Protein 6AT7 (pdb70)

B-factor: mean 41.81, std 21.89, range [12.55, 202.98]

Nearest PDB structures (foldseek):
  6at7-assembly1_A  TM=1.001E+00  e=2.965E-99  Sorghum bicolor
  6f6t-assembly1_B  TM=9.832E-01  e=1.080E-73  Petroselinum crispum
  4cq5-assembly1_D  TM=9.736E-01  e=1.542E-51  Taxus chinensis
  3nz4-assembly1_A  TM=9.645E-01  e=4.930E-51  Taxus canadensis
  3nz4-assembly1_B  TM=9.677E-01  e=1.335E-50  Taxus canadensis

Organism: Sorghum bicolor (NCBI:txid4558)

Structure (mmCIF, N/CA/C/O backbone):
data_6AT7
#
_entry.id   6AT7
#
_cell.length_a   126.304
_cell.length_b   126.304
_cell.length_c   337.477
_cell.angle_alpha   90.00
_cell.angle_beta   90.00
_cell.angle_gamma   90.00
#
_symmetry.space_group_name_H-M   'I 41 2 2'
#
loop_
_entity.id
_entity.type
_entity.pdbx_description
1 polymer 'Phenylalanine ammonia-lyase'
2 non-polymer 'AMMONIUM ION'
3 water water
#
loop_
_atom_site.group_PDB
_atom_site.id
_atom_site.type_symbol
_atom_site.label_atom_id
_atom_site.label_alt_id
_atom_site.label_comp_id
_atom_site.label_asym_id
_atom_site.label_entity_id
_atom_site.label_seq_id
_atom_site.pdbx_PDB_ins_code
_atom_site.Cartn_x
_atom_site.Cartn_y
_atom_site.Cartn_z
_atom_site.occupancy
_atom_site.B_iso_or_equiv
_atom_site.auth_seq_id
_atom_site.auth_comp_id
_atom_site.auth_asym_id
_atom_site.auth_atom_id
_atom_site.pdbx_PDB_model_num
ATOM 1 N N . GLU A 1 9 ? 43.146 55.398 10.422 1.00 91.80 9 GLU A N 1
ATOM 2 C CA . GLU A 1 9 ? 42.553 56.389 11.312 1.00 95.51 9 GLU A CA 1
ATOM 3 C C . GLU A 1 9 ? 41.691 55.708 12.375 1.00 91.17 9 GLU A C 1
ATOM 4 O O . GLU A 1 9 ? 41.283 54.558 12.207 1.00 88.96 9 GLU A O 1
ATOM 10 N N . SER A 1 10 ? 41.420 56.417 13.467 1.00 81.78 10 SER A N 1
ATOM 11 C CA . SER A 1 10 ? 40.586 55.896 14.539 1.00 71.89 10 SER A CA 1
ATOM 12 C C . SER A 1 10 ? 39.124 56.265 14.301 1.00 59.67 10 SER A C 1
ATOM 13 O O . SER A 1 10 ? 38.807 57.220 13.588 1.00 54.26 10 SER A O 1
ATOM 20 N N . ASP A 1 11 ? 38.230 55.494 14.921 1.00 51.14 11 ASP A N 1
ATOM 21 C CA . ASP A 1 11 ? 36.790 55.589 14.671 1.00 44.71 11 ASP A CA 1
ATOM 22 C C . ASP A 1 11 ? 36.046 55.518 15.996 1.00 35.88 11 ASP A C 1
ATOM 23 O O . ASP A 1 11 ? 35.317 54.559 16.273 1.00 33.35 11 ASP A O 1
ATOM 32 N N . PRO A 1 12 ? 36.191 56.541 16.837 1.00 33.82 12 PRO A N 1
ATOM 33 C CA . PRO A 1 12 ? 35.652 56.450 18.203 1.00 32.27 12 PRO A CA 1
ATOM 34 C C . PRO A 1 12 ? 34.134 56.451 18.277 1.00 32.52 12 PRO A C 1
ATOM 35 O O . PRO A 1 12 ? 33.585 55.938 19.261 1.00 30.48 12 PRO A O 1
ATOM 46 N N . LEU A 1 13 ? 33.440 57.005 17.283 1.00 31.33 13 LEU A N 1
ATOM 47 C CA . LEU A 1 13 ? 31.988 57.099 17.307 1.00 28.95 13 LEU A CA 1
ATOM 48 C C . LEU A 1 13 ? 31.314 56.199 16.279 1.00 29.24 13 LEU A C 1
ATOM 49 O O . LEU A 1 13 ? 30.086 56.242 16.150 1.00 26.58 13 LEU A O 1
ATOM 65 N N . ASN A 1 14 ? 32.080 55.391 15.546 1.00 30.29 14 ASN A N 1
ATOM 66 C CA . ASN A 1 14 ? 31.595 54.363 14.622 1.00 32.53 14 ASN A CA 1
ATOM 67 C C . ASN A 1 14 ? 31.144 54.919 13.274 1.00 29.02 14 ASN A C 1
ATOM 68 O O . ASN A 1 14 ? 30.571 54.170 12.480 1.00 26.92 14 ASN A O 1
ATOM 79 N N . TRP A 1 15 ? 31.393 56.197 12.977 1.00 28.70 15 TRP A N 1
ATOM 80 C CA . TRP A 1 15 ? 31.024 56.732 11.668 1.00 29.17 15 TRP A CA 1
ATOM 81 C C . TRP A 1 15 ? 31.805 56.067 10.543 1.00 30.07 15 TRP A C 1
ATOM 82 O O . TRP A 1 15 ? 31.276 55.891 9.440 1.00 29.14 15 TRP A O 1
ATOM 103 N N . GLY A 1 16 ? 33.066 55.706 10.790 1.00 30.49 16 GLY A N 1
ATOM 104 C CA . GLY A 1 16 ? 33.877 55.124 9.734 1.00 28.28 16 GLY A CA 1
ATOM 105 C C . GLY A 1 16 ? 33.418 53.734 9.346 1.00 28.81 16 GLY A C 1
ATOM 106 O O . GLY A 1 16 ? 33.433 53.373 8.167 1.00 28.94 16 GLY A O 1
ATOM 110 N N . ALA A 1 17 ? 33.002 52.935 10.330 1.00 29.32 17 ALA A N 1
ATOM 111 C CA . ALA A 1 17 ? 32.498 51.600 10.034 1.00 30.01 17 ALA A CA 1
ATOM 112 C C . ALA A 1 17 ? 31.179 51.670 9.274 1.00 30.97 17 ALA A C 1
ATOM 113 O O . ALA A 1 17 ? 30.932 50.863 8.368 1.00 31.97 17 ALA A O 1
ATOM 120 N N . ALA A 1 18 ? 30.317 52.626 9.627 1.00 27.69 18 ALA A N 1
ATOM 121 C CA . ALA A 1 18 ? 29.078 52.814 8.879 1.00 29.27 18 ALA A CA 1
ATOM 122 C C . ALA A 1 18 ? 29.355 53.287 7.458 1.00 27.82 18 ALA A C 1
ATOM 123 O O . ALA A 1 18 ? 28.728 52.808 6.507 1.00 29.56 18 ALA A O 1
ATOM 130 N N . ALA A 1 19 ? 30.294 54.219 7.289 1.00 27.32 19 ALA A N 1
ATOM 131 C CA . ALA A 1 19 ? 30.619 54.709 5.954 1.00 27.88 19 ALA A CA 1
ATOM 132 C C . ALA A 1 19 ? 31.204 53.606 5.082 1.00 28.71 19 ALA A C 1
ATOM 133 O O . ALA A 1 19 ? 30.902 53.527 3.886 1.00 30.24 19 ALA A O 1
ATOM 140 N N . ALA A 1 20 ? 32.053 52.753 5.656 1.00 28.52 20 ALA A N 1
ATOM 141 C CA . ALA A 1 20 ? 32.668 51.685 4.873 1.00 30.41 20 ALA A CA 1
ATOM 142 C C . ALA A 1 20 ? 31.626 50.718 4.327 1.00 30.37 20 ALA A C 1
ATOM 143 O O . ALA A 1 20 ? 31.839 50.111 3.272 1.00 32.29 20 ALA A O 1
ATOM 150 N N . GLU A 1 21 ? 30.496 50.562 5.021 1.00 31.41 21 GLU A N 1
ATOM 151 C CA . GLU A 1 21 ? 29.426 49.715 4.505 1.00 33.86 21 GLU A CA 1
ATOM 152 C C . GLU A 1 21 ? 28.864 50.266 3.203 1.00 33.02 21 GLU A C 1
ATOM 153 O O . GLU A 1 21 ? 28.389 49.500 2.357 1.00 33.04 21 GLU A O 1
ATOM 165 N N . LEU A 1 22 ? 28.909 51.582 3.025 1.00 31.08 22 LEU A N 1
ATOM 166 C CA . LEU A 1 22 ? 28.386 52.230 1.833 1.00 29.63 22 LEU A CA 1
ATOM 167 C C . LEU A 1 22 ? 29.436 52.397 0.750 1.00 30.79 22 LEU A C 1
ATOM 168 O O . LEU A 1 22 ? 29.138 52.970 -0.302 1.00 29.28 22 LEU A O 1
ATOM 184 N N . SER A 1 23 ? 30.655 51.928 0.985 1.00 32.54 23 SER A N 1
ATOM 185 C CA . SER A 1 23 ? 31.598 51.774 -0.105 1.00 35.43 23 SER A CA 1
ATOM 186 C C . SER A 1 23 ? 31.222 50.550 -0.939 1.00 39.17 23 SER A C 1
ATOM 187 O O . SER A 1 23 ? 30.347 49.756 -0.577 1.00 41.94 23 SER A O 1
ATOM 195 N N . GLY A 1 24 ? 31.905 50.390 -2.062 1.00 31.98 24 GLY A N 1
ATOM 196 C CA . GLY A 1 24 ? 31.569 49.318 -2.971 1.00 37.24 24 GLY A CA 1
ATOM 197 C C . GLY A 1 24 ? 30.286 49.610 -3.717 1.00 33.94 24 GLY A C 1
ATOM 198 O O . GLY A 1 24 ? 29.473 50.422 -3.269 1.00 31.27 24 GLY A O 1
ATOM 202 N N . SER A 1 25 ? 30.096 48.951 -4.854 1.00 33.94 25 SER A N 1
ATOM 203 C CA . SER A 1 25 ? 28.950 49.220 -5.702 1.00 30.59 25 SER A CA 1
ATOM 204 C C . SER A 1 25 ? 27.689 48.599 -5.120 1.00 29.32 25 SER A C 1
ATOM 205 O O . SER A 1 25 ? 27.733 47.679 -4.301 1.00 31.77 25 SER A O 1
ATOM 213 N N . HIS A 1 26 ? 26.548 49.109 -5.577 1.00 28.64 26 HIS A N 1
ATOM 214 C CA . HIS A 1 26 ? 25.272 48.541 -5.168 1.00 30.17 26 HIS A CA 1
ATOM 215 C C . HIS A 1 26 ? 25.074 47.151 -5.761 1.00 28.33 26 HIS A C 1
ATOM 216 O O . HIS A 1 26 ? 24.565 46.250 -5.088 1.00 28.36 26 HIS A O 1
ATOM 231 N N . LEU A 1 27 ? 25.491 46.951 -7.012 1.00 26.46 27 LEU A N 1
ATOM 232 C CA . LEU A 1 27 ? 25.275 45.662 -7.658 1.00 27.50 27 LEU A CA 1
ATOM 233 C C . LEU A 1 27 ? 26.046 44.551 -6.958 1.00 28.17 27 LEU A C 1
ATOM 234 O O . LEU A 1 27 ? 25.539 43.434 -6.814 1.00 28.77 27 LEU A O 1
ATOM 250 N N . ASP A 1 28 ? 27.281 44.824 -6.536 1.00 29.25 28 ASP A N 1
ATOM 251 C CA . ASP A 1 28 ? 28.031 43.814 -5.796 1.00 32.92 28 ASP A CA 1
ATOM 252 C C . ASP A 1 28 ? 27.380 43.549 -4.449 1.00 30.38 28 ASP A C 1
ATOM 253 O O . ASP A 1 28 ? 27.236 42.394 -4.035 1.00 29.05 28 ASP A O 1
ATOM 262 N N . GLU A 1 29 ? 26.973 44.615 -3.763 1.00 31.30 29 GLU A N 1
ATOM 263 C CA . GLU A 1 29 ? 26.190 44.483 -2.543 1.00 31.66 29 GLU A CA 1
ATOM 264 C C . GLU A 1 29 ? 24.962 43.609 -2.771 1.00 28.74 29 GLU A C 1
ATOM 265 O O . GLU A 1 29 ? 24.643 42.744 -1.950 1.00 26.70 29 GLU A O 1
ATOM 277 N N . VAL A 1 30 ? 24.276 43.805 -3.898 1.00 27.31 30 VAL A N 1
ATOM 278 C CA . VAL A 1 30 ? 23.063 43.044 -4.174 1.00 27.66 30 VAL A CA 1
ATOM 279 C C . VAL A 1 30 ? 23.396 41.596 -4.514 1.00 28.34 30 VAL A C 1
ATOM 280 O O . VAL A 1 30 ? 22.672 40.674 -4.123 1.00 27.71 30 VAL A O 1
ATOM 293 N N . LYS A 1 31 ? 24.484 41.367 -5.253 1.00 27.85 31 LYS A N 1
ATOM 294 C CA . LYS A 1 31 ? 24.866 39.999 -5.584 1.00 28.05 31 LYS A CA 1
ATOM 295 C C . LYS A 1 31 ? 25.186 39.200 -4.328 1.00 29.89 31 LYS A C 1
ATOM 296 O O . LYS A 1 31 ? 24.775 38.039 -4.202 1.00 30.48 31 LYS A O 1
ATOM 315 N N . ARG A 1 32 ? 25.921 39.800 -3.389 1.00 28.11 32 ARG A N 1
ATOM 316 C CA . ARG A 1 32 ? 26.211 39.118 -2.134 1.00 28.86 32 ARG A CA 1
ATOM 317 C C . ARG A 1 32 ? 24.929 38.819 -1.375 1.00 28.88 32 ARG A C 1
ATOM 318 O O . ARG A 1 32 ? 24.780 37.744 -0.784 1.00 29.77 32 ARG A O 1
ATOM 339 N N . MET A 1 33 ? 23.985 39.759 -1.395 1.00 28.51 33 MET A N 1
ATOM 340 C CA . MET A 1 33 ? 22.732 39.585 -0.674 1.00 27.48 33 MET A CA 1
ATOM 341 C C . MET A 1 33 ? 21.926 38.422 -1.240 1.00 27.84 33 MET A C 1
ATOM 342 O O . MET A 1 33 ? 21.356 37.626 -0.485 1.00 27.49 33 MET A O 1
ATOM 356 N N . VAL A 1 34 ? 21.865 38.310 -2.568 1.00 27.71 34 VAL A N 1
ATOM 357 C CA . VAL A 1 34 ? 21.118 37.224 -3.194 1.00 28.06 34 VAL A CA 1
ATOM 358 C C . VAL A 1 34 ? 21.782 35.884 -2.908 1.00 28.41 34 VAL A C 1
ATOM 359 O O . VAL A 1 34 ? 21.102 34.877 -2.678 1.00 28.75 34 VAL A O 1
ATOM 372 N N . ALA A 1 35 ? 23.116 35.845 -2.920 1.00 28.67 35 ALA A N 1
ATOM 373 C CA . ALA A 1 35 ? 23.826 34.606 -2.619 1.00 26.77 35 ALA A CA 1
ATOM 374 C C . ALA A 1 35 ? 23.523 34.132 -1.203 1.00 31.35 35 ALA A C 1
ATOM 375 O O . ALA A 1 35 ? 23.247 32.948 -0.978 1.00 33.06 35 ALA A O 1
ATOM 382 N N . GLN A 1 36 ? 23.573 35.046 -0.229 1.00 30.71 36 GLN A N 1
ATOM 383 C CA . GLN A 1 36 ? 23.271 34.675 1.149 1.00 30.88 36 GLN A CA 1
ATOM 384 C C . GLN A 1 36 ? 21.842 34.173 1.287 1.00 31.59 36 GLN A C 1
ATOM 385 O O . GLN A 1 36 ? 21.569 33.264 2.078 1.00 34.70 36 GLN A O 1
ATOM 399 N N . ALA A 1 37 ? 20.913 34.758 0.529 1.00 28.96 37 ALA A N 1
ATOM 400 C CA . ALA A 1 37 ? 19.525 34.315 0.573 1.00 31.16 37 ALA A CA 1
ATOM 401 C C . ALA A 1 37 ? 19.345 32.891 0.066 1.00 30.24 37 ALA A C 1
ATOM 402 O O . ALA A 1 37 ? 18.257 32.331 0.226 1.00 32.12 37 ALA A O 1
ATOM 409 N N . ARG A 1 38 ? 20.372 32.294 -0.534 1.00 31.60 38 ARG A N 1
ATOM 410 C CA . ARG A 1 38 ? 20.280 30.959 -1.102 1.00 32.28 38 ARG A CA 1
ATOM 411 C C . ARG A 1 38 ? 21.097 29.931 -0.339 1.00 32.75 38 ARG A C 1
ATOM 412 O O . ARG A 1 38 ? 21.104 28.758 -0.724 1.00 35.01 38 ARG A O 1
ATOM 433 N N . GLN A 1 39 ? 21.775 30.331 0.728 1.00 33.47 39 GLN A N 1
ATOM 434 C CA . GLN A 1 39 ? 22.482 29.370 1.557 1.00 38.35 39 GLN A CA 1
ATOM 435 C C . GLN A 1 39 ? 21.477 28.520 2.334 1.00 38.16 39 GLN A C 1
ATOM 436 O O . GLN A 1 39 ? 20.503 29.050 2.876 1.00 37.80 39 GLN A O 1
ATOM 450 N N . PRO A 1 40 ? 21.681 27.200 2.405 1.00 38.91 40 PRO A N 1
ATOM 451 C CA . PRO A 1 40 ? 20.712 26.340 3.102 1.00 37.13 40 PRO A CA 1
ATOM 452 C C . PRO A 1 40 ? 20.837 26.352 4.617 1.00 32.79 40 PRO A C 1
ATOM 453 O O . PRO A 1 40 ? 19.939 25.837 5.295 1.00 32.67 40 PRO A O 1
ATOM 464 N N . VAL A 1 41 ? 21.908 26.909 5.169 1.00 31.27 41 VAL A N 1
ATOM 465 C CA . VAL A 1 41 ? 22.062 27.058 6.609 1.00 32.23 41 VAL A CA 1
ATOM 466 C C . VAL A 1 41 ? 22.311 28.524 6.915 1.00 31.90 41 VAL A C 1
ATOM 467 O O . VAL A 1 41 ? 23.061 29.199 6.203 1.00 35.24 41 VAL A O 1
ATOM 480 N N . VAL A 1 42 ? 21.669 29.014 7.970 1.00 32.48 42 VAL A N 1
ATOM 481 C CA . VAL A 1 42 ? 21.910 30.348 8.507 1.00 31.70 42 VAL A CA 1
ATOM 482 C C . VAL A 1 42 ? 22.419 30.158 9.928 1.00 31.01 42 VAL A C 1
ATOM 483 O O . VAL A 1 42 ? 21.691 29.657 10.794 1.00 28.26 42 VAL A O 1
ATOM 496 N N . LYS A 1 43 ? 23.671 30.539 10.163 1.00 33.83 43 LYS A N 1
ATOM 497 C CA . LYS A 1 43 ? 24.325 30.379 11.456 1.00 35.00 43 LYS A CA 1
ATOM 498 C C . LYS A 1 43 ? 24.459 31.750 12.102 1.00 35.47 43 LYS A C 1
ATOM 499 O O . LYS A 1 43 ? 25.113 32.639 11.546 1.00 35.73 43 LYS A O 1
ATOM 518 N N . ILE A 1 44 ? 23.847 31.921 13.271 1.00 35.83 44 ILE A N 1
ATOM 519 C CA . ILE A 1 44 ? 23.745 33.224 13.915 1.00 32.69 44 ILE A CA 1
ATOM 520 C C . ILE A 1 44 ? 24.576 33.222 15.187 1.00 34.95 44 ILE A C 1
ATOM 521 O O . ILE A 1 44 ? 24.618 32.227 15.920 1.00 34.77 44 ILE A O 1
ATOM 537 N N . GLU A 1 45 ? 25.238 34.351 15.442 1.00 36.42 45 GLU A N 1
ATOM 538 C CA . GLU A 1 45 ? 25.993 34.546 16.671 1.00 39.28 45 GLU A CA 1
ATOM 539 C C . GLU A 1 45 ? 25.879 35.976 17.184 1.00 38.69 45 GLU A C 1
ATOM 540 O O . GLU A 1 45 ? 26.657 36.366 18.064 1.00 39.51 45 GLU A O 1
ATOM 552 N N . GLY A 1 46 ? 24.956 36.770 16.650 1.00 34.60 46 GLY A N 1
ATOM 553 C CA . GLY A 1 46 ? 24.644 38.068 17.201 1.00 35.69 46 GLY A CA 1
ATOM 554 C C . GLY A 1 46 ? 25.340 39.256 16.576 1.00 36.59 46 GLY A C 1
ATOM 555 O O . GLY A 1 46 ? 25.253 40.356 17.134 1.00 37.43 46 GLY A O 1
ATOM 559 N N . SER A 1 47 ? 26.016 39.087 15.442 1.00 35.21 47 SER A N 1
ATOM 560 C CA . SER A 1 47 ? 26.722 40.219 14.855 1.00 36.23 47 SER A CA 1
ATOM 561 C C . SER A 1 47 ? 26.922 40.130 13.349 1.00 35.30 47 SER A C 1
ATOM 562 O O . SER A 1 47 ? 27.528 41.044 12.784 1.00 35.93 47 SER A O 1
ATOM 570 N N . THR A 1 48 ? 26.443 39.084 12.675 1.00 32.58 48 THR A N 1
ATOM 571 C CA . THR A 1 48 ? 26.639 38.951 11.239 1.00 34.75 48 THR A CA 1
ATOM 572 C C . THR A 1 48 ? 25.340 38.690 10.489 1.00 30.75 48 THR A C 1
ATOM 573 O O . THR A 1 48 ? 25.385 38.343 9.305 1.00 30.11 48 THR A O 1
ATOM 584 N N . LEU A 1 49 ? 24.189 38.859 11.131 1.00 28.28 49 LEU A N 1
ATOM 585 C CA . LEU A 1 49 ? 22.921 38.596 10.465 1.00 30.26 49 LEU A CA 1
ATOM 586 C C . LEU A 1 49 ? 22.644 39.684 9.432 1.00 29.15 49 LEU A C 1
ATOM 587 O O . LEU A 1 49 ? 22.610 40.872 9.766 1.00 30.18 49 LEU A O 1
ATOM 603 N N . ARG A 1 50 ? 22.455 39.276 8.179 1.00 28.80 50 ARG A N 1
ATOM 604 C CA . ARG A 1 50 ? 22.205 40.189 7.073 1.00 29.09 50 ARG A CA 1
ATOM 605 C C . ARG A 1 50 ? 20.827 39.920 6.479 1.00 25.70 50 ARG A C 1
ATOM 606 O O . ARG A 1 50 ? 20.212 38.880 6.734 1.00 25.24 50 ARG A O 1
ATOM 627 N N . VAL A 1 51 ? 20.335 40.874 5.682 1.00 24.25 51 VAL A N 1
ATOM 628 C CA . VAL A 1 51 ? 18.931 40.823 5.277 1.00 25.07 51 VAL A CA 1
ATOM 629 C C . VAL A 1 51 ? 18.666 39.642 4.357 1.00 23.46 51 VAL A C 1
ATOM 630 O O . VAL A 1 51 ? 17.549 39.119 4.326 1.00 23.50 51 VAL A O 1
ATOM 643 N N . GLY A 1 52 ? 19.667 39.203 3.591 1.00 25.02 52 GLY A N 1
ATOM 644 C CA . GLY A 1 52 ? 19.484 38.020 2.767 1.00 24.48 52 GLY A CA 1
ATOM 645 C C . GLY A 1 52 ? 19.192 36.779 3.585 1.00 25.34 52 GLY A C 1
ATOM 646 O O . GLY A 1 52 ? 18.417 35.917 3.161 1.00 25.55 52 GLY A O 1
ATOM 650 N N . GLN A 1 53 ? 19.793 36.677 4.769 1.00 25.25 53 GLN A N 1
ATOM 651 C CA . GLN A 1 53 ? 19.566 35.523 5.630 1.00 24.67 53 GLN A CA 1
ATOM 652 C C . GLN A 1 53 ? 18.200 35.590 6.300 1.00 25.43 53 GLN A C 1
ATOM 653 O O . GLN A 1 53 ? 17.525 34.565 6.448 1.00 25.76 53 GLN A O 1
ATOM 667 N N . VAL A 1 54 ? 17.777 36.787 6.711 1.00 25.11 54 VAL A N 1
ATOM 668 C CA . VAL A 1 54 ? 16.452 36.942 7.300 1.00 23.90 54 VAL A CA 1
ATOM 669 C C . VAL A 1 54 ? 15.380 36.600 6.277 1.00 25.50 54 VAL A C 1
ATOM 670 O O . VAL A 1 54 ? 14.384 35.938 6.596 1.00 25.71 54 VAL A O 1
ATOM 683 N N . ALA A 1 55 ? 15.565 37.042 5.030 1.00 23.86 55 ALA A N 1
ATOM 684 C CA . ALA A 1 55 ? 14.596 36.729 3.987 1.00 25.72 55 ALA A CA 1
ATOM 685 C C . ALA A 1 55 ? 14.605 35.247 3.638 1.00 26.74 55 ALA A C 1
ATOM 686 O O . ALA A 1 55 ? 13.569 34.697 3.252 1.00 27.09 55 ALA A O 1
ATOM 693 N N . ALA A 1 56 ? 15.757 34.586 3.763 1.00 26.51 56 ALA A N 1
ATOM 694 C CA . ALA A 1 56 ? 15.819 33.153 3.492 1.00 29.92 56 ALA A CA 1
ATOM 695 C C . ALA A 1 56 ? 15.023 32.366 4.528 1.00 30.60 56 ALA A C 1
ATOM 696 O O . ALA A 1 56 ? 14.234 31.480 4.178 1.00 29.09 56 ALA A O 1
ATOM 703 N N . VAL A 1 57 ? 15.216 32.676 5.812 1.00 27.74 57 VAL A N 1
ATOM 704 C CA . VAL A 1 57 ? 14.464 31.997 6.863 1.00 26.67 57 VAL A CA 1
ATOM 705 C C . VAL A 1 57 ? 12.981 32.318 6.744 1.00 28.44 57 VAL A C 1
ATOM 706 O O . VAL A 1 57 ? 12.125 31.448 6.940 1.00 29.10 57 VAL A O 1
ATOM 719 N N . ALA A 1 58 ? 12.652 33.569 6.415 1.00 28.53 58 ALA A N 1
ATOM 720 C CA . ALA A 1 58 ? 11.256 33.992 6.416 1.00 29.42 58 ALA A CA 1
ATOM 721 C C . ALA A 1 58 ? 10.443 33.254 5.361 1.00 32.54 58 ALA A C 1
ATOM 722 O O . ALA A 1 58 ? 9.288 32.885 5.606 1.00 35.12 58 ALA A O 1
ATOM 729 N N . SER A 1 59 ? 11.022 33.034 4.181 1.00 32.63 59 SER A N 1
ATOM 730 C CA . SER A 1 59 ? 10.293 32.420 3.078 1.00 34.69 59 SER A CA 1
ATOM 731 C C . SER A 1 59 ? 10.385 30.901 3.072 1.00 36.92 59 SER A C 1
ATOM 732 O O . SER A 1 59 ? 9.632 30.256 2.336 1.00 39.34 59 SER A O 1
ATOM 740 N N . ALA A 1 60 ? 11.284 30.319 3.859 1.00 35.90 60 ALA A N 1
ATOM 741 C CA . ALA A 1 60 ? 11.330 28.874 4.010 1.00 36.84 60 ALA A CA 1
ATOM 742 C C . ALA A 1 60 ? 10.256 28.413 4.985 1.00 39.14 60 ALA A C 1
ATOM 743 O O . ALA A 1 60 ? 9.933 29.101 5.958 1.00 38.62 60 ALA A O 1
ATOM 750 N N . LYS A 1 61 ? 9.696 27.234 4.714 1.00 40.01 61 LYS A N 1
ATOM 751 C CA . LYS A 1 61 ? 8.712 26.662 5.623 1.00 40.85 61 LYS A CA 1
ATOM 752 C C . LYS A 1 61 ? 9.371 26.077 6.864 1.00 38.15 61 LYS A C 1
ATOM 753 O O . LYS A 1 61 ? 8.805 26.155 7.960 1.00 38.62 61 LYS A O 1
ATOM 772 N N . ASP A 1 62 ? 10.559 25.499 6.715 1.00 37.85 62 ASP A N 1
ATOM 773 C CA . ASP A 1 62 ? 11.241 24.848 7.823 1.00 39.39 62 ASP A CA 1
ATOM 774 C C . ASP A 1 62 ? 12.689 24.559 7.449 1.00 38.29 62 ASP A C 1
ATOM 775 O O . ASP A 1 62 ? 13.204 25.112 6.471 1.00 35.16 62 ASP A O 1
ATOM 784 N N . ALA A 1 63 ? 13.348 23.685 8.212 1.00 38.02 63 ALA A N 1
ATOM 785 C CA . ALA A 1 63 ? 14.775 23.450 8.027 1.00 39.37 63 ALA A CA 1
ATOM 786 C C . ALA A 1 63 ? 15.090 22.715 6.730 1.00 41.71 63 ALA A C 1
ATOM 787 O O . ALA A 1 63 ? 16.242 22.738 6.286 1.00 40.17 63 ALA A O 1
ATOM 794 N N . SER A 1 64 ? 14.102 22.062 6.114 1.00 42.24 64 SER A N 1
ATOM 795 C CA . SER A 1 64 ? 14.328 21.424 4.823 1.00 42.19 64 SER A CA 1
ATOM 796 C C . SER A 1 64 ? 14.582 22.443 3.719 1.00 47.11 64 SER A C 1
ATOM 797 O O . SER A 1 64 ? 15.142 22.083 2.678 1.00 47.22 64 SER A O 1
ATOM 805 N N . GLY A 1 65 ? 14.166 23.693 3.910 1.00 41.42 65 GLY A N 1
ATOM 806 C CA . GLY A 1 65 ? 14.524 24.762 3.003 1.00 39.76 65 GLY A CA 1
ATOM 807 C C . GLY A 1 65 ? 15.743 25.518 3.487 1.00 40.70 65 GLY A C 1
ATOM 808 O O . GLY A 1 65 ? 16.718 25.679 2.748 1.00 41.78 65 GLY A O 1
ATOM 812 N N . VAL A 1 66 ? 15.695 25.991 4.733 1.00 37.40 66 VAL A N 1
ATOM 813 C CA . VAL A 1 66 ? 16.798 26.728 5.344 1.00 35.00 66 VAL A CA 1
ATOM 814 C C . VAL A 1 66 ? 16.834 26.395 6.828 1.00 34.28 66 VAL A C 1
ATOM 815 O O . VAL A 1 66 ? 15.836 26.562 7.538 1.00 33.01 66 VAL A O 1
ATOM 828 N N . ALA A 1 67 ? 17.979 25.925 7.310 1.00 34.05 67 ALA A N 1
ATOM 829 C CA . ALA A 1 67 ? 18.136 25.537 8.705 1.00 35.78 67 ALA A CA 1
ATOM 830 C C . ALA A 1 67 ? 18.825 26.655 9.474 1.00 34.36 67 ALA A C 1
ATOM 831 O O . ALA A 1 67 ? 19.814 27.224 8.998 1.00 32.77 67 ALA A O 1
ATOM 838 N N . VAL A 1 68 ? 18.297 26.969 10.656 1.00 32.21 68 VAL A N 1
ATOM 839 C CA . VAL A 1 68 ? 18.917 27.924 11.565 1.00 33.06 68 VAL A CA 1
ATOM 840 C C . VAL A 1 68 ? 19.818 27.157 12.517 1.00 31.97 68 VAL A C 1
ATOM 841 O O . VAL A 1 68 ? 19.492 26.048 12.953 1.00 32.86 68 VAL A O 1
ATOM 854 N N . GLU A 1 69 ? 20.958 27.752 12.841 1.00 33.71 69 GLU A N 1
ATOM 855 C CA . GLU A 1 69 ? 21.976 27.097 13.643 1.00 35.97 69 GLU A CA 1
ATOM 856 C C . GLU A 1 69 ? 22.547 28.127 14.601 1.00 33.49 69 GLU A C 1
ATOM 857 O O . GLU A 1 69 ? 22.929 29.221 14.177 1.00 35.91 69 GLU A O 1
ATOM 869 N N . LEU A 1 70 ? 22.575 27.795 15.886 1.00 30.67 70 LEU A N 1
ATOM 870 C CA . LEU A 1 70 ? 23.189 28.664 16.874 1.00 32.71 70 LEU A CA 1
ATOM 871 C C . LEU A 1 70 ? 24.680 28.373 16.953 1.00 38.31 70 LEU A C 1
ATOM 872 O O . LEU A 1 70 ? 25.102 27.213 16.931 1.00 43.23 70 LEU A O 1
ATOM 888 N N . ASP A 1 71 ? 25.474 29.434 17.032 1.00 37.70 71 ASP A N 1
ATOM 889 C CA . ASP A 1 71 ? 26.907 29.293 17.239 1.00 40.31 71 ASP A CA 1
ATOM 890 C C . ASP A 1 71 ? 27.176 28.914 18.691 1.00 47.31 71 ASP A C 1
ATOM 891 O O . ASP A 1 71 ? 26.878 29.688 19.608 1.00 44.52 71 ASP A O 1
ATOM 900 N N . GLU A 1 72 ? 27.745 27.724 18.902 1.00 50.17 72 GLU A N 1
ATOM 901 C CA . GLU A 1 72 ? 28.052 27.273 20.254 1.00 47.60 72 GLU A CA 1
ATOM 902 C C . GLU A 1 72 ? 29.087 28.154 20.938 1.00 46.48 72 GLU A C 1
ATOM 903 O O . GLU A 1 72 ? 29.160 28.160 22.171 1.00 47.70 72 GLU A O 1
ATOM 915 N N . GLU A 1 73 ? 29.883 28.905 20.174 1.00 48.93 73 GLU A N 1
ATOM 916 C CA . GLU A 1 73 ? 30.869 29.795 20.776 1.00 50.30 73 GLU A CA 1
ATOM 917 C C . GLU A 1 73 ? 30.226 30.883 21.628 1.00 46.99 73 GLU A C 1
ATOM 918 O O . GLU A 1 73 ? 30.920 31.512 22.433 1.00 44.65 73 GLU A O 1
ATOM 930 N N . ALA A 1 74 ? 28.926 31.124 21.468 1.00 44.58 74 ALA A N 1
ATOM 931 C CA . ALA A 1 74 ? 28.227 32.130 22.255 1.00 42.29 74 ALA A CA 1
ATOM 932 C C . ALA A 1 74 ? 27.680 31.585 23.568 1.00 39.96 74 ALA A C 1
ATOM 933 O O . ALA A 1 74 ? 27.239 32.371 24.412 1.00 37.08 74 ALA A O 1
ATOM 940 N N . ARG A 1 75 ? 27.706 30.270 23.767 1.00 40.31 75 ARG A N 1
ATOM 941 C CA . ARG A 1 75 ? 27.127 29.695 24.977 1.00 41.01 75 ARG A CA 1
ATOM 942 C C . ARG A 1 75 ? 27.763 30.232 26.255 1.00 41.05 75 ARG A C 1
ATOM 943 O O . ARG A 1 75 ? 27.027 30.451 27.233 1.00 41.89 75 ARG A O 1
ATOM 964 N N . PRO A 1 76 ? 29.077 30.463 26.329 1.00 38.93 76 PRO A N 1
ATOM 965 C CA . PRO A 1 76 ? 29.647 30.930 27.605 1.00 40.47 76 PRO A CA 1
ATOM 966 C C . PRO A 1 76 ? 29.233 32.342 27.988 1.00 42.83 76 PRO A C 1
ATOM 967 O O . PRO A 1 76 ? 28.958 32.595 29.169 1.00 41.70 76 PRO A O 1
ATOM 978 N N . ARG A 1 77 ? 29.196 33.281 27.038 1.00 41.29 77 ARG A N 1
ATOM 979 C CA . ARG A 1 77 ? 28.822 34.649 27.387 1.00 38.96 77 ARG A CA 1
ATOM 980 C C . ARG A 1 77 ? 27.324 34.775 27.632 1.00 38.16 77 ARG A C 1
ATOM 981 O O . ARG A 1 77 ? 26.896 35.626 28.420 1.00 37.11 77 ARG A O 1
ATOM 1002 N N . VAL A 1 78 ? 26.514 33.943 26.975 1.00 36.71 78 VAL A N 1
ATOM 1003 C CA . VAL A 1 78 ? 25.093 33.883 27.306 1.00 39.47 78 VAL A CA 1
ATOM 1004 C C . VAL A 1 78 ? 24.907 33.366 28.727 1.00 44.45 78 VAL A C 1
ATOM 1005 O O . VAL A 1 78 ? 24.069 33.872 29.485 1.00 42.91 78 VAL A O 1
ATOM 1018 N N . LYS A 1 79 ? 25.686 32.354 29.112 1.00 44.69 79 LYS A N 1
ATOM 1019 C CA . LYS A 1 79 ? 25.552 31.774 30.444 1.00 44.00 79 LYS A CA 1
ATOM 1020 C C . LYS A 1 79 ? 26.027 32.744 31.521 1.00 43.60 79 LYS A C 1
ATOM 1021 O O . LYS A 1 79 ? 25.435 32.817 32.603 1.00 42.19 79 LYS A O 1
ATOM 1040 N N . ALA A 1 80 ? 27.090 33.501 31.241 1.00 40.51 80 ALA A N 1
ATOM 1041 C CA . ALA A 1 80 ? 27.638 34.409 32.243 1.00 41.96 80 ALA A CA 1
ATOM 1042 C C . ALA A 1 80 ? 26.606 35.445 32.676 1.00 43.34 80 ALA A C 1
ATOM 1043 O O . ALA A 1 80 ? 26.359 35.626 33.873 1.00 43.29 80 ALA A O 1
ATOM 1050 N N . SER A 1 81 ? 25.991 36.141 31.713 1.00 45.39 81 SER A N 1
ATOM 1051 C CA . SER A 1 81 ? 25.013 37.165 32.066 1.00 42.28 81 SER A CA 1
ATOM 1052 C C . SER A 1 81 ? 23.780 36.558 32.723 1.00 40.38 81 SER A C 1
ATOM 1053 O O . SER A 1 81 ? 23.196 37.171 33.623 1.00 41.52 81 SER A O 1
ATOM 1061 N N . SER A 1 82 ? 23.379 35.357 32.305 1.00 40.82 82 SER A N 1
ATOM 1062 C CA . SER A 1 82 ? 22.270 34.674 32.964 1.00 40.76 82 SER A CA 1
ATOM 1063 C C . SER A 1 82 ? 22.599 34.375 34.422 1.00 44.97 82 SER A C 1
ATOM 1064 O O . SER A 1 82 ? 21.821 34.700 35.328 1.00 46.42 82 SER A O 1
ATOM 1072 N N . GLU A 1 83 ? 23.749 33.748 34.671 1.00 45.45 83 GLU A N 1
ATOM 1073 C CA . GLU A 1 83 ? 24.128 33.431 36.043 1.00 50.50 83 GLU A CA 1
ATOM 1074 C C . GLU A 1 83 ? 24.377 34.690 36.864 1.00 51.85 83 GLU A C 1
ATOM 1075 O O . GLU A 1 83 ? 24.140 34.694 38.077 1.00 53.93 83 GLU A O 1
ATOM 1087 N N . TRP A 1 84 ? 24.843 35.767 36.227 1.00 47.73 84 TRP A N 1
ATOM 1088 C CA . TRP A 1 84 ? 25.050 37.016 36.953 1.00 44.96 84 TRP A CA 1
ATOM 1089 C C . TRP A 1 84 ? 23.743 37.533 37.540 1.00 47.40 84 TRP A C 1
ATOM 1090 O O . TRP A 1 84 ? 23.717 38.034 38.669 1.00 50.26 84 TRP A O 1
ATOM 1111 N N . ILE A 1 85 ? 22.648 37.428 36.784 1.00 47.95 85 ILE A N 1
ATOM 1112 C CA . ILE A 1 85 ? 21.343 37.840 37.298 1.00 47.94 85 ILE A CA 1
ATOM 1113 C C . ILE A 1 85 ? 20.964 37.009 38.515 1.00 55.25 85 ILE A C 1
ATOM 1114 O O . ILE A 1 85 ? 20.478 37.539 39.522 1.00 61.70 85 ILE A O 1
ATOM 1130 N N . LEU A 1 86 ? 21.172 35.694 38.440 1.00 54.50 86 LEU A N 1
ATOM 1131 C CA . LEU A 1 86 ? 20.713 34.807 39.503 1.00 61.46 86 LEU A CA 1
ATOM 1132 C C . LEU A 1 86 ? 21.478 35.046 40.800 1.00 64.45 86 LEU A C 1
ATOM 1133 O O . LEU A 1 86 ? 20.879 35.069 41.882 1.00 65.78 86 LEU A O 1
ATOM 1149 N N . ASP A 1 87 ? 22.797 35.231 40.715 1.00 63.74 87 ASP A N 1
ATOM 1150 C CA . ASP A 1 87 ? 23.583 35.528 41.909 1.00 66.06 87 ASP A CA 1
ATOM 1151 C C . ASP A 1 87 ? 23.126 36.832 42.550 1.00 71.77 87 ASP A C 1
ATOM 1152 O O . ASP A 1 87 ? 22.929 36.906 43.768 1.00 78.95 87 ASP A O 1
ATOM 1161 N N . CYS A 1 88 ? 22.944 37.872 41.734 1.00 71.65 88 CYS A N 1
ATOM 1162 C CA . CYS A 1 88 ? 22.612 39.191 42.261 1.00 78.50 88 CYS A CA 1
ATOM 1163 C C . CYS A 1 88 ? 21.259 39.196 42.961 1.00 86.10 88 CYS A C 1
ATOM 1164 O O . CYS A 1 88 ? 21.108 39.798 44.032 1.00 90.87 88 CYS A O 1
ATOM 1172 N N . ILE A 1 89 ? 20.254 38.558 42.360 1.00 82.22 89 ILE A N 1
ATOM 1173 C CA . ILE A 1 89 ? 18.917 38.563 42.946 1.00 85.25 89 ILE A CA 1
ATOM 1174 C C . ILE A 1 89 ? 18.897 37.762 44.240 1.00 85.57 89 ILE A C 1
ATOM 1175 O O . ILE A 1 89 ? 18.195 38.117 45.195 1.00 83.28 89 ILE A O 1
ATOM 1191 N N . ALA A 1 90 ? 19.658 36.669 44.294 1.00 77.81 90 ALA A N 1
ATOM 1192 C CA . ALA A 1 90 ? 19.676 35.839 45.492 1.00 77.75 90 ALA A CA 1
ATOM 1193 C C . ALA A 1 90 ? 19.972 36.663 46.739 1.00 89.49 90 ALA A C 1
ATOM 1194 O O . ALA A 1 90 ? 19.395 36.420 47.806 1.00 91.24 90 ALA A O 1
ATOM 1201 N N . HIS A 1 91 ? 20.873 37.651 46.623 1.00 89.38 91 HIS A N 1
ATOM 1202 C CA . HIS A 1 91 ? 21.266 38.507 47.738 1.00 81.85 91 HIS A CA 1
ATOM 1203 C C . HIS A 1 91 ? 21.340 39.954 47.230 1.00 78.77 91 HIS A C 1
ATOM 1204 O O . HIS A 1 91 ? 22.396 40.580 47.182 1.00 80.71 91 HIS A O 1
ATOM 1218 N N . GLY A 1 92 ? 20.187 40.495 46.837 1.00 79.52 92 GLY A N 1
ATOM 1219 C CA . GLY A 1 92 ? 20.118 41.859 46.349 1.00 82.60 92 GLY A CA 1
ATOM 1220 C C . GLY A 1 92 ? 18.847 42.159 45.580 1.00 84.79 92 GLY A C 1
ATOM 1221 O O . GLY A 1 92 ? 17.773 41.661 45.929 1.00 87.45 92 GLY A O 1
ATOM 1225 N N . GLY A 1 93 ? 18.952 42.970 44.543 1.00 83.01 93 GLY A N 1
ATOM 1226 C CA . GLY A 1 93 ? 17.811 43.313 43.716 1.00 85.11 93 GLY A CA 1
ATOM 1227 C C . GLY A 1 93 ? 18.001 44.690 43.083 1.00 92.02 93 GLY A C 1
ATOM 1228 O O . GLY A 1 93 ? 19.115 45.041 42.680 1.00 82.28 93 GLY A O 1
ATOM 1232 N N . ASP A 1 94 ? 16.900 45.437 43.000 1.00 103.21 94 ASP A N 1
ATOM 1233 C CA . ASP A 1 94 ? 16.893 46.821 42.507 1.00 106.82 94 ASP A CA 1
ATOM 1234 C C . ASP A 1 94 ? 17.103 46.893 40.993 1.00 95.28 94 ASP A C 1
ATOM 1235 O O . ASP A 1 94 ? 17.729 47.823 40.484 1.00 84.26 94 ASP A O 1
ATOM 1244 N N . ILE A 1 95 ? 16.570 45.918 40.262 1.00 89.51 95 ILE A N 1
ATOM 1245 C CA . ILE A 1 95 ? 16.624 45.907 38.804 1.00 91.65 95 ILE A CA 1
ATOM 1246 C C . ILE A 1 95 ? 15.206 46.096 38.283 1.00 94.96 95 ILE A C 1
ATOM 1247 O O . ILE A 1 95 ? 14.294 45.347 38.656 1.00 99.11 95 ILE A O 1
ATOM 1263 N N . TYR A 1 96 ? 15.023 47.099 37.428 1.00 92.57 96 TYR A N 1
ATOM 1264 C CA . TYR A 1 96 ? 13.717 47.367 36.839 1.00 96.50 96 TYR A CA 1
ATOM 1265 C C . TYR A 1 96 ? 13.169 46.123 36.150 1.00 96.88 96 TYR A C 1
ATOM 1266 O O . TYR A 1 96 ? 13.907 45.369 35.511 1.00 91.99 96 TYR A O 1
ATOM 1284 N N . GLY A 1 97 ? 11.859 45.917 36.278 1.00 95.63 97 GLY A N 1
ATOM 1285 C CA . GLY A 1 97 ? 11.192 44.783 35.665 1.00 91.27 97 GLY A CA 1
ATOM 1286 C C . GLY A 1 97 ? 11.676 43.445 36.183 1.00 90.02 97 GLY A C 1
ATOM 1287 O O . GLY A 1 97 ? 11.375 42.396 35.604 1.00 75.47 97 GLY A O 1
ATOM 1291 N N . VAL A 1 98 ? 12.421 43.475 37.285 1.00 99.01 98 VAL A N 1
ATOM 1292 C CA . VAL A 1 98 ? 12.990 42.278 37.892 1.00 94.53 98 VAL A CA 1
ATOM 1293 C C . VAL A 1 98 ? 12.589 42.273 39.360 1.00 98.86 98 VAL A C 1
ATOM 1294 O O . VAL A 1 98 ? 12.014 41.300 39.861 1.00 97.67 98 VAL A O 1
ATOM 1307 N N . THR A 1 99 ? 12.890 43.369 40.049 1.00 99.29 99 THR A N 1
ATOM 1308 C CA . THR A 1 99 ? 12.440 43.611 41.411 1.00 95.34 99 THR A CA 1
ATOM 1309 C C . THR A 1 99 ? 11.421 44.741 41.472 1.00 97.66 99 THR A C 1
ATOM 1310 O O . THR A 1 99 ? 10.923 45.058 42.557 1.00 96.42 99 THR A O 1
ATOM 1321 N N . THR A 1 100 ? 11.081 45.333 40.329 1.00 103.74 100 THR A N 1
ATOM 1322 C CA . THR A 1 100 ? 10.286 46.548 40.263 1.00 110.33 100 THR A CA 1
ATOM 1323 C C . THR A 1 100 ? 9.274 46.392 39.136 1.00 105.27 100 THR A C 1
ATOM 1324 O O . THR A 1 100 ? 9.343 45.454 38.338 1.00 101.26 100 THR A O 1
ATOM 1335 N N . GLY A 1 101 ? 8.314 47.306 39.085 1.00 105.50 101 GLY A N 1
ATOM 1336 C CA . GLY A 1 101 ? 7.304 47.276 38.053 1.00 100.94 101 GLY A CA 1
ATOM 1337 C C . GLY A 1 101 ? 7.826 47.701 36.690 1.00 105.75 101 GLY A C 1
ATOM 1338 O O . GLY A 1 101 ? 9.019 47.902 36.462 1.00 107.28 101 GLY A O 1
ATOM 1342 N N . PHE A 1 102 ? 6.879 47.842 35.764 1.00 102.15 102 PHE A N 1
ATOM 1343 C CA . PHE A 1 102 ? 7.171 48.191 34.384 1.00 102.66 102 PHE A CA 1
ATOM 1344 C C . PHE A 1 102 ? 6.465 49.488 34.008 1.00 99.40 102 PHE A C 1
ATOM 1345 O O . PHE A 1 102 ? 5.424 49.836 34.574 1.00 93.92 102 PHE A O 1
ATOM 1362 N N . GLY A 1 103 ? 7.043 50.197 33.040 1.00 97.22 103 GLY A N 1
ATOM 1363 C CA . GLY A 1 103 ? 6.417 51.369 32.457 1.00 87.30 103 GLY A CA 1
ATOM 1364 C C . GLY A 1 103 ? 6.492 52.625 33.299 1.00 91.26 103 GLY A C 1
ATOM 1365 O O . GLY A 1 103 ? 7.495 52.880 33.972 1.00 96.44 103 GLY A O 1
ATOM 1369 N N . GLY A 1 104 ? 5.423 53.419 33.257 1.00 91.28 104 GLY A N 1
ATOM 1370 C CA . GLY A 1 104 ? 5.414 54.704 33.939 1.00 100.06 104 GLY A CA 1
ATOM 1371 C C . GLY A 1 104 ? 5.214 54.554 35.440 1.00 116.72 104 GLY A C 1
ATOM 1372 O O . GLY A 1 104 ? 4.481 53.684 35.909 1.00 108.55 104 GLY A O 1
ATOM 1376 N N . THR A 1 105 ? 5.877 55.431 36.190 1.00 124.04 105 THR A N 1
ATOM 1377 C CA . THR A 1 105 ? 5.835 55.448 37.653 1.00 125.22 105 THR A CA 1
ATOM 1378 C C . THR A 1 105 ? 5.795 54.029 38.218 1.00 127.28 105 THR A C 1
ATOM 1379 O O . THR A 1 105 ? 4.906 53.651 38.981 1.00 128.57 105 THR A O 1
ATOM 1390 N N . SER A 1 106 ? 6.792 53.238 37.821 1.00 122.40 106 SER A N 1
ATOM 1391 C CA . SER A 1 106 ? 6.936 51.870 38.317 1.00 115.16 106 SER A CA 1
ATOM 1392 C C . SER A 1 106 ? 7.645 51.874 39.673 1.00 111.70 106 SER A C 1
ATOM 1393 O O . SER A 1 106 ? 8.706 51.282 39.865 1.00 107.67 106 SER A O 1
ATOM 1401 N N . HIS A 1 107 ? 7.035 52.582 40.624 1.00 109.64 107 HIS A N 1
ATOM 1402 C CA . HIS A 1 107 ? 7.529 52.583 41.993 1.00 110.03 107 HIS A CA 1
ATOM 1403 C C . HIS A 1 107 ? 7.145 51.314 42.740 1.00 111.22 107 HIS A C 1
ATOM 1404 O O . HIS A 1 107 ? 7.769 50.997 43.759 1.00 115.20 107 HIS A O 1
ATOM 1408 N N . ARG A 1 108 ? 6.140 50.589 42.255 1.00 109.70 108 ARG A N 1
ATOM 1409 C CA . ARG A 1 108 ? 5.739 49.330 42.868 1.00 105.05 108 ARG A CA 1
ATOM 1410 C C . ARG A 1 108 ? 6.931 48.391 42.987 1.00 107.96 108 ARG A C 1
ATOM 1411 O O . ARG A 1 108 ? 7.618 48.115 41.999 1.00 110.10 108 ARG A O 1
ATOM 1432 N N . ARG A 1 109 ? 7.174 47.903 44.200 1.00 104.78 109 ARG A N 1
ATOM 1433 C CA . ARG A 1 109 ? 8.200 46.903 44.446 1.00 100.98 109 ARG A CA 1
ATOM 1434 C C . ARG A 1 109 ? 7.552 45.593 44.874 1.00 96.01 109 ARG A C 1
ATOM 1435 O O . ARG A 1 109 ? 6.500 45.578 45.518 1.00 90.44 109 ARG A O 1
ATOM 1456 N N . THR A 1 110 ? 8.192 44.490 44.495 1.00 95.71 110 THR A N 1
ATOM 1457 C CA . THR A 1 110 ? 7.708 43.165 44.841 1.00 89.59 110 THR A CA 1
ATOM 1458 C C . THR A 1 110 ? 8.900 42.246 45.063 1.00 83.74 110 THR A C 1
ATOM 1459 O O . THR A 1 110 ? 10.013 42.512 44.598 1.00 82.00 110 THR A O 1
ATOM 1470 N N . LYS A 1 111 ? 8.655 41.159 45.798 1.00 77.66 111 LYS A N 1
ATOM 1471 C CA . LYS A 1 111 ? 9.670 40.146 46.042 1.00 75.60 111 LYS A CA 1
ATOM 1472 C C . LYS A 1 111 ? 9.471 38.873 45.237 1.00 72.56 111 LYS A C 1
ATOM 1473 O O . LYS A 1 111 ? 10.407 38.076 45.139 1.00 72.13 111 LYS A O 1
ATOM 1492 N N . ASP A 1 112 ? 8.286 38.657 44.668 1.00 77.22 112 ASP A N 1
ATOM 1493 C CA . ASP A 1 112 ? 7.986 37.418 43.951 1.00 74.63 112 ASP A CA 1
ATOM 1494 C C . ASP A 1 112 ? 8.427 37.597 42.505 1.00 68.78 112 ASP A C 1
ATOM 1495 O O . ASP A 1 112 ? 7.660 38.029 41.643 1.00 63.08 112 ASP A O 1
ATOM 1504 N N . GLY A 1 113 ? 9.687 37.262 42.239 1.00 69.37 113 GLY A N 1
ATOM 1505 C CA . GLY A 1 113 ? 10.243 37.383 40.915 1.00 68.86 113 GLY A CA 1
ATOM 1506 C C . GLY A 1 113 ? 9.461 36.585 39.894 1.00 60.79 113 GLY A C 1
ATOM 1507 O O . GLY A 1 113 ? 8.942 37.126 38.914 1.00 58.41 113 GLY A O 1
ATOM 1511 N N . PRO A 1 114 ? 9.363 35.270 40.106 1.00 58.14 114 PRO A N 1
ATOM 1512 C CA . PRO A 1 114 ? 8.645 34.434 39.130 1.00 56.03 114 PRO A CA 1
ATOM 1513 C C . PRO A 1 114 ? 7.216 34.882 38.889 1.00 52.95 114 PRO A C 1
ATOM 1514 O O . PRO A 1 114 ? 6.755 34.871 37.743 1.00 46.62 114 PRO A O 1
ATOM 1525 N N . ALA A 1 115 ? 6.492 35.272 39.941 1.00 54.87 115 ALA A N 1
ATOM 1526 C CA . ALA A 1 115 ? 5.136 35.769 39.746 1.00 49.00 115 ALA A CA 1
ATOM 1527 C C . ALA A 1 115 ? 5.133 37.046 38.923 1.00 41.73 115 ALA A C 1
ATOM 1528 O O . ALA A 1 115 ? 4.173 37.314 38.194 1.00 38.07 115 ALA A O 1
ATOM 1535 N N . LEU A 1 116 ? 6.196 37.843 39.021 1.00 43.59 116 LEU A N 1
ATOM 1536 C CA . LEU A 1 116 ? 6.272 39.067 38.236 1.00 43.15 116 LEU A CA 1
ATOM 1537 C C . LEU A 1 116 ? 6.406 38.754 36.754 1.00 43.11 116 LEU A C 1
ATOM 1538 O O . LEU A 1 116 ? 5.787 39.419 35.916 1.00 43.05 116 LEU A O 1
ATOM 1554 N N . GLN A 1 117 ? 7.203 37.737 36.413 1.00 43.62 117 GLN A N 1
ATOM 1555 C CA . GLN A 1 117 ? 7.340 37.333 35.018 1.00 38.62 117 GLN A CA 1
ATOM 1556 C C . GLN A 1 117 ? 6.023 36.805 34.468 1.00 36.96 117 GLN A C 1
ATOM 1557 O O . GLN A 1 117 ? 5.689 37.040 33.300 1.00 37.70 117 GLN A O 1
ATOM 1571 N N . VAL A 1 118 ? 5.265 36.079 35.290 1.00 34.48 118 VAL A N 1
ATOM 1572 C CA . VAL A 1 118 ? 3.954 35.607 34.857 1.00 35.94 118 VAL A CA 1
ATOM 1573 C C . VAL A 1 118 ? 3.045 36.788 34.544 1.00 34.50 118 VAL A C 1
ATOM 1574 O O . VAL A 1 118 ? 2.322 36.783 33.543 1.00 33.90 118 VAL A O 1
ATOM 1587 N N . GLU A 1 119 ? 3.076 37.822 35.387 1.00 36.32 119 GLU A N 1
ATOM 1588 C CA . GLU A 1 119 ? 2.175 38.954 35.203 1.00 35.69 119 GLU A CA 1
ATOM 1589 C C . GLU A 1 119 ? 2.592 39.799 34.006 1.00 34.91 119 GLU A C 1
ATOM 1590 O O . GLU A 1 119 ? 1.738 40.334 33.291 1.00 34.00 119 GLU A O 1
ATOM 1602 N N . LEU A 1 120 ? 3.897 39.931 33.774 1.00 34.92 120 LEU A N 1
ATOM 1603 C CA . LEU A 1 120 ? 4.376 40.627 32.586 1.00 37.22 120 LEU A CA 1
ATOM 1604 C C . LEU A 1 120 ? 3.721 40.073 31.326 1.00 37.73 120 LEU A C 1
ATOM 1605 O O . LEU A 1 120 ? 3.191 40.825 30.501 1.00 34.95 120 LEU A O 1
ATOM 1621 N N . LEU A 1 121 ? 3.743 38.750 31.167 1.00 35.65 121 LEU A N 1
ATOM 1622 C CA . LEU A 1 121 ? 3.217 38.147 29.949 1.00 33.04 121 LEU A CA 1
ATOM 1623 C C . LEU A 1 121 ? 1.702 38.267 29.880 1.00 32.54 121 LEU A C 1
ATOM 1624 O O . LEU A 1 121 ? 1.143 38.505 28.804 1.00 32.76 121 LEU A O 1
ATOM 1640 N N . ARG A 1 122 ? 1.020 38.110 31.015 1.00 32.04 122 ARG A N 1
ATOM 1641 C CA . ARG A 1 122 ? -0.438 38.178 31.011 1.00 34.67 122 ARG A CA 1
ATOM 1642 C C . ARG A 1 122 ? -0.926 39.520 30.475 1.00 32.41 122 ARG A C 1
ATOM 1643 O O . ARG A 1 122 ? -1.808 39.572 29.612 1.00 30.13 122 ARG A O 1
ATOM 1664 N N . HIS A 1 123 ? -0.375 40.623 30.984 1.00 32.09 123 HIS A N 1
ATOM 1665 C CA . HIS A 1 123 ? -0.910 41.930 30.625 1.00 35.89 123 HIS A CA 1
ATOM 1666 C C . HIS A 1 123 ? -0.401 42.422 29.275 1.00 32.16 123 HIS A C 1
ATOM 1667 O O . HIS A 1 123 ? -1.054 43.269 28.657 1.00 30.35 123 HIS A O 1
ATOM 1681 N N . LEU A 1 124 ? 0.722 41.894 28.785 1.00 31.03 124 LEU A N 1
ATOM 1682 C CA . LEU A 1 124 ? 1.156 42.216 27.431 1.00 31.01 124 LEU A CA 1
ATOM 1683 C C . LEU A 1 124 ? 0.407 41.419 26.371 1.00 28.84 124 LEU A C 1
ATOM 1684 O O . LEU A 1 124 ? 0.389 41.836 25.208 1.00 26.75 124 LEU A O 1
ATOM 1700 N N . ASN A 1 125 ? -0.221 40.299 26.739 1.00 27.62 125 ASN A N 1
ATOM 1701 C CA . ASN A 1 125 ? -1.115 39.592 25.829 1.00 26.86 125 ASN A CA 1
ATOM 1702 C C . ASN A 1 125 ? -2.358 40.438 25.577 1.00 25.94 125 ASN A C 1
ATOM 1703 O O . ASN A 1 125 ? -3.448 40.114 26.060 1.00 25.52 125 ASN A O 1
ATOM 1714 N N . ALA A 1 126 ? -2.204 41.531 24.830 1.00 25.79 126 ALA A N 1
ATOM 1715 C CA . ALA A 1 126 ? -3.280 42.491 24.621 1.00 23.52 126 ALA A CA 1
ATOM 1716 C C . ALA A 1 126 ? -3.745 42.553 23.174 1.00 23.40 126 ALA A C 1
ATOM 1717 O O . ALA A 1 126 ? -4.533 43.439 22.825 1.00 23.83 126 ALA A O 1
ATOM 1724 N N . GLY A 1 127 ? -3.289 41.636 22.328 1.00 24.10 127 GLY A N 1
ATOM 1725 C CA . GLY A 1 127 ? -3.625 41.698 20.924 1.00 24.15 127 GLY A CA 1
ATOM 1726 C C . GLY A 1 127 ? -5.028 41.200 20.633 1.00 24.71 127 GLY A C 1
ATOM 1727 O O . GLY A 1 127 ? -5.592 40.376 21.353 1.00 25.01 127 GLY A O 1
ATOM 1731 N N . ILE A 1 128 ? -5.597 41.727 19.554 1.00 23.42 128 ILE A N 1
ATOM 1732 C CA . ILE A 1 128 ? -6.869 41.261 19.021 1.00 25.49 128 ILE A CA 1
ATOM 1733 C C . ILE A 1 128 ? -6.573 40.417 17.790 1.00 25.62 128 ILE A C 1
ATOM 1734 O O . ILE A 1 128 ? -5.989 40.908 16.817 1.00 23.95 128 ILE A O 1
ATOM 1750 N N . PHE A 1 129 ? -6.983 39.151 17.828 1.00 28.97 129 PHE A N 1
ATOM 1751 C CA . PHE A 1 129 ? -6.721 38.207 16.750 1.00 30.10 129 PHE A CA 1
ATOM 1752 C C . PHE A 1 129 ? -7.868 38.084 15.760 1.00 29.46 129 PHE A C 1
ATOM 1753 O O . PHE A 1 129 ? -7.697 37.436 14.724 1.00 31.25 129 PHE A O 1
ATOM 1770 N N . GLY A 1 130 ? -9.017 38.693 16.039 1.00 30.97 130 GLY A N 1
ATOM 1771 C CA . GLY A 1 130 ? -10.188 38.454 15.221 1.00 31.66 130 GLY A CA 1
ATOM 1772 C C . GLY A 1 130 ? -10.585 36.992 15.279 1.00 32.18 130 GLY A C 1
ATOM 1773 O O . GLY A 1 130 ? -10.437 36.319 16.303 1.00 31.65 130 GLY A O 1
ATOM 1777 N N . THR A 1 131 ? -11.097 36.488 14.155 1.00 33.79 131 THR A N 1
ATOM 1778 C CA . THR A 1 131 ? -11.395 35.067 14.011 1.00 35.88 131 THR A CA 1
ATOM 1779 C C . THR A 1 131 ? -10.155 34.226 13.730 1.00 40.08 131 THR A C 1
ATOM 1780 O O . THR A 1 131 ? -10.280 33.007 13.558 1.00 39.06 131 THR A O 1
ATOM 1791 N N . GLY A 1 132 ? -8.972 34.839 13.671 1.00 37.39 132 GLY A N 1
ATOM 1792 C CA . GLY A 1 132 ? -7.751 34.138 13.361 1.00 40.75 132 GLY A CA 1
ATOM 1793 C C . GLY A 1 132 ? -7.414 34.070 11.886 1.00 38.65 132 GLY A C 1
ATOM 1794 O O . GLY A 1 132 ? -6.267 33.765 11.540 1.00 38.38 132 GLY A O 1
ATOM 1798 N N . SER A 1 133 ? -8.376 34.350 11.005 1.00 39.34 133 SER A N 1
ATOM 1799 C CA . SER A 1 133 ? -8.119 34.289 9.572 1.00 41.93 133 SER A CA 1
ATOM 1800 C C . SER A 1 133 ? -8.818 35.404 8.800 1.00 39.20 133 SER A C 1
ATOM 1801 O O . SER A 1 133 ? -9.002 35.276 7.585 1.00 38.12 133 SER A O 1
ATOM 1809 N N . ASP A 1 134 ? -9.210 36.494 9.464 1.00 42.42 134 ASP A N 1
ATOM 1810 C CA . ASP A 1 134 ? -9.863 37.617 8.802 1.00 41.45 134 ASP A CA 1
ATOM 1811 C C . ASP A 1 134 ? -8.978 38.863 8.779 1.00 36.54 134 ASP A C 1
ATOM 1812 O O . ASP A 1 134 ? -9.479 39.986 8.726 1.00 37.19 134 ASP A O 1
ATOM 1821 N N . GLY A 1 135 ? -7.659 38.677 8.807 1.00 36.13 135 GLY A N 1
ATOM 1822 C CA . GLY A 1 135 ? -6.735 39.764 8.553 1.00 35.07 135 GLY A CA 1
ATOM 1823 C C . GLY A 1 135 ? -6.232 40.522 9.761 1.00 34.44 135 GLY A C 1
ATOM 1824 O O . GLY A 1 135 ? -5.854 41.692 9.628 1.00 33.03 135 GLY A O 1
ATOM 1828 N N . HIS A 1 136 ? -6.191 39.899 10.938 1.00 30.52 136 HIS A N 1
ATOM 1829 C CA . HIS A 1 136 ? -5.742 40.584 12.144 1.00 28.43 136 HIS A CA 1
ATOM 1830 C C . HIS A 1 136 ? -4.569 39.876 12.807 1.00 26.48 136 HIS A C 1
ATOM 1831 O O . HIS A 1 136 ? -4.202 40.225 13.934 1.00 25.00 136 HIS A O 1
ATOM 1845 N N . THR A 1 137 ? -3.954 38.916 12.125 1.00 28.66 137 THR A N 1
ATOM 1846 C CA . THR A 1 137 ? -2.796 38.203 12.635 1.00 29.11 137 THR A CA 1
ATOM 1847 C C . THR A 1 137 ? -1.567 38.531 11.798 1.00 25.96 137 THR A C 1
ATOM 1848 O O . THR A 1 137 ? -1.667 38.888 10.622 1.00 25.94 137 THR A O 1
ATOM 1859 N N . LEU A 1 138 ? -0.414 38.404 12.418 1.00 25.60 138 LEU A N 1
ATOM 1860 C CA . LEU A 1 138 ? 0.850 38.608 11.729 1.00 26.92 138 LEU A CA 1
ATOM 1861 C C . LEU A 1 138 ? 1.161 37.394 10.857 1.00 26.69 138 LEU A C 1
ATOM 1862 O O . LEU A 1 138 ? 1.065 36.261 11.336 1.00 27.37 138 LEU A O 1
ATOM 1878 N N . PRO A 1 139 ? 1.532 37.582 9.589 1.00 28.37 139 PRO A N 1
ATOM 1879 C CA . PRO A 1 139 ? 1.890 36.426 8.751 1.00 28.12 139 PRO A CA 1
ATOM 1880 C C . PRO A 1 139 ? 2.985 35.583 9.393 1.00 25.92 139 PRO A C 1
ATOM 1881 O O . PRO A 1 139 ? 3.899 36.101 10.037 1.00 24.71 139 PRO A O 1
ATOM 1892 N N . SER A 1 140 ? 2.894 34.267 9.195 1.00 26.54 140 SER A N 1
ATOM 1893 C CA . SER A 1 140 ? 3.862 33.365 9.806 1.00 28.83 140 SER A CA 1
ATOM 1894 C C . SER A 1 140 ? 5.264 33.589 9.255 1.00 27.85 140 SER A C 1
ATOM 1895 O O . SER A 1 140 ? 6.251 33.295 9.937 1.00 26.86 140 SER A O 1
ATOM 1903 N N . GLU A 1 141 ? 5.376 34.101 8.030 1.00 28.77 141 GLU A N 1
ATOM 1904 C CA . GLU A 1 141 ? 6.689 34.455 7.503 1.00 28.43 141 GLU A CA 1
ATOM 1905 C C . GLU A 1 141 ? 7.340 35.533 8.353 1.00 27.03 141 GLU A C 1
ATOM 1906 O O . GLU A 1 141 ? 8.549 35.494 8.603 1.00 26.84 141 GLU A O 1
ATOM 1918 N N . VAL A 1 142 ? 6.551 36.507 8.809 1.00 26.98 142 VAL A N 1
ATOM 1919 C CA . VAL A 1 142 ? 7.101 37.578 9.631 1.00 26.23 142 VAL A CA 1
ATOM 1920 C C . VAL A 1 142 ? 7.378 37.076 11.043 1.00 24.44 142 VAL A C 1
ATOM 1921 O O . VAL A 1 142 ? 8.327 37.525 11.696 1.00 22.21 142 VAL A O 1
ATOM 1934 N N . VAL A 1 143 ? 6.569 36.137 11.538 1.00 24.79 143 VAL A N 1
ATOM 1935 C CA . VAL A 1 143 ? 6.839 35.561 12.851 1.00 23.80 143 VAL A CA 1
ATOM 1936 C C . VAL A 1 143 ? 8.168 34.821 12.839 1.00 22.32 143 VAL A C 1
ATOM 1937 O O . VAL A 1 143 ? 8.950 34.908 13.793 1.00 22.02 143 VAL A O 1
ATOM 1950 N N . ARG A 1 144 ? 8.443 34.076 11.766 1.00 22.21 144 ARG A N 1
ATOM 1951 C CA . ARG A 1 144 ? 9.712 33.363 11.663 1.00 22.22 144 ARG A CA 1
ATOM 1952 C C . ARG A 1 144 ? 10.880 34.338 11.627 1.00 21.40 144 ARG A C 1
ATOM 1953 O O . ARG A 1 144 ? 11.869 34.166 12.347 1.00 21.41 144 ARG A O 1
ATOM 1974 N N . ALA A 1 145 ? 10.785 35.374 10.791 1.00 21.56 145 ALA A N 1
ATOM 1975 C CA . ALA A 1 145 ? 11.849 36.370 10.735 1.00 22.44 145 ALA A CA 1
ATOM 1976 C C . ALA A 1 145 ? 12.063 37.025 12.096 1.00 21.73 145 ALA A C 1
ATOM 1977 O O . ALA A 1 145 ? 13.203 37.294 12.494 1.00 20.95 145 ALA A O 1
ATOM 1984 N N . ALA A 1 146 ? 10.977 37.279 12.829 1.00 20.61 146 ALA A N 1
ATOM 1985 C CA . ALA A 1 146 ? 11.093 37.923 14.132 1.00 22.34 146 ALA A CA 1
ATOM 1986 C C . ALA A 1 146 ? 11.756 37.000 15.145 1.00 23.29 146 ALA A C 1
ATOM 1987 O O . ALA A 1 146 ? 12.508 37.459 16.013 1.00 23.42 146 ALA A O 1
ATOM 1994 N N . MET A 1 147 ? 11.486 35.696 15.052 1.00 22.95 147 MET A N 1
ATOM 1995 C CA . MET A 1 147 ? 12.122 34.747 15.956 1.00 21.42 147 MET A CA 1
ATOM 1996 C C . MET A 1 147 ? 13.615 34.656 15.690 1.00 21.48 147 MET A C 1
ATOM 1997 O O . MET A 1 147 ? 14.416 34.615 16.630 1.00 22.07 147 MET A O 1
ATOM 2011 N N . LEU A 1 148 ? 14.005 34.605 14.416 1.00 21.50 148 LEU A N 1
ATOM 2012 C CA . LEU A 1 148 ? 15.420 34.615 14.069 1.00 21.62 148 LEU A CA 1
ATOM 2013 C C . LEU A 1 148 ? 16.114 35.834 14.659 1.00 21.93 148 LEU A C 1
ATOM 2014 O O . LEU A 1 148 ? 17.151 35.716 15.320 1.00 22.51 148 LEU A O 1
ATOM 2030 N N . VAL A 1 149 ? 15.549 37.020 14.435 1.00 21.85 149 VAL A N 1
ATOM 2031 C CA . VAL A 1 149 ? 16.202 38.246 14.875 1.00 23.55 149 VAL A CA 1
ATOM 2032 C C . VAL A 1 149 ? 16.228 38.324 16.393 1.00 24.45 149 VAL A C 1
ATOM 2033 O O . VAL A 1 149 ? 17.219 38.762 16.987 1.00 25.47 149 VAL A O 1
ATOM 2046 N N . ARG A 1 150 ? 15.143 37.909 17.046 1.00 23.98 150 ARG A N 1
ATOM 2047 C CA . ARG A 1 150 ? 15.122 37.912 18.503 1.00 26.44 150 ARG A CA 1
ATOM 2048 C C . ARG A 1 150 ? 16.243 37.049 19.075 1.00 25.99 150 ARG A C 1
ATOM 2049 O O . ARG A 1 150 ? 16.924 37.453 20.023 1.00 26.57 150 ARG A O 1
ATOM 2070 N N . ILE A 1 151 ? 16.458 35.860 18.508 1.00 24.69 151 ILE A N 1
ATOM 2071 C CA . ILE A 1 151 ? 17.559 35.010 18.960 1.00 26.50 151 ILE A CA 1
ATOM 2072 C C . ILE A 1 151 ? 18.893 35.705 18.729 1.00 27.04 151 ILE A C 1
ATOM 2073 O O . ILE A 1 151 ? 19.741 35.774 19.625 1.00 29.39 151 ILE A O 1
ATOM 2089 N N . ASN A 1 152 ? 19.107 36.207 17.513 1.00 26.78 152 ASN A N 1
ATOM 2090 C CA . ASN A 1 152 ? 20.383 36.831 17.185 1.00 29.33 152 ASN A CA 1
ATOM 2091 C C . ASN A 1 152 ? 20.724 37.945 18.162 1.00 30.06 152 ASN A C 1
ATOM 2092 O O . ASN A 1 152 ? 21.864 38.045 18.625 1.00 30.00 152 ASN A O 1
ATOM 2103 N N . THR A 1 153 ? 19.747 38.784 18.501 1.00 29.35 153 THR A N 1
ATOM 2104 C CA . THR A 1 153 ? 19.999 39.923 19.374 1.00 32.41 153 THR A CA 1
ATOM 2105 C C . THR A 1 153 ? 20.080 39.535 20.847 1.00 32.81 153 THR A C 1
ATOM 2106 O O . THR A 1 153 ? 20.145 40.424 21.702 1.00 35.80 153 THR A O 1
ATOM 2117 N N . LEU A 1 154 ? 20.083 38.239 21.159 1.00 32.63 154 LEU A N 1
ATOM 2118 C CA . LEU A 1 154 ? 20.293 37.757 22.515 1.00 32.68 154 LEU A CA 1
ATOM 2119 C C . LEU A 1 154 ? 21.582 36.959 22.672 1.00 33.84 154 LEU A C 1
ATOM 2120 O O . LEU A 1 154 ? 21.909 36.555 23.793 1.00 32.71 154 LEU A O 1
ATOM 2136 N N . LEU A 1 155 ? 22.326 36.730 21.591 1.00 33.21 155 LEU A N 1
ATOM 2137 C CA . LEU A 1 155 ? 23.538 35.925 21.636 1.00 31.64 155 LEU A CA 1
ATOM 2138 C C . LEU A 1 155 ? 24.791 36.738 21.915 1.00 34.79 155 LEU A C 1
ATOM 2139 O O . LEU A 1 155 ? 25.868 36.148 22.050 1.00 34.21 155 LEU A O 1
ATOM 2155 N N . GLN A 1 156 ? 24.692 38.068 21.980 1.00 35.37 156 GLN A N 1
ATOM 2156 C CA . GLN A 1 156 ? 25.848 38.866 22.370 1.00 33.58 156 GLN A CA 1
ATOM 2157 C C . GLN A 1 156 ? 26.216 38.666 23.832 1.00 36.18 156 GLN A C 1
ATOM 2158 O O . GLN A 1 156 ? 27.315 39.063 24.235 1.00 37.16 156 GLN A O 1
ATOM 2172 N N . GLY A 1 157 ? 25.331 38.070 24.628 1.00 35.45 157 GLY A N 1
ATOM 2173 C CA . GLY A 1 157 ? 25.624 37.781 26.015 1.00 36.46 157 GLY A CA 1
ATOM 2174 C C . GLY A 1 157 ? 25.333 38.903 26.980 1.00 38.85 157 GLY A C 1
ATOM 2175 O O . GLY A 1 157 ? 25.926 38.935 28.064 1.00 40.70 157 GLY A O 1
ATOM 2179 N N . TYR A 1 158 ? 24.431 39.821 26.632 1.00 36.74 158 TYR A N 1
ATOM 2180 C CA . TYR A 1 158 ? 24.154 40.988 27.460 1.00 36.39 158 TYR A CA 1
ATOM 2181 C C . TYR A 1 158 ? 22.727 41.017 27.992 1.00 35.78 158 TYR A C 1
ATOM 2182 O O . TYR A 1 158 ? 22.322 42.025 28.581 1.00 39.13 158 TYR A O 1
ATOM 2200 N N . SER A 1 159 ? 21.954 39.947 27.814 1.00 34.57 159 SER A N 1
ATOM 2201 C CA . SER A 1 159 ? 20.522 39.997 28.067 1.00 35.00 159 SER A CA 1
ATOM 2202 C C . SER A 1 159 ? 20.063 39.125 29.225 1.00 36.64 159 SER A C 1
ATOM 2203 O O . SER A 1 159 ? 18.911 39.255 29.650 1.00 40.38 159 SER A O 1
ATOM 2211 N N . GLY A 1 160 ? 20.915 38.250 29.747 1.00 39.94 160 GLY A N 1
ATOM 2212 C CA . GLY A 1 160 ? 20.561 37.488 30.933 1.00 40.55 160 GLY A CA 1
ATOM 2213 C C . GLY A 1 160 ? 19.464 36.466 30.729 1.00 40.73 160 GLY A C 1
ATOM 2214 O O . GLY A 1 160 ? 18.589 36.322 31.593 1.00 45.47 160 GLY A O 1
ATOM 2218 N N . ILE A 1 161 ? 19.491 35.745 29.613 1.00 39.48 161 ILE A N 1
ATOM 2219 C CA . ILE A 1 161 ? 18.528 34.686 29.342 1.00 38.07 161 ILE A CA 1
ATOM 2220 C C . ILE A 1 161 ? 19.283 33.374 29.182 1.00 37.56 161 ILE A C 1
ATOM 2221 O O . ILE A 1 161 ? 20.465 33.354 28.827 1.00 35.60 161 ILE A O 1
ATOM 2237 N N . ARG A 1 162 ? 18.589 32.273 29.453 1.00 38.75 162 ARG A N 1
ATOM 2238 C CA . ARG A 1 162 ? 19.199 30.955 29.354 1.00 39.68 162 ARG A CA 1
ATOM 2239 C C . ARG A 1 162 ? 19.364 30.543 27.897 1.00 40.34 162 ARG A C 1
ATOM 2240 O O . ARG A 1 162 ? 18.495 30.798 27.059 1.00 37.41 162 ARG A O 1
ATOM 2261 N N . PHE A 1 163 ? 20.491 29.890 27.603 1.00 39.86 163 PHE A N 1
ATOM 2262 C CA . PHE A 1 163 ? 20.722 29.369 26.261 1.00 36.70 163 PHE A CA 1
ATOM 2263 C C . PHE A 1 163 ? 19.665 28.347 25.868 1.00 39.17 163 PHE A C 1
ATOM 2264 O O . PHE A 1 163 ? 19.336 28.218 24.683 1.00 36.26 163 PHE A O 1
ATOM 2281 N N . GLU A 1 164 ? 19.115 27.620 26.844 1.00 39.97 164 GLU A N 1
ATOM 2282 C CA . GLU A 1 164 ? 18.141 26.578 26.537 1.00 41.40 164 GLU A CA 1
ATOM 2283 C C . GLU A 1 164 ? 16.855 27.157 25.960 1.00 38.71 164 GLU A C 1
ATOM 2284 O O . GLU A 1 164 ? 16.138 26.462 25.229 1.00 33.24 164 GLU A O 1
ATOM 2296 N N . ILE A 1 165 ? 16.539 28.411 26.289 1.00 38.78 165 ILE A N 1
ATOM 2297 C CA . ILE A 1 165 ? 15.384 29.069 25.688 1.00 37.71 165 ILE A CA 1
ATOM 2298 C C . ILE A 1 165 ? 15.654 29.381 24.224 1.00 32.56 165 ILE A C 1
ATOM 2299 O O . ILE A 1 165 ? 14.772 29.241 23.371 1.00 32.01 165 ILE A O 1
ATOM 2315 N N . LEU A 1 166 ? 16.870 29.823 23.910 1.00 32.41 166 LEU A N 1
ATOM 2316 C CA . LEU A 1 166 ? 17.206 30.113 22.522 1.00 33.48 166 LEU A CA 1
ATOM 2317 C C . LEU A 1 166 ? 17.140 28.853 21.672 1.00 33.22 166 LEU A C 1
ATOM 2318 O O . LEU A 1 166 ? 16.664 28.887 20.531 1.00 32.67 166 LEU A O 1
ATOM 2334 N N . GLU A 1 167 ? 17.600 27.726 22.219 1.00 34.89 167 GLU A N 1
ATOM 2335 C CA . GLU A 1 167 ? 17.543 26.467 21.488 1.00 36.46 167 GLU A CA 1
ATOM 2336 C C . GLU A 1 167 ? 16.110 26.028 21.242 1.00 34.38 167 GLU A C 1
ATOM 2337 O O . GLU A 1 167 ? 15.816 25.436 20.200 1.00 37.67 167 GLU A O 1
ATOM 2349 N N . ALA A 1 168 ? 15.204 26.312 22.177 1.00 34.29 168 ALA A N 1
ATOM 2350 C CA . ALA A 1 168 ? 13.808 25.947 21.979 1.00 35.15 168 ALA A CA 1
ATOM 2351 C C . ALA A 1 168 ? 13.175 26.777 20.867 1.00 34.68 168 ALA A C 1
ATOM 2352 O O . ALA A 1 168 ? 12.441 26.242 20.028 1.00 34.25 168 ALA A O 1
ATOM 2359 N N . ILE A 1 169 ? 13.449 28.084 20.837 1.00 33.51 169 ILE A N 1
ATOM 2360 C CA . ILE A 1 169 ? 12.944 28.912 19.745 1.00 35.28 169 ILE A CA 1
ATOM 2361 C C . ILE A 1 169 ? 13.549 28.460 18.423 1.00 31.47 169 ILE A C 1
ATOM 2362 O O . ILE A 1 169 ? 12.864 28.410 17.395 1.00 29.41 169 ILE A O 1
ATOM 2378 N N . THR A 1 170 ? 14.839 28.119 18.427 1.00 31.58 170 THR A N 1
ATOM 2379 C CA . THR A 1 170 ? 15.453 27.564 17.226 1.00 32.86 170 THR A CA 1
ATOM 2380 C C . THR A 1 170 ? 14.699 26.329 16.743 1.00 31.91 170 THR A C 1
ATOM 2381 O O . THR A 1 170 ? 14.473 26.163 15.539 1.00 28.58 170 THR A O 1
ATOM 2392 N N . LYS A 1 171 ? 14.295 25.455 17.669 1.00 32.55 171 LYS A N 1
ATOM 2393 C CA . LYS A 1 171 ? 13.560 24.253 17.284 1.00 34.22 171 LYS A CA 1
ATOM 2394 C C . LYS A 1 171 ? 12.231 24.606 16.631 1.00 31.63 171 LYS A C 1
ATOM 2395 O O . LYS A 1 171 ? 11.790 23.926 15.698 1.00 29.42 171 LYS A O 1
ATOM 2414 N N . LEU A 1 172 ? 11.569 25.660 17.119 1.00 34.02 172 LEU A N 1
ATOM 2415 C CA . LEU A 1 172 ? 10.321 26.101 16.505 1.00 31.04 172 LEU A CA 1
ATOM 2416 C C . LEU A 1 172 ? 10.547 26.533 15.064 1.00 30.48 172 LEU A C 1
ATOM 2417 O O . LEU A 1 172 ? 9.728 26.245 14.184 1.00 30.58 172 LEU A O 1
ATOM 2433 N N . LEU A 1 173 ? 11.653 27.232 14.804 1.00 29.81 173 LEU A N 1
ATOM 2434 C CA . LEU A 1 173 ? 11.967 27.651 13.443 1.00 29.38 173 LEU A CA 1
ATOM 2435 C C . LEU A 1 173 ? 12.217 26.448 12.542 1.00 30.78 173 LEU A C 1
ATOM 2436 O O . LEU A 1 173 ? 11.658 26.350 11.444 1.00 32.11 173 LEU A O 1
ATOM 2452 N N . ASN A 1 174 ? 13.055 25.514 12.996 1.00 31.42 174 ASN A N 1
ATOM 2453 C CA . ASN A 1 174 ? 13.505 24.431 12.130 1.00 31.39 174 ASN A CA 1
ATOM 2454 C C . ASN A 1 174 ? 12.426 23.384 11.886 1.00 31.91 174 ASN A C 1
ATOM 2455 O O . ASN A 1 174 ? 12.491 22.678 10.877 1.00 31.72 174 ASN A O 1
ATOM 2466 N N . THR A 1 175 ? 11.431 23.273 12.767 1.00 32.97 175 THR A N 1
ATOM 2467 C CA . THR A 1 175 ? 10.291 22.399 12.522 1.00 32.67 175 THR A CA 1
ATOM 2468 C C . THR A 1 175 ? 9.098 23.137 11.932 1.00 33.18 175 THR A C 1
ATOM 2469 O O . THR A 1 175 ? 8.093 22.497 11.605 1.00 32.68 175 THR A O 1
ATOM 2480 N N . GLY A 1 176 ? 9.179 24.457 11.798 1.00 32.91 176 GLY A N 1
ATOM 2481 C CA . GLY A 1 176 ? 8.123 25.207 11.151 1.00 35.09 176 GLY A CA 1
ATOM 2482 C C . GLY A 1 176 ? 6.909 25.473 12.007 1.00 31.85 176 GLY A C 1
ATOM 2483 O O . GLY A 1 176 ? 5.822 25.694 11.465 1.00 30.39 176 GLY A O 1
ATOM 2487 N N . VAL A 1 177 ? 7.053 25.451 13.327 1.00 31.51 177 VAL A N 1
ATOM 2488 C CA . VAL A 1 177 ? 5.970 25.809 14.234 1.00 34.51 177 VAL A CA 1
ATOM 2489 C C . VAL A 1 177 ? 6.086 27.297 14.541 1.00 32.22 177 VAL A C 1
ATOM 2490 O O . VAL A 1 177 ? 7.101 27.753 15.078 1.00 31.47 177 VAL A O 1
ATOM 2503 N N . SER A 1 178 ? 5.050 28.053 14.194 1.00 34.55 178 SER A N 1
ATOM 2504 C CA . SER A 1 178 ? 5.075 29.506 14.303 1.00 32.12 178 SER A CA 1
ATOM 2505 C C . SER A 1 178 ? 3.993 29.959 15.274 1.00 29.80 178 SER A C 1
ATOM 2506 O O . SER A 1 178 ? 2.798 29.754 14.997 1.00 28.65 178 SER A O 1
ATOM 2514 N N . PRO A 1 179 ? 4.337 30.565 16.411 1.00 28.41 179 PRO A N 1
ATOM 2515 C CA . PRO A 1 179 ? 3.293 31.091 17.295 1.00 27.84 179 PRO A CA 1
ATOM 2516 C C . PRO A 1 179 ? 2.432 32.116 16.579 1.00 28.14 179 PRO A C 1
ATOM 2517 O O . PRO A 1 179 ? 2.891 32.837 15.692 1.00 26.20 179 PRO A O 1
ATOM 2528 N N . CYS A 1 180 ? 1.161 32.161 16.969 1.00 28.94 180 CYS A N 1
ATOM 2529 C CA . CYS A 1 180 ? 0.219 33.110 16.394 1.00 27.73 180 CYS A CA 1
ATOM 2530 C C . CYS A 1 180 ? 0.393 34.459 17.079 1.00 24.91 180 CYS A C 1
ATOM 2531 O O . CYS A 1 180 ? 0.306 34.552 18.306 1.00 23.91 180 CYS A O 1
ATOM 2539 N N . LEU A 1 181 ? 0.665 35.495 16.292 1.00 27.16 181 LEU A N 1
ATOM 2540 C CA . LEU A 1 181 ? 0.845 36.839 16.816 1.00 26.86 181 LEU A CA 1
ATOM 2541 C C . LEU A 1 181 ? -0.216 37.764 16.241 1.00 25.99 181 LEU A C 1
ATOM 2542 O O . LEU A 1 181 ? -0.716 37.530 15.138 1.00 25.21 181 LEU A O 1
ATOM 2558 N N . PRO A 1 182 ? -0.588 38.813 16.966 1.00 27.81 182 PRO A N 1
ATOM 2559 C CA . PRO A 1 182 ? -1.473 39.825 16.386 1.00 28.34 182 PRO A CA 1
ATOM 2560 C C . PRO A 1 182 ? -0.725 40.695 15.388 1.00 24.10 182 PRO A C 1
ATOM 2561 O O . PRO A 1 182 ? 0.491 40.875 15.476 1.00 22.72 182 PRO A O 1
ATOM 2572 N N . LEU A 1 183 ? -1.473 41.233 14.420 1.00 24.11 183 LEU A N 1
ATOM 2573 C CA . LEU A 1 183 ? -0.873 42.104 13.411 1.00 23.71 183 LEU A CA 1
ATOM 2574 C C . LEU A 1 183 ? -0.559 43.481 13.986 1.00 22.81 183 LEU A C 1
ATOM 2575 O O . LEU A 1 183 ? 0.508 44.044 13.717 1.00 21.09 183 LEU A O 1
ATOM 2591 N N . ARG A 1 184 ? -1.476 44.039 14.766 1.00 21.79 184 ARG A N 1
ATOM 2592 C CA . ARG A 1 184 ? -1.316 45.354 15.364 1.00 22.31 184 ARG A CA 1
ATOM 2593 C C . ARG A 1 184 ? -1.180 45.230 16.876 1.00 22.30 184 ARG A C 1
ATOM 2594 O O . ARG A 1 184 ? -1.464 44.187 17.470 1.00 22.33 184 ARG A O 1
ATOM 2615 N N . GLY A 1 185 ? -0.725 46.319 17.491 1.00 22.59 185 GLY A N 1
ATOM 2616 C CA . GLY A 1 185 ? -0.638 46.406 18.934 1.00 23.61 185 GLY A CA 1
ATOM 2617 C C . GLY A 1 185 ? 0.698 46.912 19.437 1.00 24.37 185 GLY A C 1
ATOM 2618 O O . GLY A 1 185 ? 0.914 46.996 20.650 1.00 23.46 185 GLY A O 1
ATOM 2622 N N . THR A 1 186 ? 1.607 47.252 18.527 1.00 22.45 186 THR A N 1
ATOM 2623 C CA . THR A 1 186 ? 2.947 47.671 18.903 1.00 22.19 186 THR A CA 1
ATOM 2624 C C . THR A 1 186 ? 3.265 49.041 18.326 1.00 22.15 186 THR A C 1
ATOM 2625 O O . THR A 1 186 ? 2.890 49.357 17.193 1.00 20.78 186 THR A O 1
ATOM 2636 N N . ILE A 1 187 ? 3.958 49.847 19.125 1.00 21.82 187 ILE A N 1
ATOM 2637 C CA . ILE A 1 187 ? 4.543 51.100 18.677 1.00 21.92 187 ILE A CA 1
ATOM 2638 C C . ILE A 1 187 ? 6.056 50.987 18.575 1.00 22.53 187 ILE A C 1
ATOM 2639 O O . ILE A 1 187 ? 6.738 51.983 18.315 1.00 22.62 187 ILE A O 1
ATOM 2655 N N . THR A 1 188 ? 6.590 49.786 18.772 1.00 22.97 188 THR A N 1
ATOM 2656 C CA . THR A 1 188 ? 8.005 49.488 18.615 1.00 24.36 188 THR A CA 1
ATOM 2657 C C . THR A 1 188 ? 8.883 50.391 19.475 1.00 25.31 188 THR A C 1
ATOM 2658 O O . THR A 1 188 ? 9.810 51.031 18.982 1.00 25.32 188 THR A O 1
ATOM 2691 N N . ASP A 1 190 ? 8.280 46.424 20.555 1.00 27.50 192 ASP A N 1
ATOM 2692 C CA . ASP A 1 190 ? 7.398 45.295 20.206 1.00 28.67 192 ASP A CA 1
ATOM 2693 C C . ASP A 1 190 ? 6.937 44.363 21.347 1.00 28.13 192 ASP A C 1
ATOM 2694 O O . ASP A 1 190 ? 6.953 43.143 21.202 1.00 26.88 192 ASP A O 1
ATOM 2703 N N . LEU A 1 191 ? 6.433 44.951 22.435 1.00 30.84 193 LEU A N 1
ATOM 2704 C CA . LEU A 1 191 ? 6.087 44.188 23.633 1.00 30.94 193 LEU A CA 1
ATOM 2705 C C . LEU A 1 191 ? 4.931 43.232 23.375 1.00 29.70 193 LEU A C 1
ATOM 2706 O O . LEU A 1 191 ? 5.034 42.028 23.635 1.00 30.58 193 LEU A O 1
ATOM 2722 N N . VAL A 1 192 ? 3.806 43.757 22.904 1.00 27.88 194 VAL A N 1
ATOM 2723 C CA . VAL A 1 192 ? 2.593 42.960 22.758 1.00 27.96 194 VAL A CA 1
ATOM 2724 C C . VAL A 1 192 ? 2.883 41.762 21.860 1.00 26.61 194 VAL A C 1
ATOM 2725 O O . VAL A 1 192 ? 2.751 40.619 22.318 1.00 26.18 194 VAL A O 1
ATOM 2738 N N . PRO A 1 193 ? 3.286 41.956 20.598 1.00 26.56 195 PRO A N 1
ATOM 2739 C CA . PRO A 1 193 ? 3.463 40.785 19.721 1.00 26.14 195 PRO A CA 1
ATOM 2740 C C . PRO A 1 193 ? 4.495 39.795 20.233 1.00 26.05 195 PRO A C 1
ATOM 2741 O O . PRO A 1 193 ? 4.280 38.583 20.121 1.00 26.98 195 PRO A O 1
ATOM 2752 N N . LEU A 1 194 ? 5.602 40.266 20.812 1.00 25.61 196 LEU A N 1
ATOM 2753 C CA . LEU A 1 194 ? 6.620 39.344 21.305 1.00 27.24 196 LEU A CA 1
ATOM 2754 C C . LEU A 1 194 ? 6.174 38.585 22.551 1.00 27.71 196 LEU A C 1
ATOM 2755 O O . LEU A 1 194 ? 6.708 37.504 22.824 1.00 27.49 196 LEU A O 1
ATOM 2771 N N . SER A 1 195 ? 5.213 39.113 23.310 1.00 27.64 197 SER A N 1
ATOM 2772 C CA . SER A 1 195 ? 4.751 38.399 24.494 1.00 27.96 197 SER A CA 1
ATOM 2773 C C . SER A 1 195 ? 3.987 37.135 24.131 1.00 27.11 197 SER A C 1
ATOM 2774 O O . SER A 1 195 ? 3.799 36.271 24.993 1.00 27.03 197 SER A O 1
ATOM 2782 N N . TYR A 1 196 ? 3.550 37.004 22.878 1.00 26.37 198 TYR A N 1
ATOM 2783 C CA . TYR A 1 196 ? 2.911 35.775 22.429 1.00 26.95 198 TYR A CA 1
ATOM 2784 C C . TYR A 1 196 ? 3.922 34.705 22.043 1.00 28.05 198 TYR A C 1
ATOM 2785 O O . TYR A 1 196 ? 3.567 33.523 22.013 1.00 30.76 198 TYR A O 1
ATOM 2803 N N . ILE A 1 197 ? 5.167 35.086 21.754 1.00 27.62 199 ILE A N 1
ATOM 2804 C CA . ILE A 1 197 ? 6.236 34.097 21.658 1.00 29.40 199 ILE A CA 1
ATOM 2805 C C . ILE A 1 197 ? 6.618 33.611 23.050 1.00 32.25 199 ILE A C 1
ATOM 2806 O O . ILE A 1 197 ? 6.718 32.406 23.303 1.00 31.71 199 ILE A O 1
ATOM 2822 N N . ALA A 1 198 ? 6.829 34.546 23.979 1.00 30.40 200 ALA A N 1
ATOM 2823 C CA . ALA A 1 198 ? 7.124 34.166 25.354 1.00 31.21 200 ALA A CA 1
ATOM 2824 C C . ALA A 1 198 ? 5.980 33.363 25.957 1.00 32.89 200 ALA A C 1
ATOM 2825 O O . ALA A 1 198 ? 6.209 32.370 26.656 1.00 33.69 200 ALA A O 1
ATOM 2832 N N . GLY A 1 199 ? 4.741 33.782 25.702 1.00 31.40 201 GLY A N 1
ATOM 2833 C CA . GLY A 1 199 ? 3.601 33.077 26.258 1.00 32.12 201 GLY A CA 1
ATOM 2834 C C . GLY A 1 199 ? 3.504 31.643 25.781 1.00 32.78 201 GLY A C 1
ATOM 2835 O O . GLY A 1 199 ? 3.072 30.764 26.531 1.00 31.60 201 GLY A O 1
ATOM 2839 N N . LEU A 1 200 ? 3.896 31.384 24.531 1.00 32.74 202 LEU A N 1
ATOM 2840 C CA . LEU A 1 200 ? 3.945 30.007 24.048 1.00 32.64 202 LEU A CA 1
ATOM 2841 C C . LEU A 1 200 ? 5.071 29.232 24.720 1.00 34.90 202 LEU A C 1
ATOM 2842 O O . LEU A 1 200 ? 4.934 28.035 24.993 1.00 34.88 202 LEU A O 1
ATOM 2858 N N . ILE A 1 201 ? 6.196 29.896 24.988 1.00 36.42 203 ILE A N 1
ATOM 2859 C CA . ILE A 1 201 ? 7.322 29.242 25.641 1.00 38.09 203 ILE A CA 1
ATOM 2860 C C . ILE A 1 201 ? 7.007 28.869 27.085 1.00 36.70 203 ILE A C 1
ATOM 2861 O O . ILE A 1 201 ? 7.677 28.000 27.652 1.00 35.10 203 ILE A O 1
ATOM 2877 N N . THR A 1 202 ? 6.008 29.504 27.698 1.00 35.52 204 THR A N 1
ATOM 2878 C CA . THR A 1 202 ? 5.649 29.245 29.086 1.00 34.75 204 THR A CA 1
ATOM 2879 C C . THR A 1 202 ? 4.308 28.537 29.213 1.00 34.68 204 THR A C 1
ATOM 2880 O O . THR A 1 202 ? 3.819 28.356 30.330 1.00 36.40 204 THR A O 1
ATOM 2891 N N . GLY A 1 203 ? 3.697 28.149 28.097 1.00 35.23 205 GLY A N 1
ATOM 2892 C CA . GLY A 1 203 ? 2.469 27.379 28.139 1.00 34.89 205 GLY A CA 1
ATOM 2893 C C . GLY A 1 203 ? 1.234 28.154 28.534 1.00 34.98 205 GLY A C 1
ATOM 2894 O O . GLY A 1 203 ? 0.331 27.583 29.153 1.00 36.95 205 GLY A O 1
ATOM 2898 N N . ARG A 1 204 ? 1.155 29.431 28.182 1.00 33.79 206 ARG A N 1
ATOM 2899 C CA . ARG A 1 204 ? -0.017 30.212 28.538 1.00 31.32 206 ARG A CA 1
ATOM 2900 C C . ARG A 1 204 ? -1.274 29.553 27.973 1.00 30.21 206 ARG A C 1
ATOM 2901 O O . ARG A 1 204 ? -1.238 28.997 26.870 1.00 31.45 206 ARG A O 1
ATOM 2922 N N . PRO A 1 205 ? -2.403 29.608 28.688 1.00 30.89 207 PRO A N 1
ATOM 2923 C CA . PRO A 1 205 ? -3.600 28.891 28.213 1.00 31.29 207 PRO A CA 1
ATOM 2924 C C . PRO A 1 205 ? -4.101 29.360 26.862 1.00 31.99 207 PRO A C 1
ATOM 2925 O O . PRO A 1 205 ? -4.713 28.570 26.132 1.00 31.28 207 PRO A O 1
ATOM 2936 N N . ASN A 1 206 ? -3.881 30.624 26.508 1.00 33.16 208 ASN A N 1
ATOM 2937 C CA . ASN A 1 206 ? -4.384 31.164 25.254 1.00 31.36 208 ASN A CA 1
ATOM 2938 C C . ASN A 1 206 ? -3.380 31.054 24.115 1.00 28.75 208 ASN A C 1
ATOM 2939 O O . ASN A 1 206 ? -3.739 31.328 22.968 1.00 30.95 208 ASN A O 1
ATOM 2950 N N . ALA A 1 207 ? -2.143 30.657 24.401 1.00 28.95 209 ALA A N 1
ATOM 2951 C CA . ALA A 1 207 ? -1.122 30.565 23.366 1.00 30.79 209 ALA A CA 1
ATOM 2952 C C . ALA A 1 207 ? -1.538 29.597 22.266 1.00 31.59 209 ALA A C 1
ATOM 2953 O O . ALA A 1 207 ? -2.112 28.536 22.527 1.00 30.74 209 ALA A O 1
ATOM 2960 N N . GLN A 1 208 ? -1.244 29.968 21.022 1.00 32.40 210 GLN A N 1
ATOM 2961 C CA . GLN A 1 208 ? -1.464 29.087 19.888 1.00 32.92 210 GLN A CA 1
ATOM 2962 C C . GLN A 1 208 ? -0.289 29.194 18.928 1.00 31.10 210 GLN A C 1
ATOM 2963 O O . GLN A 1 208 ? 0.623 30.001 19.111 1.00 29.07 210 GLN A O 1
ATOM 2977 N N . ALA A 1 209 ? -0.324 28.354 17.899 1.00 32.37 211 ALA A N 1
ATOM 2978 C CA . ALA A 1 209 ? 0.714 28.316 16.883 1.00 31.56 211 ALA A CA 1
ATOM 2979 C C . ALA A 1 209 ? 0.167 27.558 15.684 1.00 33.73 211 ALA A C 1
ATOM 2980 O O . ALA A 1 209 ? -0.856 26.879 15.776 1.00 35.42 211 ALA A O 1
ATOM 2987 N N . THR A 1 210 ? 0.850 27.699 14.550 1.00 37.86 212 THR A N 1
ATOM 2988 C CA . THR A 1 210 ? 0.512 26.970 13.336 1.00 36.85 212 THR A CA 1
ATOM 2989 C C . THR A 1 210 ? 1.688 26.106 12.907 1.00 36.75 212 THR A C 1
ATOM 2990 O O . THR A 1 210 ? 2.849 26.490 13.079 1.00 35.45 212 THR A O 1
ATOM 3001 N N . THR A 1 211 ? 1.376 24.938 12.353 1.00 38.59 213 THR A N 1
ATOM 3002 C CA . THR A 1 211 ? 2.374 24.011 11.848 1.00 39.21 213 THR A CA 1
ATOM 3003 C C . THR A 1 211 ? 2.722 24.352 10.398 1.00 40.25 213 THR A C 1
ATOM 3004 O O . THR A 1 211 ? 2.144 25.256 9.792 1.00 39.79 213 THR A O 1
ATOM 3015 N N . VAL A 1 212 ? 3.677 23.607 9.829 1.00 40.34 214 VAL A N 1
ATOM 3016 C CA . VAL A 1 212 ? 4.076 23.836 8.441 1.00 42.87 214 VAL A CA 1
ATOM 3017 C C . VAL A 1 212 ? 2.870 23.762 7.514 1.00 43.34 214 VAL A C 1
ATOM 3018 O O . VAL A 1 212 ? 2.766 24.528 6.550 1.00 46.80 214 VAL A O 1
ATOM 3031 N N . ASP A 1 213 ? 1.949 22.842 7.781 1.00 45.62 215 ASP A N 1
ATOM 3032 C CA . ASP A 1 213 ? 0.775 22.660 6.936 1.00 54.02 215 ASP A CA 1
ATOM 3033 C C . ASP A 1 213 ? -0.393 23.554 7.333 1.00 52.21 215 ASP A C 1
ATOM 3034 O O . ASP A 1 213 ? -1.467 23.446 6.732 1.00 52.49 215 ASP A O 1
ATOM 3043 N N . GLY A 1 214 ? -0.215 24.429 8.318 1.00 47.16 216 GLY A N 1
ATOM 3044 C CA . GLY A 1 214 ? -1.241 25.387 8.676 1.00 49.04 216 GLY A CA 1
ATOM 3045 C C . GLY A 1 214 ? -2.204 24.934 9.749 1.00 46.85 216 GLY A C 1
ATOM 3046 O O . GLY A 1 214 ? -3.278 25.529 9.884 1.00 42.43 216 GLY A O 1
ATOM 3050 N N . ARG A 1 215 ? -1.857 23.909 10.521 1.00 44.63 217 ARG A N 1
ATOM 3051 C CA . ARG A 1 215 ? -2.735 23.425 11.575 1.00 44.49 217 ARG A CA 1
ATOM 3052 C C . ARG A 1 215 ? -2.547 24.261 12.836 1.00 39.50 217 ARG A C 1
ATOM 3053 O O . ARG A 1 215 ? -1.427 24.414 13.330 1.00 39.29 217 ARG A O 1
ATOM 3074 N N . LYS A 1 216 ? -3.644 24.808 13.349 1.00 37.67 218 LYS A N 1
ATOM 3075 C CA . LYS A 1 216 ? -3.600 25.571 14.589 1.00 37.96 218 LYS A CA 1
ATOM 3076 C C . LYS A 1 216 ? -3.563 24.617 15.774 1.00 36.01 218 LYS A C 1
ATOM 3077 O O . LYS A 1 216 ? -4.392 23.707 15.876 1.00 39.14 218 LYS A O 1
ATOM 3096 N N . VAL A 1 217 ? -2.600 24.824 16.670 1.00 33.88 219 VAL A N 1
ATOM 3097 C CA . VAL A 1 217 ? -2.377 23.934 17.798 1.00 34.68 219 VAL A CA 1
ATOM 3098 C C . VAL A 1 217 ? -2.182 24.766 19.058 1.00 34.82 219 VAL A C 1
ATOM 3099 O O . VAL A 1 217 ? -1.966 25.976 19.007 1.00 33.62 219 VAL A O 1
ATOM 3112 N N . ASP A 1 218 ? -2.256 24.089 20.202 1.00 36.02 220 ASP A N 1
ATOM 3113 C CA . ASP A 1 218 ? -2.032 24.719 21.492 1.00 35.82 220 ASP A CA 1
ATOM 3114 C C . ASP A 1 218 ? -0.557 24.600 21.870 1.00 36.50 220 ASP A C 1
ATOM 3115 O O . ASP A 1 218 ? 0.240 23.968 21.175 1.00 38.14 220 ASP A O 1
ATOM 3124 N N . ALA A 1 219 ? -0.184 25.220 22.991 1.00 34.30 221 ALA A N 1
ATOM 3125 C CA . ALA A 1 219 ? 1.221 25.261 23.385 1.00 34.10 221 ALA A CA 1
ATOM 3126 C C . ALA A 1 219 ? 1.789 23.858 23.570 1.00 37.05 221 ALA A C 1
ATOM 3127 O O . ALA A 1 219 ? 2.896 23.558 23.107 1.00 38.88 221 ALA A O 1
ATOM 3134 N N . ALA A 1 220 ? 1.046 22.982 24.250 1.00 38.66 222 ALA A N 1
ATOM 3135 C CA . ALA A 1 220 ? 1.536 21.628 24.499 1.00 41.45 222 ALA A CA 1
ATOM 3136 C C . ALA A 1 220 ? 1.792 20.886 23.192 1.00 37.85 222 ALA A C 1
ATOM 3137 O O . ALA A 1 220 ? 2.832 20.239 23.024 1.00 37.48 222 ALA A O 1
ATOM 3144 N N . GLU A 1 221 ? 0.847 20.963 22.256 1.00 36.51 223 GLU A N 1
ATOM 3145 C CA . GLU A 1 221 ? 1.014 20.284 20.978 1.00 38.39 223 GLU A CA 1
ATOM 3146 C C . GLU A 1 221 ? 2.163 20.883 20.174 1.00 40.71 223 GLU A C 1
ATOM 3147 O O . GLU A 1 221 ? 2.774 20.186 19.356 1.00 39.70 223 GLU A O 1
ATOM 3159 N N . ALA A 1 222 ? 2.478 22.160 20.399 1.00 39.84 224 ALA A N 1
ATOM 3160 C CA . ALA A 1 222 ? 3.562 22.805 19.668 1.00 38.78 224 ALA A CA 1
ATOM 3161 C C . ALA A 1 222 ? 4.923 22.352 20.179 1.00 38.22 224 ALA A C 1
ATOM 3162 O O . ALA A 1 222 ? 5.849 22.148 19.386 1.00 36.44 224 ALA A O 1
ATOM 3169 N N . PHE A 1 223 ? 5.067 22.203 21.498 1.00 39.16 225 PHE A N 1
ATOM 3170 C CA . PHE A 1 223 ? 6.287 21.616 22.044 1.00 43.37 225 PHE A CA 1
ATOM 3171 C C . PHE A 1 223 ? 6.471 20.188 21.545 1.00 42.50 225 PHE A C 1
ATOM 3172 O O . PHE A 1 223 ? 7.594 19.761 21.253 1.00 42.80 225 PHE A O 1
ATOM 3189 N N . LYS A 1 224 ? 5.374 19.437 21.434 1.00 40.77 226 LYS A N 1
ATOM 3190 C CA . LYS A 1 224 ? 5.441 18.071 20.927 1.00 43.80 226 LYS A CA 1
ATOM 3191 C C . LYS A 1 224 ? 5.940 18.049 19.486 1.00 44.03 226 LYS A C 1
ATOM 3192 O O . LYS A 1 224 ? 6.925 17.375 19.165 1.00 44.95 226 LYS A O 1
ATOM 3211 N N . ILE A 1 225 ? 5.267 18.793 18.604 1.00 41.70 227 ILE A N 1
ATOM 3212 C CA . ILE A 1 225 ? 5.619 18.802 17.186 1.00 37.74 227 ILE A CA 1
ATOM 3213 C C . ILE A 1 225 ? 7.021 19.349 16.967 1.00 37.95 227 ILE A C 1
ATOM 3214 O O . ILE A 1 225 ? 7.682 18.999 15.984 1.00 36.51 227 ILE A O 1
ATOM 3230 N N . ALA A 1 226 ? 7.494 20.218 17.857 1.00 41.68 228 ALA A N 1
ATOM 3231 C CA . ALA A 1 226 ? 8.804 20.834 17.704 1.00 41.00 228 ALA A CA 1
ATOM 3232 C C . ALA A 1 226 ? 9.914 20.060 18.396 1.00 43.28 228 ALA A C 1
ATOM 3233 O O . ALA A 1 226 ? 11.083 20.431 18.255 1.00 41.26 228 ALA A O 1
ATOM 3240 N N . GLY A 1 227 ? 9.583 19.006 19.139 1.00 46.02 229 GLY A N 1
ATOM 3241 C CA . GLY A 1 227 ? 10.601 18.228 19.812 1.00 44.13 229 GLY A CA 1
ATOM 3242 C C . GLY A 1 227 ? 11.249 18.923 20.983 1.00 44.58 229 GLY A C 1
ATOM 3243 O O . GLY A 1 227 ? 12.367 18.567 21.362 1.00 45.53 229 GLY A O 1
ATOM 3247 N N . ILE A 1 228 ? 10.588 19.912 21.569 1.00 46.69 230 ILE A N 1
ATOM 3248 C CA . ILE A 1 228 ? 11.115 20.566 22.759 1.00 53.58 230 ILE A CA 1
ATOM 3249 C C . ILE A 1 228 ? 10.821 19.684 23.964 1.00 54.71 230 ILE A C 1
ATOM 3250 O O . ILE A 1 228 ? 9.672 19.292 24.197 1.00 52.61 230 ILE A O 1
ATOM 3266 N N . GLU A 1 229 ? 11.860 19.365 24.728 1.00 57.41 231 GLU A N 1
ATOM 3267 C CA . GLU A 1 229 ? 11.746 18.484 25.879 1.00 59.84 231 GLU A CA 1
ATOM 3268 C C . GLU A 1 229 ? 11.850 19.285 27.171 1.00 56.04 231 GLU A C 1
ATOM 3269 O O . GLU A 1 229 ? 12.381 20.398 27.202 1.00 57.31 231 GLU A O 1
ATOM 3281 N N . GLY A 1 230 ? 11.326 18.700 28.244 1.00 50.07 232 GLY A N 1
ATOM 3282 C CA . GLY A 1 230 ? 11.399 19.295 29.559 1.00 49.58 232 GLY A CA 1
ATOM 3283 C C . GLY A 1 230 ? 10.160 20.044 29.994 1.00 52.45 232 GLY A C 1
ATOM 3284 O O . GLY A 1 230 ? 10.123 20.529 31.129 1.00 56.54 232 GLY A O 1
ATOM 3288 N N . GLY A 1 231 ? 9.148 20.155 29.139 1.00 55.45 233 GLY A N 1
ATOM 3289 C CA . GLY A 1 231 ? 7.962 20.912 29.475 1.00 51.38 233 GLY A CA 1
ATOM 3290 C C . GLY A 1 231 ? 8.172 22.408 29.332 1.00 49.94 233 GLY A C 1
ATOM 3291 O O . GLY A 1 231 ? 9.248 22.899 28.984 1.00 47.60 233 GLY A O 1
ATOM 3295 N N . PHE A 1 232 ? 7.101 23.145 29.616 1.00 43.51 234 PHE A N 1
ATOM 3296 C CA . PHE A 1 232 ? 7.122 24.595 29.509 1.00 40.35 234 PHE A CA 1
ATOM 3297 C C . PHE A 1 232 ? 8.209 25.190 30.400 1.00 42.82 234 PHE A C 1
ATOM 3298 O O . PHE A 1 232 ? 8.638 24.594 31.391 1.00 46.93 234 PHE A O 1
ATOM 3315 N N . PHE A 1 233 ? 8.650 26.391 30.038 1.00 41.01 235 PHE A N 1
ATOM 3316 C CA . PHE A 1 233 ? 9.658 27.100 30.811 1.00 39.87 235 PHE A CA 1
ATOM 3317 C C . PHE A 1 233 ? 9.013 27.958 31.891 1.00 39.52 235 PHE A C 1
ATOM 3318 O O . PHE A 1 233 ? 7.919 28.500 31.716 1.00 39.05 235 PHE A O 1
ATOM 3335 N N . LYS A 1 234 ? 9.705 28.062 33.019 1.00 39.55 236 LYS A N 1
ATOM 3336 C CA . LYS A 1 234 ? 9.380 29.005 34.082 1.00 43.03 236 LYS A CA 1
ATOM 3337 C C . LYS A 1 234 ? 10.458 30.079 34.043 1.00 41.57 236 LYS A C 1
ATOM 3338 O O . LYS A 1 234 ? 11.617 29.812 34.372 1.00 42.92 236 LYS A O 1
ATOM 3357 N N . LEU A 1 235 ? 10.085 31.282 33.628 1.00 43.32 237 LEU A N 1
ATOM 3358 C CA . LEU A 1 235 ? 11.085 32.292 33.326 1.00 42.77 237 LEU A CA 1
ATOM 3359 C C . LEU A 1 235 ? 11.713 32.838 34.599 1.00 43.27 237 LEU A C 1
ATOM 3360 O O . LEU A 1 235 ? 11.040 33.043 35.612 1.00 42.73 237 LEU A O 1
ATOM 3376 N N . ASN A 1 236 ? 13.019 33.056 34.538 1.00 45.87 238 ASN A N 1
ATOM 3377 C CA . ASN A 1 236 ? 13.755 33.689 35.616 1.00 45.59 238 ASN A CA 1
ATOM 3378 C C . ASN A 1 236 ? 13.558 35.198 35.546 1.00 49.10 238 ASN A C 1
ATOM 3379 O O . ASN A 1 236 ? 13.074 35.729 34.546 1.00 51.63 238 ASN A O 1
ATOM 3390 N N . PRO A 1 237 ? 13.914 35.917 36.609 1.00 53.14 239 PRO A N 1
ATOM 3391 C CA . PRO A 1 237 ? 13.576 37.346 36.697 1.00 56.94 239 PRO A CA 1
ATOM 3392 C C . PRO A 1 237 ? 13.807 38.175 35.437 1.00 62.11 239 PRO A C 1
ATOM 3393 O O . PRO A 1 237 ? 12.890 38.871 34.988 1.00 71.30 239 PRO A O 1
ATOM 3404 N N . LYS A 1 238 ? 15.006 38.135 34.859 1.00 54.75 240 LYS A N 1
ATOM 3405 C CA . LYS A 1 238 ? 15.299 38.985 33.708 1.00 48.78 240 LYS A CA 1
ATOM 3406 C C . LYS A 1 238 ? 14.797 38.403 32.391 1.00 51.03 240 LYS A C 1
ATOM 3407 O O . LYS A 1 238 ? 14.757 39.125 31.388 1.00 49.00 240 LYS A O 1
ATOM 3426 N N . GLU A 1 239 ? 14.393 37.132 32.369 1.00 49.00 241 GLU A N 1
ATOM 3427 C CA . GLU A 1 239 ? 14.139 36.449 31.108 1.00 45.18 241 GLU A CA 1
ATOM 3428 C C . GLU A 1 239 ? 12.853 36.904 30.435 1.00 42.27 241 GLU A C 1
ATOM 3429 O O . GLU A 1 239 ? 12.722 36.747 29.217 1.00 40.59 241 GLU A O 1
ATOM 3441 N N . GLY A 1 240 ? 11.903 37.451 31.185 1.00 43.36 242 GLY A N 1
ATOM 3442 C CA . GLY A 1 240 ? 10.700 37.980 30.579 1.00 37.18 242 GLY A CA 1
ATOM 3443 C C . GLY A 1 240 ? 10.992 39.183 29.706 1.00 37.87 242 GLY A C 1
ATOM 3444 O O . GLY A 1 240 ? 10.636 39.203 28.525 1.00 34.03 242 GLY A O 1
ATOM 3448 N N . LEU A 1 241 ? 11.644 40.197 30.282 1.00 41.86 243 LEU A N 1
ATOM 3449 C CA . LEU A 1 241 ? 12.044 41.367 29.506 1.00 43.43 243 LEU A CA 1
ATOM 3450 C C . LEU A 1 241 ? 12.890 40.966 28.307 1.00 41.42 243 LEU A C 1
ATOM 3451 O O . LEU A 1 241 ? 12.674 41.446 27.190 1.00 41.19 243 LEU A O 1
ATOM 3467 N N . ALA A 1 242 ? 13.870 40.088 28.527 1.00 40.61 244 ALA A N 1
ATOM 3468 C CA . ALA A 1 242 ? 14.802 39.733 27.466 1.00 36.77 244 ALA A CA 1
ATOM 3469 C C . ALA A 1 242 ? 14.084 39.234 26.218 1.00 33.58 244 ALA A C 1
ATOM 3470 O O . ALA A 1 242 ? 14.621 39.346 25.112 1.00 41.16 244 ALA A O 1
ATOM 3477 N N . ILE A 1 243 ? 12.878 38.692 26.363 1.00 32.20 245 ILE A N 1
ATOM 3478 C CA . ILE A 1 243 ? 12.139 38.193 25.206 1.00 33.79 245 ILE A CA 1
ATOM 3479 C C . ILE A 1 243 ? 11.232 39.265 24.610 1.00 34.76 245 ILE A C 1
ATOM 3480 O O . ILE A 1 243 ? 11.158 39.406 23.388 1.00 33.54 245 ILE A O 1
ATOM 3496 N N . VAL A 1 244 ? 10.522 40.024 25.443 1.00 32.78 246 VAL A N 1
ATOM 3497 C CA . VAL A 1 244 ? 9.519 40.954 24.935 1.00 31.28 246 VAL A CA 1
ATOM 3498 C C . VAL A 1 244 ? 10.104 42.334 24.647 1.00 33.24 246 VAL A C 1
ATOM 3499 O O . VAL A 1 244 ? 9.597 43.044 23.774 1.00 30.71 246 VAL A O 1
ATOM 3512 N N . ASN A 1 245 ? 11.156 42.729 25.360 1.00 35.48 247 ASN A N 1
ATOM 3513 C CA . ASN A 1 245 ? 11.822 44.006 25.127 1.00 38.87 247 ASN A CA 1
ATOM 3514 C C . ASN A 1 245 ? 12.693 43.880 23.888 1.00 40.18 247 ASN A C 1
ATOM 3515 O O . ASN A 1 245 ? 13.718 43.192 23.911 1.00 47.47 247 ASN A O 1
ATOM 3526 N N . GLY A 1 246 ? 12.313 44.546 22.814 1.00 39.27 248 GLY A N 1
ATOM 3527 C CA . GLY A 1 246 ? 13.117 44.478 21.616 1.00 39.10 248 GLY A CA 1
ATOM 3528 C C . GLY A 1 246 ? 12.376 44.962 20.398 1.00 34.54 248 GLY A C 1
ATOM 3529 O O . GLY A 1 246 ? 11.146 45.034 20.357 1.00 30.19 248 GLY A O 1
ATOM 3533 N N . THR A 1 247 ? 13.166 45.291 19.382 1.00 33.00 249 THR A N 1
ATOM 3534 C CA . THR A 1 247 ? 12.689 45.793 18.107 1.00 29.08 249 THR A CA 1
ATOM 3535 C C . THR A 1 247 ? 12.609 44.691 17.059 1.00 29.28 249 THR A C 1
ATOM 3536 O O . THR A 1 247 ? 12.620 44.980 15.860 1.00 28.97 249 THR A O 1
ATOM 3547 N N . SER A 1 248 ? 12.499 43.436 17.502 1.00 29.91 250 SER A N 1
ATOM 3548 C CA . SER A 1 248 ? 12.749 42.287 16.641 1.00 28.42 250 SER A CA 1
ATOM 3549 C C . SER A 1 248 ? 11.689 42.115 15.564 1.00 25.58 250 SER A C 1
ATOM 3550 O O . SER A 1 248 ? 11.992 41.604 14.482 1.00 25.00 250 SER A O 1
ATOM 3558 N N . VAL A 1 249 ? 10.444 42.487 15.843 1.00 25.28 251 VAL A N 1
ATOM 3559 C CA . VAL A 1 249 ? 9.392 42.299 14.852 1.00 25.49 251 VAL A CA 1
ATOM 3560 C C . VAL A 1 249 ? 9.497 43.358 13.765 1.00 23.40 251 VAL A C 1
ATOM 3561 O O . VAL A 1 249 ? 9.545 43.043 12.572 1.00 22.31 251 VAL A O 1
ATOM 3574 N N . GLY A 1 250 ? 9.549 44.629 14.164 1.00 22.41 252 GLY A N 1
ATOM 3575 C CA . GLY A 1 250 ? 9.693 45.695 13.189 1.00 22.26 252 GLY A CA 1
ATOM 3576 C C . GLY A 1 250 ? 10.944 45.553 12.346 1.00 21.60 252 GLY A C 1
ATOM 3577 O O . GLY A 1 250 ? 10.901 45.720 11.126 1.00 20.17 252 GLY A O 1
ATOM 3581 N N . SER A 1 251 ? 12.074 45.226 12.981 1.00 21.28 253 SER A N 1
ATOM 3582 C CA . SER A 1 251 ? 13.327 45.122 12.244 1.00 21.28 253 SER A CA 1
ATOM 3583 C C . SER A 1 251 ? 13.365 43.878 11.362 1.00 22.93 253 SER A C 1
ATOM 3584 O O . SER A 1 251 ? 13.980 43.902 10.290 1.00 22.08 253 SER A O 1
ATOM 3592 N N . ALA A 1 252 ? 12.713 42.791 11.779 1.00 21.12 254 ALA A N 1
ATOM 3593 C CA . ALA A 1 252 ? 12.684 41.595 10.943 1.00 21.72 254 ALA A CA 1
ATOM 3594 C C . ALA A 1 252 ? 11.887 41.836 9.669 1.00 22.62 254 ALA A C 1
ATOM 3595 O O . ALA A 1 252 ? 12.300 41.416 8.581 1.00 20.48 254 ALA A O 1
ATOM 3602 N N . LEU A 1 253 ? 10.736 42.500 9.784 1.00 22.89 255 LEU A N 1
ATOM 3603 C CA . LEU A 1 253 ? 9.968 42.839 8.593 1.00 23.26 255 LEU A CA 1
ATOM 3604 C C . LEU A 1 253 ? 10.711 43.862 7.741 1.00 24.14 255 LEU A C 1
ATOM 3605 O O . LEU A 1 253 ? 10.734 43.754 6.511 1.00 24.19 255 LEU A O 1
ATOM 3621 N N . ALA A 1 254 ? 11.330 44.857 8.378 1.00 22.61 256 ALA A N 1
ATOM 3622 C CA . ALA A 1 254 ? 12.130 45.821 7.636 1.00 21.51 256 ALA A CA 1
ATOM 3623 C C . ALA A 1 254 ? 13.193 45.122 6.798 1.00 22.52 256 ALA A C 1
ATOM 3624 O O . ALA A 1 254 ? 13.453 45.515 5.655 1.00 21.28 256 ALA A O 1
ATOM 3631 N N . ALA A 1 255 ? 13.809 44.071 7.345 1.00 22.46 257 ALA A N 1
ATOM 3632 C CA . ALA A 1 255 ? 14.889 43.391 6.639 1.00 21.95 257 ALA A CA 1
ATOM 3633 C C . ALA A 1 255 ? 14.374 42.649 5.413 1.00 23.27 257 ALA A C 1
ATOM 3634 O O . ALA A 1 255 ? 14.986 42.710 4.342 1.00 22.57 257 ALA A O 1
ATOM 3641 N N . THR A 1 256 ? 13.257 41.937 5.545 1.00 23.88 258 THR A N 1
ATOM 3642 C CA . THR A 1 256 ? 12.714 41.225 4.395 1.00 25.75 258 THR A CA 1
ATOM 3643 C C . THR A 1 256 ? 12.177 42.194 3.347 1.00 25.41 258 THR A C 1
ATOM 3644 O O . THR A 1 256 ? 12.185 41.884 2.152 1.00 26.23 258 THR A O 1
ATOM 3655 N N . VAL A 1 257 ? 11.716 43.371 3.774 1.00 25.08 259 VAL A N 1
ATOM 3656 C CA . VAL A 1 257 ? 11.290 44.399 2.830 1.00 23.98 259 VAL A CA 1
ATOM 3657 C C . VAL A 1 257 ? 12.485 44.954 2.059 1.00 23.51 259 VAL A C 1
ATOM 3658 O O . VAL A 1 257 ? 12.392 45.221 0.855 1.00 22.75 259 VAL A O 1
ATOM 3671 N N . MET A 1 258 ? 13.622 45.142 2.734 1.00 22.76 260 MET A N 1
ATOM 3672 C CA . MET A 1 258 ? 14.799 45.716 2.090 1.00 23.43 260 MET A CA 1
ATOM 3673 C C . MET A 1 258 ? 15.509 44.739 1.171 1.00 22.77 260 MET A C 1
ATOM 3674 O O . MET A 1 258 ? 16.182 45.180 0.236 1.00 24.27 260 MET A O 1
ATOM 3688 N N . TYR A 1 259 ? 15.369 43.434 1.397 1.00 23.28 261 TYR A N 1
ATOM 3689 C CA . TYR A 1 259 ? 15.821 42.477 0.396 1.00 24.25 261 TYR A CA 1
ATOM 3690 C C . TYR A 1 259 ? 15.084 42.699 -0.918 1.00 24.38 261 TYR A C 1
ATOM 3691 O O . TYR A 1 259 ? 15.703 42.798 -1.984 1.00 24.59 261 TYR A O 1
ATOM 3709 N N . ASP A 1 260 ? 13.755 42.809 -0.854 1.00 25.43 262 ASP A N 1
ATOM 3710 C CA . ASP A 1 260 ? 12.963 43.037 -2.059 1.00 24.67 262 ASP A CA 1
ATOM 3711 C C . ASP A 1 260 ? 13.260 44.398 -2.666 1.00 23.61 262 ASP A C 1
ATOM 3712 O O . ASP A 1 260 ? 13.322 44.536 -3.890 1.00 25.05 262 ASP A O 1
ATOM 3721 N N . ALA A 1 261 ? 13.445 45.418 -1.832 1.00 24.06 263 ALA A N 1
ATOM 3722 C CA . ALA A 1 261 ? 13.631 46.761 -2.361 1.00 22.90 263 ALA A CA 1
ATOM 3723 C C . ALA A 1 261 ? 14.934 46.879 -3.134 1.00 25.06 263 ALA A C 1
ATOM 3724 O O . ALA A 1 261 ? 14.992 47.597 -4.138 1.00 25.15 263 ALA A O 1
ATOM 3731 N N . ASN A 1 262 ? 15.985 46.184 -2.691 1.00 25.13 264 ASN A N 1
ATOM 3732 C CA . ASN A 1 262 ? 17.263 46.262 -3.388 1.00 25.57 264 ASN A CA 1
ATOM 3733 C C . ASN A 1 262 ? 17.199 45.557 -4.734 1.00 25.78 264 ASN A C 1
ATOM 3734 O O . ASN A 1 262 ? 17.742 46.054 -5.728 1.00 23.92 264 ASN A O 1
ATOM 3745 N N . VAL A 1 263 ? 16.554 44.389 -4.781 1.00 26.54 265 VAL A N 1
ATOM 3746 C CA . VAL A 1 263 ? 16.398 43.666 -6.041 1.00 24.19 265 VAL A CA 1
ATOM 3747 C C . VAL A 1 263 ? 15.623 44.516 -7.038 1.00 23.57 265 VAL A C 1
ATOM 3748 O O . VAL A 1 263 ? 16.015 44.656 -8.200 1.00 22.69 265 VAL A O 1
ATOM 3761 N N . LEU A 1 264 ? 14.514 45.106 -6.592 1.00 23.16 266 LEU A N 1
ATOM 3762 C CA . LEU A 1 264 ? 13.662 45.866 -7.493 1.00 23.01 266 LEU A CA 1
ATOM 3763 C C . LEU A 1 264 ? 14.297 47.183 -7.908 1.00 22.13 266 LEU A C 1
ATOM 3764 O O . LEU A 1 264 ? 13.969 47.702 -8.977 1.00 21.39 266 LEU A O 1
ATOM 3780 N N . ALA A 1 265 ? 15.201 47.729 -7.094 1.00 22.85 267 ALA A N 1
ATOM 3781 C CA . ALA A 1 265 ? 15.954 48.908 -7.506 1.00 22.76 267 ALA A CA 1
ATOM 3782 C C . ALA A 1 265 ? 16.856 48.595 -8.693 1.00 23.74 267 ALA A C 1
ATOM 3783 O O . ALA A 1 265 ? 16.946 49.388 -9.637 1.00 22.81 267 ALA A O 1
ATOM 3790 N N . VAL A 1 266 ? 17.528 47.442 -8.668 1.00 23.08 268 VAL A N 1
ATOM 3791 C CA . VAL A 1 266 ? 18.314 47.023 -9.824 1.00 25.61 268 VAL A CA 1
ATOM 3792 C C . VAL A 1 266 ? 17.403 46.808 -11.023 1.00 24.17 268 VAL A C 1
ATOM 3793 O O . VAL A 1 266 ? 17.730 47.192 -12.152 1.00 22.62 268 VAL A O 1
ATOM 3806 N N . LEU A 1 267 ? 16.235 46.208 -10.795 1.00 23.89 269 LEU A N 1
ATOM 3807 C CA . LEU A 1 267 ? 15.315 45.952 -11.893 1.00 23.66 269 LEU A CA 1
ATOM 3808 C C . LEU A 1 267 ? 14.947 47.245 -12.611 1.00 23.54 269 LEU A C 1
ATOM 3809 O O . LEU A 1 267 ? 14.966 47.310 -13.844 1.00 21.30 269 LEU A O 1
ATOM 3825 N N . SER A 1 268 ? 14.615 48.293 -11.855 1.00 24.23 270 SER A N 1
ATOM 3826 C CA . SER A 1 268 ? 14.272 49.562 -12.485 1.00 24.73 270 SER A CA 1
ATOM 3827 C C . SER A 1 268 ? 15.415 50.083 -13.347 1.00 22.54 270 SER A C 1
ATOM 3828 O O . SER A 1 268 ? 15.174 50.700 -14.388 1.00 21.47 270 SER A O 1
ATOM 3836 N N . GLU A 1 269 ? 16.662 49.837 -12.940 1.00 25.00 271 GLU A N 1
ATOM 3837 C CA . GLU A 1 269 ? 17.801 50.251 -13.753 1.00 24.71 271 GLU A CA 1
ATOM 3838 C C . GLU A 1 269 ? 17.866 49.453 -15.048 1.00 24.53 271 GLU A C 1
ATOM 3839 O O . GLU A 1 269 ? 18.110 50.016 -16.121 1.00 23.13 271 GLU A O 1
ATOM 3851 N N . VAL A 1 270 ? 17.649 48.140 -14.967 1.00 24.36 272 VAL A N 1
ATOM 3852 C CA . VAL A 1 270 ? 17.737 47.290 -16.149 1.00 22.07 272 VAL A CA 1
ATOM 3853 C C . VAL A 1 270 ? 16.572 47.564 -17.091 1.00 22.03 272 VAL A C 1
ATOM 3854 O O . VAL A 1 270 ? 16.761 47.755 -18.298 1.00 22.70 272 VAL A O 1
ATOM 3867 N N . LEU A 1 271 ? 15.350 47.599 -16.559 1.00 21.37 273 LEU A N 1
ATOM 3868 C CA . LEU A 1 271 ? 14.197 47.845 -17.417 1.00 21.95 273 LEU A CA 1
ATOM 3869 C C . LEU A 1 271 ? 14.289 49.203 -18.095 1.00 21.64 273 LEU A C 1
ATOM 3870 O O . LEU A 1 271 ? 13.835 49.356 -19.232 1.00 21.36 273 LEU A O 1
ATOM 3886 N N . SER A 1 272 ? 14.880 50.195 -17.422 1.00 22.72 274 SER A N 1
ATOM 3887 C CA . SER A 1 272 ? 15.075 51.501 -18.047 1.00 23.26 274 SER A CA 1
ATOM 3888 C C . SER A 1 272 ? 15.934 51.398 -19.302 1.00 23.07 274 SER A C 1
ATOM 3889 O O . SER A 1 272 ? 15.735 52.161 -20.254 1.00 22.74 274 SER A O 1
ATOM 3897 N N . ALA A 1 273 ? 16.889 50.468 -19.328 1.00 23.41 275 ALA A N 1
ATOM 3898 C CA . ALA A 1 273 ? 17.712 50.281 -20.517 1.00 23.68 275 ALA A CA 1
ATOM 3899 C C . ALA A 1 273 ? 16.949 49.546 -21.609 1.00 23.52 275 ALA A C 1
ATOM 3900 O O . ALA A 1 273 ? 17.081 49.875 -22.791 1.00 23.64 275 ALA A O 1
ATOM 3907 N N . ILE A 1 274 ? 16.159 48.540 -21.234 1.00 24.32 276 ILE A N 1
ATOM 3908 C CA . ILE A 1 274 ? 15.323 47.849 -22.209 1.00 23.36 276 ILE A CA 1
ATOM 3909 C C . ILE A 1 274 ? 14.296 48.810 -22.778 1.00 24.18 276 ILE A C 1
ATOM 3910 O O . ILE A 1 274 ? 13.925 48.716 -23.955 1.00 24.55 276 ILE A O 1
ATOM 3926 N N . PHE A 1 275 ? 13.825 49.748 -21.955 1.00 23.48 277 PHE A N 1
ATOM 3927 C CA . PHE A 1 275 ? 12.916 50.787 -22.425 1.00 24.11 277 PHE A CA 1
ATOM 3928 C C . PHE A 1 275 ? 13.557 51.604 -23.540 1.00 24.27 277 PHE A C 1
ATOM 3929 O O . PHE A 1 275 ? 12.916 51.895 -24.554 1.00 25.87 277 PHE A O 1
ATOM 3946 N N . CYS A 1 276 ? 14.828 51.972 -23.374 1.00 25.16 278 CYS A N 1
ATOM 3947 C CA . CYS A 1 276 ? 15.533 52.718 -24.412 1.00 26.80 278 CYS A CA 1
ATOM 3948 C C . CYS A 1 276 ? 15.687 51.892 -25.684 1.00 26.73 278 CYS A C 1
ATOM 3949 O O . CYS A 1 276 ? 15.571 52.424 -26.793 1.00 26.21 278 CYS A O 1
ATOM 3957 N N . GLU A 1 277 ? 15.948 50.590 -25.547 1.00 26.04 279 GLU A N 1
ATOM 3958 C CA . GLU A 1 277 ? 16.119 49.738 -26.722 1.00 28.91 279 GLU A CA 1
ATOM 3959 C C . GLU A 1 277 ? 14.857 49.717 -27.581 1.00 27.94 279 GLU A C 1
ATOM 3960 O O . GLU A 1 277 ? 14.898 50.039 -28.772 1.00 30.34 279 GLU A O 1
ATOM 3972 N N . VAL A 1 278 ? 13.717 49.346 -26.990 1.00 27.57 280 VAL A N 1
ATOM 3973 C CA . VAL A 1 278 ? 12.487 49.214 -27.768 1.00 28.46 280 VAL A CA 1
ATOM 3974 C C . VAL A 1 278 ? 11.921 50.563 -28.186 1.00 26.88 280 VAL A C 1
ATOM 3975 O O . VAL A 1 278 ? 11.143 50.629 -29.143 1.00 25.63 280 VAL A O 1
ATOM 3988 N N . MET A 1 279 ? 12.270 51.640 -27.484 1.00 28.01 281 MET A N 1
ATOM 3989 C CA . MET A 1 279 ? 11.840 52.978 -27.869 1.00 25.96 281 MET A CA 1
ATOM 3990 C C . MET A 1 279 ? 12.694 53.580 -28.975 1.00 26.74 281 MET A C 1
ATOM 3991 O O . MET A 1 279 ? 12.315 54.616 -29.528 1.00 26.52 281 MET A O 1
ATOM 4005 N N . ASN A 1 280 ? 13.830 52.962 -29.305 1.00 29.78 282 ASN A N 1
ATOM 4006 C CA . ASN A 1 280 ? 14.821 53.563 -30.199 1.00 33.01 282 ASN A CA 1
ATOM 4007 C C . ASN A 1 280 ? 15.277 54.914 -29.660 1.00 29.94 282 ASN A C 1
ATOM 4008 O O . ASN A 1 280 ? 15.393 55.895 -30.396 1.00 30.52 282 ASN A O 1
ATOM 4019 N N . GLY A 1 281 ? 15.525 54.963 -28.358 1.00 31.17 283 GLY A N 1
ATOM 4020 C CA . GLY A 1 281 ? 16.093 56.144 -27.751 1.00 36.45 283 GLY A CA 1
ATOM 4021 C C . GLY A 1 281 ? 17.554 56.305 -28.115 1.00 35.74 283 GLY A C 1
ATOM 4022 O O . GLY A 1 281 ? 18.204 55.403 -28.638 1.00 35.16 283 GLY A O 1
ATOM 4026 N N . LYS A 1 282 ? 18.074 57.497 -27.843 1.00 40.22 284 LYS A N 1
ATOM 4027 C CA . LYS A 1 282 ? 19.485 57.779 -28.063 1.00 39.41 284 LYS A CA 1
ATOM 4028 C C . LYS A 1 282 ? 20.277 57.335 -26.840 1.00 36.82 284 LYS A C 1
ATOM 4029 O O . LYS A 1 282 ? 20.011 57.827 -25.736 1.00 37.18 284 LYS A O 1
ATOM 4048 N N . PRO A 1 283 ? 21.241 56.419 -26.976 1.00 39.92 285 PRO A N 1
ATOM 4049 C CA . PRO A 1 283 ? 21.930 55.898 -25.783 1.00 41.97 285 PRO A CA 1
ATOM 4050 C C . PRO A 1 283 ? 22.895 56.881 -25.140 1.00 37.48 285 PRO A C 1
ATOM 4051 O O . PRO A 1 283 ? 23.443 56.565 -24.077 1.00 34.82 285 PRO A O 1
ATOM 4062 N N . GLU A 1 284 ? 23.127 58.048 -25.741 1.00 37.69 286 GLU A N 1
ATOM 4063 C CA . GLU A 1 284 ? 24.112 58.977 -25.200 1.00 41.66 286 GLU A CA 1
ATOM 4064 C C . GLU A 1 284 ? 23.728 59.492 -23.819 1.00 35.26 286 GLU A C 1
ATOM 4065 O O . GLU A 1 284 ? 24.581 60.046 -23.120 1.00 30.40 286 GLU A O 1
ATOM 4073 N N . TYR A 1 285 ? 22.468 59.328 -23.412 1.00 31.58 287 TYR A N 1
ATOM 4074 C CA . TYR A 1 285 ? 22.047 59.787 -22.097 1.00 28.54 287 TYR A CA 1
ATOM 4075 C C . TYR A 1 285 ? 22.751 59.046 -20.968 1.00 26.51 287 TYR A C 1
ATOM 4076 O O . TYR A 1 285 ? 22.720 59.523 -19.829 1.00 24.01 287 TYR A O 1
ATOM 4094 N N . THR A 1 286 ? 23.397 57.917 -21.258 1.00 27.13 288 THR A N 1
ATOM 4095 C CA . THR A 1 286 ? 24.150 57.147 -20.276 1.00 25.67 288 THR A CA 1
ATOM 4096 C C . THR A 1 286 ? 25.639 57.465 -20.283 1.00 24.28 288 THR A C 1
ATOM 4097 O O . THR A 1 286 ? 26.394 56.838 -19.534 1.00 22.36 288 THR A O 1
ATOM 4108 N N . ASP A 1 287 ? 26.079 58.405 -21.115 1.00 27.70 289 ASP A N 1
ATOM 4109 C CA . ASP A 1 287 ? 27.494 58.741 -21.194 1.00 27.40 289 ASP A CA 1
ATOM 4110 C C . ASP A 1 287 ? 28.012 59.161 -19.824 1.00 25.26 289 ASP A C 1
ATOM 4111 O O . ASP A 1 287 ? 27.376 59.943 -19.114 1.00 25.50 289 ASP A O 1
ATOM 4120 N N . HIS A 1 288 ? 29.180 58.634 -19.454 1.00 24.05 290 HIS A N 1
ATOM 4121 C CA . HIS A 1 288 ? 29.651 58.784 -18.082 1.00 25.55 290 HIS A CA 1
ATOM 4122 C C . HIS A 1 288 ? 29.916 60.242 -17.726 1.00 25.86 290 HIS A C 1
ATOM 4123 O O . HIS A 1 288 ? 29.668 60.661 -16.591 1.00 25.74 290 HIS A O 1
ATOM 4137 N N . LEU A 1 289 ? 30.426 61.033 -18.674 1.00 27.47 291 LEU A N 1
ATOM 4138 C CA . LEU A 1 289 ? 30.771 62.420 -18.366 1.00 28.08 291 LEU A CA 1
ATOM 4139 C C . LEU A 1 289 ? 29.585 63.168 -17.776 1.00 26.65 291 LEU A C 1
ATOM 4140 O O . LEU A 1 289 ? 29.735 63.929 -16.814 1.00 26.52 291 LEU A O 1
ATOM 4156 N N . THR A 1 290 ? 28.395 62.966 -18.345 1.00 29.18 292 THR A N 1
ATOM 4157 C CA . THR A 1 290 ? 27.203 63.661 -17.869 1.00 28.36 292 THR A CA 1
ATOM 4158 C C . THR A 1 290 ? 26.978 63.413 -16.385 1.00 25.09 292 THR A C 1
ATOM 4159 O O . THR A 1 290 ? 26.628 64.332 -15.635 1.00 23.44 292 THR A O 1
ATOM 4170 N N . HIS A 1 291 ? 27.195 62.182 -15.942 1.00 24.32 293 HIS A N 1
ATOM 4171 C CA . HIS A 1 291 ? 26.901 61.801 -14.573 1.00 23.67 293 HIS A CA 1
ATOM 4172 C C . HIS A 1 291 ? 28.091 61.988 -13.649 1.00 24.27 293 HIS A C 1
ATOM 4173 O O . HIS A 1 291 ? 27.902 62.294 -12.466 1.00 23.92 293 HIS A O 1
ATOM 4187 N N . LYS A 1 292 ? 29.312 61.844 -14.164 1.00 24.01 294 LYS A N 1
ATOM 4188 C CA . LYS A 1 292 ? 30.486 62.169 -13.364 1.00 24.77 294 LYS A CA 1
ATOM 4189 C C . LYS A 1 292 ? 30.458 63.626 -12.919 1.00 23.89 294 LYS A C 1
ATOM 4190 O O . LYS A 1 292 ? 30.807 63.944 -11.776 1.00 22.76 294 LYS A O 1
ATOM 4209 N N . LEU A 1 293 ? 30.033 64.527 -13.805 1.00 23.91 295 LEU A N 1
ATOM 4210 C CA . LEU A 1 293 ? 30.040 65.948 -13.486 1.00 23.35 295 LEU A CA 1
ATOM 4211 C C . LEU A 1 293 ? 29.034 66.329 -12.411 1.00 24.48 295 LEU A C 1
ATOM 4212 O O . LEU A 1 293 ? 29.075 67.468 -11.938 1.00 25.44 295 LEU A O 1
ATOM 4228 N N . LYS A 1 294 ? 28.145 65.422 -12.006 1.00 24.41 296 LYS A N 1
ATOM 4229 C CA . LYS A 1 294 ? 27.237 65.687 -10.900 1.00 24.09 296 LYS A CA 1
ATOM 4230 C C . LYS A 1 294 ? 27.615 64.950 -9.624 1.00 22.70 296 LYS A C 1
ATOM 4231 O O . LYS A 1 294 ? 26.971 65.164 -8.596 1.00 24.20 296 LYS A O 1
ATOM 4250 N N . HIS A 1 295 ? 28.624 64.083 -9.668 1.00 23.38 297 HIS A N 1
ATOM 4251 C CA . HIS A 1 295 ? 29.225 63.487 -8.477 1.00 25.11 297 HIS A CA 1
ATOM 4252 C C . HIS A 1 295 ? 28.370 62.399 -7.830 1.00 22.74 297 HIS A C 1
ATOM 4253 O O . HIS A 1 295 ? 28.912 61.506 -7.178 1.00 22.86 297 HIS A O 1
ATOM 4267 N N . HIS A 1 296 ? 27.057 62.451 -7.993 1.00 21.94 298 HIS A N 1
ATOM 4268 C CA . HIS A 1 296 ? 26.176 61.524 -7.289 1.00 22.50 298 HIS A CA 1
ATOM 4269 C C . HIS A 1 296 ? 26.478 60.083 -7.693 1.00 21.97 298 HIS A C 1
ATOM 4270 O O . HIS A 1 296 ? 26.358 59.746 -8.880 1.00 21.46 298 HIS A O 1
ATOM 4284 N N . PRO A 1 297 ? 26.855 59.205 -6.759 1.00 21.68 299 PRO A N 1
ATOM 4285 C CA . PRO A 1 297 ? 27.246 57.848 -7.167 1.00 21.90 299 PRO A CA 1
ATOM 4286 C C . PRO A 1 297 ? 26.076 56.976 -7.584 1.00 22.91 299 PRO A C 1
ATOM 4287 O O . PRO A 1 297 ? 26.251 56.099 -8.438 1.00 23.10 299 PRO A O 1
ATOM 4298 N N . GLY A 1 298 ? 24.889 57.181 -7.013 1.00 24.66 300 GLY A N 1
ATOM 4299 C CA . GLY A 1 298 ? 23.735 56.402 -7.433 1.00 24.17 300 GLY A CA 1
ATOM 4300 C C . GLY A 1 298 ? 23.426 56.574 -8.906 1.00 22.12 300 GLY A C 1
ATOM 4301 O O . GLY A 1 298 ? 23.080 55.613 -9.595 1.00 22.37 300 GLY A O 1
ATOM 4305 N N . SER A 1 299 ? 23.547 57.802 -9.408 1.00 22.06 301 SER A N 1
ATOM 4306 C CA . SER A 1 299 ? 23.304 58.064 -10.819 1.00 23.06 301 SER A CA 1
ATOM 4307 C C . SER A 1 299 ? 24.442 57.564 -11.697 1.00 21.52 301 SER A C 1
ATOM 4308 O O . SER A 1 299 ? 24.205 57.167 -12.841 1.00 20.71 301 SER A O 1
ATOM 4316 N N . ILE A 1 300 ? 25.674 57.578 -11.187 1.00 22.10 302 ILE A N 1
ATOM 4317 C CA . ILE A 1 300 ? 26.806 57.085 -11.963 1.00 23.49 302 ILE A CA 1
ATOM 4318 C C . ILE A 1 300 ? 26.702 55.577 -12.150 1.00 22.95 302 ILE A C 1
ATOM 4319 O O . ILE A 1 300 ? 26.984 55.053 -13.234 1.00 21.14 302 ILE A O 1
ATOM 4335 N N . GLU A 1 301 ? 26.286 54.857 -11.104 1.00 22.81 303 GLU A N 1
ATOM 4336 C CA . GLU A 1 301 ? 26.110 53.417 -11.231 1.00 23.31 303 GLU A CA 1
ATOM 4337 C C . GLU A 1 301 ? 24.909 53.086 -12.102 1.00 22.68 303 GLU A C 1
ATOM 4338 O O . GLU A 1 301 ? 24.971 52.173 -12.932 1.00 22.64 303 GLU A O 1
ATOM 4350 N N . ALA A 1 302 ? 23.803 53.805 -11.925 1.00 21.63 304 ALA A N 1
ATOM 4351 C CA . ALA A 1 302 ? 22.637 53.564 -12.765 1.00 22.87 304 ALA A CA 1
ATOM 4352 C C . ALA A 1 302 ? 22.983 53.774 -14.232 1.00 21.53 304 ALA A C 1
ATOM 4353 O O . ALA A 1 302 ? 22.687 52.925 -15.079 1.00 21.03 304 ALA A O 1
ATOM 4360 N N . ALA A 1 303 ? 23.632 54.897 -14.546 1.00 21.10 305 ALA A N 1
ATOM 4361 C CA . ALA A 1 303 ? 24.013 55.178 -15.927 1.00 21.45 305 ALA A CA 1
ATOM 4362 C C . ALA A 1 303 ? 24.965 54.119 -16.471 1.00 20.33 305 ALA A C 1
ATOM 4363 O O . ALA A 1 303 ? 24.810 53.659 -17.606 1.00 20.17 305 ALA A O 1
ATOM 4370 N N . ALA A 1 304 ? 25.965 53.726 -15.682 1.00 20.81 306 ALA A N 1
ATOM 4371 C CA . ALA A 1 304 ? 26.909 52.717 -16.147 1.00 22.77 306 ALA A CA 1
ATOM 4372 C C . ALA A 1 304 ? 26.231 51.367 -16.354 1.00 23.26 306 ALA A C 1
ATOM 4373 O O . ALA A 1 304 ? 26.624 50.612 -17.251 1.00 23.00 306 ALA A O 1
ATOM 4380 N N . ILE A 1 305 ? 25.214 51.050 -15.549 1.00 22.82 307 ILE A N 1
ATOM 4381 C CA . ILE A 1 305 ? 24.470 49.809 -15.739 1.00 22.78 307 ILE A CA 1
ATOM 4382 C C . ILE A 1 305 ? 23.665 49.861 -17.033 1.00 21.81 307 ILE A C 1
ATOM 4383 O O . ILE A 1 305 ? 23.635 48.892 -17.800 1.00 20.77 307 ILE A O 1
ATOM 4399 N N . MET A 1 306 ? 23.005 50.989 -17.300 1.00 20.12 308 MET A N 1
ATOM 4400 C CA . MET A 1 306 ? 22.237 51.123 -18.533 1.00 22.75 308 MET A CA 1
ATOM 4401 C C . MET A 1 306 ? 23.155 51.199 -19.746 1.00 22.67 308 MET A C 1
ATOM 4402 O O . MET A 1 306 ? 22.849 50.635 -20.800 1.00 23.09 308 MET A O 1
ATOM 4416 N N . GLU A 1 307 ? 24.284 51.894 -19.614 1.00 23.33 309 GLU A N 1
ATOM 4417 C CA . GLU A 1 307 ? 25.259 51.955 -20.696 1.00 24.31 309 GLU A CA 1
ATOM 4418 C C . GLU A 1 307 ? 25.738 50.563 -21.088 1.00 23.63 309 GLU A C 1
ATOM 4419 O O . GLU A 1 307 ? 25.862 50.255 -22.277 1.00 22.90 309 GLU A O 1
ATOM 4431 N N . HIS A 1 308 ? 26.019 49.708 -20.101 1.00 24.82 310 HIS A N 1
ATOM 4432 C CA . HIS A 1 308 ? 26.485 48.356 -20.395 1.00 24.87 310 HIS A CA 1
ATOM 4433 C C . HIS A 1 308 ? 25.450 47.583 -21.203 1.00 25.87 310 HIS A C 1
ATOM 4434 O O . HIS A 1 308 ? 25.776 46.958 -22.218 1.00 27.54 310 HIS A O 1
ATOM 4448 N N . ILE A 1 309 ? 24.190 47.619 -20.771 1.00 25.35 311 ILE A N 1
ATOM 4449 C CA . ILE A 1 309 ? 23.134 46.928 -21.505 1.00 25.56 311 ILE A CA 1
ATOM 4450 C C . ILE A 1 309 ? 23.041 47.461 -22.927 1.00 26.33 311 ILE A C 1
ATOM 4451 O O . ILE A 1 309 ? 22.934 46.690 -23.887 1.00 28.67 311 ILE A O 1
ATOM 4467 N N . LEU A 1 310 ? 23.089 48.783 -23.086 1.00 25.90 312 LEU A N 1
ATOM 4468 C CA . LEU A 1 310 ? 22.941 49.389 -24.404 1.00 28.48 312 LEU A CA 1
ATOM 4469 C C . LEU A 1 310 ? 24.183 49.217 -25.267 1.00 28.05 312 LEU A C 1
ATOM 4470 O O . LEU A 1 310 ? 24.077 49.257 -26.495 1.00 30.17 312 LEU A O 1
ATOM 4486 N N . ASP A 1 311 ? 25.352 49.031 -24.657 1.00 27.95 313 ASP A N 1
ATOM 4487 C CA . ASP A 1 311 ? 26.574 48.801 -25.415 1.00 33.29 313 ASP A CA 1
ATOM 4488 C C . ASP A 1 311 ? 26.610 47.411 -26.040 1.00 33.42 313 ASP A C 1
ATOM 4489 O O . ASP A 1 311 ? 27.398 47.182 -26.963 1.00 32.80 313 ASP A O 1
ATOM 4498 N N . GLY A 1 312 ? 25.787 46.484 -25.553 1.00 32.96 314 GLY A N 1
ATOM 4499 C CA . GLY A 1 312 ? 25.692 45.155 -26.121 1.00 34.71 314 GLY A CA 1
ATOM 4500 C C . GLY A 1 312 ? 24.302 44.855 -26.642 1.00 34.73 314 GLY A C 1
ATOM 4501 O O . GLY A 1 312 ? 23.826 43.719 -26.552 1.00 34.08 314 GLY A O 1
ATOM 4505 N N . SER A 1 313 ? 23.644 45.871 -27.193 1.00 32.76 315 SER A N 1
ATOM 4506 C CA . SER A 1 313 ? 22.278 45.762 -27.688 1.00 35.42 315 SER A CA 1
ATOM 4507 C C . SER A 1 313 ? 22.278 45.814 -29.210 1.00 37.52 315 SER A C 1
ATOM 4508 O O . SER A 1 313 ? 22.789 46.771 -29.802 1.00 37.04 315 SER A O 1
ATOM 4516 N N . ALA A 1 314 ? 21.692 44.794 -29.839 1.00 36.37 316 ALA A N 1
ATOM 4517 C CA . ALA A 1 314 ? 21.540 44.811 -31.288 1.00 35.57 316 ALA A CA 1
ATOM 4518 C C . ALA A 1 314 ? 20.539 45.866 -31.740 1.00 36.25 316 ALA A C 1
ATOM 4519 O O . ALA A 1 314 ? 20.575 46.280 -32.902 1.00 37.49 316 ALA A O 1
ATOM 4526 N N . PHE A 1 315 ? 19.656 46.322 -30.848 1.00 36.13 317 PHE A N 1
ATOM 4527 C CA . PHE A 1 315 ? 18.742 47.403 -31.202 1.00 38.23 317 PHE A CA 1
ATOM 4528 C C . PHE A 1 315 ? 19.494 48.708 -31.429 1.00 39.52 317 PHE A C 1
ATOM 4529 O O . PHE A 1 315 ? 19.184 49.454 -32.364 1.00 40.07 317 PHE A O 1
ATOM 4546 N N . MET A 1 316 ? 20.479 49.005 -30.579 1.00 39.14 318 MET A N 1
ATOM 4547 C CA . MET A 1 316 ? 21.208 50.263 -30.690 1.00 42.77 318 MET A CA 1
ATOM 4548 C C . MET A 1 316 ? 22.218 50.230 -31.829 1.00 45.23 318 MET A C 1
ATOM 4549 O O . MET A 1 316 ? 22.328 51.198 -32.587 1.00 45.15 318 MET A O 1
ATOM 4563 N N . LYS A 1 317 ? 22.966 49.134 -31.964 1.00 44.76 319 LYS A N 1
ATOM 4564 C CA . LYS A 1 317 ? 23.872 48.998 -33.098 1.00 45.56 319 LYS A CA 1
ATOM 4565 C C . LYS A 1 317 ? 23.124 49.207 -34.406 1.00 51.63 319 LYS A C 1
ATOM 4566 O O . LYS A 1 317 ? 23.577 49.947 -35.286 1.00 57.73 319 LYS A O 1
ATOM 4585 N N . HIS A 1 318 ? 21.958 48.574 -34.543 1.00 49.92 320 HIS A N 1
ATOM 4586 C CA . HIS A 1 318 ? 21.163 48.751 -35.752 1.00 49.67 320 HIS A CA 1
ATOM 4587 C C . HIS A 1 318 ? 20.697 50.192 -35.899 1.00 55.18 320 HIS A C 1
ATOM 4588 O O . HIS A 1 318 ? 20.614 50.713 -37.017 1.00 57.72 320 HIS A O 1
ATOM 4602 N N . ALA A 1 319 ? 20.380 50.852 -34.782 1.00 54.20 321 ALA A N 1
ATOM 4603 C CA . ALA A 1 319 ? 19.955 52.244 -34.855 1.00 54.53 321 ALA A CA 1
ATOM 4604 C C . ALA A 1 319 ? 21.097 53.152 -35.291 1.00 61.36 321 ALA A C 1
ATOM 4605 O O . ALA A 1 319 ? 20.862 54.138 -35.997 1.00 63.83 321 ALA A O 1
ATOM 4612 N N . LYS A 1 320 ? 22.332 52.842 -34.888 1.00 59.89 322 LYS A N 1
ATOM 4613 C CA . LYS A 1 320 ? 23.476 53.596 -35.386 1.00 64.29 322 LYS A CA 1
ATOM 4614 C C . LYS A 1 320 ? 23.618 53.422 -36.894 1.00 73.50 322 LYS A C 1
ATOM 4615 O O . LYS A 1 320 ? 23.662 54.406 -37.640 1.00 79.03 322 LYS A O 1
ATOM 4634 N N . LYS A 1 321 ? 23.666 52.170 -37.362 1.00 72.35 323 LYS A N 1
ATOM 4635 C CA . LYS A 1 321 ? 23.866 51.910 -38.786 1.00 74.09 323 LYS A CA 1
ATOM 4636 C C . LYS A 1 321 ? 22.812 52.612 -39.635 1.00 78.54 323 LYS A C 1
ATOM 4637 O O . LYS A 1 321 ? 23.126 53.165 -40.695 1.00 86.60 323 LYS A O 1
ATOM 4656 N N . VAL A 1 322 ? 21.555 52.597 -39.189 1.00 77.98 324 VAL A N 1
ATOM 4657 C CA . VAL A 1 322 ? 20.500 53.315 -39.903 1.00 78.34 324 VAL A CA 1
ATOM 4658 C C . VAL A 1 322 ? 20.841 54.796 -40.001 1.00 85.26 324 VAL A C 1
ATOM 4659 O O . VAL A 1 322 ? 20.855 55.380 -41.091 1.00 95.76 324 VAL A O 1
ATOM 4672 N N . ASN A 1 323 ? 21.120 55.427 -38.858 1.00 87.16 325 ASN A N 1
ATOM 4673 C CA . ASN A 1 323 ? 21.309 56.872 -38.818 1.00 90.72 325 ASN A CA 1
ATOM 4674 C C . ASN A 1 323 ? 22.529 57.330 -39.610 1.00 98.49 325 ASN A C 1
ATOM 4675 O O . ASN A 1 323 ? 22.637 58.522 -39.915 1.00 101.54 325 ASN A O 1
ATOM 4686 N N . GLU A 1 324 ? 23.450 56.423 -39.948 1.00 103.46 326 GLU A N 1
ATOM 4687 C CA . GLU A 1 324 ? 24.576 56.803 -40.796 1.00 106.73 326 GLU A CA 1
ATOM 4688 C C . GLU A 1 324 ? 24.136 57.034 -42.236 1.00 107.40 326 GLU A C 1
ATOM 4689 O O . GLU A 1 324 ? 24.693 57.900 -42.921 1.00 105.54 326 GLU A O 1
ATOM 4701 N N . LEU A 1 325 ? 23.141 56.278 -42.708 1.00 106.79 327 LEU A N 1
ATOM 4702 C CA . LEU A 1 325 ? 22.732 56.353 -44.107 1.00 108.21 327 LEU A CA 1
ATOM 4703 C C . LEU A 1 325 ? 21.757 57.496 -44.365 1.00 110.91 327 LEU A C 1
ATOM 4704 O O . LEU A 1 325 ? 21.797 58.103 -45.442 1.00 111.15 327 LEU A O 1
ATOM 4711 N N . ASP A 1 326 ? 20.880 57.799 -43.407 1.00 103.13 328 ASP A N 1
ATOM 4712 C CA . ASP A 1 326 ? 19.942 58.915 -43.507 1.00 103.57 328 ASP A CA 1
ATOM 4713 C C . ASP A 1 326 ? 20.267 59.914 -42.401 1.00 107.66 328 ASP A C 1
ATOM 4714 O O . ASP A 1 326 ? 19.539 60.013 -41.403 1.00 103.06 328 ASP A O 1
ATOM 4721 N N . PRO A 1 327 ? 21.358 60.673 -42.546 1.00 112.22 329 PRO A N 1
ATOM 4722 C CA . PRO A 1 327 ? 21.728 61.627 -41.486 1.00 108.97 329 PRO A CA 1
ATOM 4723 C C . PRO A 1 327 ? 20.680 62.695 -41.245 1.00 111.91 329 PRO A C 1
ATOM 4724 O O . PRO A 1 327 ? 20.721 63.358 -40.201 1.00 107.65 329 PRO A O 1
ATOM 4735 N N . LEU A 1 328 ? 19.744 62.886 -42.170 1.00 108.35 330 LEU A N 1
ATOM 4736 C CA . LEU A 1 328 ? 18.617 63.768 -41.928 1.00 108.01 330 LEU A CA 1
ATOM 4737 C C . LEU A 1 328 ? 17.564 63.057 -41.080 1.00 109.67 330 LEU A C 1
ATOM 4738 O O . LEU A 1 328 ? 17.509 61.826 -41.014 1.00 103.18 330 LEU A O 1
ATOM 4742 N N . LEU A 1 329 ? 16.736 63.862 -40.411 1.00 108.19 331 LEU A N 1
ATOM 4743 C CA . LEU A 1 329 ? 15.637 63.372 -39.584 1.00 105.47 331 LEU A CA 1
ATOM 4744 C C . LEU A 1 329 ? 16.107 63.067 -38.166 1.00 118.56 331 LEU A C 1
ATOM 4745 O O . LEU A 1 329 ? 17.302 63.154 -37.866 1.00 113.21 331 LEU A O 1
ATOM 4749 N N . LYS A 1 330 ? 15.161 62.717 -37.291 1.00 124.60 332 LYS A N 1
ATOM 4750 C CA . LYS A 1 330 ? 15.396 62.397 -35.887 1.00 113.78 332 LYS A CA 1
ATOM 4751 C C . LYS A 1 330 ? 15.761 63.626 -35.057 1.00 111.75 332 LYS A C 1
ATOM 4752 O O . LYS A 1 330 ? 16.689 63.558 -34.240 1.00 103.81 332 LYS A O 1
ATOM 4754 N N . PRO A 1 331 ? 15.061 64.769 -35.219 1.00 115.36 333 PRO A N 1
ATOM 4755 C CA . PRO A 1 331 ? 15.328 65.912 -34.335 1.00 109.23 333 PRO A CA 1
ATOM 4756 C C . PRO A 1 331 ? 14.635 65.782 -32.987 1.00 105.08 333 PRO A C 1
ATOM 4757 O O . PRO A 1 331 ? 15.150 66.254 -31.968 1.00 103.32 333 PRO A O 1
ATOM 4768 N N . LYS A 1 332 ? 13.461 65.152 -32.976 1.00 98.33 334 LYS A N 1
ATOM 4769 C CA . LYS A 1 332 ? 12.696 64.982 -31.746 1.00 87.29 334 LYS A CA 1
ATOM 4770 C C . LYS A 1 332 ? 13.556 64.351 -30.656 1.00 79.53 334 LYS A C 1
ATOM 4771 O O . LYS A 1 332 ? 14.221 63.336 -30.878 1.00 81.84 334 LYS A O 1
ATOM 4779 N N . GLN A 1 333 ? 13.532 64.959 -29.476 1.00 65.42 335 GLN A N 1
ATOM 4780 C CA . GLN A 1 333 ? 14.349 64.510 -28.361 1.00 59.16 335 GLN A CA 1
ATOM 4781 C C . GLN A 1 333 ? 13.583 63.510 -27.502 1.00 48.20 335 GLN A C 1
ATOM 4782 O O . GLN A 1 333 ? 12.353 63.434 -27.536 1.00 49.82 335 GLN A O 1
ATOM 4796 N N . ASP A 1 334 ? 14.335 62.731 -26.729 1.00 44.53 336 ASP A N 1
ATOM 4797 C CA . ASP A 1 334 ? 13.742 61.751 -25.830 1.00 37.30 336 ASP A CA 1
ATOM 4798 C C . ASP A 1 334 ? 13.168 62.446 -24.601 1.00 31.97 336 ASP A C 1
ATOM 4799 O O . ASP A 1 334 ? 13.762 63.383 -24.066 1.00 30.20 336 ASP A O 1
ATOM 4808 N N . ARG A 1 335 ? 12.006 61.975 -24.156 1.00 31.56 337 ARG A N 1
ATOM 4809 C CA . ARG A 1 335 ? 11.326 62.553 -23.007 1.00 27.83 337 ARG A CA 1
ATOM 4810 C C . ARG A 1 335 ? 12.027 62.157 -21.699 1.00 26.00 337 ARG A C 1
ATOM 4811 O O . ARG A 1 335 ? 12.899 61.282 -21.662 1.00 24.34 337 ARG A O 1
ATOM 4832 N N . TYR A 1 336 ? 11.634 62.829 -20.611 1.00 24.06 338 TYR A N 1
ATOM 4833 C CA . TYR A 1 336 ? 12.401 62.757 -19.367 1.00 25.42 338 TYR A CA 1
ATOM 4834 C C . TYR A 1 336 ? 12.456 61.342 -18.813 1.00 24.40 338 TYR A C 1
ATOM 4835 O O . TYR A 1 336 ? 13.500 60.909 -18.310 1.00 22.29 338 TYR A O 1
ATOM 4853 N N . ALA A 1 337 ? 11.341 60.610 -18.874 1.00 23.63 339 ALA A N 1
ATOM 4854 C CA . ALA A 1 337 ? 11.315 59.274 -18.293 1.00 24.67 339 ALA A CA 1
ATOM 4855 C C . ALA A 1 337 ? 12.387 58.374 -18.887 1.00 23.40 339 ALA A C 1
ATOM 4856 O O . ALA A 1 337 ? 12.807 57.413 -18.234 1.00 22.13 339 ALA A O 1
ATOM 4863 N N . LEU A 1 338 ? 12.838 58.660 -20.105 1.00 24.31 340 LEU A N 1
ATOM 4864 C CA . LEU A 1 338 ? 13.957 57.948 -20.703 1.00 26.10 340 LEU A CA 1
ATOM 4865 C C . LEU A 1 338 ? 15.278 58.660 -20.427 1.00 25.22 340 LEU A C 1
ATOM 4866 O O . LEU A 1 338 ? 16.251 58.039 -19.993 1.00 25.28 340 LEU A O 1
ATOM 4882 N N . ARG A 1 339 ? 15.305 59.972 -20.641 1.00 26.80 341 ARG A N 1
ATOM 4883 C CA . ARG A 1 339 ? 16.548 60.729 -20.672 1.00 27.30 341 ARG A CA 1
ATOM 4884 C C . ARG A 1 339 ? 17.099 61.019 -19.276 1.00 26.34 341 ARG A C 1
ATOM 4885 O O . ARG A 1 339 ? 18.320 61.096 -19.109 1.00 23.18 341 ARG A O 1
ATOM 4906 N N . THR A 1 340 ? 16.235 61.168 -18.267 1.00 26.01 342 THR A N 1
ATOM 4907 C CA . THR A 1 340 ? 16.677 61.471 -16.908 1.00 23.51 342 THR A CA 1
ATOM 4908 C C . THR A 1 340 ? 16.594 60.270 -15.973 1.00 21.56 342 THR A C 1
ATOM 4909 O O . THR A 1 340 ? 16.696 60.442 -14.755 1.00 19.61 342 THR A O 1
ATOM 4920 N N . SER A 1 341 ? 16.416 59.061 -16.500 1.00 20.91 343 SER A N 1
ATOM 4921 C CA . SER A 1 341 ? 16.185 57.925 -15.619 1.00 22.05 343 SER A CA 1
ATOM 4922 C C . SER A 1 341 ? 17.359 57.646 -14.686 1.00 20.94 343 SER A C 1
ATOM 4923 O O . SER A 1 341 ? 17.104 57.233 -13.543 1.00 19.78 343 SER A O 1
ATOM 4931 N N . PRO A 1 342 ? 18.623 57.841 -15.077 1.00 21.09 344 PRO A N 1
ATOM 4932 C CA . PRO A 1 342 ? 19.703 57.646 -14.097 1.00 20.69 344 PRO A CA 1
ATOM 4933 C C . PRO A 1 342 ? 19.720 58.716 -13.020 1.00 19.76 344 PRO A C 1
ATOM 4934 O O . PRO A 1 342 ? 20.032 58.415 -11.863 1.00 20.47 344 PRO A O 1
ATOM 4945 N N . GLN A 1 343 ? 19.402 59.964 -13.367 1.00 19.27 345 GLN A N 1
ATOM 4946 C CA . GLN A 1 343 ? 19.341 61.013 -12.357 1.00 19.67 345 GLN A CA 1
ATOM 4947 C C . GLN A 1 343 ? 18.148 60.825 -11.434 1.00 20.35 345 GLN A C 1
ATOM 4948 O O . GLN A 1 343 ? 18.183 61.265 -10.281 1.00 20.60 345 GLN A O 1
ATOM 4962 N N . TRP A 1 344 ? 17.090 60.176 -11.919 1.00 20.78 346 TRP A N 1
ATOM 4963 C CA . TRP A 1 344 ? 15.910 59.944 -11.095 1.00 19.72 346 TRP A CA 1
ATOM 4964 C C . TRP A 1 344 ? 16.132 58.797 -10.119 1.00 20.12 346 TRP A C 1
ATOM 4965 O O . TRP A 1 344 ? 15.795 58.917 -8.936 1.00 19.81 346 TRP A O 1
ATOM 4986 N N . LEU A 1 345 ? 16.720 57.693 -10.587 1.00 19.02 347 LEU A N 1
ATOM 4987 C CA . LEU A 1 345 ? 16.838 56.496 -9.758 1.00 21.18 347 LEU A CA 1
ATOM 4988 C C . LEU A 1 345 ? 18.004 56.566 -8.778 1.00 19.95 347 LEU A C 1
ATOM 4989 O O . LEU A 1 345 ? 17.912 56.007 -7.682 1.00 18.78 347 LEU A O 1
ATOM 5005 N N . GLY A 1 346 ? 19.093 57.235 -9.144 1.00 20.37 348 GLY A N 1
ATOM 5006 C CA . GLY A 1 346 ? 20.302 57.226 -8.355 1.00 22.00 348 GLY A CA 1
ATOM 5007 C C . GLY A 1 346 ? 20.108 57.655 -6.912 1.00 22.33 348 GLY A C 1
ATOM 5008 O O . GLY A 1 346 ? 20.585 57.005 -5.977 1.00 21.88 348 GLY A O 1
ATOM 5012 N N . PRO A 1 347 ? 19.435 58.786 -6.704 1.00 21.38 349 PRO A N 1
ATOM 5013 C CA . PRO A 1 347 ? 19.167 59.223 -5.325 1.00 22.84 349 PRO A CA 1
ATOM 5014 C C . PRO A 1 347 ? 18.288 58.263 -4.553 1.00 21.39 349 PRO A C 1
ATOM 5015 O O . PRO A 1 347 ? 18.387 58.207 -3.322 1.00 20.91 349 PRO A O 1
ATOM 5026 N N . GLN A 1 348 ? 17.427 57.506 -5.236 1.00 20.85 350 GLN A N 1
ATOM 5027 C CA . GLN A 1 348 ? 16.627 56.498 -4.548 1.00 20.97 350 GLN A CA 1
ATOM 5028 C C . GLN A 1 348 ? 17.502 55.337 -4.095 1.00 22.14 350 GLN A C 1
ATOM 5029 O O . GLN A 1 348 ? 17.317 54.802 -2.996 1.00 21.33 350 GLN A O 1
ATOM 5043 N N . ILE A 1 349 ? 18.464 54.936 -4.928 1.00 21.93 351 ILE A N 1
ATOM 5044 C CA . ILE A 1 349 ? 19.335 53.826 -4.563 1.00 23.89 351 ILE A CA 1
ATOM 5045 C C . ILE A 1 349 ? 20.219 54.212 -3.383 1.00 21.69 351 ILE A C 1
ATOM 5046 O O . ILE A 1 349 ? 20.391 53.432 -2.440 1.00 22.25 351 ILE A O 1
ATOM 5062 N N . GLU A 1 350 ? 20.766 55.426 -3.395 1.00 22.74 352 GLU A N 1
ATOM 5063 C CA . GLU A 1 350 ? 21.541 55.894 -2.250 1.00 23.95 352 GLU A CA 1
ATOM 5064 C C . GLU A 1 350 ? 20.727 55.781 -0.967 1.00 22.07 352 GLU A C 1
ATOM 5065 O O . GLU A 1 350 ? 21.204 55.254 0.042 1.00 21.30 352 GLU A O 1
ATOM 5077 N N . VAL A 1 351 ? 19.478 56.248 -1.000 1.00 21.61 353 VAL A N 1
ATOM 5078 C CA . VAL A 1 351 ? 18.627 56.194 0.185 1.00 21.93 353 VAL A CA 1
ATOM 5079 C C . VAL A 1 351 ? 18.414 54.751 0.626 1.00 21.92 353 VAL A C 1
ATOM 5080 O O . VAL A 1 351 ? 18.525 54.425 1.812 1.00 21.78 353 VAL A O 1
ATOM 5093 N N . LEU A 1 352 ? 18.109 53.863 -0.322 1.00 21.98 354 LEU A N 1
ATOM 5094 C CA . LEU A 1 352 ? 17.813 52.481 0.039 1.00 21.17 354 LEU A CA 1
ATOM 5095 C C . LEU A 1 352 ? 19.035 51.764 0.603 1.00 21.75 354 LEU A C 1
ATOM 5096 O O . LEU A 1 352 ? 18.894 50.923 1.498 1.00 20.55 354 LEU A O 1
ATOM 5112 N N . ARG A 1 353 ? 20.235 52.078 0.107 1.00 23.09 355 ARG A N 1
ATOM 5113 C CA . ARG A 1 353 ? 21.444 51.477 0.664 1.00 22.57 355 ARG A CA 1
ATOM 5114 C C . ARG A 1 353 ? 21.654 51.908 2.108 1.00 21.77 355 ARG A C 1
ATOM 5115 O O . ARG A 1 353 ? 21.960 51.084 2.975 1.00 21.47 355 ARG A O 1
ATOM 5136 N N . ALA A 1 354 ? 21.495 53.202 2.389 1.00 22.29 356 ALA A N 1
ATOM 5137 C CA . ALA A 1 354 ? 21.618 53.670 3.765 1.00 25.31 356 ALA A CA 1
ATOM 5138 C C . ALA A 1 354 ? 20.564 53.025 4.655 1.00 23.28 356 ALA A C 1
ATOM 5139 O O . ALA A 1 354 ? 20.857 52.627 5.787 1.00 23.54 356 ALA A O 1
ATOM 5146 N N . ALA A 1 355 ? 19.333 52.908 4.156 1.00 21.52 357 ALA A N 1
ATOM 5147 C CA . ALA A 1 355 ? 18.282 52.256 4.925 1.00 23.09 357 ALA A CA 1
ATOM 5148 C C . ALA A 1 355 ? 18.637 50.805 5.221 1.00 25.49 357 ALA A C 1
ATOM 5149 O O . ALA A 1 355 ? 18.401 50.317 6.334 1.00 24.28 357 ALA A O 1
ATOM 5156 N N . THR A 1 356 ? 19.202 50.097 4.239 1.00 23.19 358 THR A N 1
ATOM 5157 C CA . THR A 1 356 ? 19.550 48.695 4.446 1.00 24.37 358 THR A CA 1
ATOM 5158 C C . THR A 1 356 ? 20.627 48.548 5.514 1.00 24.34 358 THR A C 1
ATOM 5159 O O . THR A 1 356 ? 20.561 47.645 6.354 1.00 23.96 358 THR A O 1
ATOM 5170 N N . LYS A 1 357 ? 21.631 49.422 5.499 1.00 24.55 359 LYS A N 1
ATOM 5171 C CA . LYS A 1 357 ? 22.695 49.307 6.486 1.00 26.37 359 LYS A CA 1
ATOM 5172 C C . LYS A 1 357 ? 22.185 49.627 7.880 1.00 25.20 359 LYS A C 1
ATOM 5173 O O . LYS A 1 357 ? 22.643 49.030 8.860 1.00 24.10 359 LYS A O 1
ATOM 5192 N N . SER A 1 358 ? 21.233 50.550 7.987 1.00 24.51 360 SER A N 1
ATOM 5193 C CA . SER A 1 358 ? 20.661 50.871 9.286 1.00 26.02 360 SER A CA 1
ATOM 5194 C C . SER A 1 358 ? 19.831 49.710 9.826 1.00 25.37 360 SER A C 1
ATOM 5195 O O . SER A 1 358 ? 19.880 49.410 11.024 1.00 23.57 360 SER A O 1
ATOM 5203 N N . ILE A 1 359 ? 19.064 49.044 8.959 1.00 23.27 361 ILE A N 1
ATOM 5204 C CA . ILE A 1 359 ? 18.296 47.882 9.390 1.00 24.64 361 ILE A CA 1
ATOM 5205 C C . ILE A 1 359 ? 19.221 46.738 9.776 1.00 24.20 361 ILE A C 1
ATOM 5206 O O . ILE A 1 359 ? 18.910 45.965 10.687 1.00 23.23 361 ILE A O 1
ATOM 5222 N N . GLU A 1 360 ? 20.363 46.604 9.101 1.00 24.65 362 GLU A N 1
ATOM 5223 C CA . GLU A 1 360 ? 21.264 45.498 9.400 1.00 26.12 362 GLU A CA 1
ATOM 5224 C C .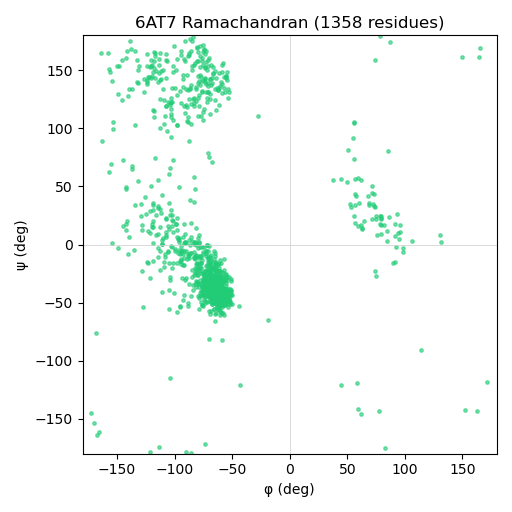 GLU A 1 360 ? 21.973 45.694 10.732 1.00 25.33 362 GLU A C 1
ATOM 5225 O O . GLU A 1 360 ? 22.240 44.714 11.435 1.00 27.98 362 GLU A O 1
ATOM 5237 N N . ARG A 1 361 ? 22.280 46.936 11.102 1.00 23.14 363 ARG A N 1
ATOM 5238 C CA . ARG A 1 361 ? 22.787 47.182 12.445 1.00 24.53 363 ARG A CA 1
ATOM 5239 C C . ARG A 1 361 ? 21.734 46.846 13.494 1.00 25.50 363 ARG A C 1
ATOM 5240 O O . ARG A 1 361 ? 22.055 46.285 14.547 1.00 24.99 363 ARG A O 1
ATOM 5261 N N . GLU A 1 362 ? 20.465 47.157 13.212 1.00 23.14 364 GLU A N 1
ATOM 5262 C CA . GLU A 1 362 ? 19.419 46.955 14.210 1.00 24.50 364 GLU A CA 1
ATOM 5263 C C . GLU A 1 362 ? 19.167 45.473 14.473 1.00 25.84 364 GLU A C 1
ATOM 5264 O O . GLU A 1 362 ? 18.944 45.075 15.622 1.00 25.00 364 GLU A O 1
ATOM 5276 N N . VAL A 1 363 ? 19.186 44.634 13.429 1.00 23.92 365 VAL A N 1
ATOM 5277 C CA . VAL A 1 363 ? 18.992 43.199 13.637 1.00 25.01 365 VAL A CA 1
ATOM 5278 C C . VAL A 1 363 ? 20.213 42.521 14.239 1.00 26.48 365 VAL A C 1
ATOM 5279 O O . VAL A 1 363 ? 20.176 41.309 14.490 1.00 27.78 365 VAL A O 1
ATOM 5292 N N . ASN A 1 364 ? 21.301 43.256 14.471 1.00 26.88 366 ASN A N 1
ATOM 5293 C CA . ASN A 1 364 ? 22.458 42.763 15.213 1.00 29.55 366 ASN A CA 1
ATOM 5294 C C . ASN A 1 364 ? 22.711 43.591 16.473 1.00 29.04 366 ASN A C 1
ATOM 5295 O O . ASN A 1 364 ? 23.817 43.569 17.020 1.00 29.44 366 ASN A O 1
ATOM 5306 N N . SER A 1 365 ? 21.705 44.316 16.947 1.00 27.25 367 SER A N 1
ATOM 5307 C CA . SER A 1 365 ? 21.853 45.183 18.104 1.00 32.04 367 SER A CA 1
ATOM 5308 C C . SER A 1 365 ? 21.358 44.485 19.364 1.00 33.02 367 SER A C 1
ATOM 5309 O O . SER A 1 365 ? 20.584 43.528 19.312 1.00 31.85 367 SER A O 1
ATOM 5317 N N . VAL A 1 366 ? 21.824 44.980 20.506 1.00 30.82 368 VAL A N 1
ATOM 5318 C CA . VAL A 1 366 ? 21.253 44.627 21.799 1.00 34.66 368 VAL A CA 1
ATOM 5319 C C . VAL A 1 366 ? 20.141 45.632 22.073 1.00 33.58 368 VAL A C 1
ATOM 5320 O O . VAL A 1 366 ? 20.407 46.798 22.369 1.00 37.00 368 VAL A O 1
ATOM 5333 N N . ASN A 1 367 ? 18.893 45.191 21.954 1.00 36.81 369 ASN A N 1
ATOM 5334 C CA . ASN A 1 367 ? 17.761 46.091 22.130 1.00 41.31 369 ASN A CA 1
ATOM 5335 C C . ASN A 1 367 ? 16.869 45.623 23.272 1.00 41.84 369 ASN A C 1
ATOM 5336 O O . ASN A 1 367 ? 15.653 45.513 23.112 1.00 43.47 369 ASN A O 1
ATOM 5347 N N . ASP A 1 368 ? 17.466 45.354 24.430 1.00 45.93 370 ASP A N 1
ATOM 5348 C CA . ASP A 1 368 ? 16.723 44.977 25.622 1.00 54.88 370 ASP A CA 1
ATOM 5349 C C . ASP A 1 368 ? 17.233 45.783 26.806 1.00 50.67 370 ASP A C 1
ATOM 5350 O O . ASP A 1 368 ? 18.348 46.311 26.794 1.00 50.65 370 ASP A O 1
ATOM 5359 N N . ASN A 1 369 ? 16.397 45.875 27.832 1.00 45.66 371 ASN A N 1
ATOM 5360 C CA . ASN A 1 369 ? 16.693 46.735 28.966 1.00 42.95 371 ASN A CA 1
ATOM 5361 C C . ASN A 1 369 ? 16.304 46.060 30.283 1.00 38.17 371 ASN A C 1
ATOM 5362 O O . ASN A 1 369 ? 15.213 45.513 30.390 1.00 39.00 371 ASN A O 1
ATOM 5373 N N . PRO A 1 370 ? 17.192 46.098 31.293 1.00 37.61 372 PRO A N 1
ATOM 5374 C CA . PRO A 1 370 ? 18.53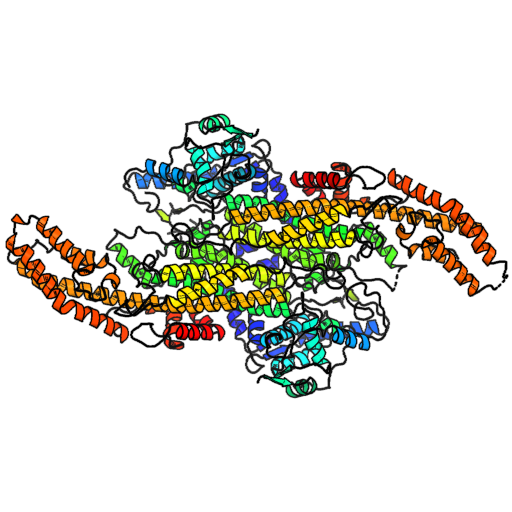5 46.689 31.275 1.00 39.54 372 PRO A CA 1
ATOM 5375 C C . PRO A 1 370 ? 19.591 45.799 30.628 1.00 38.91 372 PRO A C 1
ATOM 5376 O O . PRO A 1 370 ? 19.421 44.584 30.544 1.00 36.60 372 PRO A O 1
ATOM 5387 N N . VAL A 1 371 ? 20.675 46.423 30.169 1.00 39.53 373 VAL A N 1
ATOM 5388 C CA . VAL A 1 371 ? 21.830 45.680 29.683 1.00 39.88 373 VAL A CA 1
ATOM 5389 C C . VAL A 1 371 ? 22.565 45.063 30.865 1.00 39.23 373 VAL A C 1
ATOM 5390 O O . VAL A 1 371 ? 22.744 45.700 31.911 1.00 39.57 373 VAL A O 1
ATOM 5403 N N . ILE A 1 372 ? 22.998 43.817 30.703 1.00 37.43 374 ILE A N 1
ATOM 5404 C CA . ILE A 1 372 ? 23.747 43.105 31.732 1.00 41.38 374 ILE A CA 1
ATOM 5405 C C . ILE A 1 372 ? 25.218 43.142 31.336 1.00 41.75 374 ILE A C 1
ATOM 5406 O O . ILE A 1 372 ? 25.640 42.460 30.396 1.00 38.98 374 ILE A O 1
ATOM 5422 N N . ASP A 1 373 ? 25.999 43.942 32.055 1.00 42.44 375 ASP A N 1
ATOM 5423 C CA . ASP A 1 373 ? 27.427 44.110 31.803 1.00 44.33 375 ASP A CA 1
ATOM 5424 C C . ASP A 1 373 ? 28.189 43.377 32.905 1.00 46.95 375 ASP A C 1
ATOM 5425 O O . ASP A 1 373 ? 28.384 43.915 33.999 1.00 45.74 375 ASP A O 1
ATOM 5434 N N . VAL A 1 374 ? 28.625 42.149 32.612 1.00 46.54 376 VAL A N 1
ATOM 5435 C CA . VAL A 1 374 ? 29.293 41.336 33.627 1.00 48.81 376 VAL A CA 1
ATOM 5436 C C . VAL A 1 374 ? 30.713 41.824 33.880 1.00 49.60 376 VAL A C 1
ATOM 5437 O O . VAL A 1 374 ? 31.258 41.615 34.970 1.00 51.62 376 VAL A O 1
ATOM 5450 N N . HIS A 1 375 ? 31.337 42.476 32.898 1.00 54.58 377 HIS A N 1
ATOM 5451 C CA . HIS A 1 375 ? 32.728 42.889 33.057 1.00 58.62 377 HIS A CA 1
ATOM 5452 C C . HIS A 1 375 ? 32.860 44.051 34.031 1.00 57.68 377 HIS A C 1
ATOM 5453 O O . HIS A 1 375 ? 33.915 44.215 34.655 1.00 58.32 377 HIS A O 1
ATOM 5467 N N . ARG A 1 376 ? 31.812 44.862 34.176 1.00 52.22 378 ARG A N 1
ATOM 5468 C CA . ARG A 1 376 ? 31.768 45.911 35.184 1.00 52.20 378 ARG A CA 1
ATOM 5469 C C . ARG A 1 376 ? 30.814 45.601 36.326 1.00 47.79 378 ARG A C 1
ATOM 5470 O O . ARG A 1 376 ? 30.799 46.341 37.313 1.00 50.22 378 ARG A O 1
ATOM 5491 N N . GLY A 1 377 ? 30.023 44.540 36.220 1.00 47.32 379 GLY A N 1
ATOM 5492 C CA . GLY A 1 377 ? 29.078 44.193 37.267 1.00 46.97 379 GLY A CA 1
ATOM 5493 C C . GLY A 1 377 ? 27.927 45.165 37.418 1.00 47.39 379 GLY A C 1
ATOM 5494 O O . GLY A 1 377 ? 27.473 45.408 38.543 1.00 48.20 379 GLY A O 1
ATOM 5498 N N . LYS A 1 378 ? 27.436 45.723 36.313 1.00 48.61 380 LYS A N 1
ATOM 5499 C CA . LYS A 1 378 ? 26.364 46.707 36.339 1.00 53.03 380 LYS A CA 1
ATOM 5500 C C . LYS A 1 378 ? 25.195 46.2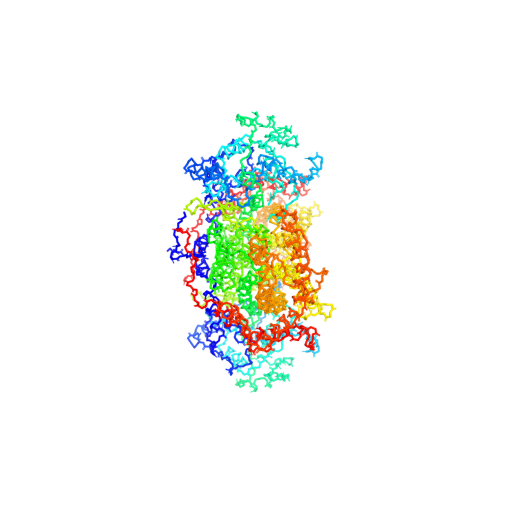35 35.488 1.00 48.79 380 LYS A C 1
ATOM 5501 O O . LYS A 1 378 ? 25.387 45.605 34.443 1.00 44.70 380 LYS A O 1
ATOM 5520 N N . ALA A 1 379 ? 23.985 46.547 35.942 1.00 45.26 381 ALA A N 1
ATOM 5521 C CA . ALA A 1 379 ? 22.783 46.455 35.119 1.00 43.03 381 ALA A CA 1
ATOM 5522 C C . ALA A 1 379 ? 22.500 47.863 34.603 1.00 43.68 381 ALA A C 1
ATOM 5523 O O . ALA A 1 379 ? 22.003 48.716 35.342 1.00 46.55 381 ALA A O 1
ATOM 5530 N N . LEU A 1 380 ? 22.839 48.113 33.337 1.00 42.09 382 LEU A N 1
ATOM 5531 C CA . LEU A 1 380 ? 22.671 49.435 32.742 1.00 41.53 382 LEU A CA 1
ATOM 5532 C C . LEU A 1 380 ? 21.242 49.609 32.249 1.00 38.76 382 LEU A C 1
ATOM 5533 O O . LEU A 1 380 ? 20.774 48.839 31.405 1.00 37.37 382 LEU A O 1
ATOM 5549 N N . HIS A 1 381 ? 20.561 50.627 32.756 1.00 36.87 383 HIS A N 1
ATOM 5550 C CA . HIS A 1 381 ? 19.264 51.003 32.223 1.00 38.00 383 HIS A CA 1
ATOM 5551 C C . HIS A 1 381 ? 19.439 52.072 31.154 1.00 35.78 383 HIS A C 1
ATOM 5552 O O . HIS A 1 381 ? 20.337 52.915 31.230 1.00 33.48 383 HIS A O 1
ATOM 5566 N N . GLY A 1 382 ? 18.582 52.014 30.140 1.00 33.95 384 GLY A N 1
ATOM 5567 C CA . GLY A 1 382 ? 18.686 52.922 29.018 1.00 31.93 384 GLY A CA 1
ATOM 5568 C C . GLY A 1 382 ? 17.488 52.856 28.100 1.00 31.54 384 GLY A C 1
ATOM 5569 O O . GLY A 1 382 ? 16.387 52.500 28.530 1.00 31.02 384 GLY A O 1
ATOM 5573 N N . GLY A 1 383 ? 17.693 53.188 26.828 1.00 30.56 385 GLY A N 1
ATOM 5574 C CA . GLY A 1 383 ? 16.603 53.230 25.874 1.00 30.93 385 GLY A CA 1
ATOM 5575 C C . GLY A 1 383 ? 16.853 52.465 24.592 1.00 29.38 385 GLY A C 1
ATOM 5576 O O . GLY A 1 383 ? 16.382 52.876 23.529 1.00 32.55 385 GLY A O 1
ATOM 5580 N N . ASN A 1 384 ? 17.571 51.345 24.674 1.00 29.71 386 ASN A N 1
ATOM 5581 C CA . ASN A 1 384 ? 17.923 50.562 23.492 1.00 32.76 386 ASN A CA 1
ATOM 5582 C C . ASN A 1 384 ? 16.734 49.853 22.860 1.00 31.66 386 ASN A C 1
ATOM 5583 O O . ASN A 1 384 ? 16.906 49.185 21.837 1.00 30.49 386 ASN A O 1
ATOM 5594 N N . PHE A 1 385 ? 15.548 49.982 23.434 1.00 31.96 387 PHE A N 1
ATOM 5595 C CA . PHE A 1 385 ? 14.327 49.441 22.855 1.00 32.02 387 PHE A CA 1
ATOM 5596 C C . PHE A 1 385 ? 13.648 50.415 21.898 1.00 29.72 387 PHE A C 1
ATOM 5597 O O . PHE A 1 385 ? 12.683 50.031 21.231 1.00 27.14 387 PHE A O 1
ATOM 5614 N N . GLN A 1 386 ? 14.123 51.657 21.820 1.00 29.68 388 GLN A N 1
ATOM 5615 C CA . GLN A 1 386 ? 13.538 52.666 20.941 1.00 28.94 388 GLN A CA 1
ATOM 5616 C C . GLN A 1 386 ? 13.958 52.372 19.503 1.00 27.77 388 GLN A C 1
ATOM 5617 O O . GLN A 1 386 ? 15.116 52.590 19.129 1.00 27.83 388 GLN A O 1
ATOM 5631 N N . GLY A 1 387 ? 13.018 51.888 18.692 1.00 25.73 389 GLY A N 1
ATOM 5632 C CA . GLY A 1 387 ? 13.328 51.408 17.357 1.00 25.82 389 GLY A CA 1
ATOM 5633 C C . GLY A 1 387 ? 13.329 52.484 16.292 1.00 25.07 389 GLY A C 1
ATOM 5634 O O . GLY A 1 387 ? 12.885 52.251 15.164 1.00 23.68 389 GLY A O 1
ATOM 5638 N N . THR A 1 388 ? 13.833 53.666 16.640 1.00 24.48 390 THR A N 1
ATOM 5639 C CA . THR A 1 388 ? 13.839 54.780 15.700 1.00 25.02 390 THR A CA 1
ATOM 5640 C C . THR A 1 388 ? 14.539 54.453 14.385 1.00 23.81 390 THR A C 1
ATOM 5641 O O . THR A 1 388 ? 14.070 54.928 13.337 1.00 22.01 390 THR A O 1
ATOM 5652 N N . PRO A 1 389 ? 15.630 53.685 14.350 1.00 24.22 391 PRO A N 1
ATOM 5653 C CA . PRO A 1 389 ? 16.238 53.374 13.047 1.00 24.96 391 PRO A CA 1
ATOM 5654 C C . PRO A 1 389 ? 15.288 52.661 12.098 1.00 23.53 391 PRO A C 1
ATOM 5655 O O . PRO A 1 389 ? 15.402 52.826 10.878 1.00 21.51 391 PRO A O 1
ATOM 5666 N N . ILE A 1 390 ? 14.344 51.880 12.626 1.00 23.85 392 ILE A N 1
ATOM 5667 C CA . ILE A 1 390 ? 13.397 51.160 11.778 1.00 22.85 392 ILE A CA 1
ATOM 5668 C C . ILE A 1 390 ? 12.397 52.125 11.157 1.00 21.00 392 ILE A C 1
ATOM 5669 O O . ILE A 1 390 ? 12.154 52.096 9.946 1.00 20.60 392 ILE A O 1
ATOM 5685 N N . GLY A 1 391 ? 11.791 52.982 11.979 1.00 21.39 393 GLY A N 1
ATOM 5686 C CA . GLY A 1 391 ? 10.766 53.879 11.476 1.00 21.42 393 GLY A CA 1
ATOM 5687 C C . GLY A 1 391 ? 11.305 54.899 10.495 1.00 20.95 393 GLY A C 1
ATOM 5688 O O . GLY A 1 391 ? 10.631 55.252 9.525 1.00 21.26 393 GLY A O 1
ATOM 5692 N N . VAL A 1 392 ? 12.522 55.390 10.731 1.00 20.18 394 VAL A N 1
ATOM 5693 C CA . VAL A 1 392 ? 13.136 56.337 9.807 1.00 22.51 394 VAL A CA 1
ATOM 5694 C C . VAL A 1 392 ? 13.489 55.648 8.493 1.00 21.69 394 VAL A C 1
ATOM 5695 O O . VAL A 1 392 ? 13.217 56.169 7.407 1.00 20.62 394 VAL A O 1
ATOM 5708 N N . SER A 1 393 ? 14.100 54.467 8.569 1.00 21.99 395 SER A N 1
ATOM 5709 C CA . SER A 1 393 ? 14.526 53.785 7.354 1.00 22.69 395 SER A CA 1
ATOM 5710 C C . SER A 1 393 ? 13.334 53.326 6.524 1.00 21.10 395 SER A C 1
ATOM 5711 O O . SER A 1 393 ? 13.383 53.361 5.291 1.00 20.84 395 SER A O 1
ATOM 5719 N N . MET A 1 394 ? 12.250 52.900 7.175 1.00 20.27 396 MET A N 1
ATOM 5720 C CA . MET A 1 394 ? 11.082 52.460 6.424 1.00 20.06 396 MET A CA 1
ATOM 5721 C C . MET A 1 394 ? 10.320 53.637 5.825 1.00 20.80 396 MET A C 1
ATOM 5722 O O . MET A 1 394 ? 9.772 53.512 4.725 1.00 21.45 396 MET A O 1
ATOM 5736 N N . ASP A 1 395 ? 10.268 54.781 6.515 1.00 20.82 397 ASP A N 1
ATOM 5737 C CA . ASP A 1 395 ? 9.637 55.959 5.922 1.00 21.87 397 ASP A CA 1
ATOM 5738 C C . ASP A 1 395 ? 10.455 56.492 4.747 1.00 21.76 397 ASP A C 1
ATOM 5739 O O . ASP A 1 395 ? 9.894 56.849 3.704 1.00 18.86 397 ASP A O 1
ATOM 5748 N N . ASN A 1 396 ? 11.781 56.564 4.893 1.00 21.39 398 ASN A N 1
ATOM 5749 C CA . ASN A 1 396 ? 12.609 57.014 3.777 1.00 21.71 398 ASN A CA 1
ATOM 5750 C C . ASN A 1 396 ? 12.571 56.011 2.637 1.00 19.83 398 ASN A C 1
ATOM 5751 O O . ASN A 1 396 ? 12.457 56.393 1.465 1.00 16.90 398 ASN A O 1
ATOM 5762 N N . ALA A 1 397 ? 12.665 54.723 2.966 1.00 20.01 399 ALA A N 1
ATOM 5763 C CA . ALA A 1 397 ? 12.657 53.685 1.944 1.00 18.31 399 ALA A CA 1
ATOM 5764 C C . ALA A 1 397 ? 11.341 53.667 1.184 1.00 17.30 399 ALA A C 1
ATOM 5765 O O . ALA A 1 397 ? 11.319 53.435 -0.027 1.00 17.50 399 ALA A O 1
ATOM 5772 N N . ARG A 1 398 ? 10.231 53.904 1.878 1.00 17.95 400 ARG A N 1
ATOM 5773 C CA . ARG A 1 398 ? 8.932 53.824 1.226 1.00 18.00 400 ARG A CA 1
ATOM 5774 C C . ARG A 1 398 ? 8.752 54.956 0.227 1.00 18.58 400 ARG A C 1
ATOM 5775 O O . ARG A 1 398 ? 8.156 54.764 -0.839 1.00 17.13 400 ARG A O 1
ATOM 5796 N N . LEU A 1 399 ? 9.266 56.142 0.555 1.00 18.57 401 LEU A N 1
ATOM 5797 C CA . LEU A 1 399 ? 9.200 57.265 -0.368 1.00 16.96 401 LEU A CA 1
ATOM 5798 C C . LEU A 1 399 ? 10.067 57.018 -1.596 1.00 17.52 401 LEU A C 1
ATOM 5799 O O . LEU A 1 399 ? 9.693 57.393 -2.714 1.00 18.06 401 LEU A O 1
ATOM 5815 N N . ALA A 1 400 ? 11.224 56.380 -1.413 1.00 17.36 402 ALA A N 1
ATOM 5816 C CA . ALA A 1 400 ? 12.065 56.035 -2.554 1.00 17.61 402 ALA A CA 1
ATOM 5817 C C . ALA A 1 400 ? 11.368 55.025 -3.457 1.00 17.91 402 ALA A C 1
ATOM 5818 O O . ALA A 1 400 ? 11.368 55.165 -4.684 1.00 17.52 402 ALA A O 1
ATOM 5825 N N . ILE A 1 401 ? 10.778 53.989 -2.859 1.00 18.35 403 ILE A N 1
ATOM 5826 C CA . ILE A 1 401 ? 9.992 53.016 -3.616 1.00 18.18 403 ILE A CA 1
ATOM 5827 C C . ILE A 1 401 ? 8.910 53.714 -4.430 1.00 16.82 403 ILE A C 1
ATOM 5828 O O . ILE A 1 401 ? 8.657 53.362 -5.587 1.00 17.85 403 ILE A O 1
ATOM 5844 N N . ALA A 1 402 ? 8.250 54.711 -3.842 1.00 17.30 404 ALA A N 1
ATOM 5845 C CA . ALA A 1 402 ? 7.194 55.412 -4.561 1.00 17.67 404 ALA A CA 1
ATOM 5846 C C . ALA A 1 402 ? 7.747 56.184 -5.753 1.00 18.35 404 ALA A C 1
ATOM 5847 O O . ALA A 1 402 ? 7.109 56.241 -6.809 1.00 16.88 404 ALA A O 1
ATOM 5854 N N . ASN A 1 403 ? 8.933 56.783 -5.610 1.00 17.68 405 ASN A N 1
ATOM 5855 C CA . ASN A 1 403 ? 9.520 57.510 -6.729 1.00 19.48 405 ASN A CA 1
ATOM 5856 C C . ASN A 1 403 ? 9.970 56.560 -7.831 1.00 20.16 405 ASN A C 1
ATOM 5857 O O . ASN A 1 403 ? 9.882 56.893 -9.018 1.00 20.12 405 ASN A O 1
ATOM 5868 N N . ILE A 1 404 ? 10.457 55.374 -7.463 1.00 17.52 406 ILE A N 1
ATOM 5869 C CA . ILE A 1 404 ? 10.797 54.368 -8.462 1.00 19.30 406 ILE A CA 1
ATOM 5870 C C . ILE A 1 404 ? 9.552 53.951 -9.228 1.00 19.18 406 ILE A C 1
ATOM 5871 O O . ILE A 1 404 ? 9.563 53.853 -10.459 1.00 19.06 406 ILE A O 1
ATOM 5887 N N . GLY A 1 405 ? 8.459 53.699 -8.509 1.00 19.00 407 GLY A N 1
ATOM 5888 C CA . GLY A 1 405 ? 7.225 53.307 -9.164 1.00 17.47 407 GLY A CA 1
ATOM 5889 C C . GLY A 1 405 ? 6.689 54.373 -10.098 1.00 17.44 407 GLY A C 1
ATOM 5890 O O . GLY A 1 405 ? 6.138 54.064 -11.155 1.00 18.11 407 GLY A O 1
ATOM 5894 N N . LYS A 1 406 ? 6.834 55.643 -9.719 1.00 18.72 408 LYS A N 1
ATOM 5895 C CA . LYS A 1 406 ? 6.368 56.727 -10.577 1.00 19.27 408 LYS A CA 1
ATOM 5896 C C . LYS A 1 406 ? 7.158 56.782 -11.879 1.00 18.26 408 LYS A C 1
ATOM 5897 O O . LYS A 1 406 ? 6.602 57.126 -12.927 1.00 17.42 408 LYS A O 1
ATOM 5916 N N . LEU A 1 407 ? 8.444 56.442 -11.845 1.00 17.78 409 LEU A N 1
ATOM 5917 C CA . LEU A 1 407 ? 9.203 56.383 -13.087 1.00 19.45 409 LEU A CA 1
ATOM 5918 C C . LEU A 1 407 ? 8.692 55.260 -13.979 1.00 18.51 409 LEU A C 1
ATOM 5919 O O . LEU A 1 407 ? 8.502 55.453 -15.184 1.00 18.92 409 LEU A O 1
ATOM 5935 N N . MET A 1 408 ? 8.475 54.073 -13.409 1.00 18.32 410 MET A N 1
ATOM 5936 C CA . MET A 1 408 ? 7.932 52.972 -14.196 1.00 20.08 410 MET A CA 1
ATOM 5937 C C . MET A 1 408 ? 6.620 53.364 -14.861 1.00 18.78 410 MET A C 1
ATOM 5938 O O . MET A 1 408 ? 6.371 53.004 -16.016 1.00 19.81 410 MET A O 1
ATOM 5952 N N . PHE A 1 409 ? 5.769 54.103 -14.150 1.00 18.38 411 PHE A N 1
ATOM 5953 C CA . PHE A 1 409 ? 4.492 54.511 -14.720 1.00 19.49 411 PHE A CA 1
ATOM 5954 C C . PHE A 1 409 ? 4.678 55.509 -15.851 1.00 18.83 411 PHE A C 1
ATOM 5955 O O . PHE A 1 409 ? 3.914 55.493 -16.819 1.00 19.85 411 PHE A O 1
ATOM 5972 N N . ALA A 1 410 ? 5.680 56.381 -15.752 1.00 20.32 412 ALA A N 1
ATOM 5973 C CA . ALA A 1 410 ? 5.932 57.339 -16.821 1.00 21.24 412 ALA A CA 1
ATOM 5974 C C . ALA A 1 410 ? 6.508 56.648 -18.051 1.00 20.72 412 ALA A C 1
ATOM 5975 O O . ALA A 1 410 ? 6.114 56.955 -19.180 1.00 20.63 412 ALA A O 1
ATOM 5982 N N . GLN A 1 411 ? 7.429 55.703 -17.850 1.00 18.66 413 GLN A N 1
ATOM 5983 C CA . GLN A 1 411 ? 8.000 54.963 -18.971 1.00 21.79 413 GLN A CA 1
ATOM 5984 C C . GLN A 1 411 ? 6.946 54.093 -19.640 1.00 21.19 413 GLN A C 1
ATOM 5985 O O . GLN A 1 411 ? 6.828 54.076 -20.869 1.00 22.24 413 GLN A O 1
ATOM 5999 N N . PHE A 1 412 ? 6.172 53.360 -18.838 1.00 21.23 414 PHE A N 1
ATOM 6000 C CA . PHE A 1 412 ? 5.044 52.596 -19.356 1.00 20.91 414 PHE A CA 1
ATOM 6001 C C . PHE A 1 412 ? 4.086 53.476 -20.154 1.00 21.84 414 PHE A C 1
ATOM 6002 O O . PHE A 1 412 ? 3.581 53.054 -21.202 1.00 20.31 414 PHE A O 1
ATOM 6019 N N . SER A 1 413 ? 3.821 54.702 -19.675 1.00 20.33 415 SER A N 1
ATOM 6020 C CA . SER A 1 413 ? 2.865 55.577 -20.359 1.00 21.08 415 SER A CA 1
ATOM 6021 C C . SER A 1 413 ? 3.397 56.043 -21.710 1.00 22.03 415 SER A C 1
ATOM 6022 O O . SER A 1 413 ? 2.626 56.214 -22.661 1.00 22.92 415 SER A O 1
ATOM 6030 N N . GLU A 1 414 ? 4.703 56.289 -21.810 1.00 23.40 416 GLU A N 1
ATOM 6031 C CA . GLU A 1 414 ? 5.283 56.641 -23.100 1.00 26.20 416 GLU A CA 1
ATOM 6032 C C . GLU A 1 414 ? 5.246 55.454 -24.049 1.00 24.68 416 GLU A C 1
ATOM 6033 O O . GLU A 1 414 ? 4.976 55.612 -25.245 1.00 23.62 416 GLU A O 1
ATOM 6045 N N . LEU A 1 415 ? 5.494 54.256 -23.520 1.00 23.28 417 LEU A N 1
ATOM 6046 C CA . LEU A 1 415 ? 5.667 53.077 -24.358 1.00 22.47 417 LEU A CA 1
ATOM 6047 C C . LEU A 1 415 ? 4.375 52.689 -25.068 1.00 23.78 417 LEU A C 1
ATOM 6048 O O . LEU A 1 415 ? 4.408 52.258 -26.225 1.00 25.67 417 LEU A O 1
ATOM 6064 N N . VAL A 1 416 ? 3.225 52.834 -24.401 1.00 23.00 418 VAL A N 1
ATOM 6065 C CA . VAL A 1 416 ? 1.963 52.365 -24.967 1.00 25.45 418 VAL A CA 1
ATOM 6066 C C . VAL A 1 416 ? 1.246 53.429 -25.785 1.00 27.35 418 VAL A C 1
ATOM 6067 O O . VAL A 1 416 ? 0.153 53.161 -26.303 1.00 28.90 418 VAL A O 1
ATOM 6080 N N . ASN A 1 417 ? 1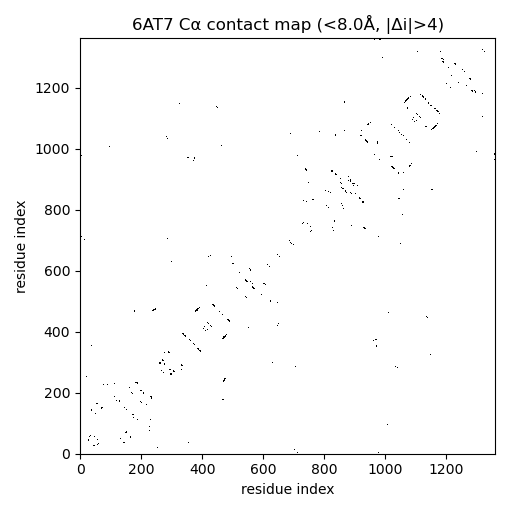.824 54.616 -25.934 1.00 28.03 419 ASN A N 1
ATOM 6081 C CA . ASN A 1 417 ? 1.189 55.724 -26.637 1.00 31.13 419 ASN A CA 1
ATOM 6082 C C . ASN A 1 417 ? 1.855 55.894 -27.999 1.00 33.30 419 ASN A C 1
ATOM 6083 O O . ASN A 1 417 ? 3.073 56.086 -28.080 1.00 32.01 419 ASN A O 1
ATOM 6094 N N . GLU A 1 418 ? 1.056 55.823 -29.067 1.00 36.66 420 GLU A N 1
ATOM 6095 C CA . GLU A 1 418 ? 1.615 55.886 -30.415 1.00 41.85 420 GLU A CA 1
ATOM 6096 C C . GLU A 1 418 ? 2.175 57.268 -30.734 1.00 38.79 420 GLU A C 1
ATOM 6097 O O . GLU A 1 418 ? 3.098 57.382 -31.548 1.00 36.40 420 GLU A O 1
ATOM 6109 N N . PHE A 1 419 ? 1.631 58.324 -30.122 1.00 39.96 421 PHE A N 1
ATOM 6110 C CA . PHE A 1 419 ? 2.222 59.650 -30.273 1.00 38.87 421 PHE A CA 1
ATOM 6111 C C . PHE A 1 419 ? 3.659 59.680 -29.774 1.00 37.55 421 PHE A C 1
ATOM 6112 O O . PHE A 1 419 ? 4.458 60.499 -30.241 1.00 39.55 421 PHE A O 1
ATOM 6129 N N . TYR A 1 420 ? 4.006 58.802 -28.828 1.00 37.05 422 TYR A N 1
ATOM 6130 C CA . TYR A 1 420 ? 5.264 58.904 -28.106 1.00 36.83 422 TYR A CA 1
ATOM 6131 C C . TYR A 1 420 ? 6.204 57.717 -28.272 1.00 31.01 422 TYR A C 1
ATOM 6132 O O . TYR A 1 420 ? 7.378 57.844 -27.911 1.00 30.69 422 TYR A O 1
ATOM 6150 N N . ASN A 1 421 ? 5.747 56.573 -28.785 1.00 30.67 423 ASN A N 1
ATOM 6151 C CA . ASN A 1 421 ? 6.557 55.358 -28.753 1.00 30.37 423 ASN A CA 1
ATOM 6152 C C . ASN A 1 421 ? 7.302 55.084 -30.057 1.00 28.56 423 ASN A C 1
ATOM 6153 O O . ASN A 1 421 ? 7.830 53.981 -30.230 1.00 28.71 423 ASN A O 1
ATOM 6164 N N . ASN A 1 422 ? 7.355 56.054 -30.972 1.00 29.18 424 ASN A N 1
ATOM 6165 C CA . ASN A 1 422 ? 8.266 56.028 -32.121 1.00 27.85 424 ASN A CA 1
ATOM 6166 C C . ASN A 1 422 ? 8.036 54.804 -33.012 1.00 28.32 424 ASN A C 1
ATOM 6167 O O . ASN A 1 422 ? 8.942 54.013 -33.274 1.00 28.41 424 ASN A O 1
ATOM 6178 N N . GLY A 1 423 ? 6.804 54.669 -33.493 1.00 30.09 425 GLY A N 1
ATOM 6179 C CA . GLY A 1 423 ? 6.489 53.695 -34.519 1.00 26.55 425 GLY A CA 1
ATOM 6180 C C . GLY A 1 423 ? 5.954 52.360 -34.046 1.00 31.45 425 GLY A C 1
ATOM 6181 O O . GLY A 1 423 ? 5.777 51.461 -34.874 1.00 33.02 425 GLY A O 1
ATOM 6185 N N . LEU A 1 424 ? 5.711 52.185 -32.753 1.00 31.44 426 LEU A N 1
ATOM 6186 C CA . LEU A 1 424 ? 5.005 50.998 -32.307 1.00 30.15 426 LEU A CA 1
ATOM 6187 C C . LEU A 1 424 ? 3.505 51.249 -32.397 1.00 29.97 426 LEU A C 1
ATOM 6188 O O . LEU A 1 424 ? 3.046 52.379 -32.565 1.00 30.32 426 LEU A O 1
ATOM 6204 N N . THR A 1 425 ? 2.737 50.173 -32.295 1.00 30.56 427 THR A N 1
ATOM 6205 C CA . THR A 1 425 ? 1.299 50.266 -32.458 1.00 28.94 427 THR A CA 1
ATOM 6206 C C . THR A 1 425 ? 0.659 50.993 -31.281 1.00 31.12 427 THR A C 1
ATOM 6207 O O . THR A 1 425 ? 1.233 51.118 -30.195 1.00 29.21 427 THR A O 1
ATOM 6218 N N . SER A 1 426 ? -0.557 51.476 -31.515 1.00 38.80 428 SER A N 1
ATOM 6219 C CA . SER A 1 426 ? -1.353 52.051 -30.440 1.00 40.37 428 SER A CA 1
ATOM 6220 C C . SER A 1 426 ? -1.691 50.973 -29.418 1.00 32.97 428 SER A C 1
ATOM 6221 O O . SER A 1 426 ? -2.083 49.861 -29.779 1.00 32.59 428 SER A O 1
ATOM 6229 N N . ASN A 1 427 ? -1.518 51.298 -28.140 1.00 31.84 429 ASN A N 1
ATOM 6230 C CA . ASN A 1 427 ? -1.784 50.366 -27.047 1.00 30.49 429 ASN A CA 1
ATOM 6231 C C . ASN A 1 427 ? -0.947 49.097 -27.145 1.00 27.19 429 ASN A C 1
ATOM 6232 O O . ASN A 1 427 ? -1.252 48.103 -26.480 1.00 24.64 429 ASN A O 1
ATOM 6243 N N . LEU A 1 428 ? 0.107 49.108 -27.961 1.00 27.66 430 LEU A N 1
ATOM 6244 C CA . LEU A 1 428 ? 0.930 47.921 -28.199 1.00 26.46 430 LEU A CA 1
ATOM 6245 C C . LEU A 1 428 ? 0.080 46.730 -28.638 1.00 26.23 430 LEU A C 1
ATOM 6246 O O . LEU A 1 428 ? 0.393 45.576 -28.337 1.00 25.43 430 LEU A O 1
ATOM 6262 N N . ALA A 1 429 ? -1.004 47.006 -29.360 1.00 28.13 431 ALA A N 1
ATOM 6263 C CA . ALA A 1 429 ? -1.820 45.944 -29.930 1.00 29.90 431 ALA A CA 1
ATOM 6264 C C . ALA A 1 429 ? -1.022 45.156 -30.960 1.00 30.81 431 ALA A C 1
ATOM 6265 O O . ALA A 1 429 ? -0.216 45.716 -31.707 1.00 33.09 431 ALA A O 1
ATOM 6272 N N . GLY A 1 430 ? -1.260 43.850 -31.007 1.00 30.17 432 GLY A N 1
ATOM 6273 C CA . GLY A 1 430 ? -0.494 42.972 -31.869 1.00 34.57 432 GLY A CA 1
ATOM 6274 C C . GLY A 1 430 ? -1.263 42.443 -33.063 1.00 36.44 432 GLY A C 1
ATOM 6275 O O . GLY A 1 430 ? -0.678 41.846 -33.971 1.00 42.93 432 GLY A O 1
ATOM 6279 N N . SER A 1 431 ? -2.572 42.655 -33.074 1.00 34.89 433 SER A N 1
ATOM 6280 C CA . SER A 1 431 ? -3.418 42.097 -34.117 1.00 40.40 433 SER A CA 1
ATOM 6281 C C . SER A 1 431 ? -3.185 42.787 -35.459 1.00 40.68 433 SER A C 1
ATOM 6282 O O . SER A 1 431 ? -2.775 43.948 -35.528 1.00 42.86 433 SER A O 1
ATOM 6290 N N . ARG A 1 432 ? -3.463 42.051 -36.538 1.00 40.39 434 ARG A N 1
ATOM 6291 C CA . ARG A 1 432 ? -3.452 42.649 -37.870 1.00 40.65 434 ARG A CA 1
ATOM 6292 C C . ARG A 1 432 ? -4.472 43.772 -37.982 1.00 39.75 434 ARG A C 1
ATOM 6293 O O . ARG A 1 432 ? -4.271 44.721 -38.746 1.00 43.10 434 ARG A O 1
ATOM 6314 N N . ASN A 1 433 ? -5.570 43.678 -37.239 1.00 39.38 435 ASN A N 1
ATOM 6315 C CA . ASN A 1 433 ? -6.633 44.677 -37.269 1.00 44.14 435 ASN A CA 1
ATOM 6316 C C . ASN A 1 433 ? -6.682 45.395 -35.926 1.00 45.19 435 ASN A C 1
ATOM 6317 O O . ASN A 1 433 ? -7.243 44.858 -34.957 1.00 40.88 435 ASN A O 1
ATOM 6328 N N . PRO A 1 434 ? -6.114 46.597 -35.805 1.00 44.59 436 PRO A N 1
ATOM 6329 C CA . PRO A 1 434 ? -6.180 47.304 -34.517 1.00 45.58 436 PRO A CA 1
ATOM 6330 C C . PRO A 1 434 ? -7.599 47.586 -34.075 1.00 44.27 436 PRO A C 1
ATOM 6331 O O . PRO A 1 434 ? -7.838 47.768 -32.875 1.00 45.04 436 PRO A O 1
ATOM 6342 N N . SER A 1 435 ? -8.547 47.625 -35.010 1.00 43.49 437 SER A N 1
ATOM 6343 C CA . SER A 1 435 ? -9.935 47.904 -34.665 1.00 45.73 437 SER A CA 1
ATOM 6344 C C . SER A 1 435 ? -10.483 46.883 -33.678 1.00 43.89 437 SER A C 1
ATOM 6345 O O . SER A 1 435 ? -11.382 47.202 -32.891 1.00 47.48 437 SER A O 1
ATOM 6353 N N . LEU A 1 436 ? -9.959 45.657 -33.700 1.00 42.43 438 LEU A N 1
ATOM 6354 C CA . LEU A 1 436 ? -10.381 44.597 -32.793 1.00 41.33 438 LEU A CA 1
ATOM 6355 C C . LEU A 1 436 ? -9.262 44.175 -31.843 1.00 36.83 438 LEU A C 1
ATOM 6356 O O . LEU A 1 436 ? -9.166 43.002 -31.471 1.00 35.67 438 LEU A O 1
ATOM 6372 N N . ASP A 1 437 ? -8.406 45.114 -31.441 1.00 35.35 439 ASP A N 1
ATOM 6373 C CA . ASP A 1 437 ? -7.358 44.815 -30.463 1.00 38.30 439 ASP A CA 1
ATOM 6374 C C . ASP A 1 437 ? -7.004 46.110 -29.737 1.00 35.53 439 ASP A C 1
ATOM 6375 O O . ASP A 1 437 ? -6.237 46.927 -30.256 1.00 34.10 439 ASP A O 1
ATOM 6384 N N . TYR A 1 438 ? -7.560 46.283 -28.542 1.00 33.18 440 TYR A N 1
ATOM 6385 C CA . TYR A 1 438 ? -7.251 47.428 -27.700 1.00 31.70 440 TYR A CA 1
ATOM 6386 C C . TYR A 1 438 ? -6.008 47.200 -26.851 1.00 29.62 440 TYR A C 1
ATOM 6387 O O . TYR A 1 438 ? -5.699 48.025 -25.986 1.00 29.23 440 TYR A O 1
ATOM 6405 N N . GLY A 1 439 ? -5.308 46.097 -27.077 1.00 26.92 441 GLY A N 1
ATOM 6406 C CA . GLY A 1 439 ? -3.953 45.936 -26.588 1.00 26.11 441 GLY A CA 1
ATOM 6407 C C . GLY A 1 439 ? -3.847 46.068 -25.085 1.00 26.11 441 GLY A C 1
ATOM 6408 O O . GLY A 1 439 ? -4.436 45.298 -24.315 1.00 25.36 441 GLY A O 1
ATOM 6412 N N . PHE A 1 440 ? -3.065 47.056 -24.654 1.00 26.00 442 PHE A N 1
ATOM 6413 C CA . PHE A 1 440 ? -2.725 47.230 -23.254 1.00 23.48 442 PHE A CA 1
ATOM 6414 C C . PHE A 1 440 ? -3.527 48.342 -22.592 1.00 22.58 442 PHE A C 1
ATOM 6415 O O . PHE A 1 440 ? -3.164 48.785 -21.500 1.00 23.84 442 PHE A O 1
ATOM 6432 N N . LYS A 1 441 ? -4.623 48.787 -23.214 1.00 21.78 443 LYS A N 1
ATOM 6433 C CA . LYS A 1 441 ? -5.401 49.876 -22.634 1.00 24.01 443 LYS A CA 1
ATOM 6434 C C . LYS A 1 441 ? -5.830 49.551 -21.209 1.00 24.65 443 LYS A C 1
ATOM 6435 O O . LYS A 1 441 ? -5.792 50.419 -20.331 1.00 24.33 443 LYS A O 1
ATOM 6454 N N . GLY A 1 442 ? -6.249 48.309 -20.961 1.00 25.24 444 GLY A N 1
ATOM 6455 C CA . GLY A 1 442 ? -6.694 47.940 -19.627 1.00 22.47 444 GLY A CA 1
ATOM 6456 C C . GLY A 1 442 ? -5.565 47.912 -18.613 1.00 22.47 444 GLY A C 1
ATOM 6457 O O . GLY A 1 442 ? -5.724 48.393 -17.487 1.00 21.82 444 GLY A O 1
ATOM 6461 N N . THR A 1 443 ? -4.417 47.334 -18.987 1.00 22.22 445 THR A N 1
ATOM 6462 C CA . THR A 1 443 ? -3.253 47.358 -18.102 1.00 24.02 445 THR A CA 1
ATOM 6463 C C . THR A 1 443 ? -2.796 48.780 -17.807 1.00 22.73 445 THR A C 1
ATOM 6464 O O . THR A 1 443 ? -2.310 49.056 -16.705 1.00 23.12 445 THR A O 1
ATOM 6475 N N . GLU A 1 444 ? -2.922 49.686 -18.779 1.00 22.64 446 GLU A N 1
ATOM 6476 C CA . GLU A 1 444 ? -2.542 51.079 -18.560 1.00 23.66 446 GLU A CA 1
ATOM 6477 C C . GLU A 1 444 ? -3.396 51.707 -17.468 1.00 21.56 446 GLU A C 1
ATOM 6478 O O . GLU A 1 444 ? -2.881 52.392 -16.578 1.00 19.84 446 GLU A O 1
ATOM 6490 N N . ILE A 1 445 ? -4.712 51.486 -17.521 1.00 21.59 447 ILE A N 1
ATOM 6491 C CA . ILE A 1 445 ? -5.594 51.984 -16.469 1.00 24.00 447 ILE A CA 1
ATOM 6492 C C . ILE A 1 445 ? -5.207 51.383 -15.122 1.00 22.66 447 ILE A C 1
ATOM 6493 O O . ILE A 1 445 ? -5.195 52.073 -14.097 1.00 21.45 447 ILE A O 1
ATOM 6509 N N . ALA A 1 446 ? -4.894 50.087 -15.099 1.00 23.62 448 ALA A N 1
ATOM 6510 C CA . ALA A 1 446 ? -4.456 49.457 -13.859 1.00 22.61 448 ALA A CA 1
ATOM 6511 C C . ALA A 1 446 ? -3.123 50.033 -13.384 1.00 20.62 448 ALA A C 1
ATOM 6512 O O . ALA A 1 446 ? -2.910 50.197 -12.179 1.00 18.38 448 ALA A O 1
ATOM 6519 N N . MET A 1 447 ? -2.210 50.342 -14.313 1.00 20.45 449 MET A N 1
ATOM 6520 C CA . MET A 1 447 ? -0.937 50.945 -13.921 1.00 22.07 449 MET A CA 1
ATOM 6521 C C . MET A 1 447 ? -1.141 52.289 -13.234 1.00 18.98 449 MET A C 1
ATOM 6522 O O . MET A 1 447 ? -0.389 52.637 -12.320 1.00 17.54 449 MET A O 1
ATOM 6536 N N . ALA A 1 448 ? -2.137 53.063 -13.660 1.00 19.10 450 ALA A N 1
ATOM 6537 C CA . ALA A 1 448 ? -2.414 54.327 -12.988 1.00 20.00 450 ALA A CA 1
ATOM 6538 C C . ALA A 1 448 ? -2.989 54.090 -11.598 1.00 20.18 450 ALA A C 1
ATOM 6539 O O . ALA A 1 448 ? -2.669 54.824 -10.656 1.00 18.85 450 ALA A O 1
ATOM 6546 N N . SER A 1 449 ? -3.831 53.065 -11.447 1.00 19.12 451 SER A N 1
ATOM 6547 C CA . SER A 1 449 ? -4.371 52.760 -10.127 1.00 20.22 451 SER A CA 1
ATOM 6548 C C . SER A 1 449 ? -3.270 52.293 -9.185 1.00 17.72 451 SER A C 1
ATOM 6549 O O . SER A 1 449 ? -3.246 52.686 -8.014 1.00 16.32 451 SER A O 1
ATOM 6557 N N . TYR A 1 450 ? -2.347 51.460 -9.674 1.00 17.89 452 TYR A N 1
ATOM 6558 C CA . TYR A 1 450 ? -1.195 51.079 -8.862 1.00 19.27 452 TYR A CA 1
ATOM 6559 C C . TYR A 1 450 ? -0.400 52.308 -8.434 1.00 18.32 452 TYR A C 1
ATOM 6560 O O . TYR A 1 450 ? -0.066 52.466 -7.255 1.00 16.56 452 TYR A O 1
ATOM 6578 N N . CYS A 1 451 ? -0.082 53.187 -9.392 1.00 17.34 453 CYS A N 1
ATOM 6579 C CA . CYS A 1 451 ? 0.787 54.327 -9.113 1.00 18.35 453 CYS A CA 1
ATOM 6580 C C . CYS A 1 451 ? 0.156 55.279 -8.104 1.00 19.00 453 CYS A C 1
ATOM 6581 O O . CYS A 1 451 ? 0.826 55.732 -7.168 1.00 16.70 453 CYS A O 1
ATOM 6589 N N . SER A 1 452 ? -1.131 55.594 -8.275 1.00 18.19 454 SER A N 1
ATOM 6590 C CA . SER A 1 452 ? -1.801 56.500 -7.346 1.00 18.78 454 SER A CA 1
ATOM 6591 C C . SER A 1 452 ? -1.725 55.977 -5.918 1.00 18.65 454 SER A C 1
ATOM 6592 O O . SER A 1 452 ? -1.422 56.729 -4.986 1.00 19.22 454 SER A O 1
ATOM 6600 N N . GLU A 1 453 ? -2.006 54.685 -5.724 1.00 19.56 455 GLU A N 1
ATOM 6601 C CA . GLU A 1 453 ? -1.998 54.130 -4.373 1.00 19.88 455 GLU A CA 1
ATOM 6602 C C . GLU A 1 453 ? -0.581 54.037 -3.827 1.00 19.01 455 GLU A C 1
ATOM 6603 O O . GLU A 1 453 ? -0.370 54.173 -2.617 1.00 17.92 455 GLU A O 1
ATOM 6615 N N . LEU A 1 454 ? 0.400 53.823 -4.701 1.00 18.19 456 LEU A N 1
ATOM 6616 C CA . LEU A 1 454 ? 1.787 53.818 -4.264 1.00 18.46 456 LEU A CA 1
ATOM 6617 C C . LEU A 1 454 ? 2.224 55.199 -3.785 1.00 18.89 456 LEU A C 1
ATOM 6618 O O . LEU A 1 454 ? 2.865 55.320 -2.734 1.00 17.39 456 LEU A O 1
ATOM 6634 N N . GLN A 1 455 ? 1.889 56.254 -4.538 1.00 18.47 457 GLN A N 1
ATOM 6635 C CA . GLN A 1 455 ? 2.234 57.605 -4.106 1.00 18.80 457 GLN A CA 1
ATOM 6636 C C . GLN A 1 455 ? 1.615 57.917 -2.751 1.00 19.87 457 GLN A C 1
ATOM 6637 O O . GLN A 1 455 ? 2.263 58.519 -1.890 1.00 20.23 457 GLN A O 1
ATOM 6651 N N . TYR A 1 456 ? 0.361 57.509 -2.547 1.00 20.79 458 TYR A N 1
ATOM 6652 C CA . TYR A 1 456 ? -0.282 57.659 -1.245 1.00 20.84 458 TYR A CA 1
ATOM 6653 C C . TYR A 1 456 ? 0.536 56.995 -0.139 1.00 19.79 458 TYR A C 1
ATOM 6654 O O . TYR A 1 456 ? 0.749 57.582 0.927 1.00 19.43 458 TYR A O 1
ATOM 6672 N N . LEU A 1 457 ? 0.994 55.760 -0.371 1.00 19.18 459 LEU A N 1
ATOM 6673 C CA . LEU A 1 457 ? 1.784 55.051 0.632 1.00 19.77 459 LEU A CA 1
ATOM 6674 C C . LEU A 1 457 ? 3.144 55.691 0.870 1.00 19.61 459 LEU A C 1
ATOM 6675 O O . LEU A 1 457 ? 3.750 55.451 1.918 1.00 19.76 459 LEU A O 1
ATOM 6691 N N . GLY A 1 458 ? 3.639 56.495 -0.068 1.00 20.16 460 GLY A N 1
ATOM 6692 C CA . GLY A 1 458 ? 4.877 57.215 0.163 1.00 19.62 460 GLY A CA 1
ATOM 6693 C C . GLY A 1 458 ? 4.842 58.151 1.353 1.00 18.49 460 GLY A C 1
ATOM 6694 O O . GLY A 1 458 ? 5.907 58.579 1.812 1.00 17.69 460 GLY A O 1
ATOM 6698 N N . ASN A 1 459 ? 3.660 58.474 1.868 1.00 19.60 461 ASN A N 1
ATOM 6699 C CA . ASN A 1 459 ? 3.575 59.321 3.044 1.00 21.84 461 ASN A CA 1
ATOM 6700 C C . ASN A 1 459 ? 4.145 58.601 4.270 1.00 22.48 461 ASN A C 1
ATOM 6701 O O . ASN A 1 459 ? 4.054 57.375 4.382 1.00 21.57 461 ASN A O 1
ATOM 6712 N N . PRO A 1 460 ? 4.740 59.338 5.202 1.00 20.75 462 PRO A N 1
ATOM 6713 C CA . PRO A 1 460 ? 5.398 58.710 6.347 1.00 22.43 462 PRO A CA 1
ATOM 6714 C C . PRO A 1 460 ? 4.453 58.448 7.515 1.00 21.71 462 PRO A C 1
ATOM 6715 O O . PRO A 1 460 ? 3.361 59.009 7.610 1.00 21.93 462 PRO A O 1
ATOM 6726 N N . ILE A 1 461 ? 4.912 57.579 8.414 1.00 22.35 463 ILE A N 1
ATOM 6727 C CA . ILE A 1 461 ? 4.174 57.251 9.621 1.00 22.45 463 ILE A CA 1
ATOM 6728 C C . ILE A 1 461 ? 4.754 57.911 10.874 1.00 20.28 463 ILE A C 1
ATOM 6729 O O . ILE A 1 461 ? 4.010 58.143 11.833 1.00 21.49 463 ILE A O 1
ATOM 6745 N N . THR A 1 462 ? 6.055 58.197 10.913 1.00 19.70 464 THR A N 1
ATOM 6746 C CA . THR A 1 462 ? 6.684 58.660 12.145 1.00 22.20 464 THR A CA 1
ATOM 6747 C C . THR A 1 462 ? 6.282 60.077 12.531 1.00 21.24 464 THR A C 1
ATOM 6748 O O . THR A 1 462 ? 6.560 60.490 13.661 1.00 22.69 464 THR A O 1
ATOM 6759 N N . ASN A 1 463 ? 5.631 60.827 11.645 1.00 20.10 465 ASN A N 1
ATOM 6760 C CA . ASN A 1 463 ? 5.064 62.113 12.022 1.00 21.38 465 ASN A CA 1
ATOM 6761 C C . ASN A 1 463 ? 3.667 61.977 12.626 1.00 21.93 465 ASN A C 1
ATOM 6762 O O . ASN A 1 463 ? 2.932 62.968 12.693 1.00 23.26 465 ASN A O 1
ATOM 6773 N N . HIS A 1 464 ? 3.297 60.774 13.080 1.00 21.29 466 HIS A N 1
ATOM 6774 C CA . HIS A 1 464 ? 2.018 60.526 13.737 1.00 23.16 466 HIS A CA 1
ATOM 6775 C C . HIS A 1 464 ? 2.207 59.886 15.110 1.00 21.70 466 HIS A C 1
ATOM 6776 O O . HIS A 1 464 ? 1.321 59.182 15.597 1.00 21.35 466 HIS A O 1
ATOM 6790 N N . VAL A 1 465 ? 3.357 60.121 15.744 1.00 22.31 467 VAL A N 1
ATOM 6791 C CA . VAL A 1 465 ? 3.618 59.571 17.069 1.00 24.57 467 VAL A CA 1
ATOM 6792 C C . VAL A 1 465 ? 2.623 60.137 18.065 1.00 25.51 467 VAL A C 1
ATOM 6793 O O . VAL A 1 465 ? 2.373 61.347 18.100 1.00 25.59 467 VAL A O 1
ATOM 6806 N N . GLN A 1 466 ? 2.072 59.258 18.899 1.00 28.47 468 GLN A N 1
ATOM 6807 C CA . GLN A 1 466 ? 1.177 59.629 19.986 1.00 27.21 468 GLN A CA 1
ATOM 6808 C C . GLN A 1 466 ? 1.907 59.460 21.309 1.00 27.33 468 GLN A C 1
ATOM 6809 O O . GLN A 1 466 ? 2.698 58.529 21.471 1.00 28.98 468 GLN A O 1
ATOM 6823 N N . SER A 1 467 ? 1.637 60.358 22.254 1.00 31.65 469 SER A N 1
ATOM 6824 C CA . SER A 1 467 ? 2.160 60.217 23.611 1.00 31.14 469 SER A CA 1
ATOM 6825 C C . SER A 1 467 ? 1.470 59.032 24.280 1.00 27.49 469 SER A C 1
ATOM 6826 O O . SER A 1 467 ? 0.267 59.080 24.549 1.00 26.58 469 SER A O 1
ATOM 6834 N N . ALA A 1 468 ? 2.220 57.965 24.546 1.00 27.02 470 ALA A N 1
ATOM 6835 C CA . ALA A 1 468 ? 1.633 56.677 24.886 1.00 27.33 470 ALA A CA 1
ATOM 6836 C C . ALA A 1 468 ? 1.995 56.227 26.299 1.00 27.32 470 ALA A C 1
ATOM 6837 O O . ALA A 1 468 ? 2.941 56.718 26.918 1.00 26.53 470 ALA A O 1
ATOM 6844 N N . GLU A 1 469 ? 1.203 55.270 26.792 1.00 31.17 471 GLU A N 1
ATOM 6845 C CA . GLU A 1 469 ? 1.443 54.555 28.045 1.00 34.21 471 GLU A CA 1
ATOM 6846 C C . GLU A 1 469 ? 1.711 55.494 29.215 1.00 34.61 471 GLU A C 1
ATOM 6847 O O . GLU A 1 469 ? 2.867 55.713 29.588 1.00 34.19 471 GLU A O 1
ATOM 6859 N N . GLN A 1 470 ? 0.651 56.040 29.812 1.00 34.75 472 GLN A N 1
ATOM 6860 C CA . GLN A 1 470 ? 0.770 56.972 30.931 1.00 35.47 472 GLN A CA 1
ATOM 6861 C C . GLN A 1 470 ? 1.624 58.183 30.573 1.00 32.10 472 GLN A C 1
ATOM 6862 O O . GLN A 1 470 ? 2.120 58.878 31.460 1.00 35.60 472 GLN A O 1
ATOM 6876 N N . HIS A 1 471 ? 1.815 58.441 29.281 1.00 31.32 473 HIS A N 1
ATOM 6877 C CA . HIS A 1 471 ? 2.746 59.457 28.797 1.00 31.13 473 HIS A CA 1
ATOM 6878 C C . HIS A 1 471 ? 4.186 59.149 29.193 1.00 31.85 473 HIS A C 1
ATOM 6879 O O . HIS A 1 471 ? 5.051 60.025 29.150 1.00 31.13 473 HIS A O 1
ATOM 6893 N N . ASN A 1 472 ? 4.460 57.903 29.579 1.00 35.33 474 ASN A N 1
ATOM 6894 C CA . ASN A 1 472 ? 5.838 57.468 29.758 1.00 36.18 474 ASN A CA 1
ATOM 6895 C C . ASN A 1 472 ? 6.524 57.251 28.416 1.00 36.35 474 ASN A C 1
ATOM 6896 O O . ASN A 1 472 ? 7.740 57.441 28.302 1.00 37.15 474 ASN A O 1
ATOM 6907 N N . GLN A 1 473 ? 5.767 56.876 27.391 1.00 33.28 475 GLN A N 1
ATOM 6908 C CA . GLN A 1 473 ? 6.312 56.694 26.049 1.00 34.37 475 GLN A CA 1
ATOM 6909 C C . GLN A 1 473 ? 5.911 57.871 25.159 1.00 31.85 475 GLN A C 1
ATOM 6910 O O . GLN A 1 473 ? 5.239 57.729 24.137 1.00 30.26 475 GLN A O 1
ATOM 6924 N N . ASP A 1 474 ? 6.350 59.063 25.571 1.00 31.62 476 ASP A N 1
ATOM 6925 C CA . ASP A 1 474 ? 5.975 60.279 24.859 1.00 32.17 476 ASP A CA 1
ATOM 6926 C C . ASP A 1 474 ? 6.679 60.428 23.511 1.00 29.88 476 ASP A C 1
ATOM 6927 O O . ASP A 1 474 ? 6.298 61.311 22.735 1.00 29.04 476 ASP A O 1
ATOM 6936 N N . VAL A 1 475 ? 7.677 59.597 23.211 1.00 28.58 477 VAL A N 1
ATOM 6937 C CA . VAL A 1 475 ? 8.132 59.367 21.844 1.00 29.80 477 VAL A CA 1
ATOM 6938 C C . VAL A 1 475 ? 8.256 57.863 21.634 1.00 29.14 477 VAL A C 1
ATOM 6939 O O . VAL A 1 475 ? 8.721 57.140 22.522 1.00 27.21 477 VAL A O 1
ATOM 6952 N N . ASN A 1 476 ? 7.840 57.396 20.456 1.00 28.96 478 ASN A N 1
ATOM 6953 C CA . ASN A 1 476 ? 7.967 55.997 20.070 1.00 25.88 478 ASN A CA 1
ATOM 6954 C C . ASN A 1 476 ? 8.160 55.922 18.562 1.00 25.95 478 ASN A C 1
ATOM 6955 O O . ASN A 1 476 ? 7.709 56.799 17.821 1.00 23.62 478 ASN A O 1
ATOM 6966 N N . SER A 1 477 ? 8.824 54.850 18.114 1.00 24.93 479 SER A N 1
ATOM 6967 C CA . SER A 1 477 ? 9.337 54.789 16.750 1.00 23.23 479 SER A CA 1
ATOM 6968 C C . SER A 1 477 ? 8.283 54.385 15.724 1.00 23.01 479 SER A C 1
ATOM 6969 O O . SER A 1 477 ? 8.367 54.809 14.568 1.00 21.82 479 SER A O 1
ATOM 6977 N N . LEU A 1 478 ? 7.310 53.562 16.104 1.00 22.37 480 LEU A N 1
ATOM 6978 C CA . LEU A 1 478 ? 6.325 53.034 15.157 1.00 23.06 480 LEU A CA 1
ATOM 6979 C C . LEU A 1 478 ? 7.001 52.228 14.044 1.00 20.91 480 LEU A C 1
ATOM 6980 O O . LEU A 1 478 ? 6.559 52.223 12.896 1.00 19.36 480 LEU A O 1
ATOM 6996 N N . GLY A 1 479 ? 8.069 51.516 14.400 1.00 21.26 481 GLY A N 1
ATOM 6997 C CA . GLY A 1 479 ? 8.871 50.831 13.398 1.00 21.32 481 GLY A CA 1
ATOM 6998 C C . GLY A 1 479 ? 8.103 49.782 12.615 1.00 21.46 481 GLY A C 1
ATOM 6999 O O . GLY A 1 479 ? 8.206 49.712 11.388 1.00 22.05 481 GLY A O 1
ATOM 7003 N N . LEU A 1 480 ? 7.339 48.936 13.309 1.00 21.21 482 LEU A N 1
ATOM 7004 C CA . LEU A 1 480 ? 6.663 47.846 12.612 1.00 19.34 482 LEU A CA 1
ATOM 7005 C C . LEU A 1 480 ? 5.544 48.370 11.730 1.00 19.43 482 LEU A C 1
ATOM 7006 O O . LEU A 1 480 ? 5.350 47.881 10.610 1.00 18.96 482 LEU A O 1
ATOM 7022 N N . VAL A 1 481 ? 4.786 49.350 12.219 1.00 19.27 483 VAL A N 1
ATOM 7023 C CA . VAL A 1 481 ? 3.726 49.932 11.404 1.00 21.20 483 VAL A CA 1
ATOM 7024 C C . VAL A 1 481 ? 4.305 50.458 10.099 1.00 20.50 483 VAL A C 1
ATOM 7025 O O . VAL A 1 481 ? 3.747 50.234 9.018 1.00 18.72 483 VAL A O 1
ATOM 7038 N N . SER A 1 482 ? 5.441 51.153 10.179 1.00 19.35 484 SER A N 1
ATOM 7039 C CA . SER A 1 482 ? 6.070 51.691 8.983 1.00 20.33 484 SER A CA 1
ATOM 7040 C C . SER A 1 482 ? 6.560 50.573 8.074 1.00 20.29 484 SER A C 1
ATOM 7041 O O . SER A 1 482 ? 6.407 50.648 6.852 1.00 20.10 484 SER A O 1
ATOM 7049 N N . ALA A 1 483 ? 7.144 49.522 8.650 1.00 19.12 485 ALA A N 1
ATOM 7050 C CA . ALA A 1 483 ? 7.573 48.390 7.837 1.00 20.01 485 ALA A CA 1
ATOM 7051 C C . ALA A 1 483 ? 6.394 47.743 7.119 1.00 19.65 485 ALA A C 1
ATOM 7052 O O . ALA A 1 483 ? 6.531 47.286 5.979 1.00 18.98 485 ALA A O 1
ATOM 7059 N N . ARG A 1 484 ? 5.224 47.700 7.765 1.00 18.69 486 ARG A N 1
ATOM 7060 C CA . ARG A 1 484 ? 4.057 47.100 7.126 1.00 20.09 486 ARG A CA 1
ATOM 7061 C C . ARG A 1 484 ? 3.597 47.917 5.924 1.00 19.77 486 ARG A C 1
ATOM 7062 O O . ARG A 1 484 ? 3.137 47.353 4.925 1.00 19.58 486 ARG A O 1
ATOM 7083 N N . LYS A 1 485 ? 3.702 49.245 6.002 1.00 19.88 487 LYS A N 1
ATOM 7084 C CA . LYS A 1 485 ? 3.323 50.083 4.868 1.00 21.51 487 LYS A CA 1
ATOM 7085 C C . LYS A 1 485 ? 4.353 49.993 3.748 1.00 19.72 487 LYS A C 1
ATOM 7086 O O . LYS A 1 485 ? 3.993 50.006 2.567 1.00 19.00 487 LYS A O 1
ATOM 7105 N N . THR A 1 486 ? 5.639 49.908 4.093 1.00 18.22 488 THR A N 1
ATOM 7106 C CA . THR A 1 486 ? 6.651 49.713 3.064 1.00 19.14 488 THR A CA 1
ATOM 7107 C C . THR A 1 486 ? 6.490 48.352 2.399 1.00 19.50 488 THR A C 1
ATOM 7108 O O . THR A 1 486 ? 6.721 48.222 1.193 1.00 18.57 488 THR A O 1
ATOM 7119 N N . ALA A 1 487 ? 6.063 47.339 3.158 1.00 19.76 489 ALA A N 1
ATOM 7120 C CA . ALA A 1 487 ? 5.814 46.028 2.571 1.00 19.70 489 ALA A CA 1
ATOM 7121 C C . ALA A 1 487 ? 4.660 46.076 1.582 1.00 20.49 489 ALA A C 1
ATOM 7122 O O . ALA A 1 487 ? 4.674 45.360 0.576 1.00 20.06 489 ALA A O 1
ATOM 7129 N N . GLU A 1 488 ? 3.657 46.908 1.851 1.00 20.94 490 GLU A N 1
ATOM 7130 C CA . GLU A 1 488 ? 2.555 47.070 0.914 1.00 22.60 490 GLU A CA 1
ATOM 7131 C C . GLU A 1 488 ? 3.000 47.846 -0.321 1.00 20.30 490 GLU A C 1
ATOM 7132 O O . GLU A 1 488 ? 2.569 47.544 -1.438 1.00 19.30 490 GLU A O 1
ATOM 7144 N N . ALA A 1 489 ? 3.881 48.833 -0.144 1.00 20.28 491 ALA A N 1
ATOM 7145 C CA . ALA A 1 489 ? 4.418 49.560 -1.289 1.00 20.18 491 ALA A CA 1
ATOM 7146 C C . ALA A 1 489 ? 5.243 48.645 -2.189 1.00 20.00 491 ALA A C 1
ATOM 7147 O O . ALA A 1 489 ? 5.191 48.761 -3.418 1.00 17.94 491 ALA A O 1
ATOM 7154 N N . ILE A 1 490 ? 6.006 47.725 -1.595 1.00 20.32 492 ILE A N 1
ATOM 7155 C CA . ILE A 1 490 ? 6.761 46.758 -2.388 1.00 21.38 492 ILE A CA 1
ATOM 7156 C C . ILE A 1 490 ? 5.813 45.885 -3.200 1.00 22.56 492 ILE A C 1
ATOM 7157 O O . ILE A 1 490 ? 6.060 45.608 -4.380 1.00 21.06 492 ILE A O 1
ATOM 7173 N N . ASP A 1 491 ? 4.723 45.429 -2.579 1.00 23.11 493 ASP A N 1
ATOM 7174 C CA . ASP A 1 491 ? 3.737 44.622 -3.294 1.00 24.71 493 ASP A CA 1
ATOM 7175 C C . ASP A 1 491 ? 3.226 45.353 -4.525 1.00 22.56 493 ASP A C 1
ATOM 7176 O O . ASP A 1 491 ? 3.104 44.767 -5.606 1.00 21.11 493 ASP A O 1
ATOM 7185 N N . ILE A 1 492 ? 2.905 46.636 -4.376 1.00 22.12 494 ILE A N 1
ATOM 7186 C CA . ILE A 1 492 ? 2.391 47.394 -5.509 1.00 21.37 494 ILE A CA 1
ATOM 7187 C C . ILE A 1 492 ? 3.484 47.593 -6.545 1.00 20.54 494 ILE A C 1
ATOM 7188 O O . ILE A 1 492 ? 3.232 47.527 -7.752 1.00 19.91 494 ILE A O 1
ATOM 7204 N N . LEU A 1 493 ? 4.716 47.829 -6.097 1.00 20.63 495 LEU A N 1
ATOM 7205 C CA . LEU A 1 493 ? 5.807 47.971 -7.049 1.00 19.73 495 LEU A CA 1
ATOM 7206 C C . LEU A 1 493 ? 6.049 46.674 -7.805 1.00 20.07 495 LEU A C 1
ATOM 7207 O O . LEU A 1 493 ? 6.506 46.704 -8.952 1.00 22.41 495 LEU A O 1
ATOM 7223 N N . LYS A 1 494 ? 5.753 45.528 -7.188 1.00 20.32 496 LYS A N 1
ATOM 7224 C CA . LYS A 1 494 ? 5.819 44.262 -7.913 1.00 22.25 496 LYS A CA 1
ATOM 7225 C C . LYS A 1 494 ? 4.686 44.151 -8.923 1.00 21.96 496 LYS A C 1
ATOM 7226 O O . LYS A 1 494 ? 4.881 43.619 -10.023 1.00 22.14 496 LYS A O 1
ATOM 7245 N N . LEU A 1 495 ? 3.495 44.641 -8.567 1.00 20.88 497 LEU A N 1
ATOM 7246 C CA . LEU A 1 495 ? 2.403 44.707 -9.532 1.00 21.51 497 LEU A CA 1
ATOM 7247 C C . LEU A 1 495 ? 2.793 45.545 -10.738 1.00 20.91 497 LEU A C 1
ATOM 7248 O O . LEU A 1 495 ? 2.523 45.165 -11.881 1.00 21.01 497 LEU A O 1
ATOM 7264 N N . MET A 1 496 ? 3.411 46.700 -10.500 1.00 21.80 498 MET A N 1
ATOM 7265 C CA . MET A 1 496 ? 3.802 47.574 -11.599 1.00 23.26 498 MET A CA 1
ATOM 7266 C C . MET A 1 496 ? 4.943 46.965 -12.404 1.00 21.75 498 MET A C 1
ATOM 7267 O O . MET A 1 496 ? 4.957 47.060 -13.636 1.00 19.61 498 MET A O 1
ATOM 7281 N N . SER A 1 497 ? 5.899 46.323 -11.726 1.00 21.70 499 SER A N 1
ATOM 7282 C CA . SER A 1 497 ? 7.021 45.704 -12.428 1.00 23.28 499 SER A CA 1
ATOM 7283 C C . SER A 1 497 ? 6.546 44.582 -13.341 1.00 23.74 499 SER A C 1
ATOM 7284 O O . SER A 1 497 ? 7.051 44.419 -14.458 1.00 22.56 499 SER A O 1
ATOM 7292 N N . SER A 1 498 ? 5.577 43.795 -12.877 1.00 23.82 500 SER A N 1
ATOM 7293 C CA . SER A 1 498 ? 5.079 42.676 -13.665 1.00 22.11 500 SER A CA 1
ATOM 7294 C C . SER A 1 498 ? 4.423 43.163 -14.945 1.00 21.73 500 SER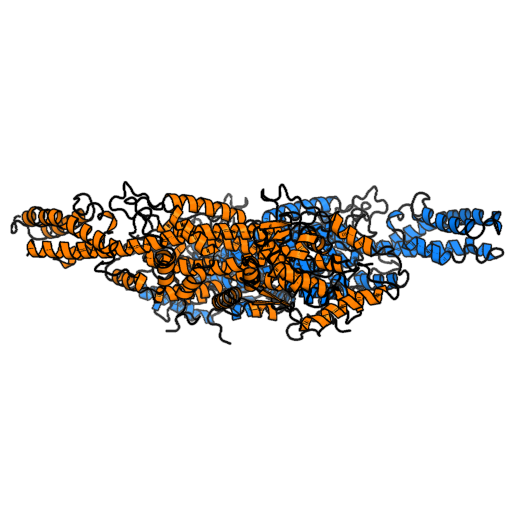 A C 1
ATOM 7295 O O . SER A 1 498 ? 4.732 42.680 -16.039 1.00 21.77 500 SER A O 1
ATOM 7303 N N . THR A 1 499 ? 3.505 44.121 -14.823 1.00 20.88 501 THR A N 1
ATOM 7304 C CA . THR A 1 499 ? 2.784 44.612 -15.989 1.00 22.24 501 THR A CA 1
ATOM 7305 C C . THR A 1 499 ? 3.734 45.279 -16.972 1.00 23.59 501 THR A C 1
ATOM 7306 O O . THR A 1 499 ? 3.596 45.118 -18.190 1.00 23.62 501 THR A O 1
ATOM 7317 N N . TYR A 1 500 ? 4.711 46.024 -16.454 1.00 23.20 502 TYR A N 1
ATOM 7318 C CA . TYR A 1 500 ? 5.683 46.700 -17.304 1.00 23.27 502 TYR A CA 1
ATOM 7319 C C . TYR A 1 500 ? 6.519 45.694 -18.086 1.00 21.87 502 TYR A C 1
ATOM 7320 O O . TYR A 1 500 ? 6.764 45.876 -19.282 1.00 22.09 502 TYR A O 1
ATOM 7338 N N . ILE A 1 501 ? 6.954 44.619 -17.428 1.00 22.60 503 ILE A N 1
ATOM 7339 C CA . ILE A 1 501 ? 7.763 43.601 -18.094 1.00 23.82 503 ILE A CA 1
ATOM 7340 C C . ILE A 1 501 ? 6.995 42.972 -19.250 1.00 25.75 503 ILE A C 1
ATOM 7341 O O . ILE A 1 501 ? 7.554 42.733 -20.328 1.00 23.52 503 ILE A O 1
ATOM 7357 N N . VAL A 1 502 ? 5.709 42.678 -19.044 1.00 24.25 504 VAL A N 1
ATOM 7358 C CA . VAL A 1 502 ? 4.900 42.103 -20.114 1.00 23.79 504 VAL A CA 1
ATOM 7359 C C . VAL A 1 502 ? 4.818 43.067 -21.290 1.00 23.84 504 VAL A C 1
ATOM 7360 O O . VAL A 1 502 ? 4.945 42.665 -22.452 1.00 23.79 504 VAL A O 1
ATOM 7373 N N . ALA A 1 503 ? 4.625 44.355 -21.009 1.00 25.02 505 ALA A N 1
ATOM 7374 C CA . ALA A 1 503 ? 4.540 45.343 -22.079 1.00 24.95 505 ALA A CA 1
ATOM 7375 C C . ALA A 1 503 ? 5.864 45.473 -22.824 1.00 23.70 505 ALA A C 1
ATOM 7376 O O . ALA A 1 503 ? 5.878 45.708 -24.036 1.00 22.93 505 ALA A O 1
ATOM 7383 N N . LEU A 1 504 ? 6.988 45.335 -22.117 1.00 24.06 506 LEU A N 1
ATOM 7384 C CA . LEU A 1 504 ? 8.291 45.479 -22.757 1.00 24.69 506 LEU A CA 1
ATOM 7385 C C . LEU A 1 504 ? 8.596 44.295 -23.664 1.00 26.82 506 LEU A C 1
ATOM 7386 O O . LEU A 1 504 ? 9.195 44.465 -24.733 1.00 26.59 506 LEU A O 1
ATOM 7402 N N . CYS A 1 505 ? 8.206 43.085 -23.252 1.00 24.84 507 CYS A N 1
ATOM 7403 C CA . CYS A 1 505 ? 8.337 41.937 -24.140 1.00 25.84 507 CYS A CA 1
ATOM 7404 C C . CYS A 1 505 ? 7.380 42.047 -25.319 1.00 25.46 507 CYS A C 1
ATOM 7405 O O . CYS A 1 505 ? 7.702 41.602 -26.424 1.00 26.15 507 CYS A O 1
ATOM 7413 N N . GLN A 1 506 ? 6.210 42.648 -25.108 1.00 23.60 508 GLN A N 1
ATOM 7414 C CA . GLN A 1 506 ? 5.313 42.926 -26.224 1.00 25.74 508 GLN A CA 1
ATOM 7415 C C . GLN A 1 506 ? 5.973 43.866 -27.228 1.00 25.42 508 GLN A C 1
ATOM 7416 O O . GLN A 1 506 ? 5.908 43.644 -28.441 1.00 24.22 508 GLN A O 1
ATOM 7430 N N . ALA A 1 507 ? 6.607 44.931 -26.734 1.00 24.69 509 ALA A N 1
ATOM 7431 C CA . ALA A 1 507 ? 7.244 45.899 -27.619 1.00 25.09 509 ALA A CA 1
ATOM 7432 C C . ALA A 1 507 ? 8.429 45.293 -28.360 1.00 23.47 509 ALA A C 1
ATOM 7433 O O . ALA A 1 507 ? 8.694 45.665 -29.506 1.00 24.22 509 ALA A O 1
ATOM 7440 N N . ILE A 1 508 ? 9.155 44.372 -27.724 1.00 25.31 510 ILE A N 1
ATOM 7441 C CA . ILE A 1 508 ? 10.244 43.670 -28.399 1.00 24.87 510 ILE A CA 1
ATOM 7442 C C . ILE A 1 508 ? 9.711 42.899 -29.599 1.00 26.09 510 ILE A C 1
ATOM 7443 O O . ILE A 1 508 ? 10.264 42.969 -30.702 1.00 26.64 510 ILE A O 1
ATOM 7459 N N . ASP A 1 509 ? 8.627 42.147 -29.402 1.00 27.06 511 ASP A N 1
ATOM 7460 C CA . ASP A 1 509 ? 8.047 41.385 -30.501 1.00 27.23 511 ASP A CA 1
ATOM 7461 C C . ASP A 1 509 ? 7.478 42.294 -31.583 1.00 27.94 511 ASP A C 1
ATOM 7462 O O . ASP A 1 509 ? 7.501 41.930 -32.764 1.00 29.45 511 ASP A O 1
ATOM 7471 N N . LEU A 1 510 ? 6.964 43.470 -31.214 1.00 25.70 512 LEU A N 1
ATOM 7472 C CA . LEU A 1 510 ? 6.433 44.381 -32.222 1.00 26.76 512 LEU A CA 1
ATOM 7473 C C . LEU A 1 510 ? 7.543 45.002 -33.061 1.00 28.83 512 LEU A C 1
ATOM 7474 O O . LEU A 1 510 ? 7.332 45.297 -34.243 1.00 29.55 512 LEU A O 1
ATOM 7490 N N . ARG A 1 511 ? 8.722 45.219 -32.474 1.00 26.63 513 ARG A N 1
ATOM 7491 C CA . ARG A 1 511 ? 9.863 45.660 -33.268 1.00 29.13 513 ARG A CA 1
ATOM 7492 C C . ARG A 1 511 ? 10.309 44.560 -34.221 1.00 27.61 513 ARG A C 1
ATOM 7493 O O . ARG A 1 511 ? 10.631 44.827 -35.384 1.00 26.52 513 ARG A O 1
ATOM 7514 N N . HIS A 1 512 ? 10.331 43.317 -33.742 1.00 27.03 514 HIS A N 1
ATOM 7515 C CA . HIS A 1 512 ? 10.636 42.182 -34.605 1.00 29.90 514 HIS A CA 1
ATOM 7516 C C . HIS A 1 512 ? 9.674 42.129 -35.781 1.00 29.90 514 HIS A C 1
ATOM 7517 O O . HIS A 1 512 ? 10.089 42.068 -36.943 1.00 29.38 514 HIS A O 1
ATOM 7531 N N . LEU A 1 513 ? 8.376 42.161 -35.492 1.00 30.86 515 LEU A N 1
ATOM 7532 C CA . LEU A 1 513 ? 7.377 42.160 -36.549 1.00 29.61 515 LEU A CA 1
ATOM 7533 C C . LEU A 1 513 ? 7.564 43.349 -37.482 1.00 30.78 515 LEU A C 1
ATOM 7534 O O . LEU A 1 513 ? 7.466 43.209 -38.705 1.00 30.00 515 LEU A O 1
ATOM 7550 N N . GLU A 1 514 ? 7.854 44.527 -36.922 1.00 32.78 516 GLU A N 1
ATOM 7551 C CA . GLU A 1 514 ? 8.003 45.727 -37.738 1.00 32.26 516 GLU A CA 1
ATOM 7552 C C . GLU A 1 514 ? 9.105 45.560 -38.775 1.00 32.06 516 GLU A C 1
ATOM 7553 O O . GLU A 1 514 ? 8.902 45.840 -39.962 1.00 32.34 516 GLU A O 1
ATOM 7565 N N . GLU A 1 515 ? 10.289 45.122 -38.344 1.00 32.43 517 GLU A N 1
ATOM 7566 C CA . GLU A 1 515 ? 11.423 45.069 -39.260 1.00 38.45 517 GLU A CA 1
ATOM 7567 C C . GLU A 1 515 ? 11.192 44.052 -40.371 1.00 35.81 517 GLU A C 1
ATOM 7568 O O . GLU A 1 515 ? 11.572 44.290 -41.522 1.00 36.38 517 GLU A O 1
ATOM 7580 N N . ASN A 1 516 ? 10.566 42.918 -40.050 1.00 33.99 518 ASN A N 1
ATOM 7581 C CA . ASN A 1 516 ? 10.293 41.913 -41.071 1.00 32.45 518 ASN A CA 1
ATOM 7582 C C . ASN A 1 516 ? 9.235 42.391 -42.060 1.00 31.25 518 ASN A C 1
ATOM 7583 O O . ASN A 1 516 ? 9.309 42.076 -43.253 1.00 30.84 518 ASN A O 1
ATOM 7594 N N . ILE A 1 517 ? 8.240 43.143 -41.593 1.00 30.98 519 ILE A N 1
ATOM 7595 C CA . ILE A 1 517 ? 7.277 43.732 -42.516 1.00 31.39 519 ILE A CA 1
ATOM 7596 C C . ILE A 1 517 ? 7.966 44.752 -43.412 1.00 36.55 519 ILE A C 1
ATOM 7597 O O . ILE A 1 517 ? 7.825 44.718 -44.640 1.00 40.28 519 ILE A O 1
ATOM 7613 N N . LYS A 1 518 ? 8.719 45.677 -42.810 1.00 34.88 520 LYS A N 1
ATOM 7614 C CA . LYS A 1 518 ? 9.354 46.739 -43.581 1.00 33.98 520 LYS A CA 1
ATOM 7615 C C . LYS A 1 518 ? 10.294 46.169 -44.633 1.00 33.39 520 LYS A C 1
ATOM 7616 O O . LYS A 1 518 ? 10.304 46.629 -45.780 1.00 33.14 520 LYS A O 1
ATOM 7635 N N . THR A 1 519 ? 11.095 45.170 -44.258 1.00 34.06 521 THR A N 1
ATOM 7636 C CA . THR A 1 519 ? 11.958 44.502 -45.226 1.00 33.29 521 THR A CA 1
ATOM 7637 C C . THR A 1 519 ? 11.150 43.967 -46.398 1.00 35.75 521 THR A C 1
ATOM 7638 O O . THR A 1 519 ? 11.563 44.091 -47.557 1.00 36.40 521 THR A O 1
ATOM 7649 N N . SER A 1 520 ? 9.992 43.371 -46.115 1.00 37.06 522 SER A N 1
ATOM 7650 C CA . SER A 1 520 ? 9.175 42.787 -47.173 1.00 35.62 522 SER A CA 1
ATOM 7651 C C . SER A 1 520 ? 8.569 43.861 -48.065 1.00 35.82 522 SER A C 1
ATOM 7652 O O . SER A 1 520 ? 8.422 43.656 -49.274 1.00 36.03 522 SER A O 1
ATOM 7660 N N . VAL A 1 521 ? 8.201 45.008 -47.488 1.00 35.28 523 VAL A N 1
ATOM 7661 C CA . VAL A 1 521 ? 7.656 46.101 -48.290 1.00 35.71 523 VAL A CA 1
ATOM 7662 C C . VAL A 1 521 ? 8.716 46.628 -49.248 1.00 36.13 523 VAL A C 1
ATOM 7663 O O . VAL A 1 521 ? 8.467 46.798 -50.446 1.00 38.63 523 VAL A O 1
ATOM 7676 N N . LYS A 1 522 ? 9.917 46.890 -48.732 1.00 36.59 524 LYS A N 1
ATOM 7677 C CA . LYS A 1 522 ? 10.993 47.408 -49.572 1.00 40.86 524 LYS A CA 1
ATOM 7678 C C . LYS A 1 522 ? 11.312 46.453 -50.715 1.00 40.46 524 LYS A C 1
ATOM 7679 O O . LYS A 1 522 ? 11.380 46.860 -51.879 1.00 42.15 524 LYS A O 1
ATOM 7698 N N . ASN A 1 523 ? 11.522 45.175 -50.402 1.00 39.04 525 ASN A N 1
ATOM 7699 C CA . ASN A 1 523 ? 11.853 44.211 -51.445 1.00 41.45 525 ASN A CA 1
ATOM 7700 C C . ASN A 1 523 ? 10.768 44.160 -52.514 1.00 40.57 525 ASN A C 1
ATOM 7701 O O . ASN A 1 523 ? 11.069 44.115 -53.711 1.00 42.33 525 ASN A O 1
ATOM 7712 N N . THR A 1 524 ? 9.499 44.178 -52.105 1.00 39.81 526 THR A N 1
ATOM 7713 C CA . THR A 1 524 ? 8.412 44.098 -53.074 1.00 40.87 526 THR A CA 1
ATOM 7714 C C . THR A 1 524 ? 8.290 45.385 -53.883 1.00 40.84 526 THR A C 1
ATOM 7715 O O . THR A 1 524 ? 7.958 45.344 -55.072 1.00 40.93 526 THR A O 1
ATOM 7726 N N . VAL A 1 525 ? 8.550 46.536 -53.261 1.00 38.74 527 VAL A N 1
ATOM 7727 C CA . VAL A 1 525 ? 8.401 47.803 -53.970 1.00 38.52 527 VAL A CA 1
ATOM 7728 C C . VAL A 1 525 ? 9.483 47.951 -55.033 1.00 42.47 527 VAL A C 1
ATOM 7729 O O . VAL A 1 525 ? 9.209 48.378 -56.158 1.00 43.43 527 VAL A O 1
ATOM 7742 N N . THR A 1 526 ? 10.725 47.601 -54.699 1.00 43.24 528 THR A N 1
ATOM 7743 C CA . THR A 1 526 ? 11.806 47.723 -55.671 1.00 44.14 528 THR A CA 1
ATOM 7744 C C . THR A 1 526 ? 11.630 46.736 -56.816 1.00 48.90 528 THR A C 1
ATOM 7745 O O . THR A 1 526 ? 11.902 47.067 -57.975 1.00 54.28 528 THR A O 1
ATOM 7756 N N . GLN A 1 527 ? 11.181 45.518 -56.510 1.00 48.27 529 GLN A N 1
ATOM 7757 C CA . GLN A 1 527 ? 10.962 44.518 -57.549 1.00 47.87 529 GLN A CA 1
ATOM 7758 C C . GLN A 1 527 ? 9.909 44.986 -58.548 1.00 52.82 529 GLN A C 1
ATOM 7759 O O . GLN A 1 527 ? 10.089 44.855 -59.764 1.00 56.99 529 GLN A O 1
ATOM 7773 N N . VAL A 1 528 ? 8.800 45.538 -58.052 1.00 49.52 530 VAL A N 1
ATOM 7774 C CA . VAL A 1 528 ? 7.735 45.980 -58.947 1.00 50.55 530 VAL A CA 1
ATOM 7775 C C . VAL A 1 528 ? 8.135 47.257 -59.673 1.00 54.10 530 VAL A C 1
ATOM 7776 O O . VAL A 1 528 ? 7.642 47.532 -60.774 1.00 56.56 530 VAL A O 1
ATOM 7789 N N . ALA A 1 529 ? 9.026 48.054 -59.085 1.00 56.10 531 ALA A N 1
ATOM 7790 C CA . ALA A 1 529 ? 9.470 49.283 -59.731 1.00 56.94 531 ALA A CA 1
ATOM 7791 C C . ALA A 1 529 ? 10.493 49.026 -60.828 1.00 61.17 531 ALA A C 1
ATOM 7792 O O . ALA A 1 529 ? 10.654 49.871 -61.716 1.00 63.55 531 ALA A O 1
ATOM 7799 N N . LYS A 1 530 ? 11.190 47.890 -60.784 1.00 60.02 532 LYS A N 1
ATOM 7800 C CA . LYS A 1 530 ? 12.059 47.504 -61.890 1.00 62.45 532 LYS A CA 1
ATOM 7801 C C . LYS A 1 530 ? 11.252 46.983 -63.073 1.00 67.86 532 LYS A C 1
ATOM 7802 O O . LYS A 1 530 ? 11.535 47.332 -64.223 1.00 72.66 532 LYS A O 1
ATOM 7810 N N . LYS A 1 531 ? 10.239 46.153 -62.810 1.00 64.01 533 LYS A N 1
ATOM 7811 C CA . LYS A 1 531 ? 9.452 45.580 -63.897 1.00 64.72 533 LYS A CA 1
ATOM 7812 C C . LYS A 1 531 ? 8.684 46.645 -64.670 1.00 71.22 533 LYS A C 1
ATOM 7813 O O . LYS A 1 531 ? 8.495 46.509 -65.883 1.00 82.46 533 LYS A O 1
ATOM 7832 N N . VAL A 1 532 ? 8.233 47.700 -63.999 1.00 69.47 534 VAL A N 1
ATOM 7833 C CA . VAL A 1 532 ? 7.320 48.674 -64.595 1.00 71.52 534 VAL A CA 1
ATOM 7834 C C . VAL A 1 532 ? 8.032 49.972 -64.957 1.00 77.34 534 VAL A C 1
ATOM 7835 O O . VAL A 1 532 ? 7.976 50.418 -66.103 1.00 88.77 534 VAL A O 1
ATOM 7848 N N . LEU A 1 533 ? 8.706 50.599 -63.993 1.00 72.17 535 LEU A N 1
ATOM 7849 C CA . LEU A 1 533 ? 9.321 51.897 -64.240 1.00 77.93 535 LEU A CA 1
ATOM 7850 C C . LEU A 1 533 ? 10.643 51.795 -64.990 1.00 90.49 535 LEU A C 1
ATOM 7851 O O . LEU A 1 533 ? 11.079 52.788 -65.583 1.00 90.78 535 LEU A O 1
ATOM 7867 N N . THR A 1 534 ? 11.290 50.627 -64.980 1.00 100.56 536 THR A N 1
ATOM 7868 C CA . THR A 1 534 ? 12.536 50.434 -65.711 1.00 109.98 536 THR A CA 1
ATOM 7869 C C . THR A 1 534 ? 12.355 49.672 -67.016 1.00 115.78 536 THR A C 1
ATOM 7870 O O . THR A 1 534 ? 13.223 49.766 -67.891 1.00 118.36 536 THR A O 1
ATOM 7875 N N . MET A 1 535 ? 11.264 48.917 -67.172 1.00 113.32 537 MET A N 1
ATOM 7876 C CA . MET A 1 535 ? 10.922 48.409 -68.496 1.00 119.47 537 MET A CA 1
ATOM 7877 C C . MET A 1 535 ? 10.677 49.558 -69.463 1.00 134.30 537 MET A C 1
ATOM 7878 O O . MET A 1 535 ? 10.856 49.403 -70.677 1.00 131.07 537 MET A O 1
ATOM 7884 N N . ASN A 1 536 ? 10.272 50.717 -68.939 1.00 133.18 538 ASN A N 1
ATOM 7885 C CA . ASN A 1 536 ? 10.153 51.940 -69.720 1.00 138.68 538 ASN A CA 1
ATOM 7886 C C . ASN A 1 536 ? 11.493 52.629 -69.932 1.00 151.63 538 ASN A C 1
ATOM 7887 O O . ASN A 1 536 ? 11.519 53.737 -70.477 1.00 156.17 538 ASN A O 1
ATOM 7893 N N . PRO A 1 537 ? 12.595 52.010 -69.503 1.00 150.19 539 PRO A N 1
ATOM 7894 C CA . PRO A 1 537 ? 13.923 52.547 -69.764 1.00 152.98 539 PRO A CA 1
ATOM 7895 C C . PRO A 1 537 ? 14.345 52.380 -71.216 1.00 157.06 539 PRO A C 1
ATOM 7896 O O . PRO A 1 537 ? 15.398 52.900 -71.598 1.00 157.43 539 PRO A O 1
ATOM 7902 N N . SER A 1 538 ? 13.563 51.662 -72.027 1.00 156.98 540 SER A N 1
ATOM 7903 C CA . SER A 1 538 ? 13.824 51.624 -73.459 1.00 156.13 540 SER A CA 1
ATOM 7904 C C . SER A 1 538 ? 13.562 52.972 -74.116 1.00 160.81 540 SER A C 1
ATOM 7905 O O . SER A 1 538 ? 14.045 53.211 -75.228 1.00 152.62 540 SER A O 1
ATOM 7911 N N . GLY A 1 539 ? 12.803 53.856 -73.452 1.00 168.52 541 GLY A N 1
ATOM 7912 C CA . GLY A 1 539 ? 12.609 55.211 -73.956 1.00 164.78 541 GLY A CA 1
ATOM 7913 C C . GLY A 1 539 ? 12.511 56.236 -72.828 1.00 165.97 541 GLY A C 1
ATOM 7914 O O . GLY A 1 539 ? 12.055 57.360 -73.071 1.00 160.88 541 GLY A O 1
ATOM 7917 N N . ASP A 1 540 ? 12.916 55.880 -71.606 1.00 168.78 542 ASP A N 1
ATOM 7918 C CA . ASP A 1 540 ? 13.032 56.854 -70.518 1.00 169.15 542 ASP A CA 1
ATOM 7919 C C . ASP A 1 540 ? 13.901 56.214 -69.429 1.00 165.33 542 ASP A C 1
ATOM 7920 O O . ASP A 1 540 ? 13.387 55.573 -68.512 1.00 160.48 542 ASP A O 1
ATOM 7926 N N . LEU A 1 541 ? 15.218 56.410 -69.544 1.00 164.03 543 LEU A N 1
ATOM 7927 C CA . LEU A 1 541 ? 16.158 55.762 -68.634 1.00 157.84 543 LEU A CA 1
ATOM 7928 C C . LEU A 1 541 ? 16.174 56.435 -67.267 1.00 160.18 543 LEU A C 1
ATOM 7929 O O . LEU A 1 541 ? 16.022 55.767 -66.239 1.00 155.81 543 LEU A O 1
ATOM 7935 N N . SER A 1 542 ? 16.358 57.756 -67.235 1.00 160.11 544 SER A N 1
ATOM 7936 C CA . SER A 1 542 ? 16.514 58.500 -65.991 1.00 150.15 544 SER A CA 1
ATOM 7937 C C . SER A 1 542 ? 15.250 59.260 -65.599 1.00 146.20 544 SER A C 1
ATOM 7938 O O . SER A 1 542 ? 15.335 60.314 -64.959 1.00 142.03 544 SER A O 1
ATOM 7944 N N . SER A 1 543 ? 14.077 58.750 -65.972 1.00 141.97 545 SER A N 1
ATOM 7945 C CA . SER A 1 543 ? 12.829 59.350 -65.518 1.00 133.92 545 SER A CA 1
ATOM 7946 C C . SER A 1 543 ? 12.657 59.085 -64.028 1.00 135.95 545 SER A C 1
ATOM 7947 O O . SER A 1 543 ? 12.983 59.942 -63.200 1.00 128.67 545 SER A O 1
ATOM 7953 N N . ALA A 1 544 ? 12.169 57.896 -63.676 1.00 132.27 546 ALA A N 1
ATOM 7954 C CA . ALA A 1 544 ? 11.980 57.504 -62.286 1.00 121.60 546 ALA A CA 1
ATOM 7955 C C . ALA A 1 544 ? 13.086 56.579 -61.788 1.00 127.71 546 ALA A C 1
ATOM 7956 O O . ALA A 1 544 ? 12.893 55.870 -60.794 1.00 122.01 546 ALA A O 1
ATOM 7963 N N . ARG A 1 545 ? 14.244 56.575 -62.453 1.00 134.44 547 ARG A N 1
ATOM 7964 C CA . ARG A 1 545 ? 15.331 55.684 -62.057 1.00 134.95 547 ARG A CA 1
ATOM 7965 C C . ARG A 1 545 ? 15.944 56.124 -60.734 1.00 130.13 547 ARG A C 1
ATOM 7966 O O . ARG A 1 545 ? 15.979 55.358 -59.764 1.00 122.05 547 ARG A O 1
ATOM 7972 N N . PHE A 1 546 ? 16.430 57.365 -60.674 1.00 132.33 548 PHE A N 1
ATOM 7973 C CA . PHE A 1 546 ? 16.981 57.894 -59.432 1.00 126.65 548 PHE A CA 1
ATOM 7974 C C . PHE A 1 546 ? 15.980 57.850 -58.284 1.00 121.34 548 PHE A C 1
ATOM 7975 O O . PHE A 1 546 ? 16.377 58.052 -57.131 1.00 110.75 548 PHE A O 1
ATOM 7979 N N . SER A 1 547 ? 14.700 57.592 -58.566 1.00 123.75 549 SER A N 1
ATOM 7980 C CA . SER A 1 547 ? 13.689 57.530 -57.520 1.00 120.68 549 SER A CA 1
ATOM 7981 C C . SER A 1 547 ? 13.708 56.216 -56.748 1.00 110.70 549 SER A C 1
ATOM 7982 O O . SER A 1 547 ? 13.120 56.150 -55.662 1.00 102.60 549 SER A O 1
ATOM 7990 N N . GLU A 1 548 ? 14.357 55.171 -57.271 1.00 104.54 550 GLU A N 1
ATOM 7991 C CA . GLU A 1 548 ? 14.410 53.903 -56.548 1.00 89.35 550 GLU A CA 1
ATOM 7992 C C . GLU A 1 548 ? 14.930 54.112 -55.133 1.00 81.55 550 GLU A C 1
ATOM 7993 O O . GLU A 1 548 ? 14.311 53.671 -54.158 1.00 76.57 550 GLU A O 1
ATOM 8005 N N . LYS A 1 549 ? 16.075 54.785 -54.999 1.00 81.59 551 LYS A N 1
ATOM 8006 C CA . LYS A 1 549 ? 16.535 55.179 -53.674 1.00 71.04 551 LYS A CA 1
ATOM 8007 C C . LYS A 1 549 ? 15.515 56.072 -52.983 1.00 73.40 551 LYS A C 1
ATOM 8008 O O . LYS A 1 549 ? 15.394 56.039 -51.753 1.00 75.05 551 LYS A O 1
ATOM 8027 N N . GLU A 1 550 ? 14.772 56.871 -53.752 1.00 79.96 552 GLU A N 1
ATOM 8028 C CA . GLU A 1 550 ? 13.789 57.766 -53.153 1.00 79.62 552 GLU A CA 1
ATOM 8029 C C . GLU A 1 550 ? 12.554 57.014 -52.677 1.00 71.38 552 GLU A C 1
ATOM 8030 O O . GLU A 1 550 ? 11.931 57.420 -51.690 1.00 68.53 552 GLU A O 1
ATOM 8042 N N . LEU A 1 551 ? 12.174 55.932 -53.361 1.00 70.86 553 LEU A N 1
ATOM 8043 C CA . LEU A 1 551 ? 11.072 55.108 -52.874 1.00 63.28 553 LEU A CA 1
ATOM 8044 C C . LEU A 1 551 ? 11.433 54.464 -51.545 1.00 58.37 553 LEU A C 1
ATOM 8045 O O . LEU A 1 551 ? 10.635 54.463 -50.601 1.00 57.93 553 LEU A O 1
ATOM 8061 N N . ILE A 1 552 ? 12.642 53.908 -51.452 1.00 56.17 554 ILE A N 1
ATOM 8062 C CA . ILE A 1 552 ? 13.109 53.367 -50.182 1.00 55.18 554 ILE A CA 1
ATOM 8063 C C . ILE A 1 552 ? 13.156 54.466 -49.132 1.00 54.42 554 ILE A C 1
ATOM 8064 O O . ILE A 1 552 ? 12.727 54.273 -47.989 1.00 53.92 554 ILE A O 1
ATOM 8080 N N . THR A 1 553 ? 13.665 55.642 -49.504 1.00 56.17 555 THR A N 1
ATOM 8081 C CA . THR A 1 553 ? 13.678 56.763 -48.572 1.00 56.09 555 THR A CA 1
ATOM 8082 C C . THR A 1 553 ? 12.271 57.084 -48.085 1.00 53.18 555 THR A C 1
ATOM 8083 O O . THR A 1 553 ? 12.073 57.408 -46.909 1.00 56.46 555 THR A O 1
ATOM 8094 N N . ALA A 1 554 ? 11.280 56.995 -48.975 1.00 52.18 556 ALA A N 1
ATOM 8095 C CA . ALA A 1 554 ? 9.908 57.298 -48.589 1.00 48.52 556 ALA A CA 1
ATOM 8096 C C . ALA A 1 554 ? 9.315 56.203 -47.713 1.00 51.83 556 ALA A C 1
ATOM 8097 O O . ALA A 1 554 ? 8.462 56.485 -46.863 1.00 51.36 556 ALA A O 1
ATOM 8104 N N . ILE A 1 555 ? 9.747 54.956 -47.900 1.00 50.65 557 ILE A N 1
ATOM 8105 C CA . ILE A 1 555 ? 9.239 53.863 -47.079 1.00 48.70 557 ILE A CA 1
ATOM 8106 C C . ILE A 1 555 ? 9.792 53.959 -45.663 1.00 48.69 557 ILE A C 1
ATOM 8107 O O . ILE A 1 555 ? 9.080 53.700 -44.686 1.00 50.07 557 ILE A O 1
ATOM 8123 N N . ASP A 1 556 ? 11.066 54.331 -45.528 1.00 50.51 558 ASP A N 1
ATOM 8124 C CA . ASP A 1 556 ? 11.686 54.396 -44.208 1.00 51.95 558 ASP A CA 1
ATOM 8125 C C . ASP A 1 556 ? 11.065 55.488 -43.347 1.00 50.05 558 ASP A C 1
ATOM 8126 O O . ASP A 1 556 ? 10.929 55.322 -42.130 1.00 49.56 558 ASP A O 1
ATOM 8135 N N . ARG A 1 557 ? 10.683 56.607 -43.952 1.00 52.04 559 ARG A N 1
ATOM 8136 C CA . ARG A 1 557 ? 10.150 57.731 -43.195 1.00 54.00 559 ARG A CA 1
ATOM 8137 C C . ARG A 1 557 ? 8.719 57.516 -42.731 1.00 50.51 559 ARG A C 1
ATOM 8138 O O . ARG A 1 557 ? 8.175 58.387 -42.045 1.00 52.21 559 ARG A O 1
ATOM 8159 N N . GLU A 1 558 ? 8.097 56.394 -43.073 1.00 50.15 560 GLU A N 1
ATOM 8160 C CA . GLU A 1 558 ? 6.706 56.147 -42.732 1.00 49.68 560 GLU A CA 1
ATOM 8161 C C . GLU A 1 558 ? 6.608 54.984 -41.754 1.00 45.17 560 GLU A C 1
ATOM 8162 O O . GLU A 1 558 ? 7.319 53.983 -41.885 1.00 43.19 560 GLU A O 1
ATOM 8174 N N . GLY A 1 559 ? 5.724 55.127 -40.771 1.00 45.03 561 GLY A N 1
ATOM 8175 C CA . GLY A 1 559 ? 5.563 54.092 -39.764 1.00 41.44 561 GLY A CA 1
ATOM 8176 C C . GLY A 1 559 ? 4.865 52.874 -40.338 1.00 37.54 561 GLY A C 1
ATOM 8177 O O . GLY A 1 559 ? 3.771 52.973 -40.906 1.00 34.96 561 GLY A O 1
ATOM 8181 N N . VAL A 1 560 ? 5.495 51.710 -40.176 1.00 35.16 562 VAL A N 1
ATOM 8182 C CA . VAL A 1 560 ? 4.958 50.474 -40.739 1.00 35.67 562 VAL A CA 1
ATOM 8183 C C . VAL A 1 560 ? 3.503 50.295 -40.331 1.00 37.64 562 VAL A C 1
ATOM 8184 O O . VAL A 1 560 ? 2.625 50.067 -41.172 1.00 38.23 562 VAL A O 1
ATOM 8197 N N . PHE A 1 561 ? 3.226 50.397 -39.032 1.00 36.48 563 PHE A N 1
ATOM 8198 C CA . PHE A 1 561 ? 1.907 50.052 -38.521 1.00 35.54 563 PHE A CA 1
ATOM 8199 C C . PHE A 1 561 ? 0.841 51.078 -38.872 1.00 37.05 563 PHE A C 1
ATOM 8200 O O . PHE A 1 561 ? -0.337 50.837 -38.588 1.00 42.04 563 PHE A O 1
ATOM 8217 N N . THR A 1 562 ? 1.208 52.202 -39.483 1.00 36.53 564 THR A N 1
ATOM 8218 C CA . THR A 1 562 ? 0.199 53.105 -40.020 1.00 38.36 564 THR A CA 1
ATOM 8219 C C . THR A 1 562 ? -0.407 52.593 -41.318 1.00 40.92 564 THR A C 1
ATOM 8220 O O . THR A 1 562 ? -1.436 53.124 -41.750 1.00 44.58 564 THR A O 1
ATOM 8231 N N . TYR A 1 563 ? 0.201 51.583 -41.948 1.00 40.00 565 TYR A N 1
ATOM 8232 C CA . TYR A 1 563 ? -0.354 50.971 -43.144 1.00 43.89 565 TYR A CA 1
ATOM 8233 C C . TYR A 1 563 ? -0.303 49.449 -43.142 1.00 44.49 565 TYR A C 1
ATOM 8234 O O . TYR A 1 563 ? -0.854 48.841 -44.063 1.00 45.07 565 TYR A O 1
ATOM 8252 N N . ALA A 1 564 ? 0.313 48.817 -42.138 1.00 42.43 566 ALA A N 1
ATOM 8253 C CA . ALA A 1 564 ? 0.515 47.370 -42.171 1.00 46.89 566 ALA A CA 1
ATOM 8254 C C . ALA A 1 564 ? -0.792 46.605 -42.343 1.00 51.43 566 ALA A C 1
ATOM 8255 O O . ALA A 1 564 ? -0.787 45.490 -42.875 1.00 49.00 566 ALA A O 1
ATOM 8262 N N . GLU A 1 565 ? -1.911 47.158 -41.883 1.00 51.52 567 GLU A N 1
ATOM 8263 C CA . GLU A 1 565 ? -3.218 46.610 -42.218 1.00 51.30 567 GLU A CA 1
ATOM 8264 C C . GLU A 1 565 ? -3.662 47.238 -43.533 1.00 56.62 567 GLU A C 1
ATOM 8265 O O . GLU A 1 565 ? -3.680 48.467 -43.663 1.00 64.75 567 GLU A O 1
ATOM 8277 N N . ASP A 1 566 ? -3.984 46.403 -44.515 1.00 55.70 568 ASP A N 1
ATOM 8278 C CA . ASP A 1 566 ? -4.382 46.906 -45.824 1.00 57.53 568 ASP A CA 1
ATOM 8279 C C . ASP A 1 566 ? -3.230 47.695 -46.444 1.00 51.86 568 ASP A C 1
ATOM 8280 O O . ASP A 1 566 ? -3.407 48.858 -46.826 1.00 52.47 568 ASP A O 1
ATOM 8289 N N . PRO A 1 567 ? -2.045 47.096 -46.582 1.00 47.37 569 PRO A N 1
ATOM 8290 C CA . PRO A 1 567 ? -0.867 47.884 -46.984 1.00 45.17 569 PRO A CA 1
ATOM 8291 C C . PRO A 1 567 ? -0.984 48.532 -48.351 1.00 47.76 569 PRO A C 1
ATOM 8292 O O . PRO A 1 567 ? -0.281 49.517 -48.610 1.00 43.09 569 PRO A O 1
ATOM 8303 N N . ALA A 1 568 ? -1.837 48.019 -49.234 1.00 49.15 570 ALA A N 1
ATOM 8304 C CA . ALA A 1 568 ? -1.976 48.561 -50.576 1.00 47.48 570 ALA A CA 1
ATOM 8305 C C . ALA A 1 568 ? -3.161 49.508 -50.709 1.00 47.72 570 ALA A C 1
ATOM 8306 O O . ALA A 1 568 ? -3.467 49.944 -51.822 1.00 46.76 570 ALA A O 1
ATOM 8313 N N . SER A 1 569 ? -3.835 49.833 -49.607 1.00 48.32 571 SER A N 1
ATOM 8314 C CA . SER A 1 569 ? -4.905 50.821 -49.651 1.00 50.69 571 SER A CA 1
ATOM 8315 C C . SER A 1 569 ? -4.364 52.164 -50.115 1.00 47.73 571 SER A C 1
ATOM 8316 O O . SER A 1 569 ? -3.304 52.614 -49.673 1.00 44.86 571 SER A O 1
ATOM 8324 N N . ALA A 1 570 ? -5.111 52.813 -51.006 1.00 48.70 572 ALA A N 1
ATOM 8325 C CA . ALA A 1 570 ? -4.722 54.117 -51.520 1.00 48.45 572 ALA A CA 1
ATOM 8326 C C . ALA A 1 570 ? -4.993 55.245 -50.537 1.00 53.29 572 ALA A C 1
ATOM 8327 O O . ALA A 1 570 ? -4.529 56.367 -50.767 1.00 55.24 572 ALA A O 1
ATOM 8334 N N . SER A 1 571 ? -5.729 54.981 -49.459 1.00 55.70 573 SER A N 1
ATOM 8335 C CA . SER A 1 571 ? -5.993 55.986 -48.439 1.00 62.35 573 SER A CA 1
ATOM 8336 C C . SER A 1 571 ? -4.971 55.971 -47.309 1.00 57.20 573 SER A C 1
ATOM 8337 O O . SER A 1 571 ? -4.957 56.903 -46.497 1.00 57.83 573 SER A O 1
ATOM 8345 N N . LEU A 1 572 ? -4.126 54.952 -47.235 1.00 52.19 574 LEU A N 1
ATOM 8346 C CA . LEU A 1 572 ? -3.123 54.846 -46.186 1.00 53.79 574 LEU A CA 1
ATOM 8347 C C . LEU A 1 572 ? -1.798 55.425 -46.662 1.00 50.55 574 LEU A C 1
ATOM 8348 O O . LEU A 1 572 ? -1.595 55.673 -47.853 1.00 46.02 574 LEU A O 1
ATOM 8364 N N . PRO A 1 573 ? -0.855 55.652 -45.741 1.00 49.02 575 PRO A N 1
ATOM 8365 C CA . PRO A 1 573 ? 0.326 56.461 -46.090 1.00 49.09 575 PRO A CA 1
ATOM 8366 C C . PRO A 1 573 ? 1.256 55.832 -47.115 1.00 44.82 575 PRO A C 1
ATOM 8367 O O . PRO A 1 573 ? 1.884 56.573 -47.881 1.00 44.69 575 PRO A O 1
ATOM 8378 N N . LEU A 1 574 ? 1.397 54.506 -47.151 1.00 40.80 576 LEU A N 1
ATOM 8379 C CA . LEU A 1 574 ? 2.379 53.906 -48.051 1.00 41.16 576 LEU A CA 1
ATOM 8380 C C . LEU A 1 574 ? 2.065 54.243 -49.506 1.00 42.41 576 LEU A C 1
ATOM 8381 O O . LEU A 1 574 ? 2.873 54.869 -50.201 1.00 38.26 576 LEU A O 1
ATOM 8397 N N . MET A 1 575 ? 0.888 53.833 -49.986 1.00 42.13 577 MET A N 1
ATOM 8398 C CA . MET A 1 575 ? 0.522 54.131 -51.367 1.00 40.81 577 MET A CA 1
ATOM 8399 C C . MET A 1 575 ? 0.387 55.629 -51.597 1.00 42.52 577 MET A C 1
ATOM 8400 O O . MET A 1 575 ? 0.696 56.117 -52.690 1.00 44.84 577 MET A O 1
ATOM 8414 N N . THR A 1 576 ? -0.063 56.376 -50.587 1.00 43.95 578 THR A N 1
ATOM 8415 C CA . THR A 1 576 ? -0.187 57.823 -50.734 1.00 42.81 578 THR A CA 1
ATOM 8416 C C . THR A 1 576 ? 1.175 58.464 -50.968 1.00 42.42 578 THR A C 1
ATOM 8417 O O . THR A 1 576 ? 1.332 59.309 -51.856 1.00 44.16 578 THR A O 1
ATOM 8428 N N . LYS A 1 577 ? 2.177 58.073 -50.177 1.00 43.93 579 LYS A N 1
ATOM 8429 C CA . LYS A 1 577 ? 3.505 58.660 -50.318 1.00 45.99 579 LYS A CA 1
ATOM 8430 C C . LYS A 1 577 ? 4.189 58.191 -51.596 1.00 44.32 579 LYS A C 1
ATOM 8431 O O . LYS A 1 577 ? 4.836 58.988 -52.284 1.00 47.46 579 LYS A O 1
ATOM 8450 N N . LEU A 1 578 ? 4.069 56.904 -51.929 1.00 42.91 580 LEU A N 1
ATOM 8451 C CA . LEU A 1 578 ? 4.716 56.394 -53.135 1.00 43.52 580 LEU A CA 1
ATOM 8452 C C . LEU A 1 578 ? 4.232 57.142 -54.370 1.00 46.06 580 LEU A C 1
ATOM 8453 O O . LEU A 1 578 ? 5.035 57.568 -55.206 1.00 49.91 580 LEU A O 1
ATOM 8469 N N . ARG A 1 579 ? 2.916 57.312 -54.503 1.00 43.14 581 ARG A N 1
ATOM 8470 C CA . ARG A 1 579 ? 2.389 58.099 -55.612 1.00 42.55 581 ARG A CA 1
ATOM 8471 C C . ARG A 1 579 ? 2.995 59.494 -55.623 1.00 47.49 581 ARG A C 1
ATOM 8472 O O . ARG A 1 579 ? 3.520 59.947 -56.646 1.00 51.74 581 ARG A O 1
ATOM 8493 N N . ALA A 1 580 ? 2.932 60.194 -54.487 1.00 47.45 582 ALA A N 1
ATOM 8494 C CA . ALA A 1 580 ? 3.436 61.563 -54.432 1.00 48.75 582 ALA A CA 1
ATOM 8495 C C . ALA A 1 580 ? 4.889 61.635 -54.880 1.00 49.10 582 ALA A C 1
ATOM 8496 O O . ALA A 1 580 ? 5.303 62.615 -55.509 1.00 55.26 582 ALA A O 1
ATOM 8503 N N . VAL A 1 581 ? 5.680 60.609 -54.561 1.00 48.98 583 VAL A N 1
ATOM 8504 C CA . VAL A 1 581 ? 7.071 60.571 -55.010 1.00 54.92 583 VAL A CA 1
ATOM 8505 C C . VAL A 1 581 ? 7.132 60.472 -56.528 1.00 54.09 583 VAL A C 1
ATOM 8506 O O . VAL A 1 581 ? 7.862 61.219 -57.189 1.00 54.81 583 VAL A O 1
ATOM 8519 N N . LEU A 1 582 ? 6.369 59.542 -57.104 1.00 48.30 584 LEU A N 1
ATOM 8520 C CA . LEU A 1 582 ? 6.373 59.376 -58.552 1.00 50.49 584 LEU A CA 1
ATOM 8521 C C . LEU A 1 582 ? 5.805 60.609 -59.242 1.00 55.92 584 LEU A C 1
ATOM 8522 O O . LEU A 1 582 ? 6.416 61.148 -60.173 1.00 62.77 584 LEU A O 1
ATOM 8538 N N . VAL A 1 583 ? 4.639 61.077 -58.793 1.00 51.52 585 VAL A N 1
ATOM 8539 C CA . VAL A 1 583 ? 4.003 62.232 -59.423 1.00 54.13 585 VAL A CA 1
ATOM 8540 C C . VAL A 1 583 ? 4.914 63.449 -59.345 1.00 59.74 585 VAL A C 1
ATOM 8541 O O . VAL A 1 583 ? 5.123 64.154 -60.338 1.00 64.81 585 VAL A O 1
ATOM 8554 N N . ASP A 1 584 ? 5.456 63.724 -58.158 1.00 64.34 586 ASP A N 1
ATOM 8555 C CA . ASP A 1 584 ? 6.332 64.880 -57.993 1.00 71.30 586 ASP A CA 1
ATOM 8556 C C . ASP A 1 584 ? 7.454 64.866 -59.023 1.00 77.04 586 ASP A C 1
ATOM 8557 O O . ASP A 1 584 ? 7.714 65.870 -59.694 1.00 81.08 586 ASP A O 1
ATOM 8566 N N . HIS A 1 585 ? 8.124 63.722 -59.170 1.00 76.28 587 HIS A N 1
ATOM 8567 C CA . HIS A 1 585 ? 9.227 63.622 -60.118 1.00 81.19 587 HIS A CA 1
ATOM 8568 C C . HIS A 1 585 ? 8.744 63.759 -61.556 1.00 81.31 587 HIS A C 1
ATOM 8569 O O . HIS A 1 585 ? 9.473 64.284 -62.405 1.00 85.64 587 HIS A O 1
ATOM 8583 N N . ALA A 1 586 ? 7.525 63.303 -61.847 1.00 74.56 588 ALA A N 1
ATOM 8584 C CA . ALA A 1 586 ? 7.002 63.385 -63.207 1.00 76.59 588 ALA A CA 1
ATOM 8585 C C . ALA A 1 586 ? 6.839 64.835 -63.646 1.00 84.77 588 ALA A C 1
ATOM 8586 O O . ALA A 1 586 ? 7.429 65.269 -64.641 1.00 93.62 588 ALA A O 1
ATOM 8593 N N . LEU A 1 587 ? 6.035 65.603 -62.913 1.00 81.60 589 LEU A N 1
ATOM 8594 C CA . LEU A 1 587 ? 5.753 66.984 -63.285 1.00 83.38 589 LEU A CA 1
ATOM 8595 C C . LEU A 1 587 ? 6.837 67.958 -62.838 1.00 82.19 589 LEU A C 1
ATOM 8596 O O . LEU A 1 587 ? 6.697 69.161 -63.077 1.00 85.24 589 LEU A O 1
ATOM 8612 N N . SER A 1 588 ? 7.900 67.477 -62.196 1.00 83.10 590 SER A N 1
ATOM 8613 C CA . SER A 1 588 ? 9.067 68.298 -61.897 1.00 87.14 590 SER A CA 1
ATOM 8614 C C . SER A 1 588 ? 10.209 68.064 -62.874 1.00 94.64 590 SER A C 1
ATOM 8615 O O . SER A 1 588 ? 10.860 69.023 -63.300 1.00 95.31 590 SER A O 1
ATOM 8623 N N . SER A 1 589 ? 10.467 66.809 -63.238 1.00 94.24 591 SER A N 1
ATOM 8624 C CA . SER A 1 589 ? 11.474 66.493 -64.242 1.00 93.09 591 SER A CA 1
ATOM 8625 C C . SER A 1 589 ? 10.894 66.655 -65.642 1.00 99.66 591 SER A C 1
ATOM 8626 O O . SER A 1 589 ? 11.057 65.775 -66.495 1.00 98.27 591 SER A O 1
ATOM 8632 N N . GLY A 1 590 ? 10.213 67.774 -65.884 1.00 92.64 592 GLY A N 1
ATOM 8633 C CA . GLY A 1 590 ? 9.631 68.060 -67.180 1.00 91.09 592 GLY A CA 1
ATOM 8634 C C . GLY A 1 590 ? 8.708 66.971 -67.684 1.00 109.09 592 GLY A C 1
ATOM 8635 O O . GLY A 1 590 ? 9.154 66.024 -68.338 1.00 113.80 592 GLY A O 1
ATOM 8639 N N . ASP A 1 591 ? 7.412 67.093 -67.385 1.00 117.97 593 ASP A N 1
ATOM 8640 C CA . ASP A 1 591 ? 6.445 66.139 -67.915 1.00 121.49 593 ASP A CA 1
ATOM 8641 C C . ASP A 1 591 ? 6.342 66.236 -69.432 1.00 131.51 593 ASP A C 1
ATOM 8642 O O . ASP A 1 591 ? 6.044 65.237 -70.096 1.00 133.75 593 ASP A O 1
ATOM 8648 N N . ALA A 1 592 ? 6.591 67.421 -69.996 1.00 131.96 594 ALA A N 1
ATOM 8649 C CA . ALA A 1 592 ? 6.486 67.594 -71.441 1.00 122.01 594 ALA A CA 1
ATOM 8650 C C . ALA A 1 592 ? 7.496 66.734 -72.188 1.00 127.53 594 ALA A C 1
ATOM 8651 O O . ALA A 1 592 ? 7.236 66.321 -73.324 1.00 125.43 594 ALA A O 1
ATOM 8658 N N . GLU A 1 593 ? 8.650 66.454 -71.576 1.00 130.68 595 GLU A N 1
ATOM 8659 C CA . GLU A 1 593 ? 9.656 65.626 -72.235 1.00 130.19 595 GLU A CA 1
ATOM 8660 C C . GLU A 1 593 ? 9.141 64.215 -72.489 1.00 139.69 595 GLU A C 1
ATOM 8661 O O . GLU A 1 593 ? 9.538 63.577 -73.471 1.00 145.49 595 GLU A O 1
ATOM 8667 N N . ARG A 1 594 ? 8.265 63.713 -71.620 1.00 140.51 596 ARG A N 1
ATOM 8668 C CA . ARG A 1 594 ? 7.649 62.405 -71.805 1.00 136.90 596 ARG A CA 1
ATOM 8669 C C . ARG A 1 594 ? 6.316 62.361 -71.069 1.00 136.00 596 ARG A C 1
ATOM 8670 O O . ARG A 1 594 ? 6.172 61.650 -70.069 1.00 137.99 596 ARG A O 1
ATOM 8676 N N . GLU A 1 595 ? 5.333 63.122 -71.564 1.00 137.63 597 GLU A N 1
ATOM 8677 C CA . GLU A 1 595 ? 4.078 63.278 -70.829 1.00 135.66 597 GLU A CA 1
ATOM 8678 C C . GLU A 1 595 ? 3.189 62.045 -70.917 1.00 132.04 597 GLU A C 1
ATOM 8679 O O . GLU A 1 595 ? 2.764 61.538 -69.863 1.00 121.42 597 GLU A O 1
ATOM 8685 N N . PRO A 1 596 ? 2.866 61.512 -72.100 1.00 132.63 598 PRO A N 1
ATOM 8686 C CA . PRO A 1 596 ? 1.806 60.489 -72.162 1.00 128.93 598 PRO A CA 1
ATOM 8687 C C . PRO A 1 596 ? 2.142 59.201 -71.428 1.00 119.44 598 PRO A C 1
ATOM 8688 O O . PRO A 1 596 ? 1.257 58.611 -70.794 1.00 109.09 598 PRO A O 1
ATOM 8699 N N . SER A 1 597 ? 3.393 58.743 -71.491 1.00 119.61 599 SER A N 1
ATOM 8700 C CA . SER A 1 597 ? 3.730 57.429 -70.954 1.00 112.90 599 SER A CA 1
ATOM 8701 C C . SER A 1 597 ? 3.969 57.450 -69.448 1.00 106.63 599 SER A C 1
ATOM 8702 O O . SER A 1 597 ? 3.642 56.474 -68.764 1.00 100.41 599 SER A O 1
ATOM 8708 N N . VAL A 1 598 ? 4.529 58.537 -68.916 1.00 105.78 600 VAL A N 1
ATOM 8709 C CA . VAL A 1 598 ? 4.932 58.559 -67.512 1.00 92.90 600 VAL A CA 1
ATOM 8710 C C . VAL A 1 598 ? 3.762 58.240 -66.588 1.00 90.32 600 VAL A C 1
ATOM 8711 O O . VAL A 1 598 ? 3.862 57.366 -65.720 1.00 86.60 600 VAL A O 1
ATOM 8716 N N . PHE A 1 599 ? 2.638 58.938 -66.762 1.00 89.31 601 PHE A N 1
ATOM 8717 C CA . PHE A 1 599 ? 1.541 58.809 -65.807 1.00 82.43 601 PHE A CA 1
ATOM 8718 C C . PHE A 1 599 ? 0.813 57.479 -65.945 1.00 83.53 601 PHE A C 1
ATOM 8719 O O . PHE A 1 599 ? 0.262 56.974 -64.960 1.00 80.12 601 PHE A O 1
ATOM 8736 N N . SER A 1 600 ? 0.793 56.894 -67.143 1.00 89.55 602 SER A N 1
ATOM 8737 C CA . SER A 1 600 ? 0.179 55.580 -67.290 1.00 87.01 602 SER A CA 1
ATOM 8738 C C . SER A 1 600 ? 1.017 54.505 -66.609 1.00 85.06 602 SER A C 1
ATOM 8739 O O . SER A 1 600 ? 0.470 53.502 -66.133 1.00 80.04 602 SER A O 1
ATOM 8747 N N . LYS A 1 601 ? 2.337 54.698 -66.546 1.00 84.02 603 LYS A N 1
ATOM 8748 C CA . LYS A 1 601 ? 3.193 53.765 -65.821 1.00 80.64 603 LYS A CA 1
ATOM 8749 C C . LYS A 1 601 ? 2.864 53.759 -64.334 1.00 77.45 603 LYS A C 1
ATOM 8750 O O . LYS A 1 601 ? 2.793 52.693 -63.710 1.00 68.77 603 LYS A O 1
ATOM 8758 N N . ILE A 1 602 ? 2.673 54.944 -63.748 1.00 75.44 604 ILE A N 1
ATOM 8759 C CA . ILE A 1 602 ? 2.342 55.038 -62.327 1.00 67.64 604 ILE A CA 1
ATOM 8760 C C . ILE A 1 602 ? 1.151 54.147 -62.006 1.00 66.91 604 ILE A C 1
ATOM 8761 O O . ILE A 1 602 ? 1.169 53.374 -61.042 1.00 68.87 604 ILE A O 1
ATOM 8777 N N . THR A 1 603 ? 0.093 54.247 -62.812 1.00 63.82 605 THR A N 1
ATOM 8778 C CA . THR A 1 603 ? -1.103 53.452 -62.561 1.00 58.50 605 THR A CA 1
ATOM 8779 C C . THR A 1 603 ? -0.799 51.962 -62.640 1.00 60.68 605 THR A C 1
ATOM 8780 O O . THR A 1 603 ? -1.329 51.170 -61.853 1.00 58.82 605 THR A O 1
ATOM 8791 N N . LYS A 1 604 ? 0.053 51.557 -63.584 1.00 63.72 606 LYS A N 1
ATOM 8792 C CA . LYS A 1 604 ? 0.418 50.149 -63.686 1.00 66.20 606 LYS A CA 1
ATOM 8793 C C . LYS A 1 604 ? 1.288 49.720 -62.514 1.00 61.56 606 LYS A C 1
ATOM 8794 O O . LYS A 1 604 ? 1.191 48.576 -62.056 1.00 60.30 606 LYS A O 1
ATOM 8813 N N . PHE A 1 605 ? 2.138 50.620 -62.020 1.00 61.49 607 PHE A N 1
ATOM 8814 C CA . PHE A 1 605 ? 2.951 50.324 -60.846 1.00 57.29 607 PHE A CA 1
ATOM 8815 C C . PHE A 1 605 ? 2.074 50.035 -59.632 1.00 56.51 607 PHE A C 1
ATOM 8816 O O . PHE A 1 605 ? 2.305 49.067 -58.898 1.00 53.79 607 PHE A O 1
ATOM 8833 N N . GLU A 1 606 ? 1.054 50.865 -59.406 1.00 53.65 608 GLU A N 1
ATOM 8834 C CA . GLU A 1 606 ? 0.183 50.671 -58.252 1.00 59.14 608 GLU A CA 1
ATOM 8835 C C . GLU A 1 606 ? -0.559 49.345 -58.339 1.00 56.52 608 GLU A C 1
ATOM 8836 O O . GLU A 1 606 ? -0.632 48.593 -57.359 1.00 51.44 608 GLU A O 1
ATOM 8848 N N . GLU A 1 607 ? -1.126 49.043 -59.508 1.00 59.94 609 GLU A N 1
ATOM 8849 C CA . GLU A 1 607 ? -1.928 47.833 -59.650 1.00 57.04 609 GLU A CA 1
ATOM 8850 C C . GLU A 1 607 ? -1.067 46.583 -59.539 1.00 51.41 609 GLU A C 1
ATOM 8851 O O . GLU A 1 607 ? -1.504 45.573 -58.978 1.00 51.21 609 GLU A O 1
ATOM 8863 N N . GLU A 1 608 ? 0.160 46.630 -60.062 1.00 52.20 610 GLU A N 1
ATOM 8864 C CA . GLU A 1 608 ? 1.081 45.513 -59.882 1.00 54.94 610 GLU A CA 1
ATOM 8865 C C . GLU A 1 608 ? 1.389 45.309 -58.405 1.00 50.97 610 GLU A C 1
ATOM 8866 O O . GLU A 1 608 ? 1.301 44.190 -57.884 1.00 46.08 610 GLU A O 1
ATOM 8878 N N . LEU A 1 609 ? 1.748 46.392 -57.714 1.00 50.52 611 LEU A N 1
ATOM 8879 C CA . LEU A 1 609 ? 2.039 46.313 -56.287 1.00 49.97 611 LEU A CA 1
ATOM 8880 C C . LEU A 1 609 ? 0.829 45.805 -55.516 1.00 44.71 611 LEU A C 1
ATOM 8881 O O . LEU A 1 609 ? 0.945 44.925 -54.656 1.00 40.62 611 LEU A O 1
ATOM 8897 N N . ARG A 1 610 ? -0.351 46.343 -55.825 1.00 44.07 612 ARG A N 1
ATOM 8898 C CA . ARG A 1 610 ? -1.563 45.941 -55.126 1.00 42.83 612 ARG A CA 1
ATOM 8899 C C . ARG A 1 610 ? -1.868 44.461 -55.308 1.00 43.97 612 ARG A C 1
ATOM 8900 O O . ARG A 1 610 ? -2.608 43.888 -54.501 1.00 42.00 612 ARG A O 1
ATOM 8921 N N . ALA A 1 611 ? -1.310 43.826 -56.338 1.00 44.92 613 ALA A N 1
ATOM 8922 C CA . ALA A 1 611 ? -1.585 42.419 -56.586 1.00 44.38 613 ALA A CA 1
ATOM 8923 C C . ALA A 1 611 ? -0.744 41.486 -55.724 1.00 45.70 613 ALA A C 1
ATOM 8924 O O . ALA A 1 611 ? -1.157 40.344 -55.492 1.00 45.02 613 ALA A O 1
ATOM 8931 N N . VAL A 1 612 ? 0.412 41.938 -55.239 1.00 43.86 614 VAL A N 1
ATOM 8932 C CA . VAL A 1 612 ? 1.320 41.055 -54.511 1.00 42.61 614 VAL A CA 1
ATOM 8933 C C . VAL A 1 612 ? 1.759 41.606 -53.162 1.00 38.49 614 VAL A C 1
ATOM 8934 O O . VAL A 1 612 ? 2.157 40.821 -52.282 1.00 36.62 614 VAL A O 1
ATOM 8947 N N . LEU A 1 613 ? 1.712 42.913 -52.911 1.00 40.91 615 LEU A N 1
ATOM 8948 C CA . LEU A 1 613 ? 2.165 43.415 -51.615 1.00 40.23 615 LEU A CA 1
ATOM 8949 C C . LEU A 1 613 ? 1.360 42.833 -50.463 1.00 38.87 615 LEU A C 1
ATOM 8950 O O . LEU A 1 613 ? 1.972 42.333 -49.503 1.00 36.01 615 LEU A O 1
ATOM 8966 N N . PRO A 1 614 ? 0.024 42.840 -50.485 1.00 40.51 616 PRO A N 1
ATOM 8967 C CA . PRO A 1 614 ? -0.724 42.253 -49.359 1.00 38.19 616 PRO A CA 1
ATOM 8968 C C . PRO A 1 614 ? -0.306 40.830 -49.030 1.00 35.80 616 PRO A C 1
ATOM 8969 O O . PRO A 1 614 ? -0.215 40.473 -47.849 1.00 34.47 616 PRO A O 1
ATOM 8980 N N . ARG A 1 615 ? -0.043 40.005 -50.044 1.00 38.24 617 ARG A N 1
ATOM 8981 C CA . ARG A 1 615 ? 0.384 38.634 -49.788 1.00 38.96 617 ARG A CA 1
ATOM 8982 C C . ARG A 1 615 ? 1.783 38.594 -49.182 1.00 35.97 617 ARG A C 1
ATOM 8983 O O . ARG A 1 615 ? 2.076 37.728 -48.351 1.00 35.80 617 ARG A O 1
ATOM 8987 N N . GLU A 1 616 ? 2.662 39.514 -49.587 1.00 35.01 618 GLU A N 1
ATOM 8988 C CA . GLU A 1 616 ? 4.019 39.521 -49.046 1.00 37.61 618 GLU A CA 1
ATOM 8989 C C . GLU A 1 616 ? 4.031 39.971 -47.589 1.00 38.28 618 GLU A C 1
ATOM 8990 O O . GLU A 1 616 ? 4.716 39.370 -46.754 1.00 37.61 618 GLU A O 1
ATOM 9002 N N . VAL A 1 617 ? 3.290 41.031 -47.268 1.00 34.80 619 VAL A N 1
ATOM 9003 C CA . VAL A 1 617 ? 3.201 41.479 -45.882 1.00 35.86 619 VAL A CA 1
ATOM 9004 C C . VAL A 1 617 ? 2.622 40.373 -45.011 1.00 38.41 619 VAL A C 1
ATOM 9005 O O . VAL A 1 617 ? 3.155 40.056 -43.941 1.00 38.26 619 VAL A O 1
ATOM 9018 N N . GLU A 1 618 ? 1.526 39.761 -45.462 1.00 37.32 620 GLU A N 1
ATOM 9019 C CA . GLU A 1 618 ? 0.899 38.697 -44.687 1.00 36.99 620 GLU A CA 1
ATOM 9020 C C . GLU A 1 618 ? 1.859 37.536 -44.474 1.00 37.00 620 GLU A C 1
ATOM 9021 O O . GLU A 1 618 ? 1.896 36.943 -43.388 1.00 35.65 620 GLU A O 1
ATOM 9033 N N . ALA A 1 619 ? 2.649 37.200 -45.497 1.00 34.00 621 ALA A N 1
ATOM 9034 C CA . ALA A 1 619 ? 3.611 36.112 -45.361 1.00 35.03 621 ALA A CA 1
ATOM 9035 C C . ALA A 1 619 ? 4.730 36.475 -44.397 1.00 36.81 621 ALA A C 1
ATOM 9036 O O . ALA A 1 619 ? 5.310 35.590 -43.757 1.00 36.70 621 ALA A O 1
ATOM 9043 N N . ALA A 1 620 ? 5.047 37.766 -44.280 1.00 37.20 622 ALA A N 1
ATOM 9044 C CA . ALA A 1 620 ? 6.021 38.205 -43.289 1.00 38.22 622 ALA A CA 1
ATOM 9045 C C . ALA A 1 620 ? 5.471 38.040 -41.875 1.00 36.78 622 ALA A C 1
ATOM 9046 O O . ALA A 1 620 ? 6.165 37.540 -40.984 1.00 34.34 622 ALA A O 1
ATOM 9053 N N . ARG A 1 621 ? 4.219 38.453 -41.652 1.00 35.99 623 ARG A N 1
ATOM 9054 C CA . ARG A 1 621 ? 3.592 38.239 -40.350 1.00 38.06 623 ARG A CA 1
ATOM 9055 C C . ARG A 1 621 ? 3.607 36.763 -39.971 1.00 38.12 623 ARG A C 1
ATOM 9056 O O . ARG A 1 621 ? 3.913 36.408 -38.826 1.00 35.84 623 ARG A O 1
ATOM 9077 N N . VAL A 1 622 ? 3.277 35.886 -40.920 1.00 38.59 624 VAL A N 1
ATOM 9078 C CA . VAL A 1 622 ? 3.205 34.459 -40.624 1.00 37.85 624 VAL A CA 1
ATOM 9079 C C . VAL A 1 622 ? 4.582 33.917 -40.261 1.00 39.47 624 VAL A C 1
ATOM 9080 O O . VAL A 1 622 ? 4.726 33.138 -39.312 1.00 40.16 624 VAL A O 1
ATOM 9093 N N . ALA A 1 623 ? 5.616 34.313 -41.006 1.00 41.44 625 ALA A N 1
ATOM 9094 C CA . ALA A 1 623 ? 6.961 33.826 -40.718 1.00 42.44 625 ALA A CA 1
ATOM 9095 C C . ALA A 1 623 ? 7.424 34.266 -39.335 1.00 43.79 625 ALA A C 1
ATOM 9096 O O . ALA A 1 623 ? 8.075 33.498 -38.617 1.00 43.36 625 ALA A O 1
ATOM 9103 N N . VAL A 1 624 ? 7.103 35.502 -38.946 1.00 44.62 626 VAL A N 1
ATOM 9104 C CA . VAL A 1 624 ? 7.400 35.960 -37.589 1.00 42.95 626 VAL A CA 1
ATOM 9105 C C . VAL A 1 624 ? 6.757 35.032 -36.566 1.00 38.91 626 VAL A C 1
ATOM 9106 O O . VAL A 1 624 ? 7.409 34.570 -35.623 1.00 40.84 626 VAL A O 1
ATOM 9119 N N . ALA A 1 625 ? 5.467 34.743 -36.739 1.00 36.52 627 ALA A N 1
ATOM 9120 C CA . ALA A 1 625 ? 4.739 33.994 -35.722 1.00 38.71 627 ALA A CA 1
ATOM 9121 C C . ALA A 1 625 ? 5.200 32.546 -35.646 1.00 43.81 627 ALA A C 1
ATOM 9122 O O . ALA A 1 625 ? 5.080 31.918 -34.586 1.00 47.71 627 ALA A O 1
ATOM 9129 N N . GLU A 1 626 ? 5.733 32.004 -36.740 1.00 45.18 628 GLU A N 1
ATOM 9130 C CA . GLU A 1 626 ? 6.242 30.639 -36.749 1.00 45.10 628 GLU A CA 1
ATOM 9131 C C . GLU A 1 626 ? 7.683 30.538 -36.273 1.00 47.56 628 GLU A C 1
ATOM 9132 O O . GLU A 1 626 ? 8.188 29.422 -36.120 1.00 56.34 628 GLU A O 1
ATOM 9144 N N . GLY A 1 627 ? 8.357 31.662 -36.043 1.00 49.07 629 GLY A N 1
ATOM 9145 C CA . GLY A 1 627 ? 9.744 31.631 -35.629 1.00 51.10 629 GLY A CA 1
ATOM 9146 C C . GLY A 1 627 ? 10.725 31.384 -36.748 1.00 51.65 629 GLY A C 1
ATOM 9147 O O . GLY A 1 627 ? 11.848 30.942 -36.486 1.00 53.43 629 GLY A O 1
ATOM 9151 N N . THR A 1 628 ? 10.337 31.655 -37.990 1.00 54.84 630 THR A N 1
ATOM 9152 C CA . THR A 1 628 ? 11.194 31.465 -39.155 1.00 61.77 630 THR A CA 1
ATOM 9153 C C . THR A 1 628 ? 11.292 32.757 -39.953 1.00 54.26 630 THR A C 1
ATOM 9154 O O . THR A 1 628 ? 11.279 32.753 -41.187 1.00 52.58 630 THR A O 1
ATOM 9165 N N . ALA A 1 629 ? 11.402 33.882 -39.259 1.00 49.74 631 ALA A N 1
ATOM 9166 C CA . ALA A 1 629 ? 11.399 35.169 -39.934 1.00 47.23 631 ALA A CA 1
ATOM 9167 C C . ALA A 1 629 ? 12.724 35.391 -40.663 1.00 42.43 631 ALA A C 1
ATOM 9168 O O . ALA A 1 629 ? 13.780 34.993 -40.165 1.00 44.70 631 ALA A O 1
ATOM 9175 N N . PRO A 1 630 ? 12.704 36.024 -41.841 1.00 38.63 632 PRO A N 1
ATOM 9176 C CA . PRO A 1 630 ? 13.982 36.319 -42.520 1.00 41.42 632 PRO A CA 1
ATOM 9177 C C . PRO A 1 630 ? 14.934 37.150 -41.678 1.00 39.50 632 PRO A C 1
ATOM 9178 O O . PRO A 1 630 ? 16.126 36.833 -41.601 1.00 43.65 632 PRO A O 1
ATOM 9189 N N . VAL A 1 631 ? 14.445 38.217 -41.056 1.00 39.72 633 VAL A N 1
ATOM 9190 C CA . VAL A 1 631 ? 15.267 39.064 -40.197 1.00 41.12 633 VAL A CA 1
ATOM 9191 C C . VAL A 1 631 ? 15.106 38.580 -38.762 1.00 37.90 633 VAL A C 1
ATOM 9192 O O . VAL A 1 631 ? 13.992 38.545 -38.232 1.00 35.72 633 VAL A O 1
ATOM 9205 N N . ALA A 1 632 ? 16.217 38.216 -38.130 1.00 36.08 634 ALA A N 1
ATOM 9206 C CA . ALA A 1 632 ? 16.165 37.651 -36.790 1.00 34.65 634 ALA A CA 1
ATOM 9207 C C . ALA A 1 632 ? 15.721 38.690 -35.766 1.00 31.80 634 ALA A C 1
ATOM 9208 O O . ALA A 1 632 ? 15.886 39.897 -35.954 1.00 32.23 634 ALA A O 1
ATOM 9215 N N . ASN A 1 633 ? 15.149 38.202 -34.669 1.00 33.04 635 ASN A N 1
ATOM 9216 C CA . ASN A 1 633 ? 14.790 39.068 -33.555 1.00 31.57 635 ASN A CA 1
ATOM 9217 C C . ASN A 1 633 ? 16.065 39.572 -32.896 1.00 28.57 635 ASN A C 1
ATOM 9218 O O . ASN A 1 633 ? 16.925 38.778 -32.506 1.00 30.37 635 ASN A O 1
ATOM 9229 N N . ARG A 1 634 ? 16.197 40.891 -32.785 1.00 27.32 636 ARG A N 1
ATOM 9230 C CA . ARG A 1 634 ? 17.425 41.470 -32.256 1.00 29.44 636 ARG A CA 1
ATOM 9231 C C . ARG A 1 634 ? 17.601 41.239 -30.761 1.00 29.69 636 ARG A C 1
ATOM 9232 O O . ARG A 1 634 ? 18.703 41.455 -30.248 1.00 29.15 636 ARG A O 1
ATOM 9253 N N . ILE A 1 635 ? 16.559 40.792 -30.056 1.00 28.88 637 ILE A N 1
ATOM 9254 C CA . ILE A 1 635 ? 16.699 40.511 -28.631 1.00 27.74 637 ILE A CA 1
ATOM 9255 C C . ILE A 1 635 ? 17.667 39.358 -28.405 1.00 30.11 637 ILE A C 1
ATOM 9256 O O . ILE A 1 635 ? 18.325 39.286 -27.360 1.00 29.72 637 ILE A O 1
ATOM 9272 N N . ALA A 1 636 ? 17.777 38.443 -29.371 1.00 30.13 638 ALA A N 1
ATOM 9273 C CA . ALA A 1 636 ? 18.634 37.275 -29.198 1.00 29.77 638 ALA A CA 1
ATOM 9274 C C . ALA A 1 636 ? 20.109 37.647 -29.198 1.00 31.06 638 ALA A C 1
ATOM 9275 O O . ALA A 1 636 ? 20.929 36.914 -28.642 1.00 35.19 638 ALA A O 1
ATOM 9282 N N . ASP A 1 637 ? 20.467 38.769 -29.819 1.00 34.50 639 ASP A N 1
ATOM 9283 C CA . ASP A 1 637 ? 21.848 39.227 -29.878 1.00 40.81 639 ASP A CA 1
ATOM 9284 C C . ASP A 1 637 ? 22.107 40.390 -28.919 1.00 37.68 639 ASP A C 1
ATOM 9285 O O . ASP A 1 637 ? 23.024 41.188 -29.139 1.00 36.55 639 ASP A O 1
ATOM 9294 N N . SER A 1 638 ? 21.319 40.488 -27.849 1.00 36.04 640 SER A N 1
ATOM 9295 C CA . SER A 1 638 ? 21.364 41.612 -26.928 1.00 34.29 640 SER A CA 1
ATOM 9296 C C . SER A 1 638 ? 21.615 41.120 -25.510 1.00 31.25 640 SER A C 1
ATOM 9297 O O . SER A 1 638 ? 21.277 39.987 -25.158 1.00 30.13 640 SER A O 1
ATOM 9305 N N . ARG A 1 639 ? 22.210 41.990 -24.691 1.00 31.87 641 ARG A N 1
ATOM 9306 C CA . ARG A 1 639 ? 22.518 41.624 -23.314 1.00 30.72 641 ARG A CA 1
ATOM 9307 C C . ARG A 1 639 ? 21.269 41.473 -22.459 1.00 28.50 641 ARG A C 1
ATOM 9308 O O . ARG A 1 639 ? 21.320 40.789 -21.434 1.00 29.18 641 ARG A O 1
ATOM 9329 N N . SER A 1 640 ? 20.154 42.075 -22.863 1.00 27.74 642 SER A N 1
ATOM 9330 C CA . SER A 1 640 ? 18.900 41.957 -22.134 1.00 29.44 642 SER A CA 1
ATOM 9331 C C . SER A 1 640 ? 18.137 40.673 -22.446 1.00 31.61 642 SER A C 1
ATOM 9332 O O . SER A 1 640 ? 17.063 40.456 -21.871 1.00 28.91 642 SER A O 1
ATOM 9340 N N . PHE A 1 641 ? 18.666 39.819 -23.321 1.00 30.15 643 PHE A N 1
ATOM 9341 C CA . PHE A 1 641 ? 17.965 38.598 -23.705 1.00 30.79 643 PHE A CA 1
ATOM 9342 C C . PHE A 1 641 ? 17.490 37.757 -22.525 1.00 30.92 643 PHE A C 1
ATOM 9343 O O . PHE A 1 641 ? 16.385 37.196 -22.614 1.00 30.78 643 PHE A O 1
ATOM 9360 N N . PRO A 1 642 ? 18.240 37.612 -21.429 1.00 30.02 644 PRO A N 1
ATOM 9361 C CA . PRO A 1 642 ? 17.772 36.735 -20.342 1.00 32.95 644 PRO A CA 1
ATOM 9362 C C . PRO A 1 642 ? 16.397 37.090 -19.797 1.00 31.89 644 PRO A C 1
ATOM 9363 O O . PRO A 1 642 ? 15.673 36.187 -19.360 1.00 30.48 644 PRO A O 1
ATOM 9374 N N . LEU A 1 643 ? 16.012 38.370 -19.797 1.00 31.58 645 LEU A N 1
ATOM 9375 C CA . LEU A 1 643 ? 14.692 38.736 -19.290 1.00 32.92 645 LEU A CA 1
ATOM 9376 C C . LEU A 1 643 ? 13.596 38.352 -20.272 1.00 30.03 645 LEU A C 1
ATOM 9377 O O . LEU A 1 643 ? 12.549 37.833 -19.869 1.00 29.34 645 LEU A O 1
ATOM 9393 N N . TYR A 1 644 ? 13.808 38.617 -21.559 1.00 28.70 646 TYR A N 1
ATOM 9394 C CA . TYR A 1 644 ? 12.854 38.181 -22.571 1.00 29.80 646 TYR A CA 1
ATOM 9395 C C . TYR A 1 644 ? 12.739 36.662 -22.588 1.00 31.42 646 TYR A C 1
ATOM 9396 O O . TYR A 1 644 ? 11.634 36.110 -22.591 1.00 30.41 646 TYR A O 1
ATOM 9414 N N . ARG A 1 645 ? 13.880 35.967 -22.583 1.00 31.90 647 ARG A N 1
ATOM 9415 C CA . ARG A 1 645 ? 13.863 34.509 -22.533 1.00 33.26 647 ARG A CA 1
ATOM 9416 C C . ARG A 1 645 ? 13.101 34.012 -21.312 1.00 33.25 647 ARG A C 1
ATOM 9417 O O . ARG A 1 645 ? 12.371 33.018 -21.385 1.00 34.56 647 ARG A O 1
ATOM 9438 N N . PHE A 1 646 ? 13.257 34.699 -20.180 1.00 34.31 648 PHE A N 1
ATOM 9439 C CA . PHE A 1 646 ? 12.604 34.274 -18.946 1.00 34.09 648 PHE A CA 1
ATOM 9440 C C . PHE A 1 646 ? 11.087 34.383 -19.049 1.00 32.71 648 PHE A C 1
ATOM 9441 O O . PHE A 1 646 ? 10.364 33.488 -18.599 1.00 32.46 648 PHE A O 1
ATOM 9458 N N . VAL A 1 647 ? 10.589 35.464 -19.649 1.00 31.22 649 VAL A N 1
ATOM 9459 C CA . VAL A 1 647 ? 9.148 35.669 -19.764 1.00 32.75 649 VAL A CA 1
ATOM 9460 C C . VAL A 1 647 ? 8.540 34.696 -20.766 1.00 32.77 649 VAL A C 1
ATOM 9461 O O . VAL A 1 647 ? 7.483 34.104 -20.517 1.00 33.35 649 VAL A O 1
ATOM 9474 N N . ARG A 1 648 ? 9.190 34.520 -21.912 1.00 32.89 650 ARG A N 1
ATOM 9475 C CA . ARG A 1 648 ? 8.603 33.811 -23.039 1.00 33.42 650 ARG A CA 1
ATOM 9476 C C . ARG A 1 648 ? 8.805 32.305 -22.956 1.00 34.73 650 ARG A C 1
ATOM 9477 O O . ARG A 1 648 ? 7.864 31.544 -23.205 1.00 35.01 650 ARG A O 1
ATOM 9498 N N . GLU A 1 649 ? 10.010 31.858 -22.612 1.00 34.70 651 GLU A N 1
ATOM 9499 C CA . GLU A 1 649 ? 10.309 30.432 -22.566 1.00 38.86 651 GLU A CA 1
ATOM 9500 C C . GLU A 1 649 ? 9.988 29.818 -21.207 1.00 38.91 651 GLU A C 1
ATOM 9501 O O . GLU A 1 649 ? 9.270 28.817 -21.131 1.00 45.09 651 GLU A O 1
ATOM 9513 N N . GLU A 1 650 ? 10.507 30.403 -20.128 1.00 37.65 652 GLU A N 1
ATOM 9514 C CA . GLU A 1 650 ? 10.409 29.780 -18.813 1.00 36.33 652 GLU A CA 1
ATOM 9515 C C . GLU A 1 650 ? 9.010 29.907 -18.216 1.00 37.84 652 GLU A C 1
ATOM 9516 O O . GLU A 1 650 ? 8.496 28.943 -17.638 1.00 40.58 652 GLU A O 1
ATOM 9528 N N . LEU A 1 651 ? 8.383 31.078 -18.330 1.00 35.99 653 LEU A N 1
ATOM 9529 C CA . LEU A 1 651 ? 7.052 31.288 -17.771 1.00 33.95 653 LEU A CA 1
ATOM 9530 C C . LEU A 1 651 ? 5.935 31.021 -18.766 1.00 32.70 653 LEU A C 1
ATOM 9531 O O . LEU A 1 651 ? 4.782 30.866 -18.351 1.00 32.39 653 LEU A O 1
ATOM 9547 N N . GLY A 1 652 ? 6.238 30.986 -20.059 1.00 33.96 654 GLY A N 1
ATOM 9548 C CA . GLY A 1 652 ? 5.236 30.679 -21.055 1.00 34.26 654 GLY A CA 1
ATOM 9549 C C . GLY A 1 652 ? 4.311 31.814 -21.423 1.00 36.00 654 GLY A C 1
ATOM 9550 O O . GLY A 1 652 ? 3.197 31.555 -21.882 1.00 42.15 654 GLY A O 1
ATOM 9554 N N . CYS A 1 653 ? 4.729 33.066 -21.246 1.00 35.57 655 CYS A N 1
ATOM 9555 C CA . CYS A 1 653 ? 3.918 34.195 -21.684 1.00 35.62 655 CYS A CA 1
ATOM 9556 C C . CYS A 1 653 ? 4.055 34.381 -23.190 1.00 37.39 655 CYS A C 1
ATOM 9557 O O . CYS A 1 653 ? 5.156 34.295 -23.744 1.00 33.75 655 CYS A O 1
ATOM 9565 N N . VAL A 1 654 ? 2.932 34.645 -23.851 1.00 32.94 656 VAL A N 1
ATOM 9566 C CA . VAL A 1 654 ? 2.898 34.711 -25.302 1.00 36.83 656 VAL A CA 1
ATOM 9567 C C . VAL A 1 654 ? 2.600 36.136 -25.743 1.00 32.53 656 VAL A C 1
ATOM 9568 O O . VAL A 1 654 ? 2.081 36.963 -24.988 1.00 31.29 656 VAL A O 1
ATOM 9581 N N . PHE A 1 655 ? 2.947 36.417 -26.994 1.00 32.80 657 PHE A N 1
ATOM 9582 C CA . PHE A 1 655 ? 2.557 37.666 -27.626 1.00 29.61 657 PHE A CA 1
ATOM 9583 C C . PHE A 1 655 ? 1.045 37.814 -27.571 1.00 27.76 657 PHE A C 1
ATOM 9584 O O . PHE A 1 655 ? 0.306 36.884 -27.904 1.00 30.92 657 PHE A O 1
ATOM 9601 N N . LEU A 1 656 ? 0.590 38.984 -27.140 1.00 27.76 658 LEU A N 1
ATOM 9602 C CA . LEU A 1 656 ? -0.829 39.246 -26.947 1.00 28.28 658 LEU A CA 1
ATOM 9603 C C . LEU A 1 656 ? -1.435 39.865 -28.198 1.00 27.07 658 LEU A C 1
ATOM 9604 O O . LEU A 1 656 ? -0.863 40.779 -28.798 1.00 26.90 658 LEU A O 1
ATOM 9620 N N . THR A 1 657 ? -2.605 39.365 -28.580 1.00 28.76 659 THR A N 1
ATOM 9621 C CA . THR A 1 657 ? -3.281 39.836 -29.778 1.00 31.83 659 THR A CA 1
ATOM 9622 C C . THR A 1 657 ? -4.767 39.546 -29.651 1.00 32.86 659 THR A C 1
ATOM 9623 O O . THR A 1 657 ? -5.170 38.584 -28.993 1.00 32.73 659 THR A O 1
ATOM 9634 N N . GLY A 1 658 ? -5.575 40.387 -30.296 1.00 32.84 660 GLY A N 1
ATOM 9635 C CA . GLY A 1 658 ? -7.010 40.173 -30.326 1.00 35.52 660 GLY A CA 1
ATOM 9636 C C . GLY A 1 658 ? -7.441 38.981 -31.153 1.00 33.35 660 GLY A C 1
ATOM 9637 O O . GLY A 1 658 ? -8.610 38.589 -31.084 1.00 33.49 660 GLY A O 1
ATOM 9641 N N . GLU A 1 659 ? -6.534 38.411 -31.939 1.00 34.23 661 GLU A N 1
ATOM 9642 C CA . GLU A 1 659 ? -6.837 37.219 -32.713 1.00 37.44 661 GLU A CA 1
ATOM 9643 C C . GLU A 1 659 ? -6.826 35.953 -31.869 1.00 35.45 661 GLU A C 1
ATOM 9644 O O . GLU A 1 659 ? -7.229 34.898 -32.365 1.00 41.58 661 GLU A O 1
ATOM 9656 N N . LYS A 1 660 ? -6.368 36.032 -30.624 1.00 34.70 662 LYS A N 1
ATOM 9657 C CA . LYS A 1 660 ? -6.299 34.898 -29.713 1.00 34.80 662 LYS A CA 1
ATOM 9658 C C . LYS A 1 660 ? -7.131 35.201 -28.465 1.00 34.56 662 LYS A C 1
ATOM 9659 O O . LYS A 1 660 ? -7.753 36.258 -28.342 1.00 34.27 662 LYS A O 1
ATOM 9663 N N . LEU A 1 661 ? -7.134 34.257 -27.526 1.00 34.96 663 LEU A N 1
ATOM 9664 C CA . LEU A 1 661 ? -8.038 34.322 -26.386 1.00 39.07 663 LEU A CA 1
ATOM 9665 C C . LEU A 1 661 ? -7.385 34.817 -25.098 1.00 34.84 663 LEU A C 1
ATOM 9666 O O . LEU A 1 661 ? -8.106 35.197 -24.170 1.00 31.70 663 LEU A O 1
ATOM 9682 N N . LYS A 1 662 ? -6.056 34.840 -25.015 1.00 32.38 664 LYS A N 1
ATOM 9683 C CA . LYS A 1 662 ? -5.394 35.209 -23.771 1.00 31.44 664 LYS A CA 1
ATOM 9684 C C . LYS A 1 662 ? -5.626 36.680 -23.441 1.00 28.71 664 LYS A C 1
ATOM 9685 O O . LYS A 1 662 ? -5.587 37.549 -24.317 1.00 29.75 664 LYS A O 1
ATOM 9689 N N . SER A 1 663 ? -5.868 36.949 -22.182 1.00 26.81 665 SER A N 1
ATOM 9690 C CA . SER A 1 663 ? -6.015 38.303 -21.681 1.00 28.45 665 SER A CA 1
ATOM 9691 C C . SER A 1 663 ? -4.714 38.775 -21.036 1.00 25.44 665 SER A C 1
ATOM 9692 O O . SER A 1 663 ? -3.950 37.971 -20.499 1.00 25.53 665 SER A O 1
ATOM 9700 N N . PRO A 1 664 ? -4.423 40.075 -21.071 1.00 24.96 666 PRO A N 1
ATOM 9701 C CA . PRO A 1 664 ? -3.146 40.547 -20.510 1.00 25.48 666 PRO A CA 1
ATOM 9702 C C . PRO A 1 664 ? -2.957 40.213 -19.043 1.00 24.21 666 PRO A C 1
ATOM 9703 O O . PRO A 1 664 ? -1.827 39.943 -18.623 1.00 22.21 666 PRO A O 1
ATOM 9714 N N . GLY A 1 665 ? -4.028 40.222 -18.248 1.00 25.29 667 GLY A N 1
ATOM 9715 C CA . GLY A 1 665 ? -3.890 39.929 -16.832 1.00 23.43 667 GLY A CA 1
ATOM 9716 C C . GLY A 1 665 ? -3.326 38.548 -16.569 1.00 24.44 667 GLY A C 1
ATOM 9717 O O . GLY A 1 665 ? -2.566 38.348 -15.619 1.00 25.35 667 GLY A O 1
ATOM 9721 N N . GLU A 1 666 ? -3.692 37.574 -17.403 1.00 25.36 668 GLU A N 1
ATOM 9722 C CA . GLU A 1 666 ? -3.169 36.223 -17.230 1.00 27.39 668 GLU A CA 1
ATOM 9723 C C . GLU A 1 666 ? -1.648 36.206 -17.321 1.00 28.13 668 GLU A C 1
ATOM 9724 O O . GLU A 1 666 ? -0.982 35.498 -16.557 1.00 28.86 668 GLU A O 1
ATOM 9736 N N . GLU A 1 667 ? -1.081 36.973 -18.257 1.00 27.46 669 GLU A N 1
ATOM 9737 C CA . GLU A 1 667 ? 0.368 37.032 -18.405 1.00 29.78 669 GLU A CA 1
ATOM 9738 C C . GLU A 1 667 ? 1.001 37.881 -17.312 1.00 26.70 669 GLU A C 1
ATOM 9739 O O . GLU A 1 667 ? 2.088 37.557 -16.822 1.00 24.89 669 GLU A O 1
ATOM 9751 N N . CYS A 1 668 ? 0.333 38.965 -16.913 1.00 24.85 670 CYS A N 1
ATOM 9752 C CA . CYS A 1 668 ? 0.813 39.750 -15.783 1.00 25.29 670 CYS A CA 1
ATOM 9753 C C . CYS A 1 668 ? 0.877 38.905 -14.516 1.00 25.40 670 CYS A C 1
ATOM 9754 O O . CYS A 1 668 ? 1.831 39.012 -13.739 1.00 24.72 670 CYS A O 1
ATOM 9762 N N . THR A 1 669 ? -0.123 38.050 -14.297 1.00 25.60 671 THR A N 1
ATOM 9763 C CA . THR A 1 669 ? -0.143 37.228 -13.090 1.00 26.74 671 THR A CA 1
ATOM 9764 C C . THR A 1 669 ? 1.008 36.228 -13.079 1.00 26.83 671 THR A C 1
ATOM 9765 O O . THR A 1 669 ? 1.625 35.998 -12.033 1.00 25.82 671 THR A O 1
ATOM 9776 N N . LYS A 1 670 ? 1.313 35.619 -14.225 1.00 29.15 672 LYS A N 1
ATOM 9777 C CA . LYS A 1 670 ? 2.412 34.658 -14.272 1.00 29.26 672 LYS A CA 1
ATOM 9778 C C . LYS A 1 670 ? 3.733 35.324 -13.918 1.00 26.20 672 LYS A C 1
ATOM 9779 O O . LYS A 1 670 ? 4.544 34.756 -13.178 1.00 26.30 672 LYS A O 1
ATOM 9798 N N . VAL A 1 671 ? 3.964 36.533 -14.434 1.00 25.08 673 VAL A N 1
ATOM 9799 C CA . VAL A 1 671 ? 5.185 37.264 -14.111 1.00 25.11 673 VAL A CA 1
ATOM 9800 C C . VAL A 1 671 ? 5.191 37.675 -12.644 1.00 23.28 673 VAL A C 1
ATOM 9801 O O . VAL A 1 671 ? 6.214 37.569 -11.960 1.00 23.76 673 VAL A O 1
ATOM 9814 N N . PHE A 1 672 ? 4.056 38.155 -12.138 1.00 24.13 674 PHE A N 1
ATOM 9815 C CA . PHE A 1 672 ? 3.991 38.570 -10.742 1.00 24.62 674 PHE A CA 1
ATOM 9816 C C . PHE A 1 672 ? 4.298 37.408 -9.806 1.00 23.67 674 PHE A C 1
ATOM 9817 O O . PHE A 1 672 ? 5.022 37.572 -8.818 1.00 23.77 674 PHE A O 1
ATOM 9834 N N . ASN A 1 673 ? 3.769 36.222 -10.105 1.00 23.65 675 ASN A N 1
ATOM 9835 C CA . ASN A 1 673 ? 4.046 35.064 -9.263 1.00 26.43 675 ASN A CA 1
ATOM 9836 C C . ASN A 1 673 ? 5.497 34.622 -9.398 1.00 26.75 675 ASN A C 1
ATOM 9837 O O . ASN A 1 673 ? 6.126 34.225 -8.409 1.00 25.84 675 ASN A O 1
ATOM 9848 N N . GLY A 1 674 ? 6.049 34.694 -10.610 1.00 26.69 676 GLY A N 1
ATOM 9849 C CA . GLY A 1 674 ? 7.461 34.401 -10.785 1.00 26.96 676 GLY A CA 1
ATOM 9850 C C . GLY A 1 674 ? 8.342 35.313 -9.955 1.00 27.18 676 GLY A C 1
ATOM 9851 O O . GLY A 1 674 ? 9.282 34.860 -9.300 1.00 27.90 676 GLY A O 1
ATOM 9855 N N . ILE A 1 675 ? 8.045 36.616 -9.969 1.00 26.38 677 ILE A N 1
ATOM 9856 C CA . ILE A 1 675 ? 8.810 37.569 -9.165 1.00 27.09 677 ILE A CA 1
ATOM 9857 C C . ILE A 1 675 ? 8.753 37.186 -7.692 1.00 28.00 677 ILE A C 1
ATOM 9858 O O . ILE A 1 675 ? 9.778 37.150 -7.002 1.00 27.15 677 ILE A O 1
ATOM 9874 N N . ASN A 1 676 ? 7.547 36.906 -7.188 1.00 26.62 678 ASN A N 1
ATOM 9875 C CA . ASN A 1 676 ? 7.386 36.529 -5.789 1.00 27.45 678 ASN A CA 1
ATOM 9876 C C . ASN A 1 676 ? 8.118 35.240 -5.456 1.00 28.69 678 ASN A C 1
ATOM 9877 O O . ASN A 1 676 ? 8.575 35.063 -4.320 1.00 30.98 678 ASN A O 1
ATOM 9888 N N . GLN A 1 677 ? 8.215 34.320 -6.410 1.00 30.31 679 GLN A N 1
ATOM 9889 C CA . GLN A 1 677 ? 8.880 33.045 -6.171 1.00 32.12 679 GLN A CA 1
ATOM 9890 C C . GLN A 1 677 ? 10.395 33.128 -6.323 1.00 31.68 679 GLN A C 1
ATOM 9891 O O . GLN A 1 677 ? 11.073 32.103 -6.184 1.00 33.00 679 GLN A O 1
ATOM 9905 N N . GLY A 1 678 ? 10.940 34.311 -6.598 1.00 27.67 680 GLY A N 1
ATOM 9906 C CA . GLY A 1 678 ? 12.372 34.488 -6.701 1.00 29.18 680 GLY A CA 1
ATOM 9907 C C . GLY A 1 678 ? 12.975 34.163 -8.047 1.00 28.52 680 GLY A C 1
ATOM 9908 O O . GLY A 1 678 ? 14.204 34.102 -8.152 1.00 30.05 680 GLY A O 1
ATOM 9912 N N . LYS A 1 679 ? 12.159 33.973 -9.084 1.00 29.67 681 LYS A N 1
ATOM 9913 C CA . LYS A 1 679 ? 12.645 33.498 -10.374 1.00 33.59 681 LYS A CA 1
ATOM 9914 C C . LYS A 1 679 ? 13.234 34.596 -11.255 1.00 32.96 681 LYS A C 1
ATOM 9915 O O . LYS A 1 679 ? 13.842 34.281 -12.283 1.00 35.10 681 LYS A O 1
ATOM 9934 N N . LEU A 1 680 ? 13.075 35.865 -10.896 1.00 31.58 682 LEU A N 1
ATOM 9935 C CA . LEU A 1 680 ? 13.526 36.957 -11.746 1.00 30.88 682 LEU A CA 1
ATOM 9936 C C . LEU A 1 680 ? 14.909 37.479 -11.378 1.00 31.77 682 LEU A C 1
ATOM 9937 O O . LEU A 1 680 ? 15.523 38.179 -12.189 1.00 32.73 682 LEU A O 1
ATOM 9953 N N . VAL A 1 681 ? 15.434 37.124 -10.206 1.00 30.39 683 VAL A N 1
ATOM 9954 C CA . VAL A 1 681 ? 16.732 37.644 -9.787 1.00 32.18 683 VAL A CA 1
ATOM 9955 C C . VAL A 1 681 ? 17.820 37.228 -10.773 1.00 31.07 683 VAL A C 1
ATOM 9956 O O . VAL A 1 681 ? 18.624 38.054 -11.218 1.00 28.97 683 VAL A O 1
ATOM 9969 N N . ASP A 1 682 ? 17.865 35.938 -11.125 1.00 31.31 684 ASP A N 1
ATOM 9970 C CA . ASP A 1 682 ? 18.963 35.452 -11.964 1.00 31.99 684 ASP A CA 1
ATOM 9971 C C . ASP A 1 682 ? 18.897 36.016 -13.374 1.00 31.76 684 ASP A C 1
ATOM 9972 O O . ASP A 1 682 ? 19.931 36.496 -13.873 1.00 32.68 684 ASP A O 1
ATOM 9981 N N . PRO A 1 683 ? 17.763 35.980 -14.079 1.00 30.06 685 PRO A N 1
ATOM 9982 C CA . PRO A 1 683 ? 17.719 36.624 -15.402 1.00 30.64 685 PRO A CA 1
ATOM 9983 C C . PRO A 1 683 ? 18.084 38.095 -15.354 1.00 32.02 685 PRO A C 1
ATOM 9984 O O . PRO A 1 683 ? 18.815 38.578 -16.225 1.00 33.27 685 PRO A O 1
ATOM 9995 N N . MET A 1 684 ? 17.581 38.827 -14.359 1.00 32.33 686 MET A N 1
ATOM 9996 C CA . MET A 1 684 ? 17.916 40.241 -14.227 1.00 31.96 686 MET A CA 1
ATOM 9997 C C . MET A 1 684 ? 19.421 40.435 -14.122 1.00 30.20 686 MET A C 1
ATOM 9998 O O . MET A 1 684 ? 19.997 41.296 -14.796 1.00 31.10 686 MET A O 1
ATOM 10012 N N . LEU A 1 685 ? 20.075 39.645 -13.270 1.00 30.13 687 LEU A N 1
ATOM 10013 C CA . LEU A 1 685 ? 21.516 39.775 -13.097 1.00 29.84 687 LEU A CA 1
ATOM 10014 C C . LEU A 1 685 ? 22.275 39.251 -14.308 1.00 29.84 687 LEU A C 1
ATOM 10015 O O . LEU A 1 685 ? 23.320 39.802 -14.668 1.00 30.58 687 LEU A O 1
ATOM 10031 N N . GLU A 1 686 ? 21.762 38.203 -14.953 1.00 33.76 688 GLU A N 1
ATOM 10032 C CA . GLU A 1 686 ? 22.407 37.657 -16.141 1.00 34.74 688 GLU A CA 1
ATOM 10033 C C . GLU A 1 686 ? 22.532 38.694 -17.252 1.00 32.27 688 GLU A C 1
ATOM 10034 O O . GLU A 1 686 ? 23.408 38.564 -18.115 1.00 31.37 688 GLU A O 1
ATOM 10046 N N . CYS A 1 687 ? 21.678 39.719 -17.252 1.00 30.76 689 CYS A N 1
ATOM 10047 C CA . CYS A 1 687 ? 21.853 40.832 -18.176 1.00 31.06 689 CYS A CA 1
ATOM 10048 C C . CYS A 1 687 ? 23.165 41.569 -17.942 1.00 29.42 689 CYS A C 1
ATOM 10049 O O . CYS A 1 687 ? 23.666 42.227 -18.859 1.00 25.70 689 CYS A O 1
ATOM 10057 N N . LEU A 1 688 ? 23.728 41.473 -16.736 1.00 30.04 690 LEU A N 1
ATOM 10058 C CA . LEU A 1 688 ? 24.929 42.205 -16.355 1.00 29.21 690 LEU A CA 1
ATOM 10059 C C . LEU A 1 688 ? 26.122 41.283 -16.132 1.00 30.56 690 LEU A C 1
ATOM 10060 O O . LEU A 1 688 ? 27.125 41.704 -15.548 1.00 29.67 690 LEU A O 1
ATOM 10076 N N . LYS A 1 689 ? 26.040 40.035 -16.596 1.00 32.79 691 LYS A N 1
ATOM 10077 C CA . LYS A 1 689 ? 27.103 39.073 -16.325 1.00 33.53 691 LYS A CA 1
ATOM 10078 C C . LYS A 1 689 ? 28.454 39.551 -16.846 1.00 34.16 691 LYS A C 1
ATOM 10079 O O . LYS A 1 689 ? 29.493 39.195 -16.280 1.00 35.65 691 LYS A O 1
ATOM 10098 N N . GLU A 1 690 ? 28.467 40.371 -17.895 1.00 34.13 692 GLU A N 1
ATOM 10099 C CA . GLU A 1 690 ? 29.705 40.785 -18.542 1.00 33.35 692 GLU A CA 1
ATOM 10100 C C . GLU A 1 690 ? 30.224 42.138 -18.061 1.00 32.91 692 GLU A C 1
ATOM 10101 O O . GLU A 1 690 ? 31.218 42.628 -18.603 1.00 35.56 692 GLU A O 1
ATOM 10113 N N . TRP A 1 691 ? 29.596 42.746 -17.056 1.00 31.89 693 TRP A N 1
ATOM 10114 C CA . TRP A 1 691 ? 29.967 44.088 -16.623 1.00 29.37 693 TRP A CA 1
ATOM 10115 C C . TRP A 1 691 ? 31.064 44.031 -15.567 1.00 31.38 693 TRP A C 1
ATOM 10116 O O . TRP A 1 691 ? 30.968 43.269 -14.599 1.00 31.02 693 TRP A O 1
ATOM 10137 N N . ASP A 1 692 ? 32.094 44.857 -15.748 1.00 31.02 694 ASP A N 1
ATOM 10138 C CA . ASP A 1 692 ? 33.240 44.891 -14.849 1.00 31.28 694 ASP A CA 1
ATOM 10139 C C . ASP A 1 692 ? 33.094 45.923 -13.739 1.00 30.61 694 ASP A C 1
ATOM 10140 O O . ASP A 1 692 ? 34.042 46.134 -12.978 1.00 29.44 694 ASP A O 1
ATOM 10149 N N . GLY A 1 693 ? 31.935 46.565 -13.628 1.00 29.52 695 GLY A N 1
ATOM 10150 C CA . GLY A 1 693 ? 31.707 47.549 -12.598 1.00 29.03 695 GLY A CA 1
ATOM 10151 C C . GLY A 1 693 ? 32.189 48.941 -12.929 1.00 30.58 695 GLY A C 1
ATOM 10152 O O . GLY A 1 693 ? 32.092 49.830 -12.075 1.00 32.19 695 GLY A O 1
ATOM 10156 N N . LYS A 1 694 ? 32.708 49.160 -14.130 1.00 31.48 696 LYS A N 1
ATOM 10157 C CA . LYS A 1 694 ? 33.218 50.453 -14.538 1.00 30.96 696 LYS A CA 1
ATOM 10158 C C . LYS A 1 694 ? 32.317 51.073 -15.598 1.00 29.79 696 LYS A C 1
ATOM 10159 O O . LYS A 1 694 ? 31.678 50.358 -16.374 1.00 29.24 696 LYS A O 1
ATOM 10178 N N . PRO A 1 695 ? 32.238 52.397 -15.660 1.00 29.87 697 PRO A N 1
ATOM 10179 C CA . PRO A 1 695 ? 31.669 53.038 -16.845 1.00 29.17 697 PRO A CA 1
ATOM 10180 C C . PRO A 1 695 ? 32.657 52.960 -17.997 1.00 29.73 697 PRO A C 1
ATOM 10181 O O . PRO A 1 695 ? 33.828 52.616 -17.826 1.00 28.44 697 PRO A O 1
ATOM 10192 N N . LEU A 1 696 ? 32.164 53.270 -19.191 1.00 31.10 698 LEU A N 1
ATOM 10193 C CA . LEU A 1 696 ? 33.035 53.241 -20.354 1.00 29.52 698 LEU A CA 1
ATOM 10194 C C . LEU A 1 696 ? 33.906 54.497 -20.399 1.00 31.93 698 LEU A C 1
ATOM 10195 O O . LEU A 1 696 ? 33.475 55.573 -19.979 1.00 32.07 698 LEU A O 1
ATOM 10211 N N . PRO A 1 697 ? 35.143 54.379 -20.888 1.00 35.67 699 PRO A N 1
ATOM 10212 C CA . PRO A 1 697 ? 36.050 55.535 -20.902 1.00 35.58 699 PRO A CA 1
ATOM 10213 C C . PRO A 1 697 ? 35.452 56.744 -21.609 1.00 33.52 699 PRO A C 1
ATOM 10214 O O . PRO A 1 697 ? 34.682 56.617 -22.562 1.00 32.64 699 PRO A O 1
ATOM 10225 N N . ILE A 1 698 ? 35.840 57.931 -21.136 1.00 37.68 700 ILE A N 1
ATOM 10226 C CA . ILE A 1 698 ? 35.392 59.202 -21.689 1.00 38.35 700 ILE A CA 1
ATOM 10227 C C . ILE A 1 698 ? 36.553 60.056 -22.178 1.00 41.42 700 ILE A C 1
ATOM 10228 O O . ILE A 1 698 ? 36.361 61.228 -22.493 1.00 44.45 700 ILE A O 1
ATOM 10244 N N . ASN A 1 699 ? 37.759 59.500 -22.243 1.00 48.63 701 ASN A N 1
ATOM 10245 C CA . ASN A 1 699 ? 38.955 60.262 -22.592 1.00 55.86 701 ASN A CA 1
ATOM 10246 C C . ASN A 1 699 ? 39.503 59.854 -23.956 1.00 56.18 701 ASN A C 1
ATOM 10247 O O . ASN A 1 699 ? 40.713 59.718 -24.139 1.00 59.74 701 ASN A O 1
ATOM 10258 N N . VAL A 1 700 ? 38.617 59.662 -24.929 1.00 54.32 702 VAL A N 1
ATOM 10259 C CA . VAL A 1 700 ? 39.025 59.330 -26.289 1.00 56.96 702 VAL A CA 1
ATOM 10260 C C . VAL A 1 700 ? 38.251 60.186 -27.283 1.00 55.91 702 VAL A C 1
ATOM 10261 O O . VAL A 1 700 ? 37.341 59.699 -27.955 1.00 56.71 702 VAL A O 1
ATOM 10274 N N . ASN B 1 4 ? 38.776 65.757 -19.911 1.00 48.52 4 ASN B N 1
ATOM 10275 C CA . ASN B 1 4 ? 38.136 64.729 -19.102 1.00 59.50 4 ASN B CA 1
ATOM 10276 C C . ASN B 1 4 ? 39.187 63.756 -18.595 1.00 71.54 4 ASN B C 1
ATOM 10277 O O . ASN B 1 4 ? 40.120 63.404 -19.319 1.00 77.32 4 ASN B O 1
ATOM 10287 N N . GLY B 1 5 ? 39.034 63.320 -17.346 1.00 62.97 5 GLY B N 1
ATOM 10288 C CA . GLY B 1 5 ? 39.983 62.416 -16.737 1.00 57.43 5 GLY B CA 1
ATOM 10289 C C . GLY B 1 5 ? 39.679 60.961 -17.045 1.00 57.23 5 GLY B C 1
ATOM 10290 O O . GLY B 1 5 ? 38.728 60.619 -17.747 1.00 55.84 5 GLY B O 1
ATOM 10294 N N . ALA B 1 6 ? 40.518 60.092 -16.494 1.00 53.06 6 ALA B N 1
ATOM 10295 C CA . ALA B 1 6 ? 40.366 58.657 -16.660 1.00 54.84 6 ALA B CA 1
ATOM 10296 C C . ALA B 1 6 ? 39.467 58.083 -15.571 1.00 50.69 6 ALA B C 1
ATOM 10297 O O . ALA B 1 6 ? 39.230 58.701 -14.530 1.00 44.54 6 ALA B O 1
ATOM 10304 N N . ILE B 1 7 ? 38.962 56.876 -15.832 1.00 47.25 7 ILE B N 1
ATOM 10305 C CA . ILE B 1 7 ? 38.167 56.169 -14.839 1.00 44.51 7 ILE B CA 1
ATOM 10306 C C . ILE B 1 7 ? 39.031 55.888 -13.619 1.00 40.03 7 ILE B C 1
ATOM 10307 O O . ILE B 1 7 ? 40.174 55.432 -13.738 1.00 44.58 7 ILE B O 1
ATOM 10323 N N . VAL B 1 8 ? 38.489 56.168 -12.438 1.00 41.08 8 VAL B N 1
ATOM 10324 C CA . VAL B 1 8 ? 39.197 55.938 -11.181 1.00 40.13 8 VAL B CA 1
ATOM 10325 C C . VAL B 1 8 ? 39.097 54.454 -10.840 1.00 41.46 8 VAL B C 1
ATOM 10326 O O . VAL B 1 8 ? 38.025 53.961 -10.482 1.00 40.47 8 VAL B O 1
ATOM 10339 N N . GLU B 1 9 ? 40.225 53.744 -10.921 1.00 50.23 9 GLU B N 1
ATOM 10340 C CA . GLU B 1 9 ? 40.207 52.287 -10.812 1.00 49.00 9 GLU B CA 1
ATOM 10341 C C . GLU B 1 9 ? 39.753 51.826 -9.433 1.00 41.27 9 GLU B C 1
ATOM 10342 O O . GLU B 1 9 ? 39.025 50.833 -9.315 1.00 43.52 9 GLU B O 1
ATOM 10354 N N . SER B 1 10 ? 40.186 52.514 -8.377 1.00 39.74 10 SER B N 1
ATOM 10355 C CA . SER B 1 10 ? 39.849 52.099 -7.020 1.00 38.98 10 SER B CA 1
ATOM 10356 C C . SER B 1 10 ? 38.451 52.527 -6.597 1.00 42.30 10 SER B C 1
ATOM 10357 O O . SER B 1 10 ? 37.977 52.083 -5.545 1.00 42.51 10 SER B O 1
ATOM 10365 N N . ASP B 1 11 ? 37.787 53.370 -7.381 1.00 40.49 11 ASP B N 1
ATOM 10366 C CA . ASP B 1 11 ? 36.486 53.910 -7.018 1.00 35.83 11 ASP B CA 1
ATOM 10367 C C . ASP B 1 11 ? 35.764 54.342 -8.287 1.00 32.59 11 ASP B C 1
ATOM 10368 O O . ASP B 1 11 ? 35.449 55.526 -8.452 1.00 31.37 11 ASP B O 1
ATOM 10377 N N . PRO B 1 12 ? 35.481 53.409 -9.199 1.00 31.31 12 PRO B N 1
ATOM 10378 C CA . PRO B 1 12 ? 35.033 53.813 -10.542 1.00 32.57 12 PRO B CA 1
ATOM 10379 C C . PRO B 1 12 ? 33.680 54.491 -10.562 1.00 29.03 12 PRO B C 1
ATOM 10380 O O . PRO B 1 12 ? 33.432 55.311 -11.453 1.00 27.59 12 PRO B O 1
ATOM 10391 N N . LEU B 1 13 ? 32.800 54.181 -9.615 1.00 26.99 13 LEU B N 1
ATOM 10392 C CA . LEU B 1 13 ? 31.465 54.757 -9.577 1.00 27.65 13 LEU B CA 1
ATOM 10393 C C . LEU B 1 13 ? 31.321 55.861 -8.539 1.00 26.68 13 LEU B C 1
ATOM 10394 O O . LEU B 1 13 ? 30.240 56.443 -8.426 1.00 24.95 13 LEU B O 1
ATOM 10410 N N . ASN B 1 14 ? 32.376 56.151 -7.776 1.00 27.74 14 ASN B N 1
ATOM 10411 C CA . ASN B 1 14 ? 32.427 57.267 -6.840 1.00 27.47 14 ASN B CA 1
ATOM 10412 C C . ASN B 1 14 ? 31.702 56.981 -5.528 1.00 27.36 14 ASN B C 1
ATOM 10413 O O . ASN B 1 14 ? 31.406 57.913 -4.773 1.00 26.32 14 ASN B O 1
ATOM 10424 N N . TRP B 1 15 ? 31.409 55.715 -5.217 1.00 26.59 15 TRP B N 1
ATOM 10425 C CA . TRP B 1 15 ? 30.789 55.405 -3.933 1.00 27.94 15 TRP B CA 1
ATOM 10426 C C . TRP B 1 15 ? 31.743 55.685 -2.779 1.00 27.63 15 TRP B C 1
ATOM 10427 O O . TRP B 1 15 ? 31.321 56.146 -1.712 1.00 27.63 15 TRP B O 1
ATOM 10448 N N . GLY B 1 16 ? 33.032 55.412 -2.972 1.00 27.26 16 GLY B N 1
ATOM 10449 C CA . GLY B 1 16 ? 33.980 55.530 -1.880 1.00 28.29 16 GLY B CA 1
ATOM 10450 C C . GLY B 1 16 ? 34.270 56.961 -1.486 1.00 27.38 16 GLY B C 1
ATOM 10451 O O . GLY B 1 16 ? 34.498 57.247 -0.308 1.00 27.56 16 GLY B O 1
ATOM 10455 N N . ALA B 1 17 ? 34.273 57.877 -2.456 1.00 27.04 17 ALA B N 1
ATOM 10456 C CA . ALA B 1 17 ? 34.505 59.283 -2.150 1.00 28.92 17 ALA B CA 1
ATOM 10457 C C . ALA B 1 17 ? 33.305 59.900 -1.438 1.00 30.23 17 ALA B C 1
ATOM 10458 O O . ALA B 1 17 ? 33.471 60.755 -0.561 1.00 31.99 17 ALA B O 1
ATOM 10465 N N . ALA B 1 18 ? 32.089 59.482 -1.801 1.00 27.36 18 ALA B N 1
ATOM 10466 C CA . ALA B 1 18 ? 30.903 59.963 -1.099 1.00 27.12 18 ALA B CA 1
ATOM 10467 C C . ALA B 1 18 ? 30.834 59.396 0.312 1.00 30.70 18 ALA B C 1
ATOM 10468 O O . ALA B 1 18 ? 30.448 60.099 1.252 1.00 31.74 18 ALA B O 1
ATOM 10475 N N . ALA B 1 19 ? 31.197 58.123 0.479 1.00 28.85 19 ALA B N 1
ATOM 10476 C CA . ALA B 1 19 ? 31.227 57.540 1.813 1.00 28.46 19 ALA B CA 1
ATOM 10477 C C . ALA B 1 19 ? 32.279 58.207 2.686 1.00 31.19 19 ALA B C 1
ATOM 10478 O O . ALA B 1 19 ? 32.082 58.340 3.900 1.00 31.51 19 ALA B O 1
ATOM 10485 N N . ALA B 1 20 ? 33.394 58.639 2.091 1.00 32.82 20 ALA B N 1
ATOM 10486 C CA . ALA B 1 20 ? 34.446 59.279 2.874 1.00 32.18 20 ALA B CA 1
ATOM 10487 C C . ALA B 1 20 ? 33.966 60.589 3.480 1.00 31.88 20 ALA B C 1
ATOM 10488 O O . ALA B 1 20 ? 34.372 60.942 4.591 1.00 35.02 20 ALA B O 1
ATOM 10495 N N . GLU B 1 21 ? 33.094 61.312 2.775 1.00 32.16 21 GLU B N 1
ATOM 10496 C CA . GLU B 1 21 ? 32.500 62.524 3.329 1.00 33.45 21 GLU B CA 1
ATOM 10497 C C . GLU B 1 21 ? 31.807 62.262 4.662 1.00 36.27 21 GLU B C 1
ATOM 10498 O O . GLU B 1 21 ? 31.685 63.176 5.485 1.00 35.76 21 GLU B O 1
ATOM 10510 N N . LEU B 1 22 ? 31.349 61.032 4.896 1.00 37.27 22 LEU B N 1
ATOM 10511 C CA . LEU B 1 22 ? 30.554 60.696 6.069 1.00 35.54 22 LEU B CA 1
ATOM 10512 C C . LEU B 1 22 ? 31.364 60.001 7.156 1.00 34.73 22 LEU B C 1
ATOM 10513 O O . LEU B 1 22 ? 30.777 59.504 8.122 1.00 33.22 22 LEU B O 1
ATOM 10529 N N . SER B 1 23 ? 32.695 59.968 7.031 1.00 36.69 23 SER B N 1
ATOM 10530 C CA . SER B 1 23 ? 33.523 59.168 7.931 1.00 37.25 23 SER B CA 1
ATOM 10531 C C . SER B 1 23 ? 33.826 59.878 9.239 1.00 33.84 23 SER B C 1
ATOM 10532 O O . SER B 1 23 ? 34.108 59.216 10.243 1.00 34.07 23 SER B O 1
ATOM 10540 N N . GLY B 1 24 ? 33.817 61.206 9.246 1.00 34.29 24 GLY B N 1
ATOM 10541 C CA . GLY B 1 24 ? 34.127 61.952 10.443 1.00 33.42 24 GLY B CA 1
ATOM 10542 C C . GLY B 1 24 ? 32.920 62.105 11.341 1.00 29.50 24 GLY B C 1
ATOM 10543 O O . GLY B 1 24 ? 31.811 61.663 11.041 1.00 29.29 24 GLY B O 1
ATOM 10547 N N . SER B 1 25 ? 33.151 62.749 12.476 1.00 28.68 25 SER B N 1
ATOM 10548 C CA . SER B 1 25 ? 32.076 63.017 13.412 1.00 27.25 25 SER B CA 1
ATOM 10549 C C . SER B 1 25 ? 31.206 64.157 12.898 1.00 27.14 25 SER B C 1
ATOM 10550 O O . SER B 1 25 ? 31.654 65.016 12.134 1.00 27.15 25 SER B O 1
ATOM 10558 N N . HIS B 1 26 ? 29.946 64.156 13.330 1.00 26.31 26 HIS B N 1
ATOM 10559 C CA . HIS B 1 26 ? 29.031 65.223 12.945 1.00 27.24 26 HIS B CA 1
ATOM 10560 C C . HIS B 1 26 ? 29.458 66.563 13.540 1.00 26.60 26 HIS B C 1
ATOM 10561 O O . HIS B 1 26 ? 29.400 67.593 12.860 1.00 26.25 26 HIS B O 1
ATOM 10575 N N . LEU B 1 27 ? 29.910 66.570 14.796 1.00 25.91 27 LEU B N 1
ATOM 10576 C CA . LEU B 1 27 ? 30.262 67.830 15.443 1.00 29.45 27 LEU B CA 1
ATOM 10577 C C . LEU B 1 27 ? 31.423 68.524 14.731 1.00 28.66 27 LEU B C 1
ATOM 10578 O O . LEU B 1 27 ? 31.380 69.734 14.494 1.00 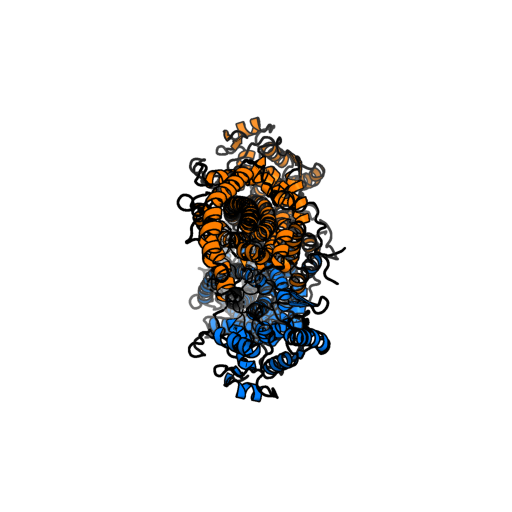28.43 27 LEU B O 1
ATOM 10594 N N . ASP B 1 28 ? 32.481 67.782 14.395 1.00 29.60 28 ASP B N 1
ATOM 10595 C CA . ASP B 1 28 ? 33.579 68.388 13.643 1.00 34.65 28 ASP B CA 1
ATOM 10596 C C . ASP B 1 28 ? 33.078 68.962 12.325 1.00 33.09 28 ASP B C 1
ATOM 10597 O O . ASP B 1 28 ? 33.529 70.026 11.883 1.00 30.77 28 ASP B O 1
ATOM 10606 N N . GLU B 1 29 ? 32.143 68.264 11.685 1.00 29.39 29 GLU B N 1
ATOM 10607 C CA . GLU B 1 29 ? 31.577 68.738 10.430 1.00 32.41 29 GLU B CA 1
ATOM 10608 C C . GLU B 1 29 ? 30.775 70.019 10.634 1.00 29.27 29 GLU B C 1
ATOM 10609 O O . GLU B 1 29 ? 30.834 70.933 9.803 1.00 26.11 29 GLU B O 1
ATOM 10621 N N . VAL B 1 30 ? 30.033 70.111 11.740 1.00 27.36 30 VAL B N 1
ATOM 10622 C CA . VAL B 1 30 ? 29.304 71.337 12.046 1.00 29.16 30 VAL B CA 1
ATOM 10623 C C . VAL B 1 30 ? 30.274 72.472 12.366 1.00 29.44 30 VAL B C 1
ATOM 10624 O O . VAL B 1 30 ? 30.066 73.618 11.950 1.00 26.71 30 VAL B O 1
ATOM 10637 N N . LYS B 1 31 ? 31.347 72.175 13.107 1.00 28.72 31 LYS B N 1
ATOM 10638 C CA . LYS B 1 31 ? 32.325 73.206 13.445 1.00 29.99 31 LYS B CA 1
ATOM 10639 C C . LYS B 1 31 ? 33.002 73.762 12.199 1.00 28.06 31 LYS B C 1
ATOM 10640 O O . LYS B 1 31 ? 33.202 74.977 12.085 1.00 28.53 31 LYS B O 1
ATOM 10659 N N . ARG B 1 32 ? 33.378 72.893 11.259 1.00 28.93 32 ARG B N 1
ATOM 10660 C CA . ARG B 1 32 ? 33.912 73.377 9.988 1.00 29.12 32 ARG B CA 1
ATOM 10661 C C . ARG B 1 32 ? 32.879 74.221 9.259 1.00 29.43 32 ARG B C 1
ATOM 10662 O O . ARG B 1 32 ? 33.200 75.283 8.712 1.00 29.57 32 ARG B O 1
ATOM 10683 N N . MET B 1 33 ? 31.624 73.772 9.271 1.00 29.23 33 MET B N 1
ATOM 10684 C CA . MET B 1 33 ? 30.559 74.461 8.557 1.00 27.67 33 MET B CA 1
ATOM 10685 C C . MET B 1 33 ? 30.369 75.882 9.075 1.00 29.96 33 MET B C 1
ATOM 10686 O O . MET B 1 33 ? 30.285 76.831 8.288 1.00 32.46 33 MET B O 1
ATOM 10700 N N . VAL B 1 34 ? 30.285 76.053 10.398 1.00 28.67 34 VAL B N 1
ATOM 10701 C CA . VAL B 1 34 ? 30.028 77.387 10.935 1.00 30.18 34 VAL B CA 1
ATOM 10702 C C . VAL B 1 34 ? 31.242 78.286 10.757 1.00 30.40 34 VAL B C 1
ATOM 10703 O O . VAL B 1 34 ? 31.099 79.492 10.531 1.00 31.67 34 VAL B O 1
ATOM 10716 N N . ALA B 1 35 ? 32.450 77.732 10.853 1.00 30.43 35 ALA B N 1
ATOM 10717 C CA . ALA B 1 35 ? 33.638 78.537 10.603 1.00 31.27 35 ALA B CA 1
ATOM 10718 C C . ALA B 1 35 ? 33.620 79.107 9.191 1.00 33.57 35 ALA B C 1
ATOM 10719 O O . ALA B 1 35 ? 33.998 80.265 8.979 1.00 35.58 35 ALA B O 1
ATOM 10726 N N . GLN B 1 36 ? 33.166 78.316 8.213 1.00 32.08 36 GLN B N 1
ATOM 10727 C CA . GLN B 1 36 ? 33.090 78.809 6.841 1.00 33.69 36 GLN B CA 1
ATOM 10728 C C . GLN B 1 36 ? 32.042 79.904 6.704 1.00 31.81 36 GLN B C 1
ATOM 10729 O O . GLN B 1 36 ? 32.245 80.874 5.967 1.00 32.31 36 GLN B O 1
ATOM 10743 N N . ALA B 1 37 ? 30.910 79.757 7.391 1.00 30.52 37 ALA B N 1
ATOM 10744 C CA . ALA B 1 37 ? 29.875 80.781 7.366 1.00 30.70 37 ALA B CA 1
ATOM 10745 C C . ALA B 1 37 ? 30.311 82.076 8.038 1.00 35.32 37 ALA B C 1
ATOM 10746 O O . ALA B 1 37 ? 29.647 83.100 7.846 1.00 39.68 37 ALA B O 1
ATOM 10753 N N . ARG B 1 38 ? 31.395 82.062 8.814 1.00 35.17 38 ARG B N 1
ATOM 10754 C CA . ARG B 1 38 ? 31.926 83.277 9.421 1.00 36.73 38 ARG B CA 1
ATOM 10755 C C . ARG B 1 38 ? 33.026 83.923 8.592 1.00 35.42 38 ARG B C 1
ATOM 10756 O O . ARG B 1 38 ? 33.465 85.025 8.930 1.00 40.34 38 ARG B O 1
ATOM 10777 N N . GLN B 1 39 ? 33.487 83.273 7.533 1.00 34.55 39 GLN B N 1
ATOM 10778 C CA . GLN B 1 39 ? 34.536 83.853 6.713 1.00 35.27 39 GLN B CA 1
ATOM 10779 C C . GLN B 1 39 ? 33.987 85.044 5.925 1.00 36.31 39 GLN B C 1
ATOM 10780 O O . GLN B 1 39 ? 32.859 84.991 5.424 1.00 37.06 39 GLN B O 1
ATOM 10794 N N . PRO B 1 40 ? 34.748 86.136 5.808 1.00 37.18 40 PRO B N 1
ATOM 10795 C CA . PRO B 1 40 ? 34.273 87.295 5.039 1.00 34.90 40 PRO B CA 1
ATOM 10796 C C . PRO B 1 40 ? 34.466 87.178 3.537 1.00 30.95 40 PRO B C 1
ATOM 10797 O O . PRO B 1 40 ? 34.140 88.127 2.815 1.00 30.71 40 PRO B O 1
ATOM 10808 N N . VAL B 1 41 ? 34.990 86.062 3.044 1.00 30.23 41 VAL B N 1
ATOM 10809 C CA . VAL B 1 41 ? 35.225 85.872 1.619 1.00 32.70 41 VAL B CA 1
ATOM 10810 C C . VAL B 1 41 ? 34.792 84.464 1.239 1.00 31.53 41 VAL B C 1
ATOM 10811 O O . VAL B 1 41 ? 35.113 83.498 1.938 1.00 31.58 41 VAL B O 1
ATOM 10824 N N . VAL B 1 42 ? 34.056 84.353 0.137 1.00 30.59 42 VAL B N 1
ATOM 10825 C CA . VAL B 1 42 ? 33.699 83.073 -0.463 1.00 28.91 42 VAL B CA 1
ATOM 10826 C C . VAL B 1 42 ? 34.310 83.050 -1.855 1.00 29.01 42 VAL B C 1
ATOM 10827 O O . VAL B 1 42 ? 33.867 83.782 -2.749 1.00 26.29 42 VAL B O 1
ATOM 10840 N N . LYS B 1 43 ? 35.327 82.216 -2.038 1.00 30.10 43 LYS B N 1
ATOM 10841 C CA . LYS B 1 43 ? 35.983 82.037 -3.325 1.00 28.50 43 LYS B CA 1
ATOM 10842 C C . LYS B 1 43 ? 35.485 80.736 -3.936 1.00 28.72 43 LYS B C 1
ATOM 10843 O O . LYS B 1 43 ? 35.621 79.671 -3.326 1.00 30.28 43 LYS B O 1
ATOM 10862 N N . ILE B 1 44 ? 34.919 80.819 -5.136 1.00 28.67 44 ILE B N 1
ATOM 10863 C CA . ILE B 1 44 ? 34.312 79.673 -5.798 1.00 28.77 44 ILE B CA 1
ATOM 10864 C C . ILE B 1 44 ? 35.073 79.370 -7.080 1.00 30.34 44 ILE B C 1
ATOM 10865 O O . ILE B 1 44 ? 35.525 80.283 -7.779 1.00 29.58 44 ILE B O 1
ATOM 10881 N N . GLU B 1 45 ? 35.212 78.076 -7.384 1.00 33.42 45 GLU B N 1
ATOM 10882 C CA . GLU B 1 45 ? 35.828 77.649 -8.634 1.00 33.48 45 GLU B CA 1
ATOM 10883 C C . GLU B 1 45 ? 35.105 76.464 -9.261 1.00 31.71 45 GLU B C 1
ATOM 10884 O O . GLU B 1 45 ? 35.609 75.906 -10.242 1.00 33.49 45 GLU B O 1
ATOM 10896 N N . GLY B 1 46 ? 33.966 76.044 -8.714 1.00 32.19 46 GLY B N 1
ATOM 10897 C CA . GLY B 1 46 ? 33.136 75.018 -9.313 1.00 30.54 46 GLY B CA 1
ATOM 10898 C C . GLY B 1 46 ? 33.169 73.668 -8.629 1.00 32.59 46 GLY B C 1
ATOM 10899 O O . GLY B 1 46 ? 32.516 72.739 -9.119 1.00 31.54 46 GLY B O 1
ATOM 10903 N N . SER B 1 47 ? 33.881 73.517 -7.512 1.00 34.60 47 SER B N 1
ATOM 10904 C CA . SER B 1 47 ? 34.033 72.191 -6.926 1.00 35.26 47 SER B CA 1
ATOM 10905 C C . SER B 1 47 ? 34.182 72.167 -5.412 1.00 33.34 47 SER B C 1
ATOM 10906 O O . SER B 1 47 ? 34.250 71.070 -4.853 1.00 34.04 47 SER B O 1
ATOM 10914 N N . THR B 1 48 ? 34.225 73.309 -4.721 1.00 34.48 48 THR B N 1
ATOM 10915 C CA . THR B 1 48 ? 34.481 73.314 -3.284 1.00 36.26 48 THR B CA 1
ATOM 10916 C C . THR B 1 48 ? 33.440 74.113 -2.503 1.00 29.89 48 THR B C 1
ATOM 10917 O O . THR B 1 48 ? 33.676 74.450 -1.340 1.00 29.24 48 THR B O 1
ATOM 10928 N N . LEU B 1 49 ? 32.291 74.412 -3.103 1.00 27.65 49 LEU B N 1
ATOM 10929 C CA . LEU B 1 49 ? 31.267 75.195 -2.424 1.00 27.87 49 LEU B CA 1
ATOM 10930 C C . LEU B 1 49 ? 30.538 74.332 -1.399 1.00 26.80 49 LEU B C 1
ATOM 10931 O O . LEU B 1 49 ? 30.116 73.215 -1.706 1.00 27.95 49 LEU B O 1
ATOM 10947 N N . ARG B 1 50 ? 30.404 74.846 -0.176 1.00 27.35 50 ARG B N 1
ATOM 10948 C CA . ARG B 1 50 ? 29.780 74.129 0.927 1.00 28.62 50 ARG B CA 1
ATOM 10949 C C . ARG B 1 50 ? 28.629 74.952 1.497 1.00 25.73 50 ARG B C 1
ATOM 10950 O O . ARG B 1 50 ? 28.521 76.154 1.246 1.00 25.78 50 ARG B O 1
ATOM 10971 N N . VAL B 1 51 ? 27.763 74.292 2.276 1.00 25.35 51 VAL B N 1
ATOM 10972 C CA . VAL B 1 51 ? 26.499 74.920 2.659 1.00 25.52 51 VAL B CA 1
ATOM 10973 C C . VAL B 1 51 ? 26.730 76.092 3.602 1.00 24.80 51 VAL B C 1
ATOM 10974 O O . VAL B 1 51 ? 25.921 77.025 3.646 1.00 24.00 51 VAL B O 1
ATOM 10987 N N . GLY B 1 52 ? 27.811 76.067 4.378 1.00 26.69 52 GLY B N 1
ATOM 10988 C CA . GLY B 1 52 ? 28.132 77.220 5.202 1.00 26.29 52 GLY B CA 1
ATOM 10989 C C . GLY B 1 52 ? 28.407 78.459 4.372 1.00 25.69 52 GLY B C 1
ATOM 10990 O O . GLY B 1 52 ? 27.997 79.565 4.731 1.00 24.86 52 GLY B O 1
ATOM 10994 N N . GLN B 1 53 ? 29.092 78.289 3.239 1.00 24.90 53 GLN B N 1
ATOM 10995 C CA . GLN B 1 53 ? 29.396 79.429 2.381 1.00 26.05 53 GLN B CA 1
ATOM 10996 C C . GLN B 1 53 ? 28.140 79.962 1.702 1.00 25.11 53 GLN B C 1
ATOM 10997 O O . GLN B 1 53 ? 27.984 81.179 1.543 1.00 21.92 53 GLN B O 1
ATOM 11011 N N . VAL B 1 54 ? 27.234 79.070 1.292 1.00 24.25 54 VAL B N 1
ATOM 11012 C CA . VAL B 1 54 ? 25.966 79.517 0.721 1.00 23.43 54 VAL B CA 1
ATOM 11013 C C . VAL B 1 54 ? 25.162 80.281 1.764 1.00 22.59 54 VAL B C 1
ATOM 11014 O O . VAL B 1 54 ? 24.531 81.299 1.457 1.00 21.40 54 VAL B O 1
ATOM 11027 N N . ALA B 1 55 ? 25.168 79.798 3.011 1.00 22.20 55 ALA B N 1
ATOM 11028 C CA . ALA B 1 55 ? 24.468 80.493 4.088 1.00 24.37 55 ALA B CA 1
ATOM 11029 C C . ALA B 1 55 ? 25.091 81.855 4.365 1.00 25.34 55 ALA B C 1
ATOM 11030 O O . ALA B 1 55 ? 24.381 82.827 4.643 1.00 25.78 55 ALA B O 1
ATOM 11037 N N . ALA B 1 56 ? 26.421 81.945 4.303 1.00 26.94 56 ALA B N 1
ATOM 11038 C CA . ALA B 1 56 ? 27.084 83.229 4.506 1.00 29.94 56 ALA B CA 1
ATOM 11039 C C . ALA B 1 56 ? 26.619 84.263 3.488 1.00 26.86 56 ALA B C 1
ATOM 11040 O O . ALA B 1 56 ? 26.330 85.412 3.843 1.00 25.21 56 ALA B O 1
ATOM 11047 N N . VAL B 1 57 ? 26.533 83.874 2.216 1.00 26.43 57 VAL B N 1
ATOM 11048 C CA . VAL B 1 57 ? 26.146 84.822 1.177 1.00 27.28 57 VAL B CA 1
ATOM 11049 C C . VAL B 1 57 ? 24.661 85.145 1.265 1.00 27.52 57 VAL B C 1
ATOM 11050 O O . VAL B 1 57 ? 24.249 86.290 1.050 1.00 28.83 57 VAL B O 1
ATOM 11063 N N . ALA B 1 58 ? 23.834 84.152 1.594 1.00 27.66 58 ALA B N 1
ATOM 11064 C CA . ALA B 1 58 ? 22.393 84.377 1.629 1.00 28.24 58 ALA B CA 1
ATOM 11065 C C . ALA B 1 58 ? 22.007 85.367 2.722 1.00 29.24 58 ALA B C 1
ATOM 11066 O O . ALA B 1 58 ? 21.174 86.251 2.493 1.00 33.23 58 ALA B O 1
ATOM 11073 N N . SER B 1 59 ? 22.602 85.251 3.911 1.00 27.13 59 SER B N 1
ATOM 11074 C CA . SER B 1 59 ? 22.242 86.146 5.006 1.00 31.00 59 SER B CA 1
ATOM 11075 C C . SER B 1 59 ? 22.962 87.490 4.948 1.00 30.45 59 SER B C 1
ATOM 11076 O O . SER B 1 59 ? 22.577 88.407 5.679 1.00 29.71 59 SER B O 1
ATOM 11084 N N . ALA B 1 60 ? 23.974 87.642 4.101 1.00 31.17 60 ALA B N 1
ATOM 11085 C CA . ALA B 1 60 ? 24.643 88.925 3.961 1.00 29.55 60 ALA B CA 1
ATOM 11086 C C . ALA B 1 60 ? 23.896 89.811 2.974 1.00 29.14 60 ALA B C 1
ATOM 11087 O O . ALA B 1 60 ? 23.198 89.331 2.077 1.00 31.22 60 ALA B O 1
ATOM 11094 N N . LYS B 1 61 ? 24.048 91.121 3.151 1.00 30.07 61 LYS B N 1
ATOM 11095 C CA . LYS B 1 61 ? 23.406 92.090 2.273 1.00 32.07 61 LYS B CA 1
ATOM 11096 C C . LYS B 1 61 ? 24.244 92.418 1.047 1.00 30.18 61 LYS B C 1
ATOM 11097 O O . LYS B 1 61 ? 23.687 92.665 -0.028 1.00 31.98 61 LYS B O 1
ATOM 11116 N N . ASP B 1 62 ? 25.567 92.428 1.187 1.00 27.79 62 ASP B N 1
ATOM 11117 C CA . ASP B 1 62 ? 26.470 92.737 0.088 1.00 29.15 62 ASP B CA 1
ATOM 11118 C C . ASP B 1 62 ? 27.883 92.311 0.470 1.00 27.92 62 ASP B C 1
ATOM 11119 O O . ASP B 1 62 ? 28.060 91.505 1.388 1.00 26.47 62 ASP B O 1
ATOM 11128 N N . ALA B 1 63 ? 28.892 92.841 -0.222 1.00 26.01 63 ALA B N 1
ATOM 11129 C CA . ALA B 1 63 ? 30.264 92.423 0.036 1.00 27.09 63 ALA B CA 1
ATOM 11130 C C . ALA B 1 63 ? 30.732 92.776 1.442 1.00 27.15 63 ALA B C 1
ATOM 11131 O O . ALA B 1 63 ? 31.660 92.134 1.945 1.00 26.48 63 ALA B O 1
ATOM 11138 N N . SER B 1 64 ? 30.116 93.767 2.093 1.00 26.56 64 SER B N 1
ATOM 11139 C CA . SER B 1 64 ? 30.569 94.162 3.424 1.00 31.61 64 SER B CA 1
ATOM 11140 C C . SER B 1 64 ? 30.375 93.038 4.437 1.00 32.21 64 SER B C 1
ATOM 11141 O O . SER B 1 64 ? 31.131 92.941 5.410 1.00 31.99 64 SER B O 1
ATOM 11149 N N . GLY B 1 65 ? 29.382 92.180 4.226 1.00 31.72 65 GLY B N 1
ATOM 11150 C CA . GLY B 1 65 ? 29.199 91.018 5.071 1.00 32.94 65 GLY B CA 1
ATOM 11151 C C . GLY B 1 65 ? 29.996 89.830 4.575 1.00 32.74 65 GLY B C 1
ATOM 11152 O O . GLY B 1 65 ? 30.716 89.185 5.344 1.00 31.66 65 GLY B O 1
ATOM 11156 N N . VAL B 1 66 ? 29.865 89.524 3.286 1.00 28.95 66 VAL B N 1
ATOM 11157 C CA . VAL B 1 66 ? 30.610 88.437 2.659 1.00 30.24 66 VAL B CA 1
ATOM 11158 C C . VAL B 1 66 ? 30.855 88.811 1.204 1.00 29.83 66 VAL B C 1
ATOM 11159 O O . VAL B 1 66 ? 29.922 89.176 0.483 1.00 28.04 66 VAL B O 1
ATOM 11172 N N . ALA B 1 67 ? 32.109 88.714 0.773 1.00 30.76 67 ALA B N 1
ATOM 11173 C CA . ALA B 1 67 ? 32.503 89.067 -0.584 1.00 32.05 67 ALA B CA 1
ATOM 11174 C C . ALA B 1 67 ? 32.683 87.802 -1.409 1.00 29.03 67 ALA B C 1
ATOM 11175 O O . ALA B 1 67 ? 33.306 86.838 -0.948 1.00 26.80 67 ALA B O 1
ATOM 11182 N N . VAL B 1 68 ? 32.141 87.816 -2.626 1.00 25.96 68 VAL B N 1
ATOM 11183 C CA . VAL B 1 68 ? 32.200 86.684 -3.542 1.00 25.83 68 VAL B CA 1
ATOM 11184 C C . VAL B 1 68 ? 33.337 86.919 -4.520 1.00 25.83 68 VAL B C 1
ATOM 11185 O O . VAL B 1 68 ? 33.407 87.977 -5.158 1.00 27.56 68 VAL B O 1
ATOM 11198 N N . GLU B 1 69 ? 34.210 85.925 -4.658 1.00 24.51 69 GLU B N 1
ATOM 11199 C CA . GLU B 1 69 ? 35.407 86.023 -5.479 1.00 30.55 69 GLU B CA 1
ATOM 11200 C C . GLU B 1 69 ? 35.441 84.867 -6.468 1.00 29.17 69 GLU B C 1
ATOM 11201 O O . GLU B 1 69 ? 35.261 83.707 -6.083 1.00 26.96 69 GLU B O 1
ATOM 11213 N N . LEU B 1 70 ? 35.678 85.182 -7.737 1.00 30.90 70 LEU B N 1
ATOM 11214 C CA . LEU B 1 70 ? 35.849 84.166 -8.766 1.00 30.33 70 LEU B CA 1
ATOM 11215 C C . LEU B 1 70 ? 37.321 83.795 -8.878 1.00 35.37 70 LEU B C 1
ATOM 11216 O O . LEU B 1 70 ? 38.190 84.672 -8.921 1.00 38.10 70 LEU B O 1
ATOM 11232 N N . ASP B 1 71 ? 37.593 82.494 -8.923 1.00 37.22 71 ASP B N 1
ATOM 11233 C CA . ASP B 1 71 ? 38.956 81.995 -9.031 1.00 39.05 71 ASP B CA 1
ATOM 11234 C C . ASP B 1 71 ? 39.416 82.121 -10.478 1.00 42.63 71 ASP B C 1
ATOM 11235 O O . ASP B 1 71 ? 38.818 81.521 -11.378 1.00 39.78 71 ASP B O 1
ATOM 11244 N N . GLU B 1 72 ? 40.481 82.900 -10.701 1.00 44.21 72 GLU B N 1
ATOM 11245 C CA . GLU B 1 72 ? 40.932 83.191 -12.057 1.00 45.44 72 GLU B CA 1
ATOM 11246 C C . GLU B 1 72 ? 41.517 81.972 -12.760 1.00 43.36 72 GLU B C 1
ATOM 11247 O O . GLU B 1 72 ? 41.629 81.980 -13.990 1.00 44.59 72 GLU B O 1
ATOM 11259 N N . GLU B 1 73 ? 41.896 80.930 -12.022 1.00 39.12 73 GLU B N 1
ATOM 11260 C CA . GLU B 1 73 ? 42.380 79.721 -12.677 1.00 44.88 73 GLU B CA 1
ATOM 11261 C C . GLU B 1 73 ? 41.270 78.947 -13.378 1.00 45.50 73 GLU B C 1
ATOM 11262 O O . GLU B 1 73 ? 41.567 77.960 -14.060 1.00 44.21 73 GLU B O 1
ATOM 11274 N N . ALA B 1 74 ? 40.012 79.362 -13.233 1.00 41.11 74 ALA B N 1
ATOM 11275 C CA . ALA B 1 74 ? 38.913 78.754 -13.970 1.00 39.78 74 ALA B CA 1
ATOM 11276 C C . ALA B 1 74 ? 38.687 79.399 -15.328 1.00 35.95 74 ALA B C 1
ATOM 11277 O O . ALA B 1 74 ? 37.950 78.841 -16.146 1.00 35.26 74 ALA B O 1
ATOM 11284 N N . ARG B 1 75 ? 39.313 80.542 -15.592 1.00 38.76 75 ARG B N 1
ATOM 11285 C CA . ARG B 1 75 ? 39.030 81.279 -16.820 1.00 41.54 75 ARG B CA 1
ATOM 11286 C C . ARG B 1 75 ? 39.348 80.489 -18.086 1.00 35.36 75 ARG B C 1
ATOM 11287 O O . ARG B 1 75 ? 38.541 80.545 -19.030 1.00 34.54 75 ARG B O 1
ATOM 11308 N N . PRO B 1 76 ? 40.460 79.758 -18.188 1.00 34.58 76 PRO B N 1
ATOM 11309 C CA . PRO B 1 76 ? 40.767 79.097 -19.472 1.00 36.13 76 PRO B CA 1
ATOM 11310 C C . PRO B 1 76 ? 39.725 78.080 -19.903 1.00 35.45 76 PRO B C 1
ATOM 11311 O O . PRO B 1 76 ? 39.317 78.074 -21.072 1.00 34.81 76 PRO B O 1
ATOM 11322 N N . ARG B 1 77 ? 39.283 77.209 -18.994 1.00 34.51 77 ARG B N 1
ATOM 11323 C CA . ARG B 1 77 ? 38.326 76.177 -19.377 1.00 36.39 77 ARG B CA 1
ATOM 11324 C C . ARG B 1 77 ? 36.959 76.780 -19.677 1.00 33.37 77 ARG B C 1
ATOM 11325 O O . ARG B 1 77 ? 36.266 76.330 -20.598 1.00 31.26 77 ARG B O 1
ATOM 11346 N N . VAL B 1 78 ? 36.554 77.796 -18.914 1.00 31.99 78 VAL B N 1
ATOM 11347 C CA . VAL B 1 78 ? 35.320 78.514 -19.223 1.00 32.42 78 VAL B CA 1
ATOM 11348 C C . VAL B 1 78 ? 35.390 79.096 -20.631 1.00 34.48 78 VAL B C 1
ATOM 11349 O O . VAL B 1 78 ? 34.492 78.884 -21.455 1.00 31.98 78 VAL B O 1
ATOM 11362 N N . LYS B 1 79 ? 36.463 79.833 -20.931 1.00 33.60 79 LYS B N 1
ATOM 11363 C CA . LYS B 1 79 ? 36.599 80.422 -22.258 1.00 35.98 79 LYS B CA 1
ATOM 11364 C C . LYS B 1 79 ? 36.665 79.349 -23.337 1.00 35.82 79 LYS B C 1
ATOM 11365 O O . LYS B 1 79 ? 36.098 79.517 -24.423 1.00 36.26 79 LYS B O 1
ATOM 11384 N N . ALA B 1 80 ? 37.353 78.241 -23.058 1.00 33.44 80 ALA B N 1
ATOM 11385 C CA . ALA B 1 80 ? 37.557 77.221 -24.080 1.00 32.74 80 ALA B CA 1
ATOM 11386 C C . ALA B 1 80 ? 36.232 76.685 -24.615 1.00 34.51 80 ALA B C 1
ATOM 11387 O O . ALA B 1 80 ? 36.072 76.521 -25.829 1.00 37.72 80 ALA B O 1
ATOM 11394 N N . SER B 1 81 ? 35.270 76.398 -23.732 1.00 32.69 81 SER B N 1
ATOM 11395 C CA . SER B 1 81 ? 33.985 75.892 -24.203 1.00 33.79 81 SER B CA 1
ATOM 11396 C C . SER B 1 81 ? 33.110 76.990 -24.787 1.00 30.62 81 SER B C 1
ATOM 11397 O O . SER B 1 81 ? 32.238 76.697 -25.609 1.00 29.76 81 SER B O 1
ATOM 11405 N N . SER B 1 82 ? 33.317 78.241 -24.381 1.00 31.31 82 SER B N 1
ATOM 11406 C CA . SER B 1 82 ? 32.663 79.358 -25.051 1.00 33.68 82 SER B CA 1
ATOM 11407 C C . SER B 1 82 ? 33.159 79.498 -26.487 1.00 36.49 82 SER B C 1
ATOM 11408 O O . SER B 1 82 ? 32.360 79.611 -27.424 1.00 33.46 82 SER B O 1
ATOM 11416 N N . GLU B 1 83 ? 34.481 79.478 -26.679 1.00 39.37 83 GLU B N 1
ATOM 11417 C CA . GLU B 1 83 ? 35.044 79.603 -28.022 1.00 42.26 83 GLU B CA 1
ATOM 11418 C C . GLU B 1 83 ? 34.670 78.414 -28.899 1.00 41.23 83 GLU B C 1
ATOM 11419 O O . GLU B 1 83 ? 34.460 78.574 -30.107 1.00 43.19 83 GLU B O 1
ATOM 11431 N N . TRP B 1 84 ? 34.585 77.216 -28.315 1.00 38.33 84 TRP B N 1
ATOM 11432 C CA . TRP B 1 84 ? 34.245 76.035 -29.102 1.00 36.57 84 TRP B CA 1
ATOM 11433 C C . TRP B 1 84 ? 32.869 76.177 -29.743 1.00 38.70 84 TRP B C 1
ATOM 11434 O O . TRP B 1 84 ? 32.668 75.773 -30.895 1.00 40.21 84 TRP B O 1
ATOM 11455 N N . ILE B 1 85 ? 31.907 76.745 -29.014 1.00 37.87 85 ILE B N 1
ATOM 11456 C CA . ILE B 1 85 ? 30.612 77.050 -29.616 1.00 40.34 85 ILE B CA 1
ATOM 11457 C C . ILE B 1 85 ? 30.795 78.020 -30.777 1.00 44.45 85 ILE B C 1
ATOM 11458 O O . ILE B 1 85 ? 30.260 77.817 -31.872 1.00 47.04 85 ILE B O 1
ATOM 11474 N N . LEU B 1 86 ? 31.568 79.085 -30.556 1.00 42.49 86 LEU B N 1
ATOM 11475 C CA . LEU B 1 86 ? 31.671 80.146 -31.552 1.00 43.95 86 LEU B CA 1
ATOM 11476 C C . LEU B 1 86 ? 32.388 79.671 -32.810 1.00 48.12 86 LEU B C 1
ATOM 11477 O O . LEU B 1 86 ? 31.983 80.016 -33.926 1.00 52.26 86 LEU B O 1
ATOM 11493 N N . ASP B 1 87 ? 33.451 78.880 -32.660 1.00 46.79 87 ASP B N 1
ATOM 11494 C CA . ASP B 1 87 ? 34.151 78.369 -33.833 1.00 50.48 87 ASP B CA 1
ATOM 11495 C C . ASP B 1 87 ? 33.252 77.437 -34.634 1.00 55.33 87 ASP B C 1
ATOM 11496 O O . ASP B 1 87 ? 33.110 77.587 -35.853 1.00 63.60 87 ASP B O 1
ATOM 11505 N N . CYS B 1 88 ? 32.624 76.472 -33.959 1.00 53.81 88 CYS B N 1
ATOM 11506 C CA . CYS B 1 88 ? 31.745 75.533 -34.648 1.00 54.27 88 CYS B CA 1
ATOM 11507 C C . CYS B 1 88 ? 30.660 76.257 -35.433 1.00 56.14 88 CYS B C 1
ATOM 11508 O O . CYS B 1 88 ? 30.248 75.786 -36.499 1.00 67.23 88 CYS B O 1
ATOM 11516 N N . ILE B 1 89 ? 30.189 77.399 -34.931 1.00 54.73 89 ILE B N 1
ATOM 11517 C CA . ILE B 1 89 ? 29.193 78.180 -35.658 1.00 57.00 89 ILE B CA 1
ATOM 11518 C C . ILE B 1 89 ? 29.805 78.761 -36.925 1.00 65.23 89 ILE B C 1
ATOM 11519 O O . ILE B 1 89 ? 29.257 78.614 -38.024 1.00 73.78 89 ILE B O 1
ATOM 11535 N N . ALA B 1 90 ? 30.951 79.432 -36.788 1.00 67.37 90 ALA B N 1
ATOM 11536 C CA . ALA B 1 90 ? 31.550 80.135 -37.918 1.00 70.63 90 ALA B CA 1
ATOM 11537 C C . ALA B 1 90 ? 31.809 79.194 -39.090 1.00 71.33 90 ALA B C 1
ATOM 11538 O O . ALA B 1 90 ? 31.603 79.567 -40.251 1.00 72.97 90 ALA B O 1
ATOM 11545 N N . HIS B 1 91 ? 32.256 77.976 -38.811 1.00 71.66 91 HIS B N 1
ATOM 11546 C CA . HIS B 1 91 ? 32.611 77.013 -39.855 1.00 71.88 91 HIS B CA 1
ATOM 11547 C C . HIS B 1 91 ? 31.455 76.065 -40.147 1.00 73.52 91 HIS B C 1
ATOM 11548 O O . HIS B 1 91 ? 31.620 74.847 -40.185 1.00 72.37 91 HIS B O 1
ATOM 11562 N N . GLY B 1 92 ? 30.263 76.619 -40.355 1.00 71.22 92 GLY B N 1
ATOM 11563 C CA . GLY B 1 92 ? 29.118 75.806 -40.715 1.00 77.45 92 GLY B CA 1
ATOM 11564 C C . GLY B 1 92 ? 28.022 75.775 -39.671 1.00 75.15 92 GLY B C 1
ATOM 11565 O O . GLY B 1 92 ? 27.114 76.611 -39.687 1.00 81.75 92 GLY B O 1
ATOM 11566 N N . GLY B 1 93 ? 28.094 74.820 -38.765 1.00 67.90 93 GLY B N 1
ATOM 11567 C CA . GLY B 1 93 ? 27.076 74.637 -37.749 1.00 65.84 93 GLY B CA 1
ATOM 11568 C C . GLY B 1 93 ? 26.970 73.178 -37.366 1.00 73.21 93 GLY B C 1
ATOM 11569 O O . GLY B 1 93 ? 27.406 72.276 -38.080 1.00 78.43 93 GLY B O 1
ATOM 11570 N N . ASP B 1 94 ? 26.366 72.939 -36.206 1.00 79.55 94 ASP B N 1
ATOM 11571 C CA . ASP B 1 94 ? 26.316 71.589 -35.663 1.00 83.15 94 ASP B CA 1
ATOM 11572 C C . ASP B 1 94 ? 25.347 71.509 -34.492 1.00 87.40 94 ASP B C 1
ATOM 11573 O O . ASP B 1 94 ? 24.228 71.009 -34.642 1.00 94.16 94 ASP B O 1
ATOM 11578 N N . ILE B 1 95 ? 25.780 72.014 -33.336 1.00 84.52 95 ILE B N 1
ATOM 11579 C CA . ILE B 1 95 ? 25.128 71.821 -32.043 1.00 77.25 95 ILE B CA 1
ATOM 11580 C C . ILE B 1 95 ? 23.631 71.593 -32.203 1.00 75.48 95 ILE B C 1
ATOM 11581 O O . ILE B 1 95 ? 22.884 72.505 -32.572 1.00 74.97 95 ILE B O 1
ATOM 11586 N N . TYR B 1 96 ? 23.193 70.365 -31.918 1.00 71.45 96 TYR B N 1
ATOM 11587 C CA . TYR B 1 96 ? 21.809 69.980 -32.167 1.00 73.95 96 TYR B CA 1
ATOM 11588 C C . TYR B 1 96 ? 20.832 70.740 -31.275 1.00 67.88 96 TYR B C 1
ATOM 11589 O O . TYR B 1 96 ? 19.723 71.065 -31.713 1.00 74.22 96 TYR B O 1
ATOM 11598 N N . GLY B 1 97 ? 21.220 71.048 -30.043 1.00 61.45 97 GLY B N 1
ATOM 11599 C CA . GLY B 1 97 ? 20.302 71.694 -29.128 1.00 63.90 97 GLY B CA 1
ATOM 11600 C C . GLY B 1 97 ? 20.402 73.206 -29.085 1.00 64.72 97 GLY B C 1
ATOM 11601 O O . GLY B 1 97 ? 19.510 73.868 -28.548 1.00 61.25 97 GLY B O 1
ATOM 11602 N N . VAL B 1 98 ? 21.472 73.768 -29.640 1.00 65.53 98 VAL B N 1
ATOM 11603 C CA . VAL B 1 98 ? 21.713 75.204 -29.566 1.00 70.83 98 VAL B CA 1
ATOM 11604 C C . VAL B 1 98 ? 21.423 75.899 -30.892 1.00 72.41 98 VAL B C 1
ATOM 11605 O O . VAL B 1 98 ? 20.874 77.001 -30.906 1.00 72.63 98 VAL B O 1
ATOM 11609 N N . THR B 1 99 ? 21.771 75.277 -32.016 1.00 72.42 99 THR B N 1
ATOM 11610 C CA . THR B 1 99 ? 21.504 75.874 -33.324 1.00 68.93 99 THR B CA 1
ATOM 11611 C C . THR B 1 99 ? 20.261 75.265 -33.965 1.00 73.92 99 THR B C 1
ATOM 11612 O O . THR B 1 99 ? 19.294 75.969 -34.257 1.00 71.40 99 THR B O 1
ATOM 11616 N N . THR B 1 110 ? 19.614 77.519 -37.078 1.00 91.64 110 THR B N 1
ATOM 11617 C CA . THR B 1 110 ? 18.525 77.825 -37.998 1.00 92.44 110 THR B CA 1
ATOM 11618 C C . THR B 1 110 ? 18.888 78.997 -38.911 1.00 96.65 110 THR B C 1
ATOM 11619 O O . THR B 1 110 ? 19.843 78.919 -39.685 1.00 97.97 110 THR B O 1
ATOM 11621 N N . LYS B 1 111 ? 18.121 80.083 -38.818 1.00 92.40 111 LYS B N 1
ATOM 11622 C CA . LYS B 1 111 ? 18.341 81.266 -39.639 1.00 87.59 111 LYS B CA 1
ATOM 11623 C C . LYS B 1 111 ? 18.593 82.537 -38.841 1.00 84.75 111 LYS B C 1
ATOM 11624 O O . LYS B 1 111 ? 19.281 83.430 -39.339 1.00 81.92 111 LYS B O 1
ATOM 11626 N N . ASP B 1 112 ? 18.057 82.646 -37.625 1.00 83.81 112 ASP B N 1
ATOM 11627 C CA . ASP B 1 112 ? 18.231 83.828 -36.778 1.00 73.15 112 ASP B CA 1
ATOM 11628 C C . ASP B 1 112 ? 18.572 83.348 -35.370 1.00 66.68 112 ASP B C 1
ATOM 11629 O O . ASP B 1 112 ? 17.689 82.917 -34.623 1.00 60.62 112 ASP B O 1
ATOM 11638 N N . GLY B 1 113 ? 19.851 83.430 -35.011 1.00 63.63 113 GLY B N 1
ATOM 11639 C CA . GLY B 1 113 ? 20.323 82.957 -33.732 1.00 54.72 113 GLY B CA 1
ATOM 11640 C C . GLY B 1 113 ? 20.001 83.902 -32.592 1.00 53.95 113 GLY B C 1
ATOM 11641 O O . GLY B 1 113 ? 19.484 83.493 -31.548 1.00 48.79 113 GLY B O 1
ATOM 11645 N N . PRO B 1 114 ? 20.317 85.188 -32.762 1.00 55.84 114 PRO B N 1
ATOM 11646 C CA . PRO B 1 114 ? 20.003 86.157 -31.698 1.00 52.38 114 PRO B CA 1
ATOM 11647 C C . PRO B 1 114 ? 18.528 86.215 -31.352 1.00 46.87 114 PRO B C 1
ATOM 11648 O O . PRO B 1 114 ? 18.184 86.456 -30.189 1.00 41.81 114 PRO B O 1
ATOM 11659 N N . ALA B 1 115 ? 17.643 86.002 -32.328 1.00 45.25 115 ALA B N 1
ATOM 11660 C CA . ALA B 1 115 ? 16.214 86.026 -32.043 1.00 41.84 115 ALA B CA 1
ATOM 11661 C C . ALA B 1 115 ? 15.804 84.854 -31.165 1.00 40.63 115 ALA B C 1
ATOM 11662 O O . ALA B 1 115 ? 14.831 84.959 -30.410 1.00 36.04 115 ALA B O 1
ATOM 11669 N N . LEU B 1 116 ? 16.536 83.741 -31.242 1.00 39.69 116 LEU B N 1
ATOM 11670 C CA . LEU B 1 116 ? 16.177 82.557 -30.469 1.00 39.50 116 LEU B CA 1
ATOM 11671 C C . LEU B 1 116 ? 16.477 82.747 -28.986 1.00 39.21 116 LEU B C 1
ATOM 11672 O O . LEU B 1 116 ? 15.709 82.291 -28.130 1.00 34.90 116 LEU B O 1
ATOM 11688 N N . GLN B 1 117 ? 17.592 83.407 -28.660 1.00 39.55 117 GLN B N 1
ATOM 11689 C CA . GLN B 1 117 ? 17.892 83.688 -27.262 1.00 37.24 117 GLN B CA 1
ATOM 11690 C C . GLN B 1 117 ? 16.903 84.688 -26.679 1.00 36.75 117 GLN B C 1
ATOM 11691 O O . GLN B 1 117 ? 16.588 84.623 -25.484 1.00 32.58 117 GLN B O 1
ATOM 11705 N N . VAL B 1 118 ? 16.404 85.613 -27.503 1.00 35.00 118 VAL B N 1
ATOM 11706 C CA . VAL B 1 118 ? 15.408 86.572 -27.034 1.00 34.71 118 VAL B CA 1
ATOM 11707 C C . VAL B 1 118 ? 14.085 85.871 -26.756 1.00 29.38 118 VAL B C 1
ATOM 11708 O O . VAL B 1 118 ? 13.402 86.174 -25.772 1.00 27.74 118 VAL B O 1
ATOM 11721 N N . GLU B 1 119 ? 13.696 84.936 -27.622 1.00 29.69 119 GLU B N 1
ATOM 11722 C CA . GLU B 1 119 ? 12.425 84.245 -27.443 1.00 31.39 119 GLU B CA 1
ATOM 11723 C C . GLU B 1 119 ? 12.496 83.265 -26.281 1.00 28.69 119 GLU B C 1
ATOM 11724 O O . GLU B 1 119 ? 11.514 83.082 -25.553 1.00 27.57 119 GLU B O 1
ATOM 11736 N N . LEU B 1 120 ? 13.651 82.627 -26.092 1.00 28.65 120 LEU B N 1
ATOM 11737 C CA . LEU B 1 120 ? 13.830 81.726 -24.963 1.00 28.09 120 LEU B CA 1
ATOM 11738 C C . LEU B 1 120 ? 13.458 82.408 -23.652 1.00 28.58 120 LEU B C 1
ATOM 11739 O O . LEU B 1 120 ? 12.717 81.849 -22.836 1.00 27.70 120 LEU B O 1
ATOM 11755 N N . LEU B 1 121 ? 13.963 83.623 -23.432 1.00 28.66 121 LEU B N 1
ATOM 11756 C CA . LEU B 1 121 ? 13.707 84.315 -22.177 1.00 25.41 121 LEU B CA 1
ATOM 11757 C C . LEU B 1 121 ? 12.308 84.901 -22.114 1.00 25.64 121 LEU B C 1
ATOM 11758 O O . LEU B 1 121 ? 11.728 84.988 -21.025 1.00 24.66 121 LEU B O 1
ATOM 11774 N N . ARG B 1 122 ? 11.752 85.317 -23.251 1.00 25.93 122 ARG B N 1
ATOM 11775 C CA . ARG B 1 122 ? 10.433 85.935 -23.226 1.00 26.95 122 ARG B CA 1
ATOM 11776 C C . ARG B 1 122 ? 9.380 84.962 -22.715 1.00 26.07 122 ARG B C 1
ATOM 11777 O O . ARG B 1 122 ? 8.521 85.337 -21.911 1.00 25.81 122 ARG B O 1
ATOM 11798 N N . HIS B 1 123 ? 9.426 83.708 -23.164 1.00 25.53 123 HIS B N 1
ATOM 11799 C CA . HIS B 1 123 ? 8.360 82.780 -22.817 1.00 27.70 123 HIS B CA 1
ATOM 11800 C C . HIS B 1 123 ? 8.583 82.120 -21.460 1.00 26.46 123 HIS B C 1
ATOM 11801 O O . HIS B 1 123 ? 7.614 81.669 -20.842 1.00 24.23 123 HIS B O 1
ATOM 11815 N N . LEU B 1 124 ? 9.821 82.082 -20.966 1.00 26.28 124 LEU B N 1
ATOM 11816 C CA . LEU B 1 124 ? 10.062 81.590 -19.615 1.00 26.55 124 LEU B CA 1
ATOM 11817 C C . LEU B 1 124 ? 9.779 82.643 -18.552 1.00 23.89 124 LEU B C 1
ATOM 11818 O O . LEU B 1 124 ? 9.651 82.291 -17.377 1.00 22.89 124 LEU B O 1
ATOM 11834 N N . ASN B 1 125 ? 9.684 83.918 -18.930 1.00 22.66 125 ASN B N 1
ATOM 11835 C CA . ASN B 1 125 ? 9.165 84.953 -18.036 1.00 23.63 125 ASN B CA 1
ATOM 11836 C C . ASN B 1 125 ? 7.667 84.706 -17.877 1.00 24.34 125 ASN B C 1
ATOM 11837 O O . ASN B 1 125 ? 6.819 85.396 -18.448 1.00 24.52 125 ASN B O 1
ATOM 11848 N N . ALA B 1 126 ? 7.339 83.686 -17.086 1.00 24.43 126 ALA B N 1
ATOM 11849 C CA . ALA B 1 126 ? 5.962 83.247 -16.901 1.00 23.59 126 ALA B CA 1
ATOM 11850 C C . ALA B 1 126 ? 5.517 83.357 -15.450 1.00 25.06 126 ALA B C 1
ATOM 11851 O O . ALA B 1 126 ? 4.484 82.786 -15.078 1.00 22.85 126 ALA B O 1
ATOM 11858 N N . GLY B 1 127 ? 6.259 84.086 -14.626 1.00 25.23 127 GLY B N 1
ATOM 11859 C CA . GLY B 1 127 ? 5.954 84.143 -13.218 1.00 24.26 127 GLY B CA 1
ATOM 11860 C C . GLY B 1 127 ? 4.882 85.166 -12.899 1.00 24.71 127 GLY B C 1
ATOM 11861 O O . GLY B 1 127 ? 4.676 86.145 -13.616 1.00 24.15 127 GLY B O 1
ATOM 11865 N N . ILE B 1 128 ? 4.192 84.912 -11.794 1.00 22.61 128 ILE B N 1
ATOM 11866 C CA . ILE B 1 128 ? 3.240 85.845 -11.216 1.00 23.21 128 ILE B CA 1
ATOM 11867 C C . ILE B 1 128 ? 3.905 86.479 -10.002 1.00 23.55 128 ILE B C 1
ATOM 11868 O O . ILE B 1 128 ? 4.314 85.775 -9.070 1.00 21.63 128 ILE B O 1
ATOM 11884 N N . PHE B 1 129 ? 4.019 87.807 -10.016 1.00 23.32 129 PHE B N 1
ATOM 11885 C CA . PHE B 1 129 ? 4.665 88.560 -8.952 1.00 24.17 129 PHE B CA 1
ATOM 11886 C C . PHE B 1 129 ? 3.673 89.181 -7.979 1.00 26.07 129 PHE B C 1
ATOM 11887 O O . PHE B 1 129 ? 4.094 89.754 -6.971 1.00 29.06 129 PHE B O 1
ATOM 11904 N N . GLY B 1 130 ? 2.376 89.075 -8.244 1.00 25.57 130 GLY B N 1
ATOM 11905 C CA . GLY B 1 130 ? 1.423 89.806 -7.434 1.00 29.82 130 GLY B CA 1
ATOM 11906 C C . GLY B 1 130 ? 1.715 91.288 -7.520 1.00 32.26 130 GLY B C 1
ATOM 11907 O O . GLY B 1 130 ? 2.085 91.809 -8.576 1.00 33.35 130 GLY B O 1
ATOM 11911 N N . THR B 1 131 ? 1.562 91.982 -6.394 1.00 34.49 131 THR B N 1
ATOM 11912 C CA . THR B 1 131 ? 1.913 93.394 -6.314 1.00 34.54 131 THR B CA 1
ATOM 11913 C C . THR B 1 131 ? 3.396 93.615 -6.061 1.00 36.48 131 THR B C 1
ATOM 11914 O O . THR B 1 131 ? 3.827 94.769 -5.979 1.00 42.66 131 THR B O 1
ATOM 11925 N N . GLY B 1 132 ? 4.184 92.548 -5.945 1.00 37.79 132 GLY B N 1
ATOM 11926 C CA . GLY B 1 132 ? 5.573 92.649 -5.567 1.00 40.32 132 GLY B CA 1
ATOM 11927 C C . GLY B 1 132 ? 5.831 92.540 -4.081 1.00 40.40 132 GLY B C 1
ATOM 11928 O O . GLY B 1 132 ? 6.982 92.323 -3.685 1.00 41.85 132 GLY B O 1
ATOM 11932 N N . SER B 1 133 ? 4.798 92.667 -3.244 1.00 41.59 133 SER B N 1
ATOM 11933 C CA . SER B 1 133 ? 4.995 92.658 -1.800 1.00 45.31 133 SER B CA 1
ATOM 11934 C C . SER B 1 133 ? 3.876 91.934 -1.053 1.00 41.88 133 SER B C 1
ATOM 11935 O O . SER B 1 133 ? 3.731 92.127 0.161 1.00 37.66 133 SER B O 1
ATOM 11943 N N . ASP B 1 134 ? 3.081 91.108 -1.737 1.00 38.93 134 ASP B N 1
ATOM 11944 C CA . ASP B 1 134 ? 2.014 90.349 -1.095 1.00 34.58 134 ASP B CA 1
ATOM 11945 C C . ASP B 1 134 ? 2.291 88.846 -1.113 1.00 30.64 134 ASP B C 1
ATOM 11946 O O . ASP B 1 134 ? 1.364 88.037 -1.147 1.00 31.88 134 ASP B O 1
ATOM 11955 N N . GLY B 1 135 ? 3.562 88.463 -1.080 1.00 28.91 135 GLY B N 1
ATOM 11956 C CA . GLY B 1 135 ? 3.945 87.091 -0.817 1.00 27.48 135 GLY B CA 1
ATOM 11957 C C . GLY B 1 135 ? 4.210 86.213 -2.026 1.00 27.69 135 GLY B C 1
ATOM 11958 O O . GLY B 1 135 ? 4.241 84.988 -1.875 1.00 27.14 135 GLY B O 1
ATOM 11962 N N . HIS B 1 136 ? 4.415 86.788 -3.209 1.00 25.75 136 HIS B N 1
ATOM 11963 C CA . HIS B 1 136 ? 4.584 85.989 -4.415 1.00 25.85 136 HIS B CA 1
ATOM 11964 C C . HIS B 1 136 ? 5.931 86.203 -5.090 1.00 25.20 136 HIS B C 1
ATOM 11965 O O . HIS B 1 136 ? 6.111 85.778 -6.236 1.00 23.84 136 HIS B O 1
ATOM 11979 N N . THR B 1 137 ? 6.889 86.813 -4.402 1.00 24.73 137 THR B N 1
ATOM 11980 C CA . THR B 1 137 ? 8.243 86.959 -4.906 1.00 25.88 137 THR B CA 1
ATOM 11981 C C . THR B 1 137 ? 9.202 86.115 -4.078 1.00 23.86 137 THR B C 1
ATOM 11982 O O . THR B 1 137 ? 8.999 85.898 -2.881 1.00 21.76 137 THR B O 1
ATOM 11993 N N . LEU B 1 138 ? 10.246 85.647 -4.732 1.00 21.96 138 LEU B N 1
ATOM 11994 C CA . LEU B 1 138 ? 11.278 84.900 -4.044 1.00 21.29 138 LEU B CA 1
ATOM 11995 C C . LEU B 1 138 ? 12.072 85.847 -3.153 1.00 22.46 138 LEU B C 1
ATOM 11996 O O . LEU B 1 138 ? 12.491 86.912 -3.618 1.00 23.98 138 LEU B O 1
ATOM 12012 N N . PRO B 1 139 ? 12.294 85.514 -1.880 1.00 24.79 139 PRO B N 1
ATOM 12013 C CA . PRO B 1 139 ? 13.091 86.400 -1.022 1.00 25.21 139 PRO B CA 1
ATOM 12014 C C . PRO B 1 139 ? 14.455 86.687 -1.632 1.00 23.97 139 PRO B C 1
ATOM 12015 O O . PRO B 1 139 ? 15.081 85.816 -2.239 1.00 22.44 139 PRO B O 1
ATOM 12026 N N . SER B 1 140 ? 14.921 87.924 -1.452 1.00 23.57 140 SER B N 1
ATOM 12027 C CA . SER B 1 140 ? 16.219 88.305 -1.999 1.00 26.25 140 SER B CA 1
ATOM 12028 C C . SER B 1 140 ? 17.340 87.445 -1.429 1.00 26.18 140 SER B C 1
ATOM 12029 O O . SER B 1 140 ? 18.332 87.185 -2.117 1.00 23.84 140 SER B O 1
ATOM 12037 N N . GLU B 1 141 ? 17.199 86.986 -0.183 1.00 27.65 141 GLU B N 1
ATOM 12038 C CA . GLU B 1 141 ? 18.198 86.092 0.397 1.00 28.25 141 GLU B CA 1
ATOM 12039 C C . GLU B 1 141 ? 18.369 84.840 -0.455 1.00 27.37 141 GLU B C 1
ATOM 12040 O O . GLU B 1 141 ? 19.490 84.351 -0.641 1.00 24.97 141 GLU B O 1
ATOM 12052 N N . VAL B 1 142 ? 17.263 84.310 -0.981 1.00 25.91 142 VAL B N 1
ATOM 12053 C CA . VAL B 1 142 ? 17.316 83.103 -1.794 1.00 23.29 142 VAL B CA 1
ATOM 12054 C C . VAL B 1 142 ? 17.752 83.432 -3.216 1.00 21.90 142 VAL B C 1
ATOM 12055 O O . VAL B 1 142 ? 18.444 82.634 -3.859 1.00 20.59 142 VAL B O 1
ATOM 12068 N N . VAL B 1 143 ? 17.368 84.600 -3.730 1.00 22.83 143 VAL B N 1
ATOM 12069 C CA . VAL B 1 143 ? 17.873 85.041 -5.027 1.00 22.98 143 VAL B CA 1
ATOM 12070 C C . VAL B 1 143 ? 19.394 85.082 -5.007 1.00 21.85 143 VAL B C 1
ATOM 12071 O O . VAL B 1 143 ? 20.057 84.592 -5.929 1.00 20.26 143 VAL B O 1
ATOM 12084 N N . ARG B 1 144 ? 19.968 85.660 -3.947 1.00 23.25 144 ARG B N 1
ATOM 12085 C CA . ARG B 1 144 ? 21.421 85.757 -3.832 1.00 23.39 144 ARG B CA 1
ATOM 12086 C C . ARG B 1 144 ? 22.062 84.378 -3.776 1.00 20.53 144 ARG B C 1
ATOM 12087 O O . ARG B 1 144 ? 23.030 84.099 -4.492 1.00 19.98 144 ARG B O 1
ATOM 12108 N N . ALA B 1 145 ? 21.546 83.500 -2.918 1.00 21.66 145 ALA B N 1
ATOM 12109 C CA . ALA B 1 145 ? 22.072 82.142 -2.867 1.00 20.76 145 ALA B CA 1
ATOM 12110 C C . ALA B 1 145 ? 22.029 81.489 -4.241 1.00 20.39 145 ALA B C 1
ATOM 12111 O O . ALA B 1 145 ? 22.984 80.821 -4.651 1.00 20.82 145 ALA B O 1
ATOM 12118 N N . ALA B 1 146 ? 20.930 81.677 -4.972 1.00 20.63 146 ALA B N 1
ATOM 12119 C CA . ALA B 1 146 ? 20.811 81.064 -6.288 1.00 19.98 146 ALA B CA 1
ATOM 12120 C C . ALA B 1 146 ? 21.864 81.605 -7.245 1.00 19.43 146 ALA B C 1
ATOM 12121 O O . ALA B 1 146 ? 22.471 80.842 -8.005 1.00 18.93 146 ALA B O 1
ATOM 12128 N N . MET B 1 147 ? 22.098 82.920 -7.223 1.00 19.65 147 MET B N 1
ATOM 12129 C CA . MET B 1 147 ? 23.105 83.502 -8.106 1.00 20.22 147 MET B CA 1
ATOM 12130 C C . MET B 1 147 ? 24.487 82.932 -7.811 1.00 20.26 147 MET B C 1
ATOM 12131 O O . MET B 1 147 ? 25.271 82.680 -8.732 1.00 19.44 147 MET B O 1
ATOM 12145 N N . LEU B 1 148 ? 24.799 82.718 -6.530 1.00 20.49 148 LEU B N 1
ATOM 12146 C CA . LEU B 1 148 ? 26.083 82.130 -6.152 1.00 21.02 148 LEU B CA 1
ATOM 12147 C C . LEU B 1 148 ? 26.225 80.712 -6.692 1.00 21.26 148 LEU B C 1
ATOM 12148 O O . LEU B 1 148 ? 27.232 80.372 -7.325 1.00 19.98 148 LEU B O 1
ATOM 12164 N N . VAL B 1 149 ? 25.241 79.855 -6.409 1.00 19.92 149 VAL B N 1
ATOM 12165 C CA . VAL B 1 149 ? 25.286 78.481 -6.898 1.00 21.38 149 VAL B CA 1
ATOM 12166 C C . VAL B 1 149 ? 25.321 78.466 -8.419 1.00 21.35 149 VAL B C 1
ATOM 12167 O O . VAL B 1 149 ? 26.021 77.652 -9.034 1.00 22.27 149 VAL B O 1
ATOM 12180 N N . ARG B 1 150 ? 24.563 79.364 -9.046 1.00 20.45 150 ARG B N 1
ATOM 12181 C CA . ARG B 1 150 ? 24.507 79.410 -10.501 1.00 23.18 150 ARG B CA 1
ATOM 12182 C C . ARG B 1 150 ? 25.879 79.713 -11.092 1.00 23.03 150 ARG B C 1
ATOM 12183 O O . ARG B 1 150 ? 26.267 79.125 -12.108 1.00 24.13 150 ARG B O 1
ATOM 12204 N N . ILE B 1 151 ? 26.628 80.628 -10.471 1.00 21.36 151 ILE B N 1
ATOM 12205 C CA . ILE B 1 151 ? 27.981 80.925 -10.936 1.00 22.54 151 ILE B CA 1
ATOM 12206 C C . ILE B 1 151 ? 28.889 79.726 -10.710 1.00 22.18 151 ILE B C 1
ATOM 12207 O O . ILE B 1 151 ? 29.624 79.306 -11.609 1.00 22.79 151 ILE B O 1
ATOM 12223 N N . ASN B 1 152 ? 28.872 79.176 -9.494 1.00 22.43 152 ASN B N 1
ATOM 12224 C CA . ASN B 1 152 ? 29.736 78.044 -9.176 1.00 24.09 152 ASN B CA 1
ATOM 12225 C C . ASN B 1 152 ? 29.552 76.908 -10.172 1.00 24.78 152 ASN B C 1
ATOM 12226 O O . ASN B 1 152 ? 30.530 76.307 -10.626 1.00 26.48 152 ASN B O 1
ATOM 12237 N N . THR B 1 153 ? 28.308 76.606 -10.538 1.00 25.49 153 THR B N 1
ATOM 12238 C CA . THR B 1 153 ? 28.028 75.492 -11.437 1.00 28.31 153 THR B CA 1
ATOM 12239 C C . THR B 1 153 ? 28.237 75.838 -12.907 1.00 27.30 153 THR B C 1
ATOM 12240 O O . THR B 1 153 ? 27.781 75.085 -13.772 1.00 30.20 153 THR B O 1
ATOM 12251 N N . LEU B 1 154 ? 28.901 76.953 -13.208 1.00 26.75 154 LEU B N 1
ATOM 12252 C CA . LEU B 1 154 ? 29.312 77.275 -14.566 1.00 26.41 154 LEU B CA 1
ATOM 12253 C C . LEU B 1 154 ? 30.821 77.397 -14.713 1.00 27.11 154 LEU B C 1
ATOM 12254 O O . LEU B 1 154 ? 31.296 77.682 -15.816 1.00 28.29 154 LEU B O 1
ATOM 12270 N N . LEU B 1 155 ? 31.585 77.181 -13.643 1.00 27.55 155 LEU B N 1
ATOM 12271 C CA . LEU B 1 155 ? 33.027 77.387 -13.659 1.00 28.72 155 LEU B CA 1
ATOM 12272 C C . LEU B 1 155 ? 33.816 76.125 -13.971 1.00 30.32 155 LEU B C 1
ATOM 12273 O O . LEU B 1 155 ? 35.045 76.200 -14.089 1.00 31.14 155 LEU B O 1
ATOM 12289 N N . GLN B 1 156 ? 33.156 74.971 -14.091 1.00 29.47 156 GLN B N 1
ATOM 12290 C CA . GLN B 1 156 ? 33.865 73.752 -14.453 1.00 26.60 156 GLN B CA 1
ATOM 12291 C C . GLN B 1 156 ? 34.304 73.766 -15.908 1.00 28.83 156 GLN B C 1
ATOM 12292 O O . GLN B 1 156 ? 35.175 72.975 -16.285 1.00 30.06 156 GLN B O 1
ATOM 12306 N N . GLY B 1 157 ? 33.718 74.634 -16.730 1.00 29.93 157 GLY B N 1
ATOM 12307 C CA . GLY B 1 157 ? 34.125 74.779 -18.111 1.00 30.76 157 GLY B CA 1
ATOM 12308 C C . GLY B 1 157 ? 33.341 73.964 -19.115 1.00 29.97 157 GLY B C 1
ATOM 12309 O O . GLY B 1 157 ? 33.739 73.909 -20.285 1.00 30.67 157 GLY B O 1
ATOM 12313 N N . TYR B 1 158 ? 32.236 73.342 -18.707 1.00 28.07 158 TYR B N 1
ATOM 12314 C CA . TYR B 1 158 ? 31.472 72.461 -19.581 1.00 29.03 158 TYR B CA 1
ATOM 12315 C C . TYR B 1 158 ? 30.168 73.093 -20.065 1.00 27.79 158 TYR B C 1
ATOM 12316 O O . TYR B 1 158 ? 29.301 72.382 -20.582 1.00 29.32 158 TYR B O 1
ATOM 12334 N N . SER B 1 159 ? 30.015 74.413 -19.939 1.00 26.18 159 SER B N 1
ATOM 12335 C CA . SER B 1 159 ? 28.728 75.054 -20.182 1.00 28.20 159 SER B CA 1
ATOM 12336 C C . SER B 1 159 ? 28.694 75.964 -21.401 1.00 29.54 159 SER B C 1
ATOM 12337 O O . SER B 1 159 ? 27.605 76.225 -21.919 1.00 30.49 159 SER B O 1
ATOM 12345 N N . GLY B 1 160 ? 29.835 76.459 -21.861 1.00 30.05 160 GLY B N 1
ATOM 12346 C CA . GLY B 1 160 ? 29.866 77.310 -23.033 1.00 30.29 160 GLY B CA 1
ATOM 12347 C C . GLY B 1 160 ? 29.288 78.689 -22.808 1.00 29.04 160 GLY B C 1
ATOM 12348 O O . GLY B 1 160 ? 28.455 79.154 -23.589 1.00 32.16 160 GLY B O 1
ATOM 12352 N N . ILE B 1 161 ? 29.730 79.364 -21.753 1.00 31.16 161 ILE B N 1
ATOM 12353 C CA . ILE B 1 161 ? 29.261 80.706 -21.440 1.00 33.42 161 ILE B CA 1
ATOM 12354 C C . ILE B 1 161 ? 30.463 81.602 -21.169 1.00 31.64 161 ILE B C 1
ATOM 12355 O O . ILE B 1 161 ? 31.515 81.145 -20.710 1.00 29.62 161 ILE B O 1
ATOM 12371 N N . ARG B 1 162 ? 30.305 82.886 -21.478 1.00 31.54 162 ARG B N 1
ATOM 12372 C CA . ARG B 1 162 ? 31.398 83.837 -21.334 1.00 33.58 162 ARG B CA 1
ATOM 12373 C C . ARG B 1 162 ? 31.660 84.127 -19.866 1.00 32.56 162 ARG B C 1
ATOM 12374 O O . ARG B 1 162 ? 30.735 84.429 -19.108 1.00 31.05 162 ARG B O 1
ATOM 12395 N N . PHE B 1 163 ? 32.933 84.053 -19.471 1.00 33.06 163 PHE B N 1
ATOM 12396 C CA . PHE B 1 163 ? 33.324 84.431 -18.120 1.00 30.96 163 PHE B CA 1
ATOM 12397 C C . PHE B 1 163 ? 32.789 85.807 -17.747 1.00 32.69 163 PHE B C 1
ATOM 12398 O O . PHE B 1 163 ? 32.489 86.062 -16.575 1.00 31.23 163 PHE B O 1
ATOM 12415 N N . GLU B 1 164 ? 32.651 86.704 -18.727 1.00 33.72 164 GLU B N 1
ATOM 12416 C CA . GLU B 1 164 ? 32.221 88.068 -18.432 1.00 34.31 164 GLU B CA 1
ATOM 12417 C C . GLU B 1 164 ? 30.813 88.103 -17.856 1.00 31.77 164 GLU B C 1
ATOM 12418 O O . GLU B 1 164 ? 30.508 88.962 -17.021 1.00 30.97 164 GLU B O 1
ATOM 12430 N N . ILE B 1 165 ? 29.937 87.195 -18.296 1.00 30.63 165 ILE B N 1
ATOM 12431 C CA . ILE B 1 165 ? 28.610 87.099 -17.694 1.00 28.77 165 ILE B CA 1
ATOM 12432 C C . ILE B 1 165 ? 28.726 86.693 -16.233 1.00 27.41 165 ILE B C 1
ATOM 12433 O O . ILE B 1 165 ? 28.030 87.235 -15.367 1.00 25.68 165 ILE B O 1
ATOM 12449 N N . LEU B 1 166 ? 29.611 85.739 -15.936 1.00 26.58 166 LEU B N 1
ATOM 12450 C CA . LEU B 1 166 ? 29.818 85.324 -14.554 1.00 26.42 166 LEU B CA 1
ATOM 12451 C C . LEU B 1 166 ? 30.320 86.482 -13.704 1.00 27.98 166 LEU B C 1
ATOM 12452 O O . LEU B 1 166 ? 29.931 86.620 -12.538 1.00 26.17 166 LEU B O 1
ATOM 12468 N N . GLU B 1 167 ? 31.179 87.331 -14.277 1.00 30.58 167 GLU B N 1
ATOM 12469 C CA . GLU B 1 167 ? 31.697 88.479 -13.541 1.00 29.01 167 GLU B CA 1
ATOM 12470 C C . GLU B 1 167 ? 30.609 89.499 -13.252 1.00 27.58 167 GLU B C 1
ATOM 12471 O O . GLU B 1 167 ? 30.643 90.155 -12.207 1.00 30.49 167 GLU B O 1
ATOM 12483 N N . ALA B 1 168 ? 29.640 89.649 -14.155 1.00 28.10 168 ALA B N 1
ATOM 12484 C CA . ALA B 1 168 ? 28.586 90.634 -13.941 1.00 28.34 168 ALA B CA 1
ATOM 12485 C C . ALA B 1 168 ? 27.608 90.174 -12.866 1.00 26.32 168 ALA B C 1
ATOM 12486 O O . ALA B 1 168 ? 27.150 90.979 -12.048 1.00 26.13 168 ALA B O 1
ATOM 12493 N N . ILE B 1 169 ? 27.275 88.883 -12.846 1.00 26.04 169 ILE B N 1
ATOM 12494 C CA . ILE B 1 169 ? 26.438 88.367 -11.769 1.00 27.06 169 ILE B CA 1
ATOM 12495 C C . ILE B 1 169 ? 27.156 88.508 -10.438 1.00 27.46 169 ILE B C 1
ATOM 12496 O O . ILE B 1 169 ? 26.522 88.736 -9.401 1.00 27.07 169 ILE B O 1
ATOM 12512 N N . THR B 1 170 ? 28.485 88.373 -10.440 1.00 28.35 170 THR B N 1
ATOM 12513 C CA . THR B 1 170 ? 29.252 88.570 -9.216 1.00 25.91 170 THR B CA 1
ATOM 12514 C C . THR B 1 170 ? 29.110 89.999 -8.705 1.00 25.63 170 THR B C 1
ATOM 12515 O O . THR B 1 170 ? 28.992 90.220 -7.496 1.00 25.63 170 THR B O 1
ATOM 12526 N N . LYS B 1 171 ? 29.114 90.983 -9.609 1.00 26.86 171 LYS B N 1
ATOM 12527 C CA . LYS B 1 171 ? 28.914 92.369 -9.190 1.00 27.39 171 LYS B CA 1
ATOM 12528 C C . LYS B 1 171 ? 27.540 92.572 -8.571 1.00 27.90 171 LYS B C 1
ATOM 12529 O O . LYS B 1 171 ? 27.388 93.388 -7.654 1.00 27.86 171 LYS B O 1
ATOM 12548 N N . LEU B 1 172 ? 26.526 91.856 -9.064 1.00 27.79 172 LEU B N 1
ATOM 12549 C CA . LEU B 1 172 ? 25.202 91.945 -8.458 1.00 27.42 172 LEU B CA 1
ATOM 12550 C C . LEU B 1 172 ? 25.227 91.451 -7.018 1.00 25.69 172 LEU B C 1
ATOM 12551 O O . LEU B 1 172 ? 24.606 92.053 -6.133 1.00 24.13 172 LEU B O 1
ATOM 12567 N N . LEU B 1 173 ? 25.938 90.351 -6.768 1.00 25.95 173 LEU B N 1
ATOM 12568 C CA . LEU B 1 173 ? 26.047 89.816 -5.415 1.00 25.56 173 LEU B CA 1
ATOM 12569 C C . LEU B 1 173 ? 26.783 90.783 -4.500 1.00 25.30 173 LEU B C 1
ATOM 12570 O O . LEU B 1 173 ? 26.351 91.045 -3.372 1.00 24.82 173 LEU B O 1
ATOM 12586 N N . ASN B 1 174 ? 27.906 91.321 -4.967 1.00 25.72 174 ASN B N 1
ATOM 12587 C CA . ASN B 1 174 ? 28.763 92.114 -4.100 1.00 25.35 174 ASN B CA 1
ATOM 12588 C C . ASN B 1 174 ? 28.233 93.517 -3.848 1.00 25.18 174 ASN B C 1
ATOM 12589 O O . ASN B 1 174 ? 28.625 94.135 -2.856 1.00 25.20 174 ASN B O 1
ATOM 12600 N N . THR B 1 175 ? 27.349 94.032 -4.700 1.00 26.01 175 THR B N 1
ATOM 12601 C CA . THR B 1 175 ? 26.702 95.311 -4.445 1.00 26.56 175 THR B CA 1
ATOM 12602 C C . THR B 1 175 ? 25.300 95.152 -3.879 1.00 27.66 175 THR B C 1
ATOM 12603 O O . THR B 1 175 ? 24.659 96.156 -3.554 1.00 28.62 175 THR B O 1
ATOM 12614 N N . GLY B 1 176 ? 24.806 93.923 -3.761 1.00 26.98 176 GLY B N 1
ATOM 12615 C CA . GLY B 1 176 ? 23.499 93.695 -3.182 1.00 29.53 176 GLY B CA 1
ATOM 12616 C C . GLY B 1 176 ? 22.342 94.058 -4.080 1.00 28.07 176 GLY B C 1
ATOM 12617 O O . GLY B 1 176 ? 21.250 94.341 -3.584 1.00 28.82 176 GLY B O 1
ATOM 12621 N N . VAL B 1 177 ? 22.553 94.059 -5.391 1.00 26.12 177 VAL B N 1
ATOM 12622 C CA . VAL B 1 177 ? 21.475 94.220 -6.359 1.00 30.52 177 VAL B CA 1
ATOM 12623 C C . VAL B 1 177 ? 20.924 92.828 -6.655 1.00 26.88 177 VAL B C 1
ATOM 12624 O O . VAL B 1 177 ? 21.592 92.008 -7.287 1.00 25.45 177 VAL B O 1
ATOM 12637 N N . SER B 1 178 ? 19.705 92.559 -6.195 1.00 28.09 178 SER B N 1
ATOM 12638 C CA . SER B 1 178 ? 19.090 91.247 -6.351 1.00 27.92 178 SER B CA 1
ATOM 12639 C C . SER B 1 178 ? 17.978 91.318 -7.386 1.00 25.73 178 SER B C 1
ATOM 12640 O O . SER B 1 178 ? 17.015 92.071 -7.184 1.00 27.25 178 SER B O 1
ATOM 12648 N N . PRO B 1 179 ? 18.043 90.584 -8.496 1.00 24.63 179 PRO B N 1
ATOM 12649 C CA . PRO B 1 179 ? 16.898 90.560 -9.413 1.00 25.49 179 PRO B CA 1
ATOM 12650 C C . PRO B 1 179 ? 15.641 90.061 -8.717 1.00 23.77 179 PRO B C 1
ATOM 12651 O O . PRO B 1 179 ? 15.701 89.320 -7.736 1.00 22.31 179 PRO B O 1
ATOM 12662 N N . CYS B 1 180 ? 14.490 90.484 -9.236 1.00 23.88 180 CYS B N 1
ATOM 12663 C CA . CYS B 1 180 ? 13.199 90.101 -8.677 1.00 26.57 180 CYS B CA 1
ATOM 12664 C C . CYS B 1 180 ? 12.718 88.824 -9.360 1.00 24.46 180 CYS B C 1
ATOM 12665 O O . CYS B 1 180 ? 12.535 88.801 -10.582 1.00 23.50 180 CYS B O 1
ATOM 12673 N N . LEU B 1 181 ? 12.523 87.765 -8.573 1.00 23.23 181 LEU B N 1
ATOM 12674 C CA . LEU B 1 181 ? 12.075 86.478 -9.082 1.00 23.71 181 LEU B CA 1
ATOM 12675 C C . LEU B 1 181 ? 10.736 86.084 -8.465 1.00 23.84 181 LEU B C 1
ATOM 12676 O O . LEU B 1 181 ? 10.454 86.414 -7.310 1.00 22.06 181 LEU B O 1
ATOM 12692 N N . PRO B 1 182 ? 9.903 85.356 -9.204 1.00 23.81 182 PRO B N 1
ATOM 12693 C CA . PRO B 1 182 ? 8.648 84.866 -8.628 1.00 23.12 182 PRO B CA 1
ATOM 12694 C C . PRO B 1 182 ? 8.893 83.746 -7.628 1.00 20.45 182 PRO B C 1
ATOM 12695 O O . PRO B 1 182 ? 9.846 82.974 -7.745 1.00 19.00 182 PRO B O 1
ATOM 12706 N N . LEU B 1 183 ? 8.005 83.661 -6.636 1.00 20.42 183 LEU B N 1
ATOM 12707 C CA . LEU B 1 183 ? 8.125 82.614 -5.627 1.00 20.98 183 LEU B CA 1
ATOM 12708 C C . LEU B 1 183 ? 7.884 81.230 -6.222 1.00 19.68 183 LEU B C 1
ATOM 12709 O O . LEU B 1 183 ? 8.602 80.276 -5.901 1.00 17.24 183 LEU B O 1
ATOM 12725 N N . ARG B 1 184 ? 6.876 81.099 -7.078 1.00 18.93 184 ARG B N 1
ATOM 12726 C CA . ARG B 1 184 ? 6.482 79.825 -7.656 1.00 19.37 184 ARG B CA 1
ATOM 12727 C C . ARG B 1 184 ? 6.646 79.860 -9.169 1.00 20.92 184 ARG B C 1
ATOM 12728 O O . ARG B 1 184 ? 6.813 80.919 -9.778 1.00 19.77 184 ARG B O 1
ATOM 12749 N N . GLY B 1 185 ? 6.601 78.668 -9.767 1.00 22.01 185 GLY B N 1
ATOM 12750 C CA . GLY B 1 185 ? 6.655 78.521 -11.208 1.00 20.54 185 GLY B CA 1
ATOM 12751 C C . GLY B 1 185 ? 7.663 77.500 -11.704 1.00 22.26 185 GLY B C 1
ATOM 12752 O O . GLY B 1 185 ? 7.897 77.402 -12.913 1.00 21.96 185 GLY B O 1
ATOM 12756 N N . THR B 1 186 ? 8.267 76.728 -10.803 1.00 20.45 186 THR B N 1
ATOM 12757 C CA . THR B 1 186 ? 9.315 75.794 -11.183 1.00 21.59 186 THR B CA 1
ATOM 12758 C C . THR B 1 186 ? 9.072 74.416 -10.588 1.00 21.17 186 THR B C 1
ATOM 12759 O O . THR B 1 186 ? 8.668 74.285 -9.430 1.00 20.97 186 THR B O 1
ATOM 12770 N N . ILE B 1 187 ? 9.326 73.392 -11.400 1.00 21.66 187 ILE B N 1
ATOM 12771 C CA . ILE B 1 187 ? 9.316 72.000 -10.970 1.00 21.72 187 ILE B CA 1
ATOM 12772 C C . ILE B 1 187 ? 10.729 71.435 -10.906 1.00 22.32 187 ILE B C 1
ATOM 12773 O O . ILE B 1 187 ? 10.906 70.224 -10.726 1.00 21.49 187 ILE B O 1
ATOM 12789 N N . THR B 1 188 ? 11.737 72.288 -11.067 1.00 22.79 188 THR B N 1
ATOM 12790 C CA . THR B 1 188 ? 13.141 71.941 -10.895 1.00 23.44 188 THR B CA 1
ATOM 12791 C C . THR B 1 188 ? 13.570 70.760 -11.765 1.00 23.60 188 THR B C 1
ATOM 12792 O O . THR B 1 188 ? 14.079 69.749 -11.273 1.00 22.38 188 THR B O 1
ATOM 12825 N N . ASP B 1 190 ? 14.708 74.601 -12.834 1.00 22.88 192 ASP B N 1
ATOM 12826 C CA . ASP B 1 190 ? 14.376 76.004 -12.499 1.00 24.78 192 ASP B CA 1
ATOM 12827 C C . ASP B 1 190 ? 14.377 77.034 -13.651 1.00 23.23 192 ASP B C 1
ATOM 12828 O O . ASP B 1 190 ? 14.883 78.146 -13.491 1.00 21.71 192 ASP B O 1
ATOM 12837 N N . LEU B 1 191 ? 13.726 76.687 -14.768 1.00 24.39 193 LEU B N 1
ATOM 12838 C CA . LEU B 1 191 ? 13.762 77.519 -15.969 1.00 24.88 193 LEU B CA 1
ATOM 12839 C C . LEU B 1 191 ? 13.175 78.900 -15.714 1.00 25.30 193 LEU B C 1
ATOM 12840 O O . LEU B 1 191 ? 13.763 79.919 -16.095 1.00 25.35 193 LEU B O 1
ATOM 12856 N N . VAL B 1 192 ? 12.001 78.950 -15.096 1.00 22.88 194 VAL B N 1
ATOM 12857 C CA . VAL B 1 192 ? 11.219 80.178 -15.008 1.00 22.54 194 VAL B CA 1
ATOM 12858 C C . VAL B 1 192 ? 11.909 81.192 -14.105 1.00 22.65 194 VAL B C 1
ATOM 12859 O O . VAL B 1 192 ? 12.174 82.318 -14.549 1.00 22.09 194 VAL B O 1
ATOM 12872 N N . PRO B 1 193 ? 12.202 80.866 -12.841 1.00 24.29 195 PRO B N 1
ATOM 12873 C CA . PRO B 1 193 ? 12.874 81.865 -11.991 1.00 22.95 195 PRO B CA 1
ATOM 12874 C C . PRO B 1 193 ? 14.232 82.290 -12.528 1.00 21.15 195 PRO B C 1
ATOM 12875 O O . PRO B 1 193 ? 14.592 83.467 -12.426 1.00 20.83 195 PRO B O 1
ATOM 12886 N N . LEU B 1 194 ? 14.995 81.372 -13.120 1.00 21.29 196 LEU B N 1
ATOM 12887 C CA . LEU B 1 194 ? 16.312 81.741 -13.627 1.00 23.82 196 LEU B CA 1
ATOM 12888 C C . LEU B 1 194 ? 16.219 82.660 -14.839 1.00 24.61 196 LEU B C 1
ATOM 12889 O O . LEU B 1 194 ? 17.130 83.461 -15.076 1.00 23.91 196 LEU B O 1
ATOM 12905 N N . SER B 1 195 ? 15.137 82.571 -15.611 1.00 24.97 197 SER B N 1
ATOM 12906 C CA . SER B 1 195 ? 14.985 83.449 -16.763 1.00 25.62 197 SER B CA 1
ATOM 12907 C C . SER B 1 195 ? 14.883 84.914 -16.356 1.00 23.98 197 SER B C 1
ATOM 12908 O O . SER B 1 195 ? 15.175 85.789 -17.176 1.00 27.00 197 SER B O 1
ATOM 12916 N N . TYR B 1 196 ? 14.485 85.206 -15.117 1.00 23.44 198 TYR B N 1
ATOM 12917 C CA . TYR B 1 196 ? 14.449 86.590 -14.656 1.00 24.90 198 TYR B CA 1
ATOM 12918 C C . TYR B 1 196 ? 15.822 87.102 -14.239 1.00 24.31 198 TYR B C 1
ATOM 12919 O O . TYR B 1 196 ? 16.007 88.317 -14.131 1.00 24.19 198 TYR B O 1
ATOM 12937 N N . ILE B 1 197 ? 16.783 86.211 -14.008 1.00 24.74 199 ILE B N 1
ATOM 12938 C CA . ILE B 1 197 ? 18.173 86.629 -13.878 1.00 26.08 199 ILE B CA 1
ATOM 12939 C C . ILE B 1 197 ? 18.776 86.881 -15.254 1.00 26.89 199 ILE B C 1
ATOM 12940 O O . ILE B 1 197 ? 19.451 87.891 -15.480 1.00 25.38 199 ILE B O 1
ATOM 12956 N N . ALA B 1 198 ? 18.539 85.966 -16.195 1.00 26.50 200 ALA B N 1
ATOM 12957 C CA . ALA B 1 198 ? 18.969 86.190 -17.568 1.00 26.24 200 ALA B CA 1
ATOM 12958 C C . ALA B 1 198 ? 18.310 87.427 -18.160 1.00 27.91 200 ALA B C 1
ATOM 12959 O O . ALA B 1 198 ? 18.928 88.134 -18.964 1.00 28.14 200 ALA B O 1
ATOM 12966 N N . GLY B 1 199 ? 17.068 87.713 -17.763 1.00 26.06 201 GLY B N 1
ATOM 12967 C CA . GLY B 1 199 ? 16.350 88.837 -18.335 1.00 27.41 201 GLY B CA 1
ATOM 12968 C C . GLY B 1 199 ? 16.848 90.181 -17.846 1.00 27.22 201 GLY B C 1
ATOM 12969 O O . GLY B 1 199 ? 16.745 91.180 -18.563 1.00 26.18 201 GLY B O 1
ATOM 12973 N N . LEU B 1 200 ? 17.374 90.234 -16.622 1.00 25.66 202 LEU B N 1
ATOM 12974 C CA . LEU B 1 200 ? 18.070 91.433 -16.170 1.00 28.07 202 LEU B CA 1
ATOM 12975 C C . LEU B 1 200 ? 19.398 91.595 -16.901 1.00 28.55 202 LEU B C 1
ATOM 12976 O O . LEU B 1 200 ? 19.749 92.700 -17.326 1.00 30.64 202 LEU B O 1
ATOM 12992 N N . ILE B 1 201 ? 20.132 90.495 -17.079 1.00 28.23 203 ILE B N 1
ATOM 12993 C CA . ILE B 1 201 ? 21.426 90.529 -17.758 1.00 30.52 203 ILE B CA 1
ATOM 12994 C C . ILE B 1 201 ? 21.289 90.988 -19.203 1.00 32.09 203 ILE B C 1
ATOM 12995 O O . ILE B 1 201 ? 22.235 91.543 -19.773 1.00 32.45 203 ILE B O 1
ATOM 13011 N N . THR B 1 202 ? 20.131 90.763 -19.822 1.00 31.52 204 THR B N 1
ATOM 13012 C CA . THR B 1 202 ? 19.911 91.138 -21.212 1.00 29.13 204 THR B CA 1
ATOM 13013 C C . THR B 1 202 ? 19.078 92.402 -21.357 1.00 27.56 204 THR B C 1
ATOM 13014 O O . THR B 1 202 ? 18.826 92.834 -22.483 1.00 29.98 204 THR B O 1
ATOM 13025 N N . GLY B 1 203 ? 18.637 92.997 -20.254 1.00 28.54 205 GLY B N 1
ATOM 13026 C CA . GLY B 1 203 ? 17.880 94.231 -20.324 1.00 27.13 205 GLY B CA 1
ATOM 13027 C C . GLY B 1 203 ? 16.459 94.093 -20.825 1.00 27.42 205 GLY B C 1
ATOM 13028 O O . GLY B 1 203 ? 15.957 95.011 -21.475 1.00 33.25 205 GLY B O 1
ATOM 13032 N N . ARG B 1 204 ? 15.795 92.979 -20.544 1.00 28.33 206 ARG B N 1
ATOM 13033 C CA . ARG B 1 204 ? 14.386 92.864 -20.885 1.00 27.26 206 ARG B CA 1
ATOM 13034 C C . ARG B 1 204 ? 13.607 94.022 -20.263 1.00 26.48 206 ARG B C 1
ATOM 13035 O O . ARG B 1 204 ? 13.941 94.467 -19.159 1.00 26.87 206 ARG B O 1
ATOM 13056 N N . PRO B 1 205 ? 12.572 94.539 -20.935 1.00 27.25 207 PRO B N 1
ATOM 13057 C CA . PRO B 1 205 ? 11.889 95.735 -20.409 1.00 25.57 207 PRO B CA 1
ATOM 13058 C C . PRO B 1 205 ? 11.123 95.495 -19.123 1.00 26.90 207 PRO B C 1
ATOM 13059 O O . PRO B 1 205 ? 10.879 96.457 -18.385 1.00 29.05 207 PRO B O 1
ATOM 13070 N N . ASN B 1 206 ? 10.746 94.259 -18.817 1.00 30.12 208 ASN B N 1
ATOM 13071 C CA . ASN B 1 206 ? 10.018 93.967 -17.588 1.00 27.66 208 ASN B CA 1
ATOM 13072 C C . ASN B 1 206 ? 10.926 93.534 -16.441 1.00 26.28 208 ASN B C 1
ATOM 13073 O O . ASN B 1 206 ? 10.431 93.289 -15.336 1.00 25.58 208 ASN B O 1
ATOM 13084 N N . ALA B 1 207 ? 12.232 93.442 -16.668 1.00 27.48 209 ALA B N 1
ATOM 13085 C CA . ALA B 1 207 ? 13.145 93.004 -15.621 1.00 29.16 209 ALA B CA 1
ATOM 13086 C C . ALA B 1 207 ? 13.253 94.053 -14.523 1.00 30.45 209 ALA B C 1
ATOM 13087 O O . ALA B 1 207 ? 13.256 95.258 -14.788 1.00 31.84 209 ALA B O 1
ATOM 13094 N N . GLN B 1 208 ? 13.346 93.586 -13.279 1.00 32.44 210 GLN B N 1
ATOM 13095 C CA . GLN B 1 208 ? 13.469 94.463 -12.125 1.00 35.28 210 GLN B CA 1
ATOM 13096 C C . GLN B 1 208 ? 14.440 93.856 -11.124 1.00 31.75 210 GLN B C 1
ATOM 13097 O O . GLN B 1 208 ? 14.810 92.683 -11.209 1.00 29.25 210 GLN B O 1
ATOM 13111 N N . ALA B 1 209 ? 14.847 94.680 -10.162 1.00 30.06 211 ALA B N 1
ATOM 13112 C CA . ALA B 1 209 ? 15.758 94.260 -9.111 1.00 29.31 211 ALA B CA 1
ATOM 13113 C C . ALA B 1 209 ? 15.587 95.194 -7.925 1.00 29.65 211 ALA B C 1
ATOM 13114 O O . ALA B 1 209 ? 14.988 96.266 -8.036 1.00 29.68 211 ALA B O 1
ATOM 13121 N N . THR B 1 210 ? 16.116 94.766 -6.787 1.00 31.25 212 THR B N 1
ATOM 13122 C CA . THR B 1 210 ? 16.122 95.568 -5.575 1.00 33.50 212 THR B CA 1
ATOM 13123 C C . THR B 1 210 ? 17.553 95.762 -5.097 1.00 32.68 212 THR B C 1
ATOM 13124 O O . THR B 1 210 ? 18.392 94.865 -5.231 1.00 30.02 212 THR B O 1
ATOM 13135 N N . THR B 1 211 ? 17.820 96.949 -4.556 1.00 35.70 213 THR B N 1
ATOM 13136 C CA . THR B 1 211 ? 19.122 97.320 -4.023 1.00 35.08 213 THR B CA 1
ATOM 13137 C C . THR B 1 211 ? 19.253 96.840 -2.578 1.00 36.16 213 THR B C 1
ATOM 13138 O O . THR B 1 211 ? 18.304 96.319 -1.986 1.00 37.62 213 THR B O 1
ATOM 13149 N N . VAL B 1 212 ? 20.445 97.022 -1.995 1.00 34.99 214 VAL B N 1
ATOM 13150 C CA . VAL B 1 212 ? 20.653 96.658 -0.593 1.00 36.70 214 VAL B CA 1
ATOM 13151 C C . VAL B 1 212 ? 19.577 97.274 0.286 1.00 36.79 214 VAL B C 1
ATOM 13152 O O . VAL B 1 212 ? 19.087 96.642 1.228 1.00 38.64 214 VAL B O 1
ATOM 13165 N N . ASP B 1 213 ? 19.196 98.515 -0.002 1.00 38.85 215 ASP B N 1
ATOM 13166 C CA . ASP B 1 213 ? 18.233 99.225 0.831 1.00 45.21 215 ASP B CA 1
ATOM 13167 C C . ASP B 1 213 ? 16.785 98.915 0.470 1.00 45.37 215 ASP B C 1
ATOM 13168 O O . ASP B 1 213 ? 15.880 99.505 1.070 1.00 44.82 215 ASP B O 1
ATOM 13177 N N . GLY B 1 214 ? 16.541 98.017 -0.482 1.00 46.43 216 GLY B N 1
ATOM 13178 C CA . GLY B 1 214 ? 15.195 97.582 -0.802 1.00 42.65 216 GLY B CA 1
ATOM 13179 C C . GLY B 1 214 ? 14.498 98.360 -1.894 1.00 41.04 216 GLY B C 1
ATOM 13180 O O . GLY B 1 214 ? 13.308 98.125 -2.133 1.00 39.33 216 GLY B O 1
ATOM 13184 N N . ARG B 1 215 ? 15.195 99.269 -2.569 1.00 42.73 217 ARG B N 1
ATOM 13185 C CA . ARG B 1 215 ? 14.581 100.099 -3.595 1.00 40.82 217 ARG B CA 1
ATOM 13186 C C . ARG B 1 215 ? 14.486 99.342 -4.914 1.00 38.07 217 ARG B C 1
ATOM 13187 O O . ARG B 1 215 ? 15.438 98.683 -5.339 1.00 34.66 217 ARG B O 1
ATOM 13208 N N . LYS B 1 216 ? 13.328 99.452 -5.561 1.00 36.74 218 LYS B N 1
ATOM 13209 C CA . LYS B 1 216 ? 13.048 98.754 -6.809 1.00 35.07 218 LYS B CA 1
ATOM 13210 C C . LYS B 1 216 ? 13.548 99.577 -7.991 1.00 32.72 218 LYS B C 1
ATOM 13211 O O . LYS B 1 216 ? 13.313 100.786 -8.054 1.00 36.25 218 LYS B O 1
ATOM 13230 N N . VAL B 1 217 ? 14.229 98.916 -8.931 1.00 30.07 219 VAL B N 1
ATOM 13231 C CA . VAL B 1 217 ? 14.880 99.588 -10.049 1.00 33.20 219 VAL B CA 1
ATOM 13232 C C . VAL B 1 217 ? 14.729 98.744 -11.307 1.00 33.61 219 VAL B C 1
ATOM 13233 O O . VAL B 1 217 ? 14.465 97.542 -11.250 1.00 33.75 219 VAL B O 1
ATOM 13246 N N . ASP B 1 218 ? 14.904 99.395 -12.458 1.00 33.87 220 ASP B N 1
ATOM 13247 C CA . ASP B 1 218 ? 14.830 98.718 -13.743 1.00 32.54 220 ASP B CA 1
ATOM 13248 C C . ASP B 1 218 ? 16.216 98.208 -14.140 1.00 32.53 220 ASP B C 1
ATOM 13249 O O . ASP B 1 218 ? 17.197 98.359 -13.409 1.00 34.87 220 ASP B O 1
ATOM 13258 N N . ALA B 1 219 ? 16.302 97.594 -15.319 1.00 31.86 221 ALA B N 1
ATOM 13259 C CA . ALA B 1 219 ? 17.518 96.878 -15.694 1.00 34.08 221 ALA B CA 1
ATOM 13260 C C . ALA B 1 219 ? 18.706 97.820 -15.853 1.00 35.33 221 ALA B C 1
ATOM 13261 O O . ALA B 1 219 ? 19.811 97.510 -15.392 1.00 31.47 221 ALA B O 1
ATOM 13268 N N . ALA B 1 220 ? 18.508 98.970 -16.507 1.00 33.73 222 ALA B N 1
ATOM 13269 C CA . ALA B 1 220 ? 19.627 99.879 -16.740 1.00 36.22 222 ALA B CA 1
ATOM 13270 C C . ALA B 1 220 ? 20.105 100.513 -15.439 1.00 32.62 222 ALA B C 1
ATOM 13271 O O . ALA B 1 220 ? 21.313 100.618 -15.202 1.00 32.26 222 ALA B O 1
ATOM 13278 N N . GLU B 1 221 ?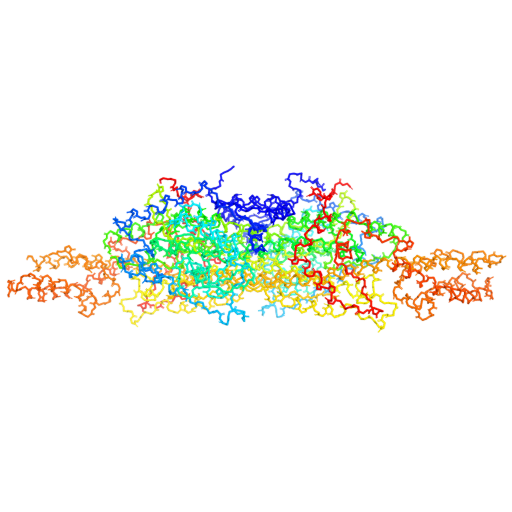 19.173 100.943 -14.587 1.00 33.06 223 GLU B N 1
ATOM 13279 C CA . GLU B 1 221 ? 19.550 101.453 -13.273 1.00 37.11 223 GLU B CA 1
ATOM 13280 C C . GLU B 1 221 ? 20.260 100.387 -12.444 1.00 38.23 223 GLU B C 1
ATOM 13281 O O . GLU B 1 221 ? 21.119 100.714 -11.616 1.00 36.79 223 GLU B O 1
ATOM 13293 N N . ALA B 1 222 ? 19.920 99.113 -12.649 1.00 35.40 224 ALA B N 1
ATOM 13294 C CA . ALA B 1 222 ? 20.579 98.040 -11.915 1.00 33.81 224 ALA B CA 1
ATOM 13295 C C . ALA B 1 222 ? 22.038 97.895 -12.333 1.00 34.22 224 ALA B C 1
ATOM 13296 O O . ALA B 1 222 ? 22.910 97.656 -11.489 1.00 33.52 224 ALA B O 1
ATOM 13303 N N . PHE B 1 223 ? 22.319 98.023 -13.632 1.00 31.41 225 PHE B N 1
ATOM 13304 C CA . PHE B 1 223 ? 23.698 97.949 -14.108 1.00 34.11 225 PHE B CA 1
ATOM 13305 C C . PHE B 1 223 ? 24.530 99.108 -13.571 1.00 34.02 225 PHE B C 1
ATOM 13306 O O . PHE B 1 223 ? 25.666 98.914 -13.121 1.00 33.46 225 PHE B O 1
ATOM 13323 N N . LYS B 1 224 ? 23.979 100.319 -13.606 1.00 32.32 226 LYS B N 1
ATOM 13324 C CA . LYS B 1 224 ? 24.687 101.475 -13.073 1.00 32.90 226 LYS B CA 1
ATOM 13325 C C . LYS B 1 224 ? 25.014 101.283 -11.597 1.00 32.40 226 LYS B C 1
ATOM 13326 O O . LYS B 1 224 ? 26.143 101.534 -11.162 1.00 33.12 226 LYS B O 1
ATOM 13345 N N . ILE B 1 225 ? 24.040 100.821 -10.811 1.00 32.58 227 ILE B N 1
ATOM 13346 C CA . ILE B 1 225 ? 24.252 100.675 -9.374 1.00 33.10 227 ILE B CA 1
ATOM 13347 C C . ILE B 1 225 ? 25.275 99.585 -9.084 1.00 31.96 227 ILE B C 1
ATOM 13348 O O . ILE B 1 225 ? 26.071 99.702 -8.147 1.00 31.92 227 ILE B O 1
ATOM 13364 N N . ALA B 1 226 ? 25.258 98.502 -9.859 1.00 33.91 228 ALA B N 1
ATOM 13365 C CA . ALA B 1 226 ? 26.175 97.395 -9.632 1.00 33.07 228 ALA B CA 1
ATOM 13366 C C . ALA B 1 226 ? 27.542 97.627 -10.257 1.00 33.31 228 ALA B C 1
ATOM 13367 O O . ALA B 1 226 ? 28.471 96.857 -9.983 1.00 32.67 228 ALA B O 1
ATOM 13374 N N . GLY B 1 227 ? 27.686 98.656 -11.088 1.00 31.80 229 GLY B N 1
ATOM 13375 C CA . GLY B 1 227 ? 28.957 98.930 -11.718 1.00 29.02 229 GLY B CA 1
ATOM 13376 C C . GLY B 1 227 ? 29.270 98.050 -12.900 1.00 30.72 229 GLY B C 1
ATOM 13377 O O . GLY B 1 227 ? 30.448 97.861 -13.219 1.00 31.82 229 GLY B O 1
ATOM 13381 N N . ILE B 1 228 ? 28.256 97.496 -13.557 1.00 31.84 230 ILE B N 1
ATOM 13382 C CA . ILE B 1 228 ? 28.474 96.681 -14.746 1.00 34.54 230 ILE B CA 1
ATOM 13383 C C . ILE B 1 228 ? 28.603 97.604 -15.948 1.00 35.08 230 ILE B C 1
ATOM 13384 O O . ILE B 1 228 ? 27.718 98.427 -16.210 1.00 36.42 230 ILE B O 1
ATOM 13400 N N . GLU B 1 229 ? 29.695 97.462 -16.688 1.00 39.42 231 GLU B N 1
ATOM 13401 C CA . GLU B 1 229 ? 29.974 98.309 -17.837 1.00 42.12 231 GLU B CA 1
ATOM 13402 C C . GLU B 1 229 ? 29.779 97.528 -19.130 1.00 39.71 231 GLU B C 1
ATOM 13403 O O . GLU B 1 229 ? 29.717 96.296 -19.137 1.00 42.95 231 GLU B O 1
ATOM 13415 N N . GLY B 1 230 ? 29.673 98.267 -20.231 1.00 43.47 232 GLY B N 1
ATOM 13416 C CA . GLY B 1 230 ? 29.538 97.671 -21.542 1.00 43.10 232 GLY B CA 1
ATOM 13417 C C . GLY B 1 230 ? 28.117 97.467 -22.019 1.00 37.40 232 GLY B C 1
ATOM 13418 O O . GLY B 1 230 ? 27.926 96.990 -23.144 1.00 36.36 232 GLY B O 1
ATOM 13422 N N . GLY B 1 231 ? 27.116 97.806 -21.207 1.00 39.24 233 GLY B N 1
ATOM 13423 C CA . GLY B 1 231 ? 25.732 97.633 -21.599 1.00 41.17 233 GLY B CA 1
ATOM 13424 C C . GLY B 1 231 ? 25.219 96.217 -21.383 1.00 41.66 233 GLY B C 1
ATOM 13425 O O . GLY B 1 231 ? 25.889 95.337 -20.834 1.00 39.20 233 GLY B O 1
ATOM 13429 N N . PHE B 1 232 ? 23.986 96.005 -21.833 1.00 35.22 234 PHE B N 1
ATOM 13430 C CA . PHE B 1 232 ? 23.350 94.703 -21.708 1.00 34.77 234 PHE B CA 1
ATOM 13431 C C . PHE B 1 232 ? 24.081 93.662 -22.545 1.00 35.37 234 PHE B C 1
ATOM 13432 O O . PHE B 1 232 ? 24.656 93.967 -23.592 1.00 35.92 234 PHE B O 1
ATOM 13449 N N . PHE B 1 233 ? 24.044 92.417 -22.078 1.00 33.00 235 PHE B N 1
ATOM 13450 C CA . PHE B 1 233 ? 24.625 91.312 -22.826 1.00 35.01 235 PHE B CA 1
ATOM 13451 C C . PHE B 1 233 ? 23.685 90.848 -23.931 1.00 32.61 235 PHE B C 1
ATOM 13452 O O . PHE B 1 233 ? 22.467 90.780 -23.746 1.00 31.83 235 PHE B O 1
ATOM 13469 N N . LYS B 1 234 ? 24.264 90.550 -25.089 1.00 34.61 236 LYS B N 1
ATOM 13470 C CA . LYS B 1 234 ? 23.591 89.825 -26.161 1.00 34.87 236 LYS B CA 1
ATOM 13471 C C . LYS B 1 234 ? 24.117 88.398 -26.135 1.00 35.05 236 LYS B C 1
ATOM 13472 O O . LYS B 1 234 ? 25.313 88.171 -26.352 1.00 34.12 236 LYS B O 1
ATOM 13491 N N . LEU B 1 235 ? 23.234 87.443 -25.865 1.00 32.83 237 LEU B N 1
ATOM 13492 C CA . LEU B 1 235 ? 23.668 86.090 -25.554 1.00 34.73 237 LEU B CA 1
ATOM 13493 C C . LEU B 1 235 ? 24.032 85.323 -26.816 1.00 32.55 237 LEU B C 1
ATOM 13494 O O . LEU B 1 235 ? 23.374 85.447 -27.850 1.00 32.16 237 LEU B O 1
ATOM 13510 N N . ASN B 1 236 ? 25.095 84.535 -26.720 1.00 33.09 238 ASN B N 1
ATOM 13511 C CA . ASN B 1 236 ? 25.493 83.622 -27.778 1.00 33.84 238 ASN B CA 1
ATOM 13512 C C . ASN B 1 236 ? 24.600 82.385 -27.748 1.00 35.69 238 ASN B C 1
ATOM 13513 O O . ASN B 1 236 ? 23.810 82.197 -26.823 1.00 35.61 238 ASN B O 1
ATOM 13524 N N . PRO B 1 237 ? 24.693 81.523 -28.764 1.00 39.11 239 PRO B N 1
ATOM 13525 C CA . PRO B 1 237 ? 23.690 80.449 -28.911 1.00 42.06 239 PRO B CA 1
ATOM 13526 C C . PRO B 1 237 ? 23.454 79.583 -27.678 1.00 48.30 239 PRO B C 1
ATOM 13527 O O . PRO B 1 237 ? 22.300 79.223 -27.410 1.00 55.54 239 PRO B O 1
ATOM 13538 N N . LYS B 1 238 ? 24.493 79.216 -26.933 1.00 36.16 240 LYS B N 1
ATOM 13539 C CA . LYS B 1 238 ? 24.320 78.321 -25.793 1.00 33.65 240 LYS B CA 1
ATOM 13540 C C . LYS B 1 238 ? 24.152 79.058 -24.468 1.00 32.47 240 LYS B C 1
ATOM 13541 O O . LYS B 1 238 ? 23.756 78.435 -23.478 1.00 31.69 240 LYS B O 1
ATOM 13560 N N . GLU B 1 239 ? 24.424 80.363 -24.427 1.00 33.18 241 GLU B N 1
ATOM 13561 C CA . GLU B 1 239 ? 24.489 81.067 -23.152 1.00 32.82 241 GLU B CA 1
ATOM 13562 C C . GLU B 1 239 ? 23.118 81.218 -22.513 1.00 30.52 241 GLU B C 1
ATOM 13563 O O . GLU B 1 239 ? 23.020 81.288 -21.284 1.00 31.85 241 GLU B O 1
ATOM 13575 N N . GLY B 1 240 ? 22.057 81.280 -23.316 1.00 31.42 242 GLY B N 1
ATOM 13576 C CA . GLY B 1 240 ? 20.719 81.303 -22.751 1.00 28.67 242 GLY B CA 1
ATOM 13577 C C . GLY B 1 240 ? 20.422 80.055 -21.941 1.00 28.96 242 GLY B C 1
ATOM 13578 O O . GLY B 1 240 ? 19.993 80.133 -20.788 1.00 26.88 242 GLY B O 1
ATOM 13582 N N . LEU B 1 241 ? 20.656 78.885 -22.537 1.00 31.52 243 LEU B N 1
ATOM 13583 C CA . LEU B 1 241 ? 20.453 77.625 -21.827 1.00 32.99 243 LEU B CA 1
ATOM 13584 C C . LEU B 1 241 ? 21.384 77.507 -20.629 1.00 32.45 243 LEU B C 1
ATOM 13585 O O . LEU B 1 241 ? 21.011 76.936 -19.598 1.00 31.51 243 LEU B O 1
ATOM 13601 N N . ALA B 1 242 ? 22.606 78.026 -20.747 1.00 32.12 244 ALA B N 1
ATOM 13602 C CA . ALA B 1 242 ? 23.555 77.906 -19.649 1.00 32.28 244 ALA B CA 1
ATOM 13603 C C . ALA B 1 242 ? 23.028 78.592 -18.397 1.00 31.26 244 ALA B C 1
ATOM 13604 O O . ALA B 1 242 ? 23.222 78.099 -17.282 1.00 36.66 244 ALA B O 1
ATOM 13611 N N . ILE B 1 243 ? 22.337 79.717 -18.562 1.00 29.66 245 ILE B N 1
ATOM 13612 C CA . ILE B 1 243 ? 21.834 80.461 -17.411 1.00 29.11 245 ILE B CA 1
ATOM 13613 C C . ILE B 1 243 ? 20.571 79.813 -16.855 1.00 29.47 245 ILE B C 1
ATOM 13614 O O . ILE B 1 243 ? 20.498 79.482 -15.665 1.00 28.53 245 ILE B O 1
ATOM 13630 N N . VAL B 1 244 ? 19.553 79.631 -17.702 1.00 28.41 246 VAL B N 1
ATOM 13631 C CA . VAL B 1 244 ? 18.231 79.258 -17.202 1.00 29.20 246 VAL B CA 1
ATOM 13632 C C . VAL B 1 244 ? 18.091 77.767 -16.947 1.00 28.58 246 VAL B C 1
ATOM 13633 O O . VAL B 1 244 ? 17.261 77.366 -16.127 1.00 28.68 246 VAL B O 1
ATOM 13646 N N . ASN B 1 245 ? 18.874 76.936 -17.619 1.00 29.99 247 ASN B N 1
ATOM 13647 C CA . ASN B 1 245 ? 18.762 75.489 -17.501 1.00 32.89 247 ASN B CA 1
ATOM 13648 C C . ASN B 1 245 ? 19.641 75.030 -16.343 1.00 33.98 247 ASN B C 1
ATOM 13649 O O . ASN B 1 245 ? 20.869 75.013 -16.460 1.00 39.94 247 ASN B O 1
ATOM 13660 N N . GLY B 1 246 ? 19.025 74.672 -15.224 1.00 33.32 248 GLY B N 1
ATOM 13661 C CA . GLY B 1 246 ? 19.793 74.236 -14.074 1.00 31.99 248 GLY B CA 1
ATOM 13662 C C . GLY B 1 246 ? 18.960 74.208 -12.811 1.00 28.22 248 GLY B C 1
ATOM 13663 O O . GLY B 1 246 ? 17.839 74.720 -12.752 1.00 27.05 248 GLY B O 1
ATOM 13667 N N . THR B 1 247 ? 19.552 73.605 -11.780 1.00 26.82 249 THR B N 1
ATOM 13668 C CA . THR B 1 247 ? 18.896 73.357 -10.504 1.00 27.24 249 THR B CA 1
ATOM 13669 C C . THR B 1 247 ? 19.330 74.349 -9.425 1.00 25.53 249 THR B C 1
ATOM 13670 O O . THR B 1 247 ? 19.231 74.051 -8.230 1.00 22.70 249 THR B O 1
ATOM 13681 N N . SER B 1 248 ? 19.775 75.541 -9.834 1.00 26.82 250 SER B N 1
ATOM 13682 C CA . SER B 1 248 ? 20.474 76.452 -8.931 1.00 25.25 250 SER B CA 1
ATOM 13683 C C . SER B 1 248 ? 19.570 76.982 -7.824 1.00 22.53 250 SER B C 1
ATOM 13684 O O . SER B 1 248 ? 20.029 77.196 -6.698 1.00 21.04 250 SER B O 1
ATOM 13692 N N . VAL B 1 249 ? 18.294 77.228 -8.117 1.00 21.86 251 VAL B N 1
ATOM 13693 C CA . VAL B 1 249 ? 17.426 77.831 -7.111 1.00 22.26 251 VAL B CA 1
ATOM 13694 C C . VAL B 1 249 ? 17.078 76.813 -6.027 1.00 22.42 251 VAL B C 1
ATOM 13695 O O . VAL B 1 249 ? 17.211 77.086 -4.829 1.00 19.89 251 VAL B O 1
ATOM 13708 N N . GLY B 1 250 ? 16.625 75.626 -6.428 1.00 23.22 252 GLY B N 1
ATOM 13709 C CA . GLY B 1 250 ? 16.307 74.602 -5.446 1.00 22.39 252 GLY B CA 1
ATOM 13710 C C . GLY B 1 250 ? 17.501 74.207 -4.594 1.00 21.11 252 GLY B C 1
ATOM 13711 O O . GLY B 1 250 ? 17.391 74.093 -3.370 1.00 18.32 252 GLY B O 1
ATOM 13715 N N . SER B 1 251 ? 18.658 73.995 -5.226 1.00 19.44 253 SER B N 1
ATOM 13716 C CA . SER B 1 251 ? 19.821 73.530 -4.480 1.00 20.49 253 SER B CA 1
ATOM 13717 C C . SER B 1 251 ? 20.321 74.602 -3.523 1.00 20.64 253 SER B C 1
ATOM 13718 O O . SER B 1 251 ? 20.778 74.290 -2.418 1.00 19.61 253 SER B O 1
ATOM 13726 N N . ALA B 1 252 ? 20.225 75.869 -3.924 1.00 20.14 254 ALA B N 1
ATOM 13727 C CA . ALA B 1 252 ? 20.726 76.955 -3.092 1.00 21.39 254 ALA B CA 1
ATOM 13728 C C . ALA B 1 252 ? 19.885 77.121 -1.835 1.00 20.74 254 ALA B C 1
ATOM 13729 O O . ALA B 1 252 ? 20.430 77.270 -0.735 1.00 21.19 254 ALA B O 1
ATOM 13736 N N . LEU B 1 253 ? 18.558 77.100 -1.970 1.00 21.37 255 LEU B N 1
ATOM 13737 C CA . LEU B 1 253 ? 17.708 77.131 -0.784 1.00 22.05 255 LEU B CA 1
ATOM 13738 C C . LEU B 1 253 ? 17.928 75.891 0.076 1.00 22.42 255 LEU B C 1
ATOM 13739 O O . LEU B 1 253 ? 18.051 75.989 1.303 1.00 22.90 255 LEU B O 1
ATOM 13755 N N . ALA B 1 254 ? 17.980 74.715 -0.550 1.00 19.96 256 ALA B N 1
ATOM 13756 C CA . ALA B 1 254 ? 18.277 73.498 0.194 1.00 22.37 256 ALA B CA 1
ATOM 13757 C C . ALA B 1 254 ? 19.547 73.655 1.019 1.00 21.97 256 ALA B C 1
ATOM 13758 O O . ALA B 1 254 ? 19.622 73.182 2.159 1.00 21.41 256 ALA B O 1
ATOM 13765 N N . ALA B 1 255 ? 20.549 74.337 0.460 1.00 20.61 257 ALA B N 1
ATOM 13766 C CA . ALA B 1 255 ? 21.843 74.461 1.122 1.00 20.90 257 ALA B CA 1
ATOM 13767 C C . ALA B 1 255 ? 21.745 75.321 2.374 1.00 22.60 257 ALA B C 1
ATOM 13768 O O . ALA B 1 255 ? 22.297 74.966 3.422 1.00 22.55 257 ALA B O 1
ATOM 13775 N N . THR B 1 256 ? 21.054 76.463 2.286 1.00 20.69 258 THR B N 1
ATOM 13776 C CA . THR B 1 256 ? 20.902 77.312 3.463 1.00 22.93 258 THR B CA 1
ATOM 13777 C C . THR B 1 256 ? 20.030 76.636 4.516 1.00 23.57 258 THR B C 1
ATOM 13778 O O . THR B 1 256 ? 20.233 76.845 5.715 1.00 23.48 258 THR B O 1
ATOM 13789 N N . VAL B 1 257 ? 19.066 75.822 4.086 1.00 23.72 259 VAL B N 1
ATOM 13790 C CA . VAL B 1 257 ? 18.243 75.056 5.016 1.00 23.98 259 VAL B CA 1
ATOM 13791 C C . VAL B 1 257 ? 19.085 74.019 5.752 1.00 23.06 259 VAL B C 1
ATOM 13792 O O . VAL B 1 257 ? 18.948 73.839 6.966 1.00 22.05 259 VAL B O 1
ATOM 13805 N N . MET B 1 258 ? 19.967 73.323 5.036 1.00 23.36 260 MET B N 1
ATOM 13806 C CA . MET B 1 258 ? 20.783 72.294 5.670 1.00 23.18 260 MET B CA 1
ATOM 13807 C C . MET B 1 258 ? 21.801 72.887 6.631 1.00 24.88 260 MET B C 1
ATOM 13808 O O . MET B 1 258 ? 22.202 72.217 7.589 1.00 24.36 260 MET B O 1
ATOM 13822 N N . TYR B 1 259 ? 22.217 74.134 6.417 1.00 25.79 261 TYR B N 1
ATOM 13823 C CA . TYR B 1 259 ? 23.043 74.794 7.419 1.00 25.98 261 TYR B CA 1
ATOM 13824 C C . TYR B 1 259 ? 22.281 74.921 8.731 1.00 25.57 261 TYR B C 1
ATOM 13825 O O . TYR B 1 259 ? 22.752 74.476 9.784 1.00 23.34 261 TYR B O 1
ATOM 13843 N N . ASP B 1 260 ? 21.084 75.508 8.678 1.00 25.02 262 ASP B N 1
ATOM 13844 C CA . ASP B 1 260 ? 20.273 75.645 9.883 1.00 25.54 262 ASP B CA 1
ATOM 13845 C C . ASP B 1 260 ? 19.944 74.288 10.489 1.00 23.37 262 ASP B C 1
ATOM 13846 O O . ASP B 1 260 ? 19.908 74.144 11.715 1.00 24.17 262 ASP B O 1
ATOM 13855 N N . ALA B 1 261 ? 19.707 73.277 9.651 1.00 23.56 263 ALA B N 1
ATOM 13856 C CA . ALA B 1 261 ? 19.304 71.972 10.166 1.00 22.97 263 ALA B CA 1
ATOM 13857 C C . ALA B 1 261 ? 20.429 71.326 10.964 1.00 22.18 263 ALA B C 1
ATOM 13858 O O . ALA B 1 261 ? 20.205 70.817 12.066 1.00 22.67 263 ALA B O 1
ATOM 13865 N N . ASN B 1 262 ? 21.650 71.340 10.424 1.00 23.32 264 ASN B N 1
ATOM 13866 C CA . ASN B 1 262 ? 22.789 70.783 11.148 1.00 23.88 264 ASN B CA 1
ATOM 13867 C C . ASN B 1 262 ? 22.997 71.486 12.485 1.00 24.07 264 ASN B C 1
ATOM 13868 O O . ASN B 1 262 ? 23.284 70.837 13.498 1.00 21.85 264 ASN B O 1
ATOM 13879 N N . VAL B 1 263 ? 22.864 72.813 12.506 1.00 22.91 265 VAL B N 1
ATOM 13880 C CA . VAL B 1 263 ? 23.050 73.562 13.747 1.00 23.78 265 VAL B CA 1
ATOM 13881 C C . VAL B 1 263 ? 21.996 73.161 14.771 1.00 23.00 265 VAL B C 1
ATOM 13882 O O . VAL B 1 263 ? 22.302 72.929 15.944 1.00 23.16 265 VAL B O 1
ATOM 13895 N N . LEU B 1 264 ? 20.737 73.071 14.344 1.00 22.42 266 LEU B N 1
ATOM 13896 C CA . LEU B 1 264 ? 19.663 72.794 15.293 1.00 23.04 266 LEU B CA 1
ATOM 13897 C C . LEU B 1 264 ? 19.667 71.338 15.747 1.00 22.53 266 LEU B C 1
ATOM 13898 O O . LEU B 1 264 ? 19.204 71.038 16.852 1.00 21.65 266 LEU B O 1
ATOM 13914 N N . ALA B 1 265 ? 20.190 70.428 14.922 1.00 22.14 267 ALA B N 1
ATOM 13915 C CA . ALA B 1 265 ? 20.351 69.043 15.352 1.00 21.87 267 ALA B CA 1
ATOM 13916 C C . ALA B 1 265 ? 21.335 68.942 16.509 1.00 24.28 267 ALA B C 1
ATOM 13917 O O . ALA B 1 265 ? 21.100 68.198 17.469 1.00 24.61 267 ALA B O 1
ATOM 13924 N N . VAL B 1 266 ? 22.445 69.683 16.440 1.00 23.47 268 VAL B N 1
ATOM 13925 C CA . VAL B 1 266 ? 23.371 69.730 17.569 1.00 26.15 268 VAL B CA 1
ATOM 13926 C C . VAL B 1 266 ? 22.685 70.337 18.783 1.00 26.17 268 VAL B C 1
ATOM 13927 O O . VAL B 1 266 ? 22.861 69.869 19.914 1.00 25.23 268 VAL B O 1
ATOM 13940 N N . LEU B 1 267 ? 21.886 71.382 18.567 1.00 25.64 269 LEU B N 1
ATOM 13941 C CA . LEU B 1 267 ? 21.215 72.044 19.679 1.00 26.53 269 LEU B CA 1
ATOM 13942 C C . LEU B 1 267 ? 20.298 71.085 20.431 1.00 24.92 269 LEU B C 1
ATOM 13943 O O . LEU B 1 267 ? 20.235 71.114 21.664 1.00 24.79 269 LEU B O 1
ATOM 13959 N N . SER B 1 268 ? 19.566 70.233 19.713 1.00 25.21 270 SER B N 1
ATOM 13960 C CA . SER B 1 268 ? 18.682 69.302 20.403 1.00 26.18 270 SER B CA 1
ATOM 13961 C C . SER B 1 268 ? 19.460 68.273 21.214 1.00 23.86 270 SER B C 1
ATOM 13962 O O . SER B 1 268 ? 18.907 67.714 22.164 1.00 23.26 270 SER B O 1
ATOM 13970 N N . GLU B 1 269 ? 20.724 68.017 20.865 1.00 24.60 271 GLU B N 1
ATOM 13971 C CA . GLU B 1 269 ? 21.564 67.138 21.674 1.00 24.31 271 GLU B CA 1
ATOM 13972 C C . GLU B 1 269 ? 22.010 67.840 22.950 1.00 24.77 271 GLU B C 1
ATOM 13973 O O . GLU B 1 269 ? 21.935 67.271 24.044 1.00 25.18 271 GLU B O 1
ATOM 13985 N N . VAL B 1 270 ? 22.480 69.081 22.827 1.00 24.55 272 VAL B N 1
ATOM 13986 C CA . VAL B 1 270 ? 22.844 69.866 24.003 1.00 23.62 272 VAL B CA 1
ATOM 13987 C C . VAL B 1 270 ? 21.629 70.066 24.896 1.00 23.97 272 VAL B C 1
ATOM 13988 O O . VAL B 1 270 ? 21.686 69.847 26.111 1.00 23.83 272 VAL B O 1
ATOM 14001 N N . LEU B 1 271 ? 20.510 70.490 24.304 1.00 23.70 273 LEU B N 1
ATOM 14002 C CA . LEU B 1 271 ? 19.312 70.772 25.088 1.00 24.55 273 LEU B CA 1
ATOM 14003 C C . LEU B 1 271 ? 18.803 69.531 25.809 1.00 25.72 273 LEU B C 1
ATOM 14004 O O . LEU B 1 271 ? 18.233 69.640 26.899 1.00 24.97 273 LEU B O 1
ATOM 14020 N N . SER B 1 272 ? 18.994 68.347 25.223 1.00 25.38 274 SER B N 1
ATOM 14021 C CA . SER B 1 272 ? 18.605 67.123 25.911 1.00 25.59 274 SER B CA 1
ATOM 14022 C C . SER B 1 272 ? 19.441 66.906 27.163 1.00 25.36 274 SER B C 1
ATOM 14023 O O . SER B 1 272 ? 18.941 66.369 28.156 1.00 24.88 274 SER B O 1
ATOM 14031 N N . ALA B 1 273 ? 20.708 67.323 27.137 1.00 25.97 275 ALA B N 1
ATOM 14032 C CA . ALA B 1 273 ? 21.562 67.178 28.309 1.00 26.69 275 ALA B CA 1
ATOM 14033 C C . ALA B 1 273 ? 21.160 68.155 29.407 1.00 25.58 275 ALA B C 1
ATOM 14034 O O . ALA B 1 273 ? 21.156 67.799 30.589 1.00 24.08 275 ALA B O 1
ATOM 14041 N N . ILE B 1 274 ? 20.815 69.388 29.034 1.00 26.31 276 ILE B N 1
ATOM 14042 C CA . ILE B 1 274 ? 20.379 70.374 30.018 1.00 27.13 276 ILE B CA 1
ATOM 14043 C C . ILE B 1 274 ? 19.044 69.964 30.615 1.00 26.39 276 ILE B C 1
ATOM 14044 O O . ILE B 1 274 ? 18.782 70.175 31.806 1.00 25.67 276 ILE B O 1
ATOM 14060 N N . PHE B 1 275 ? 18.175 69.385 29.789 1.00 25.51 277 PHE B N 1
ATOM 14061 C CA . PHE B 1 275 ? 16.920 68.823 30.269 1.00 25.01 277 PHE B CA 1
ATOM 14062 C C . PHE B 1 275 ? 17.171 67.813 31.382 1.00 25.38 277 PHE B C 1
ATOM 14063 O O . PHE B 1 275 ? 16.511 67.841 32.425 1.00 25.55 277 PHE B O 1
ATOM 14080 N N . CYS B 1 276 ? 18.146 66.923 31.185 1.00 25.98 278 CYS B N 1
ATOM 14081 C CA . CYS B 1 276 ? 18.459 65.930 32.206 1.00 26.69 278 CYS B CA 1
ATOM 14082 C C . CYS B 1 276 ? 18.939 66.598 33.488 1.00 27.04 278 CYS B C 1
ATOM 14083 O O . CYS B 1 276 ? 18.575 66.173 34.588 1.00 27.20 278 CYS B O 1
ATOM 14091 N N . GLU B 1 277 ? 19.743 67.659 33.364 1.00 28.80 279 GLU B N 1
ATOM 14092 C CA . GLU B 1 277 ? 20.259 68.347 34.545 1.00 30.26 279 GLU B CA 1
ATOM 14093 C C . GLU B 1 277 ? 19.126 68.923 35.384 1.00 28.07 279 GLU B C 1
ATOM 14094 O O . GLU B 1 277 ? 19.035 68.661 36.588 1.00 29.35 279 GLU B O 1
ATOM 14106 N N . VAL B 1 278 ? 18.249 69.714 34.761 1.00 27.41 280 VAL B N 1
ATOM 14107 C CA . VAL B 1 278 ? 17.177 70.360 35.507 1.00 27.22 280 VAL B CA 1
ATOM 14108 C C . VAL B 1 278 ? 16.127 69.358 35.961 1.00 26.75 280 VAL B C 1
ATOM 14109 O O . VAL B 1 278 ? 15.377 69.637 36.902 1.00 29.79 280 VAL B O 1
ATOM 14122 N N . MET B 1 279 ? 16.051 68.197 35.322 1.00 25.10 281 MET B N 1
ATOM 14123 C CA . MET B 1 279 ? 15.095 67.170 35.711 1.00 26.89 281 MET B CA 1
ATOM 14124 C C . MET B 1 279 ? 15.622 66.243 36.796 1.00 27.08 281 MET B C 1
ATOM 14125 O O . MET B 1 279 ? 14.847 65.445 37.330 1.00 27.97 281 MET B O 1
ATOM 14139 N N . ASN B 1 280 ? 16.906 66.337 37.139 1.00 28.59 282 ASN B N 1
ATOM 14140 C CA . ASN B 1 280 ? 17.553 65.396 38.053 1.00 33.09 282 ASN B CA 1
ATOM 14141 C C . ASN B 1 280 ? 17.425 63.968 37.534 1.00 33.36 282 ASN B C 1
ATOM 14142 O O . ASN B 1 280 ? 17.162 63.033 38.291 1.00 41.27 282 ASN B O 1
ATOM 14153 N N . GLY B 1 281 ? 17.604 63.801 36.230 1.00 32.33 283 GLY B N 1
ATOM 14154 C CA . GLY B 1 281 ? 17.591 62.478 35.651 1.00 37.79 283 GLY B CA 1
ATOM 14155 C C . GLY B 1 281 ? 18.854 61.704 35.969 1.00 35.74 283 GLY B C 1
ATOM 14156 O O . GLY B 1 281 ? 19.871 62.254 36.387 1.00 33.01 283 GLY B O 1
ATOM 14160 N N . LYS B 1 282 ? 18.778 60.396 35.767 1.00 40.17 284 LYS B N 1
ATOM 14161 C CA . LYS B 1 282 ? 19.938 59.537 35.958 1.00 44.54 284 LYS B CA 1
ATOM 14162 C C . LYS B 1 282 ? 20.805 59.560 34.702 1.00 40.53 284 LYS B C 1
ATOM 14163 O O . LYS B 1 282 ? 20.329 59.177 33.629 1.00 36.23 284 LYS B O 1
ATOM 14182 N N . PRO B 1 283 ? 22.067 59.991 34.783 1.00 41.33 285 PRO B N 1
ATOM 14183 C CA . PRO B 1 283 ? 22.889 60.117 33.569 1.00 39.46 285 PRO B CA 1
ATOM 14184 C C . PRO B 1 283 ? 23.332 58.794 32.961 1.00 37.68 285 PRO B C 1
ATOM 14185 O O . PRO B 1 283 ? 24.017 58.812 31.932 1.00 33.22 285 PRO B O 1
ATOM 14196 N N . GLU B 1 284 ? 22.964 57.652 33.547 1.00 39.46 286 GLU B N 1
ATOM 14197 C CA . GLU B 1 284 ? 23.430 56.370 33.030 1.00 39.41 286 GLU B CA 1
ATOM 14198 C C . GLU B 1 284 ? 22.959 56.130 31.604 1.00 36.19 286 GLU B C 1
ATOM 14199 O O . GLU B 1 284 ? 23.604 55.385 30.859 1.00 33.26 286 GLU B O 1
ATOM 14211 N N . TYR B 1 285 ? 21.843 56.748 31.207 1.00 33.18 287 TYR B N 1
ATOM 14212 C CA . TYR B 1 285 ? 21.294 56.513 29.879 1.00 31.45 287 TYR B CA 1
ATOM 14213 C C . TYR B 1 285 ? 22.258 56.900 28.764 1.00 30.35 287 TYR B C 1
ATOM 14214 O O . TYR B 1 285 ? 22.024 56.514 27.615 1.00 28.25 287 TYR B O 1
ATOM 14232 N N . THR B 1 286 ? 23.332 57.631 29.067 1.00 31.18 288 THR B N 1
ATOM 14233 C CA . THR B 1 286 ? 24.316 58.038 28.072 1.00 30.82 288 THR B CA 1
ATOM 14234 C C . THR B 1 286 ? 25.532 57.123 28.031 1.00 29.93 288 THR B C 1
ATOM 14235 O O . THR B 1 286 ? 26.477 57.405 27.291 1.00 28.93 288 THR B O 1
ATOM 14246 N N . ASP B 1 287 ? 25.531 56.037 28.800 1.00 31.32 289 ASP B N 1
ATOM 14247 C CA . ASP B 1 287 ? 26.713 55.192 28.904 1.00 32.42 289 ASP B CA 1
ATOM 14248 C C . ASP B 1 287 ? 27.072 54.606 27.545 1.00 29.63 289 ASP B C 1
ATOM 14249 O O . ASP B 1 287 ? 26.207 54.096 26.829 1.00 31.64 289 ASP B O 1
ATOM 14258 N N . HIS B 1 288 ? 28.362 54.661 27.203 1.00 29.38 290 HIS B N 1
ATOM 14259 C CA . HIS B 1 288 ? 28.798 54.285 25.862 1.00 28.80 290 HIS B CA 1
ATOM 14260 C C . HIS B 1 288 ? 28.384 52.863 25.516 1.00 29.88 290 HIS B C 1
ATOM 14261 O O . HIS B 1 288 ? 27.966 52.592 24.385 1.00 29.44 290 HIS B O 1
ATOM 14275 N N . LEU B 1 289 ? 28.496 51.940 26.470 1.00 30.36 291 LEU B N 1
ATOM 14276 C CA . LEU B 1 289 ? 28.203 50.543 26.174 1.00 31.10 291 LEU B CA 1
ATOM 14277 C C . LEU B 1 289 ? 26.803 50.391 25.590 1.00 30.38 291 LEU B C 1
ATOM 14278 O O . LEU B 1 289 ? 26.607 49.696 24.588 1.00 28.38 291 LEU B O 1
ATOM 14294 N N . THR B 1 290 ? 25.816 51.046 26.208 1.00 32.69 292 THR B N 1
ATOM 14295 C CA . THR B 1 290 ? 24.437 50.946 25.742 1.00 31.54 292 THR B CA 1
ATOM 14296 C C . THR B 1 290 ? 24.329 51.216 24.249 1.00 28.90 292 THR B C 1
ATOM 14297 O O . THR B 1 290 ? 23.599 50.521 23.533 1.00 26.64 292 THR B O 1
ATOM 14308 N N . HIS B 1 291 ? 25.046 52.222 23.763 1.00 28.54 293 HIS B N 1
ATOM 14309 C CA . HIS B 1 291 ? 24.882 52.669 22.390 1.00 27.49 293 HIS B CA 1
ATOM 14310 C C . HIS B 1 291 ? 25.863 52.003 21.438 1.00 27.68 293 HIS B C 1
ATOM 14311 O O . HIS B 1 291 ? 25.540 51.825 20.257 1.00 26.07 293 HIS B O 1
ATOM 14325 N N . LYS B 1 292 ? 27.040 51.609 21.930 1.00 26.08 294 LYS B N 1
ATOM 14326 C CA . LYS B 1 292 ? 27.954 50.825 21.111 1.00 28.17 294 LYS B CA 1
ATOM 14327 C C . LYS B 1 292 ? 27.334 49.496 20.707 1.00 28.23 294 LYS B C 1
ATOM 14328 O O . LYS B 1 292 ? 27.592 49.000 19.606 1.00 29.40 294 LYS B O 1
ATOM 14347 N N . LEU B 1 293 ? 26.521 48.901 21.580 1.00 27.04 295 LEU B N 1
ATOM 14348 C CA . LEU B 1 293 ? 25.910 47.613 21.283 1.00 28.29 295 LEU B CA 1
ATOM 14349 C C . LEU B 1 293 ? 24.834 47.699 20.205 1.00 31.05 295 LEU B C 1
ATOM 14350 O O . LEU B 1 293 ? 24.372 46.653 19.736 1.00 31.75 295 LEU B O 1
ATOM 14366 N N . LYS B 1 294 ? 24.425 48.905 19.801 1.00 30.18 296 LYS B N 1
ATOM 14367 C CA . LYS B 1 294 ? 23.504 49.074 18.684 1.00 29.18 296 LYS B CA 1
ATOM 14368 C C . LYS B 1 294 ? 24.178 49.581 17.417 1.00 26.71 296 LYS B C 1
ATOM 14369 O O . LYS B 1 294 ? 23.511 49.673 16.381 1.00 26.00 296 LYS B O 1
ATOM 14388 N N . HIS B 1 295 ? 25.459 49.936 17.480 1.00 24.94 297 HIS B N 1
ATOM 14389 C CA . HIS B 1 295 ? 26.269 50.221 16.298 1.00 28.52 297 HIS B CA 1
ATOM 14390 C C . HIS B 1 295 ? 25.949 51.556 15.631 1.00 24.73 297 HIS B C 1
ATOM 14391 O O . HIS B 1 295 ? 26.797 52.103 14.924 1.00 26.82 297 HIS B O 1
ATOM 14405 N N . HIS B 1 296 ? 24.756 52.092 15.830 1.00 24.22 298 HIS B N 1
ATOM 14406 C CA . HIS B 1 296 ? 24.345 53.286 15.097 1.00 25.55 298 HIS B CA 1
ATOM 14407 C C . HIS B 1 296 ? 25.231 54.474 15.470 1.00 23.48 298 HIS B C 1
ATOM 14408 O O . HIS B 1 296 ? 25.204 54.916 16.627 1.00 21.25 298 HIS B O 1
ATOM 14422 N N . PRO B 1 297 ? 26.008 55.027 14.534 1.00 24.06 299 PRO B N 1
ATOM 14423 C CA . PRO B 1 297 ? 26.919 56.119 14.907 1.00 24.13 299 PRO B CA 1
ATOM 14424 C C . PRO B 1 297 ? 26.210 57.389 15.334 1.00 24.11 299 PRO B C 1
ATOM 14425 O O . PRO B 1 297 ? 26.768 58.151 16.130 1.00 24.00 299 PRO B O 1
ATOM 14436 N N . GLY B 1 298 ? 25.003 57.648 14.833 1.00 24.17 300 GLY B N 1
ATOM 14437 C CA . GLY B 1 298 ? 24.299 58.857 15.227 1.00 23.28 300 GLY B CA 1
ATOM 14438 C C . GLY B 1 298 ? 23.988 58.883 16.709 1.00 22.90 300 GLY B C 1
ATOM 14439 O O . GLY B 1 298 ? 24.192 59.896 17.382 1.00 22.07 300 GLY B O 1
ATOM 14443 N N . SER B 1 299 ? 23.490 57.763 17.239 1.00 23.63 301 SER B N 1
ATOM 14444 C CA . SER B 1 299 ? 23.170 57.691 18.659 1.00 23.29 301 SER B CA 1
ATOM 14445 C C . SER B 1 299 ? 24.425 57.603 19.513 1.00 22.26 301 SER B C 1
ATOM 14446 O O . SER B 1 299 ? 24.429 58.077 20.654 1.00 21.69 301 SER B O 1
ATOM 14454 N N . ILE B 1 300 ? 25.492 57.001 18.988 1.00 21.82 302 ILE B N 1
ATOM 14455 C CA . ILE B 1 300 ? 26.745 56.937 19.732 1.00 22.33 302 ILE B CA 1
ATOM 14456 C C . ILE B 1 300 ? 27.304 58.340 19.941 1.00 21.55 302 ILE B C 1
ATOM 14457 O O . ILE B 1 300 ? 27.709 58.701 21.052 1.00 22.13 302 ILE B O 1
ATOM 14473 N N . GLU B 1 301 ? 27.321 59.159 18.885 1.00 20.43 303 GLU B N 1
ATOM 14474 C CA . GLU B 1 301 ? 27.798 60.530 19.036 1.00 22.57 303 GLU B CA 1
ATOM 14475 C C . GLU B 1 301 ? 26.841 61.359 19.883 1.00 23.00 303 GLU B C 1
ATOM 14476 O O . GLU B 1 301 ? 27.280 62.169 20.706 1.00 23.92 303 GLU B O 1
ATOM 14488 N N . ALA B 1 302 ? 25.534 61.185 19.690 1.00 23.47 304 ALA B N 1
ATOM 14489 C CA . ALA B 1 302 ? 24.561 61.908 20.502 1.00 24.27 304 ALA B CA 1
ATOM 14490 C C . ALA B 1 302 ? 24.753 61.608 21.984 1.00 23.34 304 ALA B C 1
ATOM 14491 O O . ALA B 1 302 ? 24.749 62.517 22.819 1.00 23.59 304 ALA B O 1
ATOM 14498 N N . ALA B 1 303 ? 24.924 60.331 22.329 1.00 23.71 305 ALA B N 1
ATOM 14499 C CA . ALA B 1 303 ? 25.082 59.952 23.728 1.00 22.98 305 ALA B CA 1
ATOM 14500 C C . ALA B 1 303 ? 26.387 60.484 24.304 1.00 22.85 305 ALA B C 1
ATOM 14501 O O . ALA B 1 303 ? 26.418 60.962 25.442 1.00 24.18 305 ALA B O 1
ATOM 14508 N N . ALA B 1 304 ? 27.475 60.411 23.535 1.00 21.57 306 ALA B N 1
ATOM 14509 C CA . ALA B 1 304 ? 28.751 60.923 24.018 1.00 24.15 306 ALA B CA 1
ATOM 14510 C C . ALA B 1 304 ? 28.707 62.430 24.230 1.00 24.77 306 ALA B C 1
ATOM 14511 O O . ALA B 1 304 ? 29.355 62.944 25.148 1.00 25.14 306 ALA B O 1
ATOM 14518 N N . ILE B 1 305 ? 27.953 63.149 23.396 1.00 24.00 307 ILE B N 1
ATOM 14519 C CA . ILE B 1 305 ? 27.824 64.594 23.554 1.00 25.24 307 ILE B CA 1
ATOM 14520 C C . ILE B 1 305 ? 27.089 64.918 24.847 1.00 24.53 307 ILE B C 1
ATOM 14521 O O . ILE B 1 305 ? 27.509 65.784 25.621 1.00 24.66 307 ILE B O 1
ATOM 14537 N N . MET B 1 306 ? 25.975 64.235 25.097 1.00 22.86 308 MET B N 1
ATOM 14538 C CA . MET B 1 306 ? 25.250 64.457 26.340 1.00 26.08 308 MET B CA 1
ATOM 14539 C C . MET B 1 306 ? 26.084 64.018 27.537 1.00 26.75 308 MET B C 1
ATOM 14540 O O . MET B 1 306 ? 26.118 64.704 28.563 1.00 26.06 308 MET B O 1
ATOM 14554 N N . GLU B 1 307 ? 26.772 62.880 27.413 1.00 27.16 309 GLU B N 1
ATOM 14555 C CA . GLU B 1 307 ? 27.614 62.381 28.494 1.00 27.60 309 GLU B CA 1
ATOM 14556 C C . GLU B 1 307 ? 28.672 63.404 28.884 1.00 27.49 309 GLU B C 1
ATOM 14557 O O . GLU B 1 307 ? 28.981 63.567 30.069 1.00 28.51 309 GLU B O 1
ATOM 14569 N N . HIS B 1 308 ? 29.233 64.110 27.903 1.00 27.75 310 HIS B N 1
ATOM 14570 C CA . HIS B 1 308 ? 30.258 65.107 28.192 1.00 27.89 310 HIS B CA 1
ATOM 14571 C C . HIS B 1 308 ? 29.689 66.254 29.018 1.00 29.52 310 HIS B C 1
ATOM 14572 O O . HIS B 1 308 ? 30.257 66.635 30.049 1.00 29.65 310 HIS B O 1
ATOM 14586 N N . ILE B 1 309 ? 28.560 66.813 28.582 1.00 27.95 311 ILE B N 1
ATOM 14587 C CA . ILE B 1 309 ? 27.919 67.894 29.323 1.00 27.94 311 ILE B CA 1
ATOM 14588 C C . ILE B 1 309 ? 27.579 67.438 30.737 1.00 29.90 311 ILE B C 1
ATOM 14589 O O . ILE B 1 309 ? 27.880 68.126 31.719 1.00 30.07 311 ILE B O 1
ATOM 14605 N N . LEU B 1 310 ? 26.943 66.271 30.861 1.00 31.85 312 LEU B N 1
ATOM 14606 C CA . LEU B 1 310 ? 26.538 65.779 32.174 1.00 31.65 312 LEU B CA 1
ATOM 14607 C C . LEU B 1 310 ? 27.738 65.435 33.048 1.00 30.67 312 LEU B C 1
ATOM 14608 O O . LEU B 1 310 ? 27.655 65.544 34.275 1.00 30.61 312 LEU B O 1
ATOM 14624 N N . ASP B 1 311 ? 28.853 65.022 32.445 1.00 30.88 313 ASP B N 1
ATOM 14625 C CA . ASP B 1 311 ? 30.056 64.711 33.209 1.00 33.42 313 ASP B CA 1
ATOM 14626 C C . ASP B 1 311 ? 30.711 65.956 33.797 1.00 32.89 313 ASP B C 1
ATOM 14627 O O . ASP B 1 311 ? 31.560 65.828 34.684 1.00 34.65 313 ASP B O 1
ATOM 14636 N N . GLY B 1 312 ? 30.338 67.146 33.335 1.00 33.49 314 GLY B N 1
ATOM 14637 C CA . GLY B 1 312 ? 30.854 68.379 33.893 1.00 32.47 314 GLY B CA 1
ATOM 14638 C C . GLY B 1 312 ? 29.757 69.238 34.486 1.00 32.76 314 GLY B C 1
ATOM 14639 O O . GLY B 1 312 ? 29.869 70.465 34.510 1.00 34.12 314 GLY B O 1
ATOM 14643 N N . SER B 1 313 ? 28.697 68.604 34.975 1.00 34.00 315 SER B N 1
ATOM 14644 C CA . SER B 1 313 ? 27.524 69.302 35.482 1.00 38.45 315 SER B CA 1
ATOM 14645 C C . SER B 1 313 ? 27.521 69.313 37.005 1.00 43.41 315 SER B C 1
ATOM 14646 O O . SER B 1 313 ? 27.606 68.256 37.641 1.00 43.34 315 SER B O 1
ATOM 14654 N N . ALA B 1 314 ? 27.402 70.508 37.584 1.00 42.03 316 ALA B N 1
ATOM 14655 C CA . ALA B 1 314 ? 27.248 70.612 39.029 1.00 40.71 316 ALA B CA 1
ATOM 14656 C C . ALA B 1 314 ? 25.894 70.083 39.488 1.00 44.12 316 ALA B C 1
ATOM 14657 O O . ALA B 1 314 ? 25.766 69.633 40.631 1.00 47.99 316 ALA B O 1
ATOM 14664 N N . PHE B 1 315 ? 24.879 70.123 38.620 1.00 42.51 317 PHE B N 1
ATOM 14665 C CA . PHE B 1 315 ? 23.576 69.573 38.982 1.00 42.67 317 PHE B CA 1
ATOM 14666 C C . PHE B 1 315 ? 23.666 68.076 39.236 1.00 48.21 317 PHE B C 1
ATOM 14667 O O . PHE B 1 315 ? 22.983 67.546 40.119 1.00 53.48 317 PHE B O 1
ATOM 14684 N N . MET B 1 316 ? 24.504 67.378 38.472 1.00 46.57 318 MET B N 1
ATOM 14685 C CA . MET B 1 316 ? 24.557 65.927 38.574 1.00 52.25 318 MET B CA 1
ATOM 14686 C C . MET B 1 316 ? 25.358 65.480 39.789 1.00 59.25 318 MET B C 1
ATOM 14687 O O . MET B 1 316 ? 24.996 64.494 40.436 1.00 65.26 318 MET B O 1
ATOM 14701 N N . LYS B 1 317 ? 26.437 66.191 40.126 1.00 59.45 319 LYS B N 1
ATOM 14702 C CA . LYS B 1 317 ? 27.116 65.920 41.389 1.00 65.16 319 LYS B CA 1
ATOM 14703 C C . LYS B 1 317 ? 26.182 66.142 42.571 1.00 72.70 319 LYS B C 1
ATOM 14704 O O . LYS B 1 317 ? 26.279 65.441 43.585 1.00 81.08 319 LYS B O 1
ATOM 14723 N N . HIS B 1 318 ? 25.275 67.114 42.457 1.00 71.06 320 HIS B N 1
ATOM 14724 C CA . HIS B 1 318 ? 24.282 67.349 43.498 1.00 77.61 320 HIS B CA 1
ATOM 14725 C C . HIS B 1 318 ? 23.206 66.271 43.506 1.00 87.32 320 HIS B C 1
ATOM 14726 O O . HIS B 1 318 ? 22.682 65.928 44.572 1.00 94.96 320 HIS B O 1
ATOM 14740 N N . ALA B 1 319 ? 22.864 65.725 42.335 1.00 84.85 321 ALA B N 1
ATOM 14741 C CA . ALA B 1 319 ? 21.804 64.725 42.255 1.00 85.90 321 ALA B CA 1
ATOM 14742 C C . ALA B 1 319 ? 22.253 63.365 42.778 1.00 97.74 321 ALA B C 1
ATOM 14743 O O . ALA B 1 319 ? 21.421 62.596 43.272 1.00 100.91 321 ALA B O 1
ATOM 14750 N N . LYS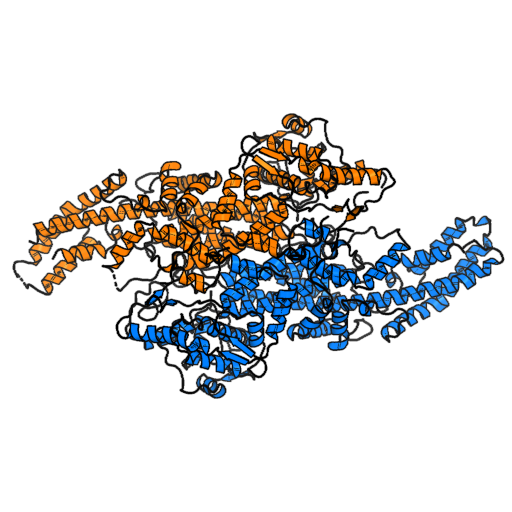 B 1 320 ? 23.549 63.048 42.680 1.00 96.89 322 LYS B N 1
ATOM 14751 C CA . LYS B 1 320 ? 24.047 61.805 43.262 1.00 102.53 322 LYS B CA 1
ATOM 14752 C C . LYS B 1 320 ? 24.123 61.896 44.780 1.00 117.80 322 LYS B C 1
ATOM 14753 O O . LYS B 1 320 ? 24.033 60.871 45.466 1.00 122.73 322 LYS B O 1
ATOM 14772 N N . LYS B 1 321 ? 24.294 63.106 45.322 1.00 114.63 323 LYS B N 1
ATOM 14773 C CA . LYS B 1 321 ? 24.223 63.284 46.768 1.00 112.33 323 LYS B CA 1
ATOM 14774 C C . LYS B 1 321 ? 22.830 62.961 47.294 1.00 117.28 323 LYS B C 1
ATOM 14775 O O . LYS B 1 321 ? 22.680 62.570 48.457 1.00 114.76 323 LYS B O 1
ATOM 14779 N N . VAL B 1 322 ? 21.803 63.119 46.455 1.00 117.27 324 VAL B N 1
ATOM 14780 C CA . VAL B 1 322 ? 20.452 62.721 46.832 1.00 113.36 324 VAL B CA 1
ATOM 14781 C C . VAL B 1 322 ? 20.224 61.228 46.636 1.00 117.22 324 VAL B C 1
ATOM 14782 O O . VAL B 1 322 ? 19.263 60.677 47.186 1.00 117.38 324 VAL B O 1
ATOM 14786 N N . ASN B 1 323 ? 21.078 60.558 45.859 1.00 122.13 325 ASN B N 1
ATOM 14787 C CA . ASN B 1 323 ? 20.976 59.115 45.685 1.00 126.03 325 ASN B CA 1
ATOM 14788 C C . ASN B 1 323 ? 21.374 58.343 46.937 1.00 126.14 325 ASN B C 1
ATOM 14789 O O . ASN B 1 323 ? 21.076 57.146 47.024 1.00 125.00 325 ASN B O 1
ATOM 14793 N N . GLU B 1 324 ? 22.031 58.991 47.902 1.00 124.78 326 GLU B N 1
ATOM 14794 C CA . GLU B 1 324 ? 22.481 58.325 49.119 1.00 121.01 326 GLU B CA 1
ATOM 14795 C C . GLU B 1 324 ? 21.404 58.251 50.195 1.00 126.78 326 GLU B C 1
ATOM 14796 O O . GLU B 1 324 ? 21.429 57.330 51.021 1.00 113.19 326 GLU B O 1
ATOM 14800 N N . LEU B 1 325 ? 20.466 59.195 50.213 1.00 132.37 327 LEU B N 1
ATOM 14801 C CA . LEU B 1 325 ? 19.433 59.270 51.244 1.00 122.79 327 LEU B CA 1
ATOM 14802 C C . LEU B 1 325 ? 18.058 59.460 50.612 1.00 119.68 327 LEU B C 1
ATOM 14803 O O . LEU B 1 325 ? 17.321 60.395 50.931 1.00 114.03 327 LEU B O 1
ATOM 14807 N N . ASP B 1 326 ? 17.697 58.562 49.699 1.00 117.02 328 ASP B N 1
ATOM 14808 C CA . ASP B 1 326 ? 16.387 58.605 49.055 1.00 105.46 328 ASP B CA 1
ATOM 14809 C C . ASP B 1 326 ? 15.466 57.536 49.635 1.00 104.40 328 ASP B C 1
ATOM 14810 O O . ASP B 1 326 ? 14.731 56.873 48.902 1.00 96.66 328 ASP B O 1
ATOM 14816 N N . LEU B 1 329 ? 12.721 53.033 48.762 1.00 101.22 331 LEU B N 1
ATOM 14817 C CA . LEU B 1 329 ? 12.925 52.650 47.370 1.00 101.35 331 LEU B CA 1
ATOM 14818 C C . LEU B 1 329 ? 11.615 52.732 46.590 1.00 102.64 331 LEU B C 1
ATOM 14819 O O . LEU B 1 329 ? 11.181 51.754 45.981 1.00 99.74 331 LEU B O 1
ATOM 14825 N N . LYS B 1 330 ? 10.990 53.910 46.616 1.00 102.72 332 LYS B N 1
ATOM 14826 C CA . LYS B 1 330 ? 9.740 54.155 45.908 1.00 100.17 332 LYS B CA 1
ATOM 14827 C C . LYS B 1 330 ? 9.939 55.036 44.677 1.00 106.60 332 LYS B C 1
ATOM 14828 O O . LYS B 1 330 ? 8.984 55.663 44.208 1.00 102.54 332 LYS B O 1
ATOM 14834 N N . PRO B 1 331 ? 11.156 55.089 44.142 1.00 106.34 333 PRO B N 1
ATOM 14835 C CA . PRO B 1 331 ? 11.464 55.962 43.020 1.00 99.12 333 PRO B CA 1
ATOM 14836 C C . PRO B 1 331 ? 11.008 55.334 41.704 1.00 97.05 333 PRO B C 1
ATOM 14837 O O . PRO B 1 331 ? 10.630 54.161 41.636 1.00 97.11 333 PRO B O 1
ATOM 14843 N N . LYS B 1 332 ? 11.057 56.140 40.643 1.00 87.16 334 LYS B N 1
ATOM 14844 C CA . LYS B 1 332 ? 10.576 55.743 39.329 1.00 83.25 334 LYS B CA 1
ATOM 14845 C C . LYS B 1 332 ? 11.620 56.061 38.267 1.00 82.04 334 LYS B C 1
ATOM 14846 O O . LYS B 1 332 ? 12.434 56.976 38.423 1.00 77.82 334 LYS B O 1
ATOM 14850 N N . GLN B 1 333 ? 11.579 55.295 37.179 1.00 78.66 335 GLN B N 1
ATOM 14851 C CA . GLN B 1 333 ? 12.520 55.447 36.081 1.00 66.31 335 GLN B CA 1
ATOM 14852 C C . GLN B 1 333 ? 12.168 56.670 35.235 1.00 57.81 335 GLN B C 1
ATOM 14853 O O . GLN B 1 333 ? 11.032 57.152 35.226 1.00 51.62 335 GLN B O 1
ATOM 14867 N N . ASP B 1 334 ? 13.169 57.176 34.519 1.00 53.21 336 ASP B N 1
ATOM 14868 C CA . ASP B 1 334 ? 12.969 58.354 33.688 1.00 41.69 336 ASP B CA 1
ATOM 14869 C C . ASP B 1 334 ? 12.153 58.006 32.446 1.00 39.41 336 ASP B C 1
ATOM 14870 O O . ASP B 1 334 ? 12.173 56.875 31.951 1.00 38.41 336 ASP B O 1
ATOM 14879 N N . ARG B 1 335 ? 11.436 59.001 31.939 1.00 38.80 337 ARG B N 1
ATOM 14880 C CA . ARG B 1 335 ? 10.574 58.810 30.787 1.00 33.88 337 ARG B CA 1
ATOM 14881 C C . ARG B 1 335 ? 11.383 58.857 29.491 1.00 28.98 337 ARG B C 1
ATOM 14882 O O . ARG B 1 335 ? 12.562 59.223 29.471 1.00 26.84 337 ARG B O 1
ATOM 14903 N N . TYR B 1 336 ? 10.723 58.469 28.394 1.00 28.71 338 TYR B N 1
ATOM 14904 C CA . TYR B 1 336 ? 11.419 58.227 27.132 1.00 29.29 338 TYR B CA 1
ATOM 14905 C C . TYR B 1 336 ? 12.025 59.501 26.555 1.00 28.41 338 TYR B C 1
ATOM 14906 O O . TYR B 1 336 ? 13.119 59.464 25.984 1.00 26.03 338 TYR B O 1
ATOM 14924 N N . ALA B 1 337 ? 11.321 60.632 26.659 1.00 27.51 339 ALA B N 1
ATOM 14925 C CA . ALA B 1 337 ? 11.852 61.875 26.108 1.00 28.91 339 ALA B CA 1
ATOM 14926 C C . ALA B 1 337 ? 13.260 62.145 26.618 1.00 26.91 339 ALA B C 1
ATOM 14927 O O . ALA B 1 337 ? 14.064 62.788 25.935 1.00 25.05 339 ALA B O 1
ATOM 14934 N N . LEU B 1 338 ? 13.575 61.656 27.813 1.00 27.86 340 LEU B N 1
ATOM 14935 C CA . LEU B 1 338 ? 14.898 61.771 28.405 1.00 30.06 340 LEU B CA 1
ATOM 14936 C C . LEU B 1 338 ? 15.755 60.539 28.142 1.00 28.96 340 LEU B C 1
ATOM 14937 O O . LEU B 1 338 ? 16.869 60.649 27.624 1.00 26.50 340 LEU B O 1
ATOM 14953 N N . ARG B 1 339 ? 15.235 59.358 28.474 1.00 30.29 341 ARG B N 1
ATOM 14954 C CA . ARG B 1 339 ? 16.045 58.147 28.505 1.00 27.71 341 ARG B CA 1
ATOM 14955 C C . ARG B 1 339 ? 16.399 57.642 27.106 1.00 25.27 341 ARG B C 1
ATOM 14956 O O . ARG B 1 339 ? 17.450 57.021 26.932 1.00 23.94 341 ARG B O 1
ATOM 14977 N N . THR B 1 340 ? 15.555 57.890 26.101 1.00 26.75 342 THR B N 1
ATOM 14978 C CA . THR B 1 340 ? 15.805 57.404 24.746 1.00 25.64 342 THR B CA 1
ATOM 14979 C C . THR B 1 340 ? 16.212 58.508 23.778 1.00 23.63 342 THR B C 1
ATOM 14980 O O . THR B 1 340 ? 16.258 58.259 22.568 1.00 22.59 342 THR B O 1
ATOM 14991 N N . SER B 1 341 ? 16.513 59.712 24.264 1.00 23.02 343 SER B N 1
ATOM 14992 C CA . SER B 1 341 ? 16.789 60.810 23.343 1.00 23.85 343 SER B CA 1
ATOM 14993 C C . SER B 1 341 ? 18.007 60.567 22.453 1.00 23.16 343 SER B C 1
ATOM 14994 O O . SER B 1 341 ? 17.996 61.054 21.310 1.00 22.70 343 SER B O 1
ATOM 15002 N N . PRO B 1 342 ? 19.062 59.866 22.880 1.00 22.70 344 PRO B N 1
ATOM 15003 C CA . PRO B 1 342 ? 20.118 59.542 21.911 1.00 23.56 344 PRO B CA 1
ATOM 15004 C C . PRO B 1 342 ? 19.642 58.583 20.838 1.00 21.66 344 PRO B C 1
ATOM 15005 O O . PRO B 1 342 ? 19.955 58.783 19.660 1.00 21.55 344 PRO B O 1
ATOM 15016 N N . GLN B 1 343 ? 18.889 57.544 21.214 1.00 22.60 345 GLN B N 1
ATOM 15017 C CA . GLN B 1 343 ? 18.346 56.617 20.226 1.00 22.43 345 GLN B CA 1
ATOM 15018 C C . GLN B 1 343 ? 17.387 57.316 19.275 1.00 23.09 345 GLN B C 1
ATOM 15019 O O . GLN B 1 343 ? 17.241 56.897 18.121 1.00 22.98 345 GLN B O 1
ATOM 15033 N N . TRP B 1 344 ? 16.718 58.371 19.740 1.00 22.33 346 TRP B N 1
ATOM 15034 C CA . TRP B 1 344 ? 15.759 59.081 18.903 1.00 20.86 346 TRP B CA 1
ATOM 15035 C C . TRP B 1 344 ? 16.452 60.038 17.940 1.00 21.05 346 TRP B C 1
ATOM 15036 O O . TRP B 1 344 ? 16.104 60.087 16.756 1.00 20.01 346 TRP B O 1
ATOM 15057 N N . LEU B 1 345 ? 17.444 60.789 18.424 1.00 21.11 347 LEU B N 1
ATOM 15058 C CA . LEU B 1 345 ? 18.086 61.817 17.611 1.00 20.47 347 LEU B CA 1
ATOM 15059 C C . LEU B 1 345 ? 19.119 61.251 16.644 1.00 21.35 347 LEU B C 1
ATOM 15060 O O . LEU B 1 345 ? 19.388 61.866 15.608 1.00 19.82 347 LEU B O 1
ATOM 15076 N N . GLY B 1 346 ? 19.712 60.107 16.959 1.00 22.37 348 GLY B N 1
ATOM 15077 C CA . GLY B 1 346 ? 20.803 59.580 16.178 1.00 23.50 348 GLY B CA 1
ATOM 15078 C C . GLY B 1 346 ? 20.445 59.335 14.727 1.00 23.48 348 GLY B C 1
ATOM 15079 O O . GLY B 1 346 ? 21.159 59.754 13.812 1.00 22.92 348 GLY B O 1
ATOM 15083 N N . PRO B 1 347 ? 19.347 58.615 14.487 1.00 24.87 349 PRO B N 1
ATOM 15084 C CA . PRO B 1 347 ? 18.923 58.385 13.097 1.00 23.74 349 PRO B CA 1
ATOM 15085 C C . PRO B 1 347 ? 18.514 59.653 12.368 1.00 22.47 349 PRO B C 1
ATOM 15086 O O . PRO B 1 347 ? 18.655 59.715 11.141 1.00 23.19 349 PRO B O 1
ATOM 15097 N N . GLN B 1 348 ? 18.012 60.671 13.074 1.00 21.09 350 GLN B N 1
ATOM 15098 C CA . GLN B 1 348 ? 17.723 61.938 12.408 1.00 20.46 350 GLN B CA 1
ATOM 15099 C C . GLN B 1 348 ? 19.008 62.594 11.928 1.00 21.37 350 GLN B C 1
ATOM 15100 O O . GLN B 1 348 ? 19.057 63.155 10.827 1.00 20.97 350 GLN B O 1
ATOM 15114 N N . ILE B 1 349 ? 20.063 62.521 12.738 1.00 20.59 351 ILE B N 1
ATOM 15115 C CA . ILE B 1 349 ? 21.316 63.176 12.388 1.00 21.75 351 ILE B CA 1
ATOM 15116 C C . ILE B 1 349 ? 21.984 62.454 11.225 1.00 20.93 351 ILE B C 1
ATOM 15117 O O . ILE B 1 349 ? 22.558 63.089 10.333 1.00 20.22 351 ILE B O 1
ATOM 15133 N N . GLU B 1 350 ? 21.907 61.123 11.203 1.00 21.16 352 GLU B N 1
ATOM 15134 C CA . GLU B 1 350 ? 22.450 60.373 10.077 1.00 22.95 352 GLU B CA 1
ATOM 15135 C C . GLU B 1 350 ? 21.779 60.779 8.771 1.00 21.60 352 GLU B C 1
ATOM 15136 O O . GLU B 1 350 ? 22.452 60.959 7.751 1.00 21.03 352 GLU B O 1
ATOM 15148 N N . VAL B 1 351 ? 20.451 60.925 8.779 1.00 21.67 353 VAL B N 1
ATOM 15149 C CA . VAL B 1 351 ? 19.739 61.351 7.576 1.00 22.45 353 VAL B CA 1
ATOM 15150 C C . VAL B 1 351 ? 20.148 62.765 7.185 1.00 20.59 353 VAL B C 1
ATOM 15151 O O . VAL B 1 351 ? 20.334 63.066 6.000 1.00 19.38 353 VAL B O 1
ATOM 15164 N N . LEU B 1 352 ? 20.283 63.659 8.167 1.00 21.46 354 LEU B N 1
ATOM 15165 C CA . LEU B 1 352 ? 20.638 65.041 7.857 1.00 21.02 354 LEU B CA 1
ATOM 15166 C C . LEU B 1 352 ? 22.033 65.141 7.261 1.00 20.62 354 LEU B C 1
ATOM 15167 O O . LEU B 1 352 ? 22.275 65.984 6.394 1.00 20.57 354 LEU B O 1
ATOM 15183 N N . ARG B 1 353 ? 22.961 64.292 7.695 1.00 21.60 355 ARG B N 1
ATOM 15184 C CA . ARG B 1 353 ? 24.299 64.332 7.113 1.00 25.23 355 ARG B CA 1
ATOM 15185 C C . ARG B 1 353 ? 24.282 63.883 5.659 1.00 22.22 355 ARG B C 1
ATOM 15186 O O . ARG B 1 353 ? 24.921 64.506 4.806 1.00 21.94 355 ARG B O 1
ATOM 15207 N N . ALA B 1 354 ? 23.557 62.805 5.355 1.00 21.96 356 ALA B N 1
ATOM 15208 C CA . ALA B 1 354 ? 23.505 62.319 3.981 1.00 23.02 356 ALA B CA 1
ATOM 15209 C C . ALA B 1 354 ? 22.846 63.338 3.063 1.00 19.93 356 ALA B C 1
ATOM 15210 O O . ALA B 1 354 ? 23.251 63.494 1.906 1.00 21.05 356 ALA B O 1
ATOM 15217 N N . ALA B 1 355 ? 21.826 64.040 3.558 1.00 19.67 357 ALA B N 1
ATOM 15218 C CA . ALA B 1 355 ? 21.172 65.059 2.746 1.00 21.37 357 ALA B CA 1
ATOM 15219 C C . ALA B 1 355 ? 22.100 66.244 2.501 1.00 22.30 357 ALA B C 1
ATOM 15220 O O . ALA B 1 355 ? 22.077 66.843 1.419 1.00 20.99 357 ALA B O 1
ATOM 15227 N N . THR B 1 356 ? 22.924 66.595 3.492 1.00 21.27 358 THR B N 1
ATOM 15228 C CA . THR B 1 356 ? 23.879 67.684 3.313 1.00 23.37 358 THR B CA 1
ATOM 15229 C C . THR B 1 356 ? 24.869 67.362 2.201 1.00 22.77 358 THR B C 1
ATOM 15230 O O . THR B 1 356 ? 25.163 68.212 1.353 1.00 21.86 358 THR B O 1
ATOM 15241 N N . LYS B 1 357 ? 25.403 66.137 2.193 1.00 21.52 359 LYS B N 1
ATOM 15242 C CA . LYS B 1 357 ? 26.360 65.763 1.157 1.00 24.05 359 LYS B CA 1
ATOM 15243 C C . LYS B 1 357 ? 25.699 65.734 -0.212 1.00 22.30 359 LYS B C 1
ATOM 15244 O O . LYS B 1 357 ? 26.288 66.179 -1.201 1.00 22.77 359 LYS B O 1
ATOM 15263 N N . SER B 1 358 ? 24.478 65.212 -0.289 1.00 22.06 360 SER B N 1
ATOM 15264 C CA . SER B 1 358 ? 23.764 65.192 -1.559 1.00 22.36 360 SER B CA 1
ATOM 15265 C C . SER B 1 358 ? 23.629 66.603 -2.113 1.00 21.46 360 SER B C 1
ATOM 15266 O O . SER B 1 358 ? 23.950 66.862 -3.278 1.00 19.14 360 SER B O 1
ATOM 15274 N N . ILE B 1 359 ? 23.182 67.535 -1.269 1.00 20.52 361 ILE B N 1
ATOM 15275 C CA . ILE B 1 359 ? 23.019 68.923 -1.683 1.00 20.72 361 ILE B CA 1
ATOM 15276 C C . ILE B 1 359 ? 24.364 69.539 -2.044 1.00 21.74 361 ILE B C 1
ATOM 15277 O O . ILE B 1 359 ? 24.474 70.287 -3.023 1.00 21.13 361 ILE B O 1
ATOM 15293 N N . GLU B 1 360 ? 25.408 69.246 -1.264 1.00 21.34 362 GLU B N 1
ATOM 15294 C CA . GLU B 1 360 ? 26.709 69.840 -1.550 1.00 23.02 362 GLU B CA 1
ATOM 15295 C C . GLU B 1 360 ? 27.265 69.344 -2.876 1.00 22.97 362 GLU B C 1
ATOM 15296 O O . GLU B 1 360 ? 27.919 70.108 -3.592 1.00 24.82 362 GLU B O 1
ATOM 15308 N N . ARG B 1 361 ? 27.004 68.088 -3.235 1.00 21.50 363 ARG B N 1
ATOM 15309 C CA . ARG B 1 361 ? 27.346 67.632 -4.576 1.00 22.65 363 ARG B CA 1
ATOM 15310 C C . ARG B 1 361 ? 26.568 68.407 -5.632 1.00 22.97 363 ARG B C 1
ATOM 15311 O O . ARG B 1 361 ? 27.123 68.790 -6.668 1.00 22.02 363 ARG B O 1
ATOM 15332 N N . GLU B 1 362 ? 25.284 68.670 -5.375 1.00 21.32 364 GLU B N 1
ATOM 15333 C CA . GLU B 1 362 ? 24.439 69.297 -6.384 1.00 23.39 364 GLU B CA 1
ATOM 15334 C C . GLU B 1 362 ? 24.845 70.743 -6.658 1.00 23.34 364 GLU B C 1
ATOM 15335 O O . GLU B 1 362 ? 24.736 71.201 -7.801 1.00 21.87 364 GLU B O 1
ATOM 15347 N N . VAL B 1 363 ? 25.299 71.485 -5.639 1.00 22.74 365 VAL B N 1
ATOM 15348 C CA . VAL B 1 363 ? 25.738 72.863 -5.860 1.00 22.03 365 VAL B CA 1
ATOM 15349 C C . VAL B 1 363 ? 27.138 72.944 -6.446 1.00 21.48 365 VAL B C 1
ATOM 15350 O O . VAL B 1 363 ? 27.613 74.049 -6.733 1.00 23.03 365 VAL B O 1
ATOM 15363 N N . ASN B 1 364 ? 27.811 71.813 -6.636 1.00 21.44 366 ASN B N 1
ATOM 15364 C CA . ASN B 1 364 ? 29.090 71.761 -7.334 1.00 24.03 366 ASN B CA 1
ATOM 15365 C C . ASN B 1 364 ? 28.993 70.936 -8.618 1.00 25.44 366 ASN B C 1
ATOM 15366 O O . ASN B 1 364 ? 29.995 70.402 -9.093 1.00 25.52 366 ASN B O 1
ATOM 15377 N N . SER B 1 365 ? 27.795 70.831 -9.194 1.00 22.42 367 SER B N 1
ATOM 15378 C CA . SER B 1 365 ? 27.544 69.982 -10.349 1.00 24.60 367 SER B CA 1
ATOM 15379 C C . SER B 1 365 ? 27.337 70.812 -11.608 1.00 26.72 367 SER B C 1
ATOM 15380 O O . SER B 1 365 ? 26.991 71.993 -11.555 1.00 27.74 367 SER B O 1
ATOM 15388 N N . VAL B 1 366 ? 27.540 70.164 -12.750 1.00 26.30 368 VAL B N 1
ATOM 15389 C CA . VAL B 1 366 ? 27.139 70.715 -14.038 1.00 28.02 368 VAL B CA 1
ATOM 15390 C C . VAL B 1 366 ? 25.723 70.221 -14.301 1.00 26.25 368 VAL B C 1
ATOM 15391 O O . VAL B 1 366 ? 25.499 69.022 -14.476 1.00 27.22 368 VAL B O 1
ATOM 15404 N N . ASN B 1 367 ? 24.761 71.144 -14.315 1.00 28.83 369 ASN B N 1
ATOM 15405 C CA . ASN B 1 367 ? 23.358 70.783 -14.475 1.00 31.51 369 ASN B CA 1
ATOM 15406 C C . ASN B 1 367 ? 22.681 71.597 -15.573 1.00 32.03 369 ASN B C 1
ATOM 15407 O O . ASN B 1 367 ? 21.457 71.758 -15.552 1.00 31.97 369 ASN B O 1
ATOM 15418 N N . ASP B 1 368 ? 23.446 72.101 -16.535 1.00 34.48 370 ASP B N 1
ATOM 15419 C CA . ASP B 1 368 ? 22.901 72.771 -17.707 1.00 38.64 370 ASP B CA 1
ATOM 15420 C C . ASP B 1 368 ? 23.164 71.918 -18.942 1.00 37.45 370 ASP B C 1
ATOM 15421 O O . ASP B 1 368 ? 24.220 71.291 -19.065 1.00 38.45 370 ASP B O 1
ATOM 15430 N N . ASN B 1 369 ? 22.193 71.892 -19.847 1.00 34.31 371 ASN B N 1
ATOM 15431 C CA . ASN B 1 369 ? 22.188 70.946 -20.956 1.00 33.70 371 ASN B CA 1
ATOM 15432 C C . ASN B 1 369 ? 22.085 71.692 -22.293 1.00 32.28 371 ASN B C 1
ATOM 15433 O O . ASN B 1 369 ? 21.351 72.672 -22.393 1.00 33.40 371 ASN B O 1
ATOM 15444 N N . PRO B 1 370 ? 22.829 71.247 -23.322 1.00 30.53 372 PRO B N 1
ATOM 15445 C CA . PRO B 1 370 ? 23.792 70.139 -23.353 1.00 31.20 372 PRO B CA 1
ATOM 15446 C C . PRO B 1 370 ? 25.154 70.465 -22.743 1.00 29.42 372 PRO B C 1
ATOM 15447 O O . PRO B 1 370 ? 25.513 71.627 -22.582 1.00 28.49 372 PRO B O 1
ATOM 15458 N N . VAL B 1 371 ? 25.898 69.416 -22.418 1.00 28.22 373 VAL B N 1
ATOM 15459 C CA . VAL B 1 371 ? 27.255 69.552 -21.905 1.00 30.75 373 VAL B CA 1
ATOM 15460 C C . VAL B 1 371 ? 28.202 69.764 -23.079 1.00 32.51 373 VAL B C 1
ATOM 15461 O O . VAL B 1 371 ? 28.124 69.053 -24.088 1.00 31.03 373 VAL B O 1
ATOM 15474 N N . ILE B 1 372 ? 29.095 70.743 -22.953 1.00 32.32 374 ILE B N 1
ATOM 15475 C CA . ILE B 1 372 ? 30.047 71.088 -24.006 1.00 31.62 374 ILE B CA 1
ATOM 15476 C C . ILE B 1 372 ? 31.363 70.400 -23.666 1.00 30.28 374 ILE B C 1
ATOM 15477 O O . ILE B 1 372 ? 32.111 70.848 -22.794 1.00 30.97 374 ILE B O 1
ATOM 15493 N N . ASP B 1 373 ? 31.649 69.308 -24.367 1.00 31.16 375 ASP B N 1
ATOM 15494 C CA . ASP B 1 373 ? 32.834 68.489 -24.123 1.00 37.35 375 ASP B CA 1
ATOM 15495 C C . ASP B 1 373 ? 33.865 68.808 -25.203 1.00 39.05 375 ASP B C 1
ATOM 15496 O O . ASP B 1 373 ? 33.868 68.213 -26.282 1.00 38.25 375 ASP B O 1
ATOM 15505 N N . VAL B 1 374 ? 34.755 69.759 -24.903 1.00 39.48 376 VAL B N 1
ATOM 15506 C CA . VAL B 1 374 ? 35.740 70.193 -25.891 1.00 37.37 376 VAL B CA 1
ATOM 15507 C C . VAL B 1 374 ? 36.758 69.093 -26.149 1.00 36.12 376 VAL B C 1
ATOM 15508 O O . VAL B 1 374 ? 37.222 68.915 -27.280 1.00 41.79 376 VAL B O 1
ATOM 15521 N N . HIS B 1 375 ? 37.116 68.334 -25.112 1.00 38.61 377 HIS B N 1
ATOM 15522 C CA . HIS B 1 375 ? 38.111 67.277 -25.265 1.00 39.64 377 HIS B CA 1
ATOM 15523 C C . HIS B 1 375 ? 37.726 66.314 -26.381 1.00 38.23 377 HIS B C 1
ATOM 15524 O O . HIS B 1 375 ? 38.555 65.962 -27.225 1.00 40.91 377 HIS B O 1
ATOM 15538 N N . ARG B 1 376 ? 36.466 65.879 -26.404 1.00 39.39 378 ARG B N 1
ATOM 15539 C CA . ARG B 1 376 ? 35.978 64.988 -27.449 1.00 38.03 378 ARG B CA 1
ATOM 15540 C C . ARG B 1 376 ? 35.250 65.722 -28.566 1.00 35.21 378 ARG B C 1
ATOM 15541 O O . ARG B 1 376 ? 34.889 65.092 -29.564 1.00 32.50 378 ARG B O 1
ATOM 15562 N N . GLY B 1 377 ? 35.014 67.020 -28.416 1.00 38.95 379 GLY B N 1
ATOM 15563 C CA . GLY B 1 377 ? 34.498 67.836 -29.503 1.00 37.27 379 GLY B CA 1
ATOM 15564 C C . GLY B 1 377 ? 33.043 67.621 -29.857 1.00 40.56 379 GLY B C 1
ATOM 15565 O O . GLY B 1 377 ? 32.704 67.573 -31.046 1.00 42.98 379 GLY B O 1
ATOM 15569 N N . LYS B 1 378 ? 32.166 67.509 -28.861 1.00 42.10 380 LYS B N 1
ATOM 15570 C CA . LYS B 1 378 ? 30.753 67.290 -29.134 1.00 43.52 380 LYS B CA 1
ATOM 15571 C C . LYS B 1 378 ? 29.910 67.900 -28.025 1.00 38.79 380 LYS B C 1
ATOM 15572 O O . LYS B 1 378 ? 30.358 68.041 -26.885 1.00 37.60 380 LYS B O 1
ATOM 15591 N N . ALA B 1 379 ? 28.682 68.267 -28.381 1.00 39.72 381 ALA B N 1
ATOM 15592 C CA . ALA B 1 379 ? 27.677 68.681 -27.412 1.00 39.37 381 ALA B CA 1
ATOM 15593 C C . ALA B 1 379 ? 26.908 67.444 -26.964 1.00 39.61 381 ALA B C 1
ATOM 15594 O O . ALA B 1 379 ? 26.268 66.776 -27.783 1.00 44.72 381 ALA B O 1
ATOM 15601 N N . LEU B 1 380 ? 26.975 67.143 -25.672 1.00 36.98 382 LEU B N 1
ATOM 15602 C CA . LEU B 1 380 ? 26.460 65.895 -25.119 1.00 33.60 382 LEU B CA 1
ATOM 15603 C C . LEU B 1 380 ? 25.131 66.162 -24.420 1.00 31.42 382 LEU B C 1
ATOM 15604 O O . LEU B 1 380 ? 25.096 66.790 -23.359 1.00 29.86 382 LEU B O 1
ATOM 15620 N N . HIS B 1 381 ? 24.044 65.673 -25.006 1.00 32.03 383 HIS B N 1
ATOM 15621 C CA . HIS B 1 381 ? 22.725 65.872 -24.426 1.00 32.85 383 HIS B CA 1
ATOM 15622 C C . HIS B 1 381 ? 22.432 64.814 -23.369 1.00 29.81 383 HIS B C 1
ATOM 15623 O O . HIS B 1 381 ? 22.922 63.682 -23.434 1.00 31.21 383 HIS B O 1
ATOM 15637 N N . GLY B 1 382 ? 21.623 65.197 -22.389 1.00 26.28 384 GLY B N 1
ATOM 15638 C CA . GLY B 1 382 ? 21.265 64.295 -21.314 1.00 29.00 384 GLY B CA 1
ATOM 15639 C C . GLY B 1 382 ? 20.204 64.858 -20.392 1.00 27.26 384 GLY B C 1
ATOM 15640 O O . GLY B 1 382 ? 19.302 65.575 -20.831 1.00 25.44 384 GLY B O 1
ATOM 15644 N N . GLY B 1 383 ? 20.303 64.541 -19.106 1.00 28.21 385 GLY B N 1
ATOM 15645 C CA . GLY B 1 383 ? 19.315 64.983 -18.144 1.00 29.28 385 GLY B CA 1
ATOM 15646 C C . GLY B 1 383 ? 19.897 65.546 -16.867 1.00 25.61 385 GLY B C 1
ATOM 15647 O O . GLY B 1 383 ? 19.300 65.393 -15.799 1.00 27.75 385 GLY B O 1
ATOM 15651 N N . ASN B 1 384 ? 21.048 66.215 -16.961 1.00 25.51 386 ASN B N 1
ATOM 15652 C CA . ASN B 1 384 ? 21.710 66.755 -15.781 1.00 26.03 386 ASN B CA 1
ATOM 15653 C C . ASN B 1 384 ? 20.904 67.856 -15.101 1.00 26.53 386 ASN B C 1
ATOM 15654 O O . ASN B 1 384 ? 21.299 68.310 -14.024 1.00 28.46 386 ASN B O 1
ATOM 15665 N N . PHE B 1 385 ? 19.791 68.281 -15.689 1.00 25.62 387 PHE B N 1
ATOM 15666 C CA . PHE B 1 385 ? 18.907 69.281 -15.107 1.00 25.93 387 PHE B CA 1
ATOM 15667 C C . PHE B 1 385 ? 17.863 68.686 -14.165 1.00 25.60 387 PHE B C 1
ATOM 15668 O O . PHE B 1 385 ? 17.057 69.437 -13.610 1.00 23.99 387 PHE B O 1
ATOM 15685 N N . GLN B 1 386 ? 17.854 67.369 -13.971 1.00 25.08 388 GLN B N 1
ATOM 15686 C CA . GLN B 1 386 ? 16.833 66.697 -13.164 1.00 24.30 388 GLN B CA 1
ATOM 15687 C C . GLN B 1 386 ? 17.277 66.738 -11.707 1.00 22.10 388 GLN B C 1
ATOM 15688 O O . GLN B 1 386 ? 18.148 65.975 -11.290 1.00 23.65 388 GLN B O 1
ATOM 15702 N N . GLY B 1 387 ? 16.666 67.624 -10.924 1.00 24.68 389 GLY B N 1
ATOM 15703 C CA . GLY B 1 387 ? 17.116 67.893 -9.569 1.00 24.79 389 GLY B CA 1
ATOM 15704 C C . GLY B 1 387 ? 16.621 66.923 -8.515 1.00 22.64 389 GLY B C 1
ATOM 15705 O O . GLY B 1 387 ? 16.350 67.325 -7.380 1.00 21.91 389 GLY B O 1
ATOM 15709 N N . THR B 1 388 ? 16.514 65.646 -8.872 1.00 23.42 390 THR B N 1
ATOM 15710 C CA . THR B 1 388 ? 16.056 64.630 -7.927 1.00 23.62 390 THR B CA 1
ATOM 15711 C C . THR B 1 388 ? 16.785 64.668 -6.591 1.00 22.35 390 THR B C 1
ATOM 15712 O O . THR B 1 388 ? 16.116 64.539 -5.553 1.00 22.05 390 THR B O 1
ATOM 15723 N N . PRO B 1 389 ? 18.109 64.826 -6.530 1.00 23.14 391 PRO B N 1
ATOM 15724 C CA . PRO B 1 389 ? 18.767 64.869 -5.217 1.00 22.68 391 PRO B CA 1
ATOM 15725 C C . PRO B 1 389 ? 18.225 65.956 -4.310 1.00 22.10 391 PRO B C 1
ATOM 15726 O O . PRO B 1 389 ? 18.214 65.786 -3.085 1.00 21.09 391 PRO B O 1
ATOM 15737 N N . ILE B 1 390 ? 17.772 67.072 -4.877 1.00 21.91 392 ILE B N 1
ATOM 15738 C CA . ILE B 1 390 ? 17.238 68.152 -4.059 1.00 20.99 392 ILE B CA 1
ATOM 15739 C C . ILE B 1 390 ? 15.914 67.737 -3.438 1.00 19.95 392 ILE B C 1
ATOM 15740 O O . ILE B 1 390 ? 15.680 67.953 -2.244 1.00 19.09 392 ILE B O 1
ATOM 15756 N N . GLY B 1 391 ? 15.033 67.127 -4.232 1.00 19.63 393 GLY B N 1
ATOM 15757 C CA . GLY B 1 391 ? 13.726 66.754 -3.722 1.00 20.08 393 GLY B CA 1
ATOM 15758 C C . GLY B 1 391 ? 13.795 65.603 -2.738 1.00 19.41 393 GLY B C 1
ATOM 15759 O O . GLY B 1 391 ? 13.108 65.609 -1.715 1.00 17.36 393 GLY B O 1
ATOM 15763 N N . VAL B 1 392 ? 14.631 64.607 -3.028 1.00 19.14 394 VAL B N 1
ATOM 15764 C CA . VAL B 1 392 ? 14.808 63.489 -2.107 1.00 20.49 394 VAL B CA 1
ATOM 15765 C C . VAL B 1 392 ? 15.397 63.980 -0.790 1.00 19.80 394 VAL B C 1
ATOM 15766 O O . VAL B 1 392 ? 14.905 63.646 0.293 1.00 20.25 394 VAL B O 1
ATOM 15779 N N . SER B 1 393 ? 16.456 64.789 -0.863 1.00 20.85 395 SER B N 1
ATOM 15780 C CA . SER B 1 393 ? 17.126 65.246 0.353 1.00 21.33 395 SER B CA 1
ATOM 15781 C C . SER B 1 393 ? 16.231 66.156 1.186 1.00 19.27 395 SER B C 1
ATOM 15782 O O . SER B 1 393 ? 16.223 66.061 2.416 1.00 18.30 395 SER B O 1
ATOM 15790 N N . MET B 1 394 ? 15.480 67.049 0.539 1.00 17.86 396 MET B N 1
ATOM 15791 C CA . MET B 1 394 ? 14.604 67.949 1.278 1.00 17.33 396 MET B CA 1
ATOM 15792 C C . MET B 1 394 ? 13.438 67.203 1.915 1.00 17.68 396 MET B C 1
ATOM 15793 O O . MET B 1 394 ? 13.037 67.524 3.038 1.00 18.36 396 MET B O 1
ATOM 15807 N N . ASP B 1 395 ? 12.866 66.220 1.216 1.00 18.14 397 ASP B N 1
ATOM 15808 C CA . ASP B 1 395 ? 11.809 65.416 1.820 1.00 18.51 397 ASP B CA 1
ATOM 15809 C C . ASP B 1 395 ? 12.333 64.639 3.023 1.00 19.11 397 ASP B C 1
ATOM 15810 O O . ASP B 1 395 ? 11.670 64.569 4.065 1.00 17.94 397 ASP B O 1
ATOM 15819 N N . ASN B 1 396 ? 13.522 64.044 2.899 1.00 18.15 398 ASN B N 1
ATOM 15820 C CA . ASN B 1 396 ? 14.078 63.277 4.007 1.00 19.35 398 ASN B CA 1
ATOM 15821 C C . ASN B 1 396 ? 14.445 64.186 5.173 1.00 17.84 398 ASN B C 1
ATOM 15822 O O . ASN B 1 396 ? 14.155 63.868 6.331 1.00 16.54 398 ASN B O 1
ATOM 15833 N N . ALA B 1 397 ? 15.084 65.321 4.887 1.00 16.87 399 ALA B N 1
ATOM 15834 C CA . ALA B 1 397 ? 15.483 66.228 5.953 1.00 17.79 399 ALA B CA 1
ATOM 15835 C C . ALA B 1 397 ? 14.278 66.840 6.645 1.00 17.61 399 ALA B C 1
ATOM 15836 O O . ALA B 1 397 ? 14.326 67.111 7.848 1.00 17.33 399 ALA B O 1
ATOM 15843 N N . ARG B 1 398 ? 13.194 67.066 5.909 1.00 16.95 400 ARG B N 1
ATOM 15844 C CA . ARG B 1 398 ? 12.022 67.673 6.518 1.00 18.42 400 ARG B CA 1
ATOM 15845 C C . ARG B 1 398 ? 11.388 66.733 7.533 1.00 18.30 400 ARG B C 1
ATOM 15846 O O . ARG B 1 398 ? 10.936 67.172 8.595 1.00 18.96 400 ARG B O 1
ATOM 15867 N N . LEU B 1 399 ? 11.360 65.436 7.232 1.00 18.33 401 LEU B N 1
ATOM 15868 C CA . LEU B 1 399 ? 10.800 64.469 8.168 1.00 18.70 401 LEU B CA 1
ATOM 15869 C C . LEU B 1 399 ? 11.704 64.291 9.382 1.00 18.35 401 LEU B C 1
ATOM 15870 O O . LEU B 1 399 ? 11.216 64.123 10.504 1.00 18.03 401 LEU B O 1
ATOM 15886 N N . ALA B 1 400 ? 13.025 64.338 9.180 1.00 18.02 402 ALA B N 1
ATOM 15887 C CA . ALA B 1 400 ? 13.949 64.281 10.309 1.00 18.01 402 ALA B CA 1
ATOM 15888 C C . ALA B 1 400 ? 13.795 65.503 11.205 1.00 18.03 402 ALA B C 1
ATOM 15889 O O . ALA B 1 400 ? 13.846 65.394 12.434 1.00 16.54 402 ALA B O 1
ATOM 15896 N N . ILE B 1 401 ? 13.616 66.678 10.601 1.00 18.80 403 ILE B N 1
ATOM 15897 C CA . ILE B 1 401 ? 13.388 67.903 11.364 1.00 18.19 403 ILE B CA 1
ATOM 15898 C C . ILE B 1 401 ? 12.134 67.775 12.215 1.00 17.82 403 ILE B C 1
ATOM 15899 O O . ILE B 1 401 ? 12.112 68.191 13.378 1.00 19.10 403 ILE B O 1
ATOM 15915 N N . ALA B 1 402 ? 11.070 67.200 11.655 1.00 18.75 404 ALA B N 1
ATOM 15916 C CA . ALA B 1 402 ? 9.833 67.043 12.415 1.00 18.26 404 ALA B CA 1
ATOM 15917 C C . ALA B 1 402 ? 10.001 66.075 13.580 1.00 18.12 404 ALA B C 1
ATOM 15918 O O . ALA B 1 402 ? 9.375 66.256 14.628 1.00 18.42 404 ALA B O 1
ATOM 15925 N N . ASN B 1 403 ? 10.823 65.038 13.419 1.00 18.68 405 ASN B N 1
ATOM 15926 C CA . ASN B 1 403 ? 11.055 64.114 14.522 1.00 20.28 405 ASN B CA 1
ATOM 15927 C C . ASN B 1 403 ? 11.877 64.770 15.624 1.00 19.72 405 ASN B C 1
ATOM 15928 O O . ASN B 1 403 ? 11.656 64.500 16.811 1.00 19.40 405 ASN B O 1
ATOM 15939 N N . ILE B 1 404 ? 12.826 65.633 15.256 1.00 17.22 406 ILE B N 1
ATOM 15940 C CA . ILE B 1 404 ? 13.557 66.406 16.258 1.00 18.73 406 ILE B CA 1
ATOM 15941 C C . ILE B 1 404 ? 12.598 67.312 17.014 1.00 18.96 406 ILE B C 1
ATOM 15942 O O . ILE B 1 404 ? 12.646 67.412 18.244 1.00 20.24 406 ILE B O 1
ATOM 15958 N N . GLY B 1 405 ? 11.710 67.986 16.285 1.00 19.18 407 GLY B N 1
ATOM 15959 C CA . GLY B 1 405 ? 10.742 68.856 16.927 1.00 19.03 407 GLY B CA 1
ATOM 15960 C C . GLY B 1 405 ? 9.819 68.116 17.875 1.00 20.16 407 GLY B C 1
ATOM 15961 O O . GLY B 1 405 ? 9.478 68.625 18.943 1.00 21.95 407 GLY B O 1
ATOM 15965 N N . LYS B 1 406 ? 9.394 66.910 17.493 1.00 19.99 408 LYS B N 1
ATOM 15966 C CA . LYS B 1 406 ? 8.533 66.112 18.362 1.00 21.28 408 LYS B CA 1
ATOM 15967 C C . LYS B 1 406 ? 9.230 65.777 19.675 1.00 21.06 408 LYS B C 1
ATOM 15968 O O . LYS B 1 406 ? 8.588 65.713 20.729 1.00 21.47 408 LYS B O 1
ATOM 15987 N N . LEU B 1 407 ? 10.543 65.553 19.635 1.00 21.71 409 LEU B N 1
ATOM 15988 C CA . LEU B 1 407 ? 11.276 65.272 20.865 1.00 23.16 409 LEU B CA 1
ATOM 15989 C C . LEU B 1 407 ? 11.323 66.496 21.766 1.00 22.22 409 LEU B C 1
ATOM 15990 O O . LEU B 1 407 ? 11.183 66.381 22.988 1.00 22.06 409 LEU B O 1
ATOM 16006 N N . MET B 1 408 ? 11.522 67.678 21.185 1.00 22.26 410 MET B N 1
ATOM 16007 C CA . MET B 1 408 ? 11.529 68.890 21.992 1.00 24.23 410 MET B CA 1
ATOM 16008 C C . MET B 1 408 ? 10.165 69.143 22.618 1.00 22.34 410 MET B C 1
ATOM 16009 O O . MET B 1 408 ? 10.078 69.623 23.753 1.00 22.84 410 MET B O 1
ATOM 16023 N N . PHE B 1 409 ? 9.091 68.825 21.898 1.00 21.33 411 PHE B N 1
ATOM 16024 C CA . PHE B 1 409 ? 7.756 68.976 22.463 1.00 21.95 411 PHE B CA 1
ATOM 16025 C C . PHE B 1 409 ? 7.553 68.040 23.646 1.00 22.09 411 PHE B C 1
ATOM 16026 O O . PHE B 1 409 ? 6.971 68.433 24.662 1.00 22.00 411 PHE B O 1
ATOM 16043 N N . ALA B 1 410 ? 8.029 66.798 23.537 1.00 23.22 412 ALA B N 1
ATOM 16044 C CA . ALA B 1 410 ? 7.836 65.838 24.617 1.00 23.51 412 ALA B CA 1
ATOM 16045 C C . ALA B 1 410 ? 8.684 66.193 25.829 1.00 22.85 412 ALA B C 1
ATOM 16046 O O . ALA B 1 410 ? 8.227 66.064 26.969 1.00 24.84 412 ALA B O 1
ATOM 16053 N N . GLN B 1 411 ? 9.925 66.626 25.608 1.00 22.89 413 GLN B N 1
ATOM 16054 C CA . GLN B 1 411 ? 10.747 67.107 26.712 1.00 24.04 413 GLN B CA 1
ATOM 16055 C C . GLN B 1 411 ? 10.112 68.326 27.361 1.00 24.34 413 GLN B C 1
ATOM 16056 O O . GLN B 1 411 ? 10.007 68.408 28.590 1.00 23.53 413 GLN B O 1
ATOM 16070 N N . PHE B 1 412 ? 9.679 69.289 26.542 1.00 24.34 414 PHE B N 1
ATOM 16071 C CA . PHE B 1 412 ? 8.981 70.457 27.063 1.00 24.40 414 PHE B CA 1
ATOM 16072 C C . PHE B 1 412 ? 7.775 70.053 27.899 1.00 24.46 414 PHE B C 1
ATOM 16073 O O . PHE B 1 412 ? 7.550 70.606 28.981 1.00 24.96 414 PHE B O 1
ATOM 16090 N N . SER B 1 413 ? 6.987 69.088 27.410 1.00 23.25 415 SER B N 1
ATOM 16091 C CA . SER B 1 413 ? 5.763 68.687 28.104 1.00 25.64 415 SER B CA 1
ATOM 16092 C C . SER B 1 413 ? 6.062 68.100 29.479 1.00 25.04 415 SER B C 1
ATOM 16093 O O . SER B 1 413 ? 5.332 68.357 30.441 1.00 26.21 415 SER B O 1
ATOM 16101 N N . GLU B 1 414 ? 7.115 67.289 29.586 1.00 24.90 416 GLU B N 1
ATOM 16102 C CA . GLU B 1 414 ? 7.518 66.767 30.887 1.00 29.15 416 GLU B CA 1
ATOM 16103 C C . GLU B 1 414 ? 7.978 67.887 31.809 1.00 28.65 416 GLU B C 1
ATOM 16104 O O . GLU B 1 414 ? 7.640 67.904 32.998 1.00 29.64 416 GLU B O 1
ATOM 16116 N N . LEU B 1 415 ? 8.745 68.837 31.274 1.00 26.63 417 LEU B N 1
ATOM 16117 C CA . LEU B 1 415 ? 9.423 69.820 32.112 1.00 27.73 417 LEU B CA 1
ATOM 16118 C C . LEU B 1 415 ? 8.443 70.745 32.833 1.00 29.06 417 LEU B C 1
ATOM 16119 O O . LEU B 1 415 ? 8.713 71.155 33.967 1.00 28.79 417 LEU B O 1
ATOM 16135 N N . VAL B 1 416 ? 7.306 71.077 32.209 1.00 28.04 418 VAL B N 1
ATOM 16136 C CA . VAL B 1 416 ? 6.360 72.030 32.786 1.00 28.67 418 VAL B CA 1
ATOM 16137 C C . VAL B 1 416 ? 5.224 71.353 33.536 1.00 29.02 418 VAL B C 1
ATOM 16138 O O . VAL B 1 416 ? 4.310 72.041 34.008 1.00 29.24 418 VAL B O 1
ATOM 16151 N N . ASN B 1 417 ? 5.249 70.031 33.657 1.00 30.13 419 ASN B N 1
ATOM 16152 C CA . ASN B 1 417 ? 4.190 69.276 34.312 1.00 32.94 419 ASN B CA 1
ATOM 16153 C C . ASN B 1 417 ? 4.658 68.874 35.706 1.00 34.07 419 ASN B C 1
ATOM 16154 O O . ASN B 1 417 ? 5.689 68.209 35.854 1.00 32.22 419 ASN B O 1
ATOM 16165 N N . GLU B 1 418 ? 3.897 69.280 36.724 1.00 38.40 420 GLU B N 1
ATOM 16166 C CA . GLU B 1 418 ? 4.285 69.009 38.105 1.00 44.08 420 GLU B CA 1
ATOM 16167 C C . GLU B 1 418 ? 4.362 67.513 38.394 1.00 39.60 420 GLU B C 1
ATOM 16168 O O . GLU B 1 418 ? 5.207 67.077 39.184 1.00 36.86 420 GLU B O 1
ATOM 16180 N N . PHE B 1 419 ? 3.488 66.714 37.777 1.00 37.75 421 PHE B N 1
ATOM 16181 C CA . PHE B 1 419 ? 3.516 65.270 37.981 1.00 36.96 421 PHE B CA 1
ATOM 16182 C C . PHE B 1 419 ? 4.798 64.628 37.469 1.00 34.21 421 PHE B C 1
ATOM 16183 O O . PHE B 1 419 ? 5.110 63.503 37.871 1.00 35.35 421 PHE B O 1
ATOM 16200 N N . TYR B 1 420 ? 5.545 65.308 36.595 1.00 35.21 422 TYR B N 1
ATOM 16201 C CA . TYR B 1 420 ? 6.634 64.678 35.864 1.00 33.42 422 TYR B CA 1
ATOM 16202 C C . TYR B 1 420 ? 7.995 65.343 36.030 1.00 31.14 422 TYR B C 1
ATOM 16203 O O . TYR B 1 420 ? 9.000 64.718 35.680 1.00 31.29 422 TYR B O 1
ATOM 16221 N N . ASN B 1 421 ? 8.073 66.573 36.541 1.00 30.37 423 ASN B N 1
ATOM 16222 C CA . ASN B 1 421 ? 9.330 67.313 36.527 1.00 31.90 423 ASN B CA 1
ATOM 16223 C C . ASN B 1 421 ? 10.084 67.251 37.856 1.00 30.68 423 ASN B C 1
ATOM 16224 O O . ASN B 1 421 ? 10.984 68.063 38.089 1.00 30.59 423 ASN B O 1
ATOM 16235 N N . ASN B 1 422 ? 9.750 66.298 38.722 1.00 33.00 424 ASN B N 1
ATOM 16236 C CA . ASN B 1 422 ? 10.585 65.945 39.872 1.00 36.09 424 ASN B CA 1
ATOM 16237 C C . ASN B 1 422 ? 10.863 67.155 40.769 1.00 35.38 424 ASN B C 1
ATOM 16238 O O . ASN B 1 422 ? 12.010 67.511 41.044 1.00 31.08 424 ASN B O 1
ATOM 16249 N N . GLY B 1 423 ? 9.784 67.779 41.236 1.00 37.35 425 GLY B N 1
ATOM 16250 C CA . GLY B 1 423 ? 9.867 68.791 42.268 1.00 37.55 425 GLY B CA 1
ATOM 16251 C C . GLY B 1 423 ? 9.848 70.224 41.782 1.00 38.19 425 GLY B C 1
ATOM 16252 O O . GLY B 1 423 ? 9.810 71.137 42.616 1.00 39.76 425 GLY B O 1
ATOM 16256 N N . LEU B 1 424 ? 9.890 70.459 40.474 1.00 37.91 426 LEU B N 1
ATOM 16257 C CA . LEU B 1 424 ? 9.738 71.817 39.983 1.00 35.54 426 LEU B CA 1
ATOM 16258 C C . LEU B 1 424 ? 8.274 72.239 40.080 1.00 33.96 426 LEU B C 1
ATOM 16259 O O . LEU B 1 424 ? 7.372 71.422 40.278 1.00 35.96 426 LEU B O 1
ATOM 16275 N N . THR B 1 425 ? 8.043 73.539 39.955 1.00 32.82 427 THR B N 1
ATOM 16276 C CA . THR B 1 425 ? 6.703 74.068 40.142 1.00 34.16 427 THR B CA 1
ATOM 16277 C C . THR B 1 425 ? 5.799 73.718 38.964 1.00 33.61 427 THR B C 1
ATOM 16278 O O . THR B 1 425 ? 6.249 73.441 37.850 1.00 30.64 427 THR B O 1
ATOM 16289 N N . SER B 1 426 ? 4.500 73.734 39.234 1.00 38.21 428 SER B N 1
ATOM 16290 C CA . SER B 1 426 ? 3.513 73.623 38.172 1.00 41.94 428 SER B CA 1
ATOM 16291 C C . SER B 1 426 ? 3.708 74.757 37.173 1.00 33.45 428 SER B C 1
ATOM 16292 O O . SER B 1 426 ? 3.828 75.923 37.555 1.00 34.34 428 SER B O 1
ATOM 16300 N N . ASN B 1 427 ? 3.765 74.412 35.894 1.00 31.42 429 ASN B N 1
ATOM 16301 C CA . ASN B 1 427 ? 3.914 75.381 34.813 1.00 34.56 429 ASN B CA 1
ATOM 16302 C C . ASN B 1 427 ? 5.227 76.149 34.880 1.00 30.87 429 ASN B C 1
ATOM 16303 O O . ASN B 1 427 ? 5.373 77.170 34.198 1.00 28.83 429 ASN B O 1
ATOM 16314 N N . LEU B 1 428 ? 6.190 75.685 35.678 1.00 29.86 430 LEU B N 1
ATOM 16315 C CA . LEU B 1 428 ? 7.421 76.436 35.942 1.00 28.73 430 LEU B CA 1
ATOM 16316 C C . LEU B 1 428 ? 7.122 77.858 36.419 1.00 28.20 430 LEU B C 1
ATOM 16317 O O . LEU B 1 428 ? 7.861 78.795 36.118 1.00 25.25 430 LEU B O 1
ATOM 16333 N N . ALA B 1 429 ? 6.040 78.029 37.175 1.00 31.07 431 ALA B N 1
ATOM 16334 C CA . ALA B 1 429 ? 5.742 79.323 37.775 1.00 32.18 431 ALA B CA 1
ATOM 16335 C C . ALA B 1 429 ? 6.787 79.669 38.833 1.00 33.10 431 ALA B C 1
ATOM 16336 O O . ALA B 1 429 ? 7.270 78.799 39.559 1.00 35.45 431 ALA B O 1
ATOM 16343 N N . GLY B 1 430 ? 7.135 80.951 38.921 1.00 37.02 432 GLY B N 1
ATOM 16344 C CA . GLY B 1 430 ? 8.201 81.381 39.809 1.00 37.84 432 GLY B CA 1
ATOM 16345 C C . GLY B 1 430 ? 7.764 82.238 40.984 1.00 37.64 432 GLY B C 1
ATOM 16346 O O . GLY B 1 430 ? 8.575 82.553 41.860 1.00 36.19 432 GLY B O 1
ATOM 16350 N N . SER B 1 431 ? 6.490 82.607 41.030 1.00 36.20 433 SER B N 1
ATOM 16351 C CA . SER B 1 431 ? 6.023 83.568 42.015 1.00 39.88 433 SER B CA 1
ATOM 16352 C C . SER B 1 431 ? 5.747 82.901 43.360 1.00 41.35 433 SER B C 1
ATOM 16353 O O . SER B 1 431 ? 5.496 81.697 43.454 1.00 41.96 433 SER B O 1
ATOM 16361 N N . ARG B 1 432 ? 5.801 83.717 44.417 1.00 41.32 434 ARG B N 1
ATOM 16362 C CA . ARG B 1 432 ? 5.477 83.233 45.755 1.00 39.92 434 ARG B CA 1
ATOM 16363 C C . ARG B 1 432 ? 4.092 82.604 45.793 1.00 43.20 434 ARG B C 1
ATOM 16364 O O . ARG B 1 432 ? 3.877 81.601 46.483 1.00 45.44 434 ARG B O 1
ATOM 16385 N N . ASN B 1 433 ? 3.139 83.189 45.069 1.00 43.92 435 ASN B N 1
ATOM 16386 C CA . ASN B 1 433 ? 1.754 82.731 45.061 1.00 45.29 435 ASN B CA 1
ATOM 16387 C C . ASN B 1 433 ? 1.442 82.084 43.718 1.00 45.82 435 ASN B C 1
ATOM 16388 O O . ASN B 1 433 ? 1.255 82.795 42.719 1.00 44.07 435 ASN B O 1
ATOM 16399 N N . PRO B 1 434 ? 1.377 80.751 43.630 1.00 50.96 436 PRO B N 1
ATOM 16400 C CA . PRO B 1 434 ? 1.060 80.115 42.340 1.00 51.73 436 PRO B CA 1
ATOM 16401 C C . PRO B 1 434 ? -0.370 80.337 41.882 1.00 47.32 436 PRO B C 1
ATOM 16402 O O . PRO B 1 434 ? -0.682 80.020 40.728 1.00 47.81 436 PRO B O 1
ATOM 16413 N N . SER B 1 435 ? -1.247 80.859 42.740 1.00 47.80 437 SER B N 1
ATOM 16414 C CA . SER B 1 435 ? -2.602 81.172 42.305 1.00 47.94 437 SER B CA 1
ATOM 16415 C C . SER B 1 435 ? -2.619 82.338 41.327 1.00 42.18 437 SER B C 1
ATOM 16416 O O . SER B 1 435 ? -3.544 82.449 40.514 1.00 39.79 437 SER B O 1
ATOM 16424 N N . LEU B 1 436 ? -1.615 83.213 41.392 1.00 39.48 438 LEU B N 1
ATOM 16425 C CA . LEU B 1 436 ? -1.489 84.347 40.487 1.00 38.62 438 LEU B CA 1
ATOM 16426 C C . LEU B 1 436 ? -0.256 84.225 39.593 1.00 38.28 438 LEU B C 1
ATOM 16427 O O . LEU B 1 436 ? 0.349 85.233 39.220 1.00 35.58 438 LEU B O 1
ATOM 16443 N N . ASP B 1 437 ? 0.129 82.998 39.247 1.00 37.86 439 ASP B N 1
ATOM 16444 C CA . ASP B 1 437 ? 1.241 82.775 38.324 1.00 37.76 439 ASP B CA 1
ATOM 16445 C C . ASP B 1 437 ? 1.026 81.437 37.633 1.00 36.95 439 ASP B C 1
ATOM 16446 O O . ASP B 1 437 ? 1.234 80.382 38.241 1.00 39.24 439 ASP B O 1
ATOM 16455 N N . TYR B 1 438 ? 0.616 81.480 36.368 1.00 33.93 440 TYR B N 1
ATOM 16456 C CA . TYR B 1 438 ? 0.439 80.274 35.574 1.00 37.20 440 TYR B CA 1
ATOM 16457 C C . TYR B 1 438 ? 1.591 80.053 34.607 1.00 32.71 440 TYR B C 1
ATOM 16458 O O . TYR B 1 438 ? 1.439 79.326 33.621 1.00 32.67 440 TYR B O 1
ATOM 16476 N N . GLY B 1 439 ? 2.742 80.660 34.889 1.00 30.75 441 GLY B N 1
ATOM 16477 C CA . GLY B 1 439 ? 3.996 80.334 34.243 1.00 33.73 441 GLY B CA 1
ATOM 16478 C C . GLY B 1 439 ? 3.951 80.150 32.741 1.00 30.64 441 GLY B C 1
ATOM 16479 O O . GLY B 1 439 ? 3.575 81.061 32.002 1.00 31.26 441 GLY B O 1
ATOM 16483 N N . PHE B 1 440 ? 4.347 78.963 32.286 1.00 29.64 442 PHE B N 1
ATOM 16484 C CA . PHE B 1 440 ? 4.535 78.669 30.873 1.00 28.93 442 PHE B CA 1
ATOM 16485 C C . PHE B 1 440 ? 3.342 77.939 30.272 1.00 27.67 442 PHE B C 1
ATOM 16486 O O . PHE B 1 440 ? 3.460 77.346 29.197 1.00 27.78 442 PHE B O 1
ATOM 16503 N N . LYS B 1 441 ? 2.195 77.981 30.946 1.00 27.79 443 LYS B N 1
ATOM 16504 C CA . LYS B 1 441 ? 0.993 77.351 30.417 1.00 28.80 443 LYS B CA 1
ATOM 16505 C C . LYS B 1 441 ? 0.665 77.870 29.023 1.00 27.91 443 LYS B C 1
ATOM 16506 O O . LYS B 1 441 ? 0.277 77.097 28.139 1.00 26.60 443 LYS B O 1
ATOM 16525 N N . GLY B 1 442 ? 0.813 79.176 28.805 1.00 27.69 444 GLY B N 1
ATOM 16526 C CA . GLY B 1 442 ? 0.540 79.727 27.489 1.00 28.80 444 GLY B CA 1
ATOM 16527 C C . GLY B 1 442 ? 1.541 79.267 26.446 1.00 27.12 444 GLY B C 1
ATOM 16528 O O . GLY B 1 442 ? 1.162 78.884 25.335 1.00 25.79 444 GLY B O 1
ATOM 16532 N N . THR B 1 443 ? 2.832 79.296 26.787 1.00 24.87 445 THR B N 1
ATOM 16533 C CA . THR B 1 443 ? 3.849 78.817 25.858 1.00 26.40 445 THR B CA 1
ATOM 16534 C C . THR B 1 443 ? 3.663 77.337 25.552 1.00 24.56 445 THR B C 1
ATOM 16535 O O . THR B 1 443 ? 3.966 76.894 24.441 1.00 24.65 445 THR B O 1
ATOM 16546 N N . GLU B 1 444 ? 3.169 76.563 26.518 1.00 24.18 446 GLU B N 1
ATOM 16547 C CA . GLU B 1 444 ? 2.944 75.139 26.295 1.00 26.65 446 GLU B CA 1
ATOM 16548 C C . GLU B 1 444 ? 1.895 74.920 25.214 1.00 26.51 446 GLU B C 1
ATOM 16549 O O . GLU B 1 444 ? 2.063 74.073 24.327 1.00 23.30 446 GLU B O 1
ATOM 16561 N N . ILE B 1 445 ? 0.792 75.670 25.285 1.00 25.34 447 ILE B N 1
ATOM 16562 C CA . ILE B 1 445 ? -0.205 75.647 24.221 1.00 25.19 447 ILE B CA 1
ATOM 16563 C C . ILE B 1 445 ? 0.447 75.992 22.890 1.00 24.62 447 ILE B C 1
ATOM 16564 O O . ILE B 1 445 ? 0.217 75.330 21.872 1.00 22.75 447 ILE B O 1
ATOM 16580 N N . ALA B 1 446 ? 1.273 77.041 22.880 1.00 23.11 448 ALA B N 1
ATOM 16581 C CA . ALA B 1 446 ? 1.928 77.453 21.648 1.00 24.26 448 ALA B CA 1
ATOM 16582 C C . ALA B 1 446 ? 2.901 76.394 21.150 1.00 22.21 448 ALA B C 1
ATOM 16583 O O . ALA B 1 446 ? 3.093 76.261 19.938 1.00 21.25 448 ALA B O 1
ATOM 16590 N N . MET B 1 447 ? 3.524 75.639 22.058 1.00 20.99 449 MET B N 1
ATOM 16591 C CA . MET B 1 447 ? 4.413 74.562 21.635 1.00 22.16 449 MET B CA 1
ATOM 16592 C C . MET B 1 447 ? 3.645 73.443 20.942 1.00 21.07 449 MET B C 1
ATOM 16593 O O . MET B 1 447 ? 4.170 72.813 20.020 1.00 20.26 449 MET B O 1
ATOM 16607 N N . ALA B 1 448 ? 2.410 73.178 21.369 1.00 21.01 450 ALA B N 1
ATOM 16608 C CA . ALA B 1 448 ? 1.604 72.164 20.701 1.00 20.82 450 ALA B CA 1
ATOM 16609 C C . ALA B 1 448 ? 1.207 72.613 19.300 1.00 21.80 450 ALA B C 1
ATOM 16610 O O . ALA B 1 448 ? 1.189 71.804 18.366 1.00 20.51 450 ALA B O 1
ATOM 16617 N N . SER B 1 449 ? 0.882 73.897 19.130 1.00 20.67 451 SER B N 1
ATOM 16618 C CA . SER B 1 449 ? 0.535 74.389 17.801 1.00 21.07 451 SER B CA 1
ATOM 16619 C C . SER B 1 449 ? 1.741 74.341 16.876 1.00 19.18 451 SER B C 1
ATOM 16620 O O . SER B 1 449 ? 1.606 74.019 15.692 1.00 17.99 451 SER B O 1
ATOM 16628 N N . TYR B 1 450 ? 2.929 74.650 17.399 1.00 20.48 452 TYR B N 1
ATOM 16629 C CA . TYR B 1 450 ? 4.147 74.488 16.613 1.00 22.12 452 TYR B CA 1
ATOM 16630 C C . TYR B 1 450 ? 4.332 73.034 16.205 1.00 19.35 452 TYR B C 1
ATOM 16631 O O . TYR B 1 450 ? 4.550 72.727 15.030 1.00 19.25 452 TYR B O 1
ATOM 16649 N N . CYS B 1 451 ? 4.230 72.120 17.167 1.00 19.23 453 CYS B N 1
ATOM 16650 C CA . CYS B 1 451 ? 4.513 70.720 16.892 1.00 21.42 453 CYS B CA 1
ATOM 16651 C C . CYS B 1 451 ? 3.538 70.143 15.872 1.00 20.69 453 CYS B C 1
ATOM 16652 O O . CYS B 1 451 ? 3.938 69.376 14.990 1.00 19.38 453 CYS B O 1
ATOM 16660 N N . SER B 1 452 ? 2.257 70.493 15.979 1.00 19.58 454 SER B N 1
ATOM 16661 C CA . SER B 1 452 ? 1.262 69.958 15.056 1.00 20.73 454 SER B CA 1
ATOM 16662 C C . SER B 1 452 ? 1.547 70.397 13.623 1.00 21.49 454 SER B C 1
ATOM 16663 O O . SER B 1 452 ? 1.539 69.578 12.697 1.00 20.28 454 SER B O 1
ATOM 16671 N N . GLU B 1 453 ? 1.791 71.694 13.417 1.00 20.68 455 GLU B N 1
ATOM 16672 C CA . GLU B 1 453 ? 2.082 72.174 12.072 1.00 20.24 455 GLU B CA 1
ATOM 16673 C C . GLU B 1 453 ? 3.385 71.589 11.552 1.00 20.70 455 GLU B C 1
ATOM 16674 O O . GLU B 1 453 ? 3.513 71.313 10.354 1.00 20.49 455 GLU B O 1
ATOM 16686 N N . LEU B 1 454 ? 4.357 71.381 12.438 1.00 20.65 456 LEU B N 1
ATOM 16687 C CA . LEU B 1 454 ? 5.616 70.774 12.033 1.00 20.30 456 LEU B CA 1
ATOM 16688 C C . LEU B 1 454 ? 5.418 69.327 11.584 1.00 20.77 456 LEU B C 1
ATOM 16689 O O . LEU B 1 454 ? 6.003 68.899 10.583 1.00 19.21 456 LEU B O 1
ATOM 16705 N N . GLN B 1 455 ? 4.602 68.553 12.307 1.00 20.75 457 GLN B N 1
ATOM 16706 C CA . GLN B 1 455 ? 4.313 67.193 11.861 1.00 21.78 457 GLN B CA 1
ATOM 16707 C C . GLN B 1 455 ? 3.650 67.205 10.490 1.00 21.02 457 GLN B C 1
ATOM 16708 O O . GLN B 1 455 ? 3.936 66.350 9.645 1.00 21.36 457 GLN B O 1
ATOM 16722 N N . TYR B 1 456 ? 2.782 68.185 10.244 1.00 20.50 458 TYR B N 1
ATOM 16723 C CA . TYR B 1 456 ? 2.144 68.317 8.939 1.00 21.51 458 TYR B CA 1
ATOM 16724 C C . TYR B 1 456 ? 3.176 68.560 7.847 1.00 21.70 458 TYR B C 1
ATOM 16725 O O . TYR B 1 456 ? 3.124 67.940 6.779 1.00 20.34 458 TYR B O 1
ATOM 16743 N N . LEU B 1 457 ? 4.130 69.460 8.099 1.00 21.51 459 LEU B N 1
ATOM 16744 C CA . LEU B 1 457 ? 5.171 69.737 7.117 1.00 21.22 459 LEU B CA 1
ATOM 16745 C C . LEU B 1 457 ? 6.069 68.535 6.869 1.00 20.35 459 LEU B C 1
ATOM 16746 O O . LEU B 1 457 ? 6.744 68.485 5.836 1.00 21.39 459 LEU B O 1
ATOM 16762 N N . GLY B 1 458 ? 6.088 67.563 7.783 1.00 21.70 460 GLY B N 1
ATOM 16763 C CA . GLY B 1 458 ? 6.889 66.369 7.587 1.00 21.09 460 GLY B CA 1
ATOM 16764 C C . GLY B 1 458 ? 6.466 65.528 6.402 1.00 21.02 460 GLY B C 1
ATOM 16765 O O . GLY B 1 458 ? 7.236 64.673 5.955 1.00 20.61 460 GLY B O 1
ATOM 16769 N N . ASN B 1 459 ? 5.261 65.744 5.882 1.00 21.13 461 ASN B N 1
ATOM 16770 C CA . ASN B 1 459 ? 4.840 65.029 4.693 1.00 21.83 461 ASN B CA 1
ATOM 16771 C C . ASN B 1 459 ? 5.685 65.449 3.493 1.00 20.50 461 ASN B C 1
ATOM 16772 O O . ASN B 1 459 ? 6.109 66.602 3.399 1.00 20.00 461 ASN B O 1
ATOM 16783 N N . PRO B 1 460 ? 5.937 64.532 2.562 1.00 20.46 462 PRO B N 1
ATOM 16784 C CA . PRO B 1 460 ? 6.814 64.824 1.430 1.00 20.27 462 PRO B CA 1
ATOM 16785 C C . PRO B 1 460 ? 6.057 65.446 0.262 1.00 19.29 462 PRO B C 1
ATOM 16786 O O . PRO B 1 460 ? 4.831 65.400 0.183 1.00 18.76 462 PRO B O 1
ATOM 16797 N N . ILE B 1 461 ? 6.827 66.019 -0.658 1.00 21.52 463 ILE B N 1
ATOM 16798 C CA . ILE B 1 461 ? 6.266 66.620 -1.859 1.00 22.27 463 ILE B CA 1
ATOM 16799 C C . ILE B 1 461 ? 6.570 65.821 -3.124 1.00 20.34 463 ILE B C 1
ATOM 16800 O O . ILE B 1 461 ? 5.864 66.001 -4.127 1.00 20.38 463 ILE B O 1
ATOM 16816 N N . THR B 1 462 ? 7.579 64.943 -3.116 1.00 19.38 464 THR B N 1
ATOM 16817 C CA . THR B 1 462 ? 7.968 64.254 -4.342 1.00 23.15 464 THR B CA 1
ATOM 16818 C C . THR B 1 462 ? 7.009 63.140 -4.737 1.00 22.01 464 THR B C 1
ATOM 16819 O O . THR B 1 462 ? 7.175 62.569 -5.817 1.00 21.27 464 THR B O 1
ATOM 16830 N N . ASN B 1 463 ? 6.022 62.810 -3.905 1.00 21.06 465 ASN B N 1
ATOM 16831 C CA . ASN B 1 463 ? 4.956 61.908 -4.313 1.00 21.32 465 ASN B CA 1
ATOM 16832 C C . ASN B 1 463 ? 3.758 62.654 -4.895 1.00 22.07 465 ASN B C 1
ATOM 16833 O O . ASN B 1 463 ? 2.667 62.083 -4.986 1.00 23.28 465 ASN B O 1
ATOM 16844 N N . HIS B 1 464 ? 3.944 63.914 -5.297 1.00 21.83 466 HIS B N 1
ATOM 16845 C CA . HIS B 1 464 ? 2.914 64.695 -5.972 1.00 22.45 466 HIS B CA 1
ATOM 16846 C C . HIS B 1 464 ? 3.378 65.170 -7.344 1.00 22.96 466 HIS B C 1
ATOM 16847 O O . HIS B 1 464 ? 2.930 66.206 -7.836 1.00 22.33 466 HIS B O 1
ATOM 16861 N N . VAL B 1 465 ? 4.267 64.408 -7.978 1.00 23.48 467 VAL B N 1
ATOM 16862 C CA . VAL B 1 465 ? 4.805 64.791 -9.278 1.00 24.88 467 VAL B CA 1
ATOM 16863 C C . VAL B 1 465 ? 3.715 64.689 -10.333 1.00 25.22 467 VAL B C 1
ATOM 16864 O O . VAL B 1 465 ? 3.044 63.658 -10.459 1.00 26.82 467 VAL B O 1
ATOM 16877 N N . GLN B 1 466 ? 3.550 65.754 -11.109 1.00 25.27 468 GLN B N 1
ATOM 16878 C CA . GLN B 1 466 ? 2.611 65.793 -12.217 1.00 24.64 468 GLN B CA 1
ATOM 16879 C C . GLN B 1 466 ? 3.352 65.596 -13.534 1.00 24.33 468 GLN B C 1
ATOM 16880 O O . GLN B 1 466 ? 4.512 65.989 -13.678 1.00 24.30 468 GLN B O 1
ATOM 16894 N N . SER B 1 467 ? 2.672 64.987 -14.499 1.00 24.17 469 SER B N 1
ATOM 16895 C CA . SER B 1 467 ? 3.218 64.854 -15.847 1.00 27.82 469 SER B CA 1
ATOM 16896 C C . SER B 1 467 ? 3.105 66.214 -16.527 1.00 23.56 469 SER B C 1
ATOM 16897 O O . SER B 1 467 ? 1.999 66.701 -16.766 1.00 23.86 469 SER B O 1
ATOM 16905 N N . ALA B 1 468 ? 4.241 66.839 -16.826 1.00 24.89 470 ALA B N 1
ATOM 16906 C CA . ALA B 1 468 ? 4.271 68.258 -17.151 1.00 24.05 470 ALA B CA 1
ATOM 16907 C C . ALA B 1 468 ? 4.826 68.527 -18.547 1.00 24.13 470 ALA B C 1
ATOM 16908 O O . ALA B 1 468 ? 5.547 67.714 -19.129 1.00 23.43 470 ALA B O 1
ATOM 16915 N N . GLU B 1 469 ? 4.469 69.707 -19.065 1.00 27.41 471 GLU B N 1
ATOM 16916 C CA . GLU B 1 469 ? 5.004 70.274 -20.308 1.00 30.02 471 GLU B CA 1
ATOM 16917 C C . GLU B 1 469 ? 4.805 69.316 -21.486 1.00 28.01 471 GLU B C 1
ATOM 16918 O O . GLU B 1 469 ? 5.738 68.697 -21.993 1.00 28.78 471 GLU B O 1
ATOM 16930 N N . GLN B 1 470 ? 3.550 69.230 -21.919 1.00 26.28 472 GLN B N 1
ATOM 16931 C CA . GLN B 1 470 ? 3.150 68.335 -23.003 1.00 29.56 472 GLN B CA 1
ATOM 16932 C C . GLN B 1 470 ? 3.533 66.887 -22.713 1.00 28.34 472 GLN B C 1
ATOM 16933 O O . GLN B 1 470 ? 3.715 66.092 -23.637 1.00 30.75 472 GLN B O 1
ATOM 16947 N N . HIS B 1 471 ? 3.670 66.536 -21.438 1.00 28.19 473 HIS B N 1
ATOM 16948 C CA . HIS B 1 471 ? 4.106 65.210 -21.009 1.00 28.42 473 HIS B CA 1
ATOM 16949 C C . HIS B 1 471 ? 5.537 64.898 -21.439 1.00 29.44 473 HIS B C 1
ATOM 16950 O O . HIS B 1 471 ? 5.936 63.730 -21.484 1.00 30.13 473 HIS B O 1
ATOM 16964 N N . ASN B 1 472 ? 6.326 65.930 -21.752 1.00 31.02 474 ASN B N 1
ATOM 16965 C CA . ASN B 1 472 ? 7.758 65.741 -21.947 1.00 32.00 474 ASN B CA 1
ATOM 16966 C C . ASN B 1 472 ? 8.488 65.603 -20.619 1.00 27.56 474 ASN B C 1
ATOM 16967 O O . ASN B 1 472 ? 9.472 64.863 -20.531 1.00 25.08 474 ASN B O 1
ATOM 16978 N N . GLN B 1 473 ? 8.021 66.297 -19.586 1.00 25.87 475 GLN B N 1
ATOM 16979 C CA . GLN B 1 473 ? 8.611 66.206 -18.255 1.00 25.35 475 GLN B CA 1
ATOM 16980 C C . GLN B 1 473 ? 7.702 65.356 -17.367 1.00 23.51 475 GLN B C 1
ATOM 16981 O O . GLN B 1 473 ? 7.103 65.815 -16.399 1.00 23.86 475 GLN B O 1
ATOM 16995 N N . ASP B 1 474 ? 7.607 64.076 -17.727 1.00 25.66 476 ASP B N 1
ATOM 16996 C CA . ASP B 1 474 ? 6.699 63.173 -17.030 1.00 24.45 476 ASP B CA 1
ATOM 16997 C C . ASP B 1 474 ? 7.244 62.701 -15.690 1.00 23.05 476 ASP B C 1
ATOM 16998 O O . ASP B 1 474 ? 6.506 62.071 -14.929 1.00 23.90 476 ASP B O 1
ATOM 17007 N N . VAL B 1 475 ? 8.510 62.971 -15.394 1.00 23.35 477 VAL B N 1
ATOM 17008 C CA . VAL B 1 475 ? 9.023 62.984 -14.031 1.00 22.32 477 VAL B CA 1
ATOM 17009 C C . VAL B 1 475 ? 9.713 64.324 -13.820 1.00 21.80 477 VAL B C 1
ATOM 17010 O O . VAL B 1 475 ? 10.347 64.855 -14.737 1.00 20.22 477 VAL B O 1
ATOM 17023 N N . ASN B 1 476 ? 9.573 64.881 -12.619 1.00 22.80 478 ASN B N 1
ATOM 17024 C CA . ASN B 1 476 ? 10.256 66.119 -12.271 1.00 22.29 478 ASN B CA 1
ATOM 17025 C C . ASN B 1 476 ? 10.403 66.177 -10.760 1.00 22.85 478 ASN B C 1
ATOM 17026 O O . ASN B 1 476 ? 9.547 65.684 -10.022 1.00 23.69 478 ASN B O 1
ATOM 17037 N N . SER B 1 477 ? 11.492 66.807 -10.313 1.00 21.76 479 SER B N 1
ATOM 17038 C CA . SER B 1 477 ? 11.982 66.615 -8.953 1.00 23.72 479 SER B CA 1
ATOM 17039 C C . SER B 1 477 ? 11.227 67.436 -7.916 1.00 22.72 479 SER B C 1
ATOM 17040 O O . SER B 1 477 ? 11.203 67.054 -6.742 1.00 21.80 479 SER B O 1
ATOM 17048 N N . LEU B 1 478 ? 10.634 68.565 -8.311 1.00 23.35 480 LEU B N 1
ATOM 17049 C CA . LEU B 1 478 ? 9.976 69.480 -7.376 1.00 21.32 480 LEU B CA 1
ATOM 17050 C C . LEU B 1 478 ? 10.927 69.948 -6.272 1.00 19.47 480 LEU B C 1
ATOM 17051 O O . LEU B 1 478 ? 10.510 70.196 -5.138 1.00 19.24 480 LEU B O 1
ATOM 17067 N N . GLY B 1 479 ? 12.207 70.110 -6.607 1.00 19.24 481 GLY B N 1
ATOM 17068 C CA . GLY B 1 479 ? 13.210 70.379 -5.585 1.00 20.59 481 GLY B CA 1
ATOM 17069 C C . GLY B 1 479 ? 12.963 71.666 -4.822 1.00 19.07 481 GLY B C 1
ATOM 17070 O O . GLY B 1 479 ? 12.992 71.685 -3.588 1.00 17.98 481 GLY B O 1
ATOM 17074 N N . LEU B 1 480 ? 12.729 72.764 -5.543 1.00 18.60 482 LEU B N 1
ATOM 17075 C CA . LEU B 1 480 ? 12.541 74.047 -4.874 1.00 19.27 482 LEU B CA 1
ATOM 17076 C C . LEU B 1 480 ? 11.281 74.055 -4.020 1.00 18.08 482 LEU B C 1
ATOM 17077 O O . LEU B 1 480 ? 11.282 74.606 -2.914 1.00 18.77 482 LEU B O 1
ATOM 17093 N N . VAL B 1 481 ? 10.191 73.469 -4.514 1.00 18.15 483 VAL B N 1
ATOM 17094 C CA . VAL B 1 481 ? 8.982 73.384 -3.701 1.00 19.04 483 VAL B CA 1
ATOM 17095 C C . VAL B 1 481 ? 9.273 72.632 -2.412 1.00 18.74 483 VAL B C 1
ATOM 17096 O O . VAL B 1 481 ? 8.855 73.045 -1.325 1.00 19.66 483 VAL B O 1
ATOM 17109 N N . SER B 1 482 ? 10.001 71.520 -2.508 1.00 19.06 484 SER B N 1
ATOM 17110 C CA . SER B 1 482 ? 10.361 70.776 -1.307 1.00 19.53 484 SER B CA 1
ATOM 17111 C C . SER B 1 482 ? 11.260 71.605 -0.395 1.00 18.51 484 SER B C 1
ATOM 17112 O O . SER B 1 482 ? 11.060 71.639 0.824 1.00 18.84 484 SER B O 1
ATOM 17120 N N . ALA B 1 483 ? 12.261 72.276 -0.965 1.00 17.53 485 ALA B N 1
ATOM 17121 C CA . ALA B 1 483 ? 13.144 73.108 -0.159 1.00 18.10 485 ALA B CA 1
ATOM 17122 C C . ALA B 1 483 ? 12.365 74.187 0.581 1.00 18.36 485 ALA B C 1
ATOM 17123 O O . ALA B 1 483 ? 12.668 74.499 1.737 1.00 17.88 485 ALA B O 1
ATOM 17130 N N . ARG B 1 484 ? 11.356 74.769 -0.066 1.00 18.91 486 ARG B N 1
ATOM 17131 C CA . ARG B 1 484 ? 10.575 75.816 0.582 1.00 19.34 486 ARG B CA 1
ATOM 17132 C C . ARG B 1 484 ? 9.828 75.279 1.797 1.00 20.17 486 ARG B C 1
ATOM 17133 O O . ARG B 1 484 ? 9.738 75.955 2.829 1.00 19.87 486 ARG B O 1
ATOM 17154 N N . LYS B 1 485 ? 9.278 74.070 1.694 1.00 19.93 487 LYS B N 1
ATOM 17155 C CA . LYS B 1 485 ? 8.570 73.493 2.830 1.00 20.89 487 LYS B CA 1
ATOM 17156 C C . LYS B 1 485 ? 9.530 73.143 3.958 1.00 20.14 487 LYS B C 1
ATOM 17157 O O . LYS B 1 485 ? 9.187 73.291 5.137 1.00 19.49 487 LYS B O 1
ATOM 17176 N N . THR B 1 486 ? 10.739 72.686 3.624 1.00 18.71 488 THR B N 1
ATOM 17177 C CA . THR B 1 486 ? 11.721 72.401 4.664 1.00 20.00 488 THR B CA 1
ATOM 17178 C C . THR B 1 486 ? 12.205 73.676 5.347 1.00 19.50 488 THR B C 1
ATOM 17179 O O . THR B 1 486 ? 12.505 73.659 6.544 1.00 19.29 488 THR B O 1
ATOM 17190 N N . ALA B 1 487 ? 12.282 74.785 4.612 1.00 19.71 489 ALA B N 1
ATOM 17191 C CA . ALA B 1 487 ? 12.628 76.059 5.231 1.00 20.82 489 ALA B CA 1
ATOM 17192 C C . ALA B 1 487 ? 11.558 76.493 6.224 1.00 21.87 489 ALA B C 1
ATOM 17193 O O . ALA B 1 487 ? 11.872 77.005 7.304 1.00 22.97 489 ALA B O 1
ATOM 17200 N N . GLU B 1 488 ? 10.286 76.301 5.874 1.00 21.52 490 GLU B N 1
ATOM 17201 C CA . GLU B 1 488 ? 9.208 76.596 6.809 1.00 23.63 490 GLU B CA 1
ATOM 17202 C C . GLU B 1 488 ? 9.285 75.686 8.029 1.00 23.05 490 GLU B C 1
ATOM 17203 O O . GLU B 1 488 ? 8.998 76.112 9.152 1.00 21.32 490 GLU B O 1
ATOM 17215 N N . ALA B 1 489 ? 9.687 74.429 7.827 1.00 22.18 491 ALA B N 1
ATOM 17216 C CA . ALA B 1 489 ? 9.857 73.509 8.944 1.00 20.85 491 ALA B CA 1
ATOM 17217 C C . ALA B 1 489 ? 10.991 73.956 9.861 1.00 20.98 491 ALA B C 1
ATOM 17218 O O . ALA B 1 489 ? 10.869 73.880 11.087 1.00 18.50 491 ALA B O 1
ATOM 17225 N N . ILE B 1 490 ? 12.103 74.419 9.283 1.00 20.41 492 ILE B N 1
ATOM 17226 C CA . ILE B 1 490 ? 13.197 74.958 10.087 1.00 21.48 492 ILE B CA 1
ATOM 17227 C C . ILE B 1 490 ? 12.717 76.155 10.902 1.00 23.36 492 ILE B C 1
ATOM 17228 O O . ILE B 1 490 ? 13.110 76.332 12.061 1.00 22.82 492 ILE B O 1
ATOM 17244 N N . ASP B 1 491 ? 11.865 76.995 10.311 1.00 22.37 493 ASP B N 1
ATOM 17245 C CA . ASP B 1 491 ? 11.350 78.153 11.033 1.00 24.79 493 ASP B CA 1
ATOM 17246 C C . ASP B 1 491 ? 10.600 77.726 12.287 1.00 24.10 493 ASP B C 1
ATOM 17247 O O . ASP B 1 491 ? 10.800 78.289 13.369 1.00 22.93 493 ASP B O 1
ATOM 17256 N N . ILE B 1 492 ? 9.728 76.727 12.158 1.00 23.24 494 ILE B N 1
ATOM 17257 C CA . ILE B 1 492 ? 8.940 76.281 13.301 1.00 23.18 494 ILE B CA 1
ATOM 17258 C C . ILE B 1 492 ? 9.835 75.623 14.342 1.00 23.69 494 ILE B C 1
ATOM 17259 O O . ILE B 1 492 ? 9.613 75.770 15.550 1.00 21.55 494 ILE B O 1
ATOM 17275 N N . LEU B 1 493 ? 10.864 74.893 13.900 1.00 22.49 495 LEU B N 1
ATOM 17276 C CA . LEU B 1 493 ? 11.783 74.296 14.859 1.00 21.74 495 LEU B CA 1
ATOM 17277 C C . LEU B 1 493 ? 12.555 75.363 15.629 1.00 22.25 495 LEU B C 1
ATOM 17278 O O . LEU B 1 493 ? 12.902 75.151 16.795 1.00 22.07 495 LEU B O 1
ATOM 17294 N N . LYS B 1 494 ? 12.836 76.507 15.001 1.00 22.75 496 LYS B N 1
ATOM 17295 C CA . LYS B 1 494 ? 13.449 77.618 15.721 1.00 22.84 496 LYS B CA 1
ATOM 17296 C C . LYS B 1 494 ? 12.481 78.245 16.721 1.00 23.01 496 LYS B C 1
ATOM 17297 O O . LYS B 1 494 ? 12.908 78.719 17.779 1.00 22.84 496 LYS B O 1
ATOM 17316 N N . LEU B 1 495 ? 11.187 78.279 16.400 1.00 21.82 497 LEU B N 1
ATOM 17317 C CA . LEU B 1 495 ? 10.195 78.740 17.367 1.00 23.53 497 LEU B CA 1
ATOM 17318 C C . LEU B 1 495 ? 10.143 77.818 18.575 1.00 24.30 497 LEU B C 1
ATOM 17319 O O . LEU B 1 495 ? 10.044 78.276 19.720 1.00 23.19 497 LEU B O 1
ATOM 17335 N N . MET B 1 496 ? 10.172 76.508 18.332 1.00 25.71 498 MET B N 1
ATOM 17336 C CA . MET B 1 496 ? 10.147 75.548 19.425 1.00 24.25 498 MET B CA 1
ATOM 17337 C C . MET B 1 496 ? 11.428 75.617 20.244 1.00 22.04 498 MET B C 1
ATOM 17338 O O . MET B 1 496 ? 11.394 75.483 21.471 1.00 21.28 498 MET B O 1
ATOM 17352 N N . SER B 1 497 ? 12.566 75.835 19.587 1.00 21.86 499 SER B N 1
ATOM 17353 C CA . SER B 1 497 ? 13.829 75.915 20.312 1.00 23.70 499 SER B CA 1
ATOM 17354 C C . SER B 1 497 ? 13.867 77.138 21.218 1.00 22.62 499 SER B C 1
ATOM 17355 O O . SER B 1 497 ? 14.287 77.045 22.377 1.00 21.96 499 SER B O 1
ATOM 17363 N N . SER B 1 498 ? 13.419 78.286 20.713 1.00 21.69 500 SER B N 1
ATOM 17364 C CA . SER B 1 498 ? 13.445 79.508 21.507 1.00 22.43 500 SER B CA 1
ATOM 17365 C C . SER B 1 498 ? 12.605 79.350 22.764 1.00 21.70 500 SER B C 1
ATOM 17366 O O . SER B 1 498 ? 13.058 79.647 23.873 1.00 22.28 500 SER B O 1
ATOM 17374 N N . THR B 1 499 ? 11.375 78.871 22.606 1.00 21.27 501 THR B N 1
ATOM 17375 C CA . THR B 1 499 ? 10.487 78.706 23.747 1.00 22.40 501 THR B CA 1
ATOM 17376 C C . THR B 1 499 ? 11.035 77.668 24.716 1.00 22.71 501 THR B C 1
ATOM 17377 O O . THR B 1 499 ? 10.971 77.851 25.936 1.00 21.64 501 THR B O 1
ATOM 17388 N N . TYR B 1 500 ? 11.580 76.571 24.187 1.00 23.28 502 TYR B N 1
ATOM 17389 C CA . TYR B 1 500 ? 12.170 75.541 25.036 1.00 22.71 502 TYR B CA 1
ATOM 17390 C C . TYR B 1 500 ? 13.353 76.091 25.825 1.00 22.30 502 TYR B C 1
ATOM 17391 O O . TYR B 1 500 ? 13.495 75.820 27.023 1.00 20.07 502 TYR B O 1
ATOM 17409 N N . ILE B 1 501 ? 14.209 76.876 25.171 1.00 22.32 503 ILE B N 1
ATOM 17410 C CA . ILE B 1 501 ? 15.391 77.414 25.839 1.00 22.24 503 ILE B CA 1
ATOM 17411 C C . ILE B 1 501 ? 14.987 78.300 27.012 1.00 23.35 503 ILE B C 1
ATOM 17412 O O . ILE B 1 501 ? 15.598 78.248 28.086 1.00 22.34 503 ILE B O 1
ATOM 17428 N N . VAL B 1 502 ? 13.960 79.131 26.823 1.00 22.11 504 VAL B N 1
ATOM 17429 C CA . VAL B 1 502 ? 13.500 80.007 27.898 1.00 21.59 504 VAL B CA 1
ATOM 17430 C C . VAL B 1 502 ? 12.993 79.183 29.073 1.00 22.43 504 VAL B C 1
ATOM 17431 O O . VAL B 1 502 ? 13.254 79.508 30.237 1.00 23.49 504 VAL B O 1
ATOM 17444 N N . ALA B 1 503 ? 12.259 78.108 28.790 1.00 21.62 505 ALA B N 1
ATOM 17445 C CA . ALA B 1 503 ? 11.760 77.241 29.847 1.00 21.38 505 ALA B CA 1
ATOM 17446 C C . ALA B 1 503 ? 12.889 76.543 30.598 1.00 23.96 505 ALA B C 1
ATOM 17447 O O . ALA B 1 503 ? 12.777 76.315 31.809 1.00 23.94 505 ALA B O 1
ATOM 17454 N N . LEU B 1 504 ? 13.971 76.185 29.902 1.00 23.35 506 LEU B N 1
ATOM 17455 C CA . LEU B 1 504 ? 15.085 75.502 30.551 1.00 23.29 506 LEU B CA 1
ATOM 17456 C C . LEU B 1 504 ? 15.825 76.434 31.501 1.00 23.60 506 LEU B C 1
ATOM 17457 O O . LEU B 1 504 ? 16.234 76.019 32.591 1.00 22.40 506 LEU B O 1
ATOM 17473 N N . CYS B 1 505 ? 16.011 77.692 31.101 1.00 24.01 507 CYS B N 1
ATOM 17474 C CA . CYS B 1 505 ? 16.636 78.668 31.987 1.00 25.35 507 CYS B CA 1
ATOM 17475 C C . CYS B 1 505 ? 15.733 78.987 33.169 1.00 25.45 507 CYS B C 1
ATOM 17476 O O . CYS B 1 505 ? 16.214 79.205 34.286 1.00 26.59 507 CYS B O 1
ATOM 17484 N N . GLN B 1 506 ? 14.422 79.016 32.939 1.00 25.70 508 GLN B N 1
ATOM 17485 C CA . GLN B 1 506 ? 13.476 79.128 34.041 1.00 26.91 508 GLN B CA 1
ATOM 17486 C C . GLN B 1 506 ? 13.644 77.970 35.017 1.00 25.97 508 GLN B C 1
ATOM 17487 O O . GLN B 1 506 ? 13.660 78.173 36.235 1.00 25.33 508 GLN B O 1
ATOM 17501 N N . ALA B 1 507 ? 13.775 76.747 34.495 1.00 25.64 509 ALA B N 1
ATOM 17502 C CA . ALA B 1 507 ? 13.957 75.579 35.351 1.00 26.75 509 ALA B CA 1
ATOM 17503 C C . ALA B 1 507 ? 15.259 75.667 36.138 1.00 26.53 509 ALA B C 1
ATOM 17504 O O . ALA B 1 507 ? 15.302 75.327 37.326 1.00 25.78 509 ALA B O 1
ATOM 17511 N N . ILE B 1 508 ? 16.333 76.113 35.487 1.00 25.15 510 ILE B N 1
ATOM 17512 C CA . ILE B 1 508 ? 17.602 76.309 36.181 1.00 27.63 510 ILE B CA 1
ATOM 17513 C C . ILE B 1 508 ? 17.412 77.242 37.372 1.00 29.48 510 ILE B C 1
ATOM 17514 O O . ILE B 1 508 ? 17.848 76.948 38.492 1.00 27.78 510 ILE B O 1
ATOM 17530 N N . ASP B 1 509 ? 16.748 78.379 37.150 1.00 26.75 511 ASP B N 1
ATOM 17531 C CA . ASP B 1 509 ? 16.565 79.339 38.231 1.00 27.63 511 ASP B CA 1
ATOM 17532 C C . ASP B 1 509 ? 15.664 78.789 39.328 1.00 28.89 511 ASP B C 1
ATOM 17533 O O . ASP B 1 509 ? 15.866 79.097 40.507 1.00 29.72 511 ASP B O 1
ATOM 17542 N N . LEU B 1 510 ? 14.676 77.971 38.968 1.00 27.49 512 LEU B N 1
ATOM 17543 C CA . LEU B 1 510 ? 13.819 77.368 39.981 1.00 29.03 512 LEU B CA 1
ATOM 17544 C C . LEU B 1 510 ? 14.583 76.364 40.838 1.00 29.79 512 LEU B C 1
ATOM 17545 O O . LEU B 1 510 ? 14.314 76.236 42.037 1.00 30.50 512 LEU B O 1
ATOM 17561 N N . ARG B 1 511 ? 15.530 75.633 40.245 1.00 30.85 513 ARG B N 1
ATOM 17562 C CA . ARG B 1 511 ? 16.372 74.736 41.032 1.00 31.72 513 ARG B CA 1
ATOM 17563 C C . ARG B 1 511 ? 17.277 75.523 41.969 1.00 33.60 513 ARG B C 1
ATOM 17564 O O . ARG B 1 511 ? 17.515 75.107 43.108 1.00 33.87 513 ARG B O 1
ATOM 17585 N N . HIS B 1 512 ? 17.801 76.656 41.499 1.00 32.65 514 HIS B N 1
ATOM 17586 C CA . HIS B 1 512 ? 18.601 77.522 42.356 1.00 35.14 514 HIS B CA 1
ATOM 17587 C C . HIS B 1 512 ? 17.776 78.043 43.526 1.00 36.98 514 HIS B C 1
ATOM 17588 O O . HIS B 1 512 ? 18.239 78.051 44.674 1.00 35.21 514 HIS B O 1
ATOM 17602 N N . LEU B 1 513 ? 16.545 78.475 43.256 1.00 34.29 515 LEU B N 1
ATOM 17603 C CA . LEU B 1 513 ? 15.670 78.932 44.327 1.00 35.52 515 LEU B CA 1
ATOM 17604 C C . LEU B 1 513 ? 15.286 77.779 45.249 1.00 36.09 515 LEU B C 1
ATOM 17605 O O . LEU B 1 513 ? 15.246 77.942 46.474 1.00 33.31 515 LEU B O 1
ATOM 17621 N N . GLU B 1 514 ? 15.010 76.606 44.679 1.00 35.46 516 GLU B N 1
ATOM 17622 C CA . GLU B 1 514 ? 14.652 75.443 45.486 1.00 36.41 516 GLU B CA 1
ATOM 17623 C C . GLU B 1 514 ? 15.746 75.118 46.496 1.00 36.79 516 GLU B C 1
ATOM 17624 O O . GLU B 1 514 ? 15.469 74.885 47.677 1.00 36.65 516 GLU B O 1
ATOM 17636 N N . GLU B 1 515 ? 16.998 75.092 46.043 1.00 38.62 517 GLU B N 1
ATOM 17637 C CA . GLU B 1 515 ? 18.092 74.676 46.911 1.00 40.41 517 GLU B CA 1
ATOM 17638 C C . GLU B 1 515 ? 18.253 75.628 48.091 1.00 40.35 517 GLU B C 1
ATOM 17639 O O . GLU B 1 515 ? 18.472 75.189 49.227 1.00 38.45 517 GLU B O 1
ATOM 17651 N N . ASN B 1 516 ? 18.137 76.936 47.847 1.00 37.74 518 ASN B N 1
ATOM 17652 C CA . ASN B 1 516 ? 18.338 77.907 48.918 1.00 34.85 518 ASN B CA 1
ATOM 17653 C C . ASN B 1 516 ? 17.194 77.876 49.922 1.00 33.87 518 ASN B C 1
ATOM 17654 O O . ASN B 1 516 ? 17.418 78.042 51.125 1.00 33.51 518 ASN B O 1
ATOM 17665 N N . ILE B 1 517 ? 15.964 77.657 49.454 1.00 33.79 519 ILE B N 1
ATOM 17666 C CA . ILE B 1 517 ? 14.836 77.554 50.372 1.00 30.57 519 ILE B CA 1
ATOM 17667 C C . ILE B 1 517 ? 14.988 76.330 51.261 1.00 33.21 519 ILE B C 1
ATOM 17668 O O . ILE B 1 517 ? 14.761 76.398 52.473 1.00 33.86 519 ILE B O 1
ATOM 17684 N N . LYS B 1 518 ? 15.366 75.191 50.680 1.00 36.42 520 LYS B N 1
ATOM 17685 C CA . LYS B 1 518 ? 15.509 73.974 51.473 1.00 40.92 520 LYS B CA 1
ATOM 17686 C C . LYS B 1 518 ? 16.611 74.128 52.513 1.00 39.66 520 LYS B C 1
ATOM 17687 O O . LYS B 1 518 ? 16.467 73.673 53.654 1.00 36.41 520 LYS B O 1
ATOM 17706 N N . THR B 1 519 ? 17.718 74.772 52.138 1.00 37.07 521 THR B N 1
ATOM 17707 C CA . THR B 1 519 ? 18.796 75.015 53.089 1.00 38.75 521 THR B CA 1
ATOM 17708 C C . THR B 1 519 ? 18.317 75.872 54.253 1.00 39.48 521 THR B C 1
ATOM 17709 O O . THR B 1 519 ? 18.630 75.589 55.415 1.00 39.26 521 THR B O 1
ATOM 17720 N N . SER B 1 520 ? 17.555 76.926 53.959 1.00 38.31 522 SER B N 1
ATOM 17721 C CA . SER B 1 520 ? 17.080 77.817 55.010 1.00 39.71 522 SER B CA 1
ATOM 17722 C C . SER B 1 520 ? 16.081 77.121 55.927 1.00 37.55 522 SER B C 1
ATOM 17723 O O . SER B 1 520 ? 16.058 77.391 57.131 1.00 39.46 522 SER B O 1
ATOM 17731 N N . VAL B 1 521 ? 15.258 76.223 55.385 1.00 37.13 523 VAL B N 1
ATOM 17732 C CA . VAL B 1 521 ? 14.301 75.496 56.211 1.00 38.81 523 VAL B CA 1
ATOM 17733 C C . VAL B 1 521 ? 15.024 74.517 57.127 1.00 41.12 523 VAL B C 1
ATOM 17734 O O . VAL B 1 521 ? 14.619 74.311 58.276 1.00 42.94 523 VAL B O 1
ATOM 17747 N N . LYS B 1 522 ? 16.101 73.898 56.640 1.00 40.08 524 LYS B N 1
ATOM 17748 C CA . LYS B 1 522 ? 16.843 72.944 57.458 1.00 41.57 524 LYS B CA 1
ATOM 17749 C C . LYS B 1 522 ? 17.537 73.640 58.622 1.00 43.51 524 LYS B C 1
ATOM 17750 O O . LYS B 1 522 ? 17.417 73.213 59.776 1.00 44.41 524 LYS B O 1
ATOM 17769 N N . ASN B 1 523 ? 18.288 74.703 58.333 1.00 40.45 525 ASN B N 1
ATOM 17770 C CA . ASN B 1 523 ? 18.924 75.473 59.395 1.00 41.43 525 ASN B CA 1
ATOM 17771 C C . ASN B 1 523 ? 17.898 75.948 60.412 1.00 45.22 525 ASN B C 1
ATOM 17772 O O . ASN B 1 523 ? 18.122 75.858 61.624 1.00 48.45 525 ASN B O 1
ATOM 17783 N N . THR B 1 524 ? 16.756 76.444 59.933 1.00 44.58 526 THR B N 1
ATOM 17784 C CA . THR B 1 524 ? 15.754 77.023 60.821 1.00 44.15 526 THR B CA 1
ATOM 17785 C C . THR B 1 524 ? 15.110 75.963 61.702 1.00 47.86 526 THR B C 1
ATOM 17786 O O . THR B 1 524 ? 14.879 76.195 62.894 1.00 49.17 526 THR B O 1
ATOM 17797 N N . VAL B 1 525 ? 14.799 74.799 61.136 1.00 45.30 527 VAL B N 1
ATOM 17798 C CA . VAL B 1 525 ? 14.221 73.727 61.937 1.00 45.74 527 VAL B CA 1
ATOM 17799 C C . VAL B 1 525 ? 15.237 73.232 62.959 1.00 49.32 527 VAL B C 1
ATOM 17800 O O . VAL B 1 525 ? 14.926 73.087 64.147 1.00 51.59 527 VAL B O 1
ATOM 17813 N N . THR B 1 526 ? 16.469 72.977 62.514 1.00 48.65 528 THR B N 1
ATOM 17814 C CA . THR B 1 526 ? 17.522 72.553 63.431 1.00 51.57 528 THR B CA 1
ATOM 17815 C C . THR B 1 526 ? 17.641 73.512 64.606 1.00 54.53 528 THR B C 1
ATOM 17816 O O . THR B 1 526 ? 17.744 73.087 65.762 1.00 52.55 528 THR B O 1
ATOM 17827 N N . GLN B 1 527 ? 17.616 74.812 64.325 1.00 54.27 529 GLN B N 1
ATOM 17828 C CA . GLN B 1 527 ? 17.782 75.811 65.372 1.00 54.22 529 GLN B CA 1
ATOM 17829 C C . GLN B 1 527 ? 16.646 75.738 66.385 1.00 54.89 529 GLN B C 1
ATOM 17830 O O . GLN B 1 527 ? 16.882 75.663 67.596 1.00 58.08 529 GLN B O 1
ATOM 17844 N N . VAL B 1 528 ? 15.402 75.743 65.904 1.00 53.33 530 VAL B N 1
ATOM 17845 C CA . VAL B 1 528 ? 14.255 75.733 66.807 1.00 52.64 530 VAL B CA 1
ATOM 17846 C C . VAL B 1 528 ? 14.210 74.437 67.607 1.00 55.12 530 VAL B C 1
ATOM 17847 O O . VAL B 1 528 ? 13.865 74.437 68.794 1.00 60.14 530 VAL B O 1
ATOM 17860 N N . ALA B 1 529 ? 14.552 73.312 66.977 1.00 52.81 531 ALA B N 1
ATOM 17861 C CA . ALA B 1 529 ? 14.503 72.035 67.684 1.00 55.13 531 ALA B CA 1
ATOM 17862 C C . ALA B 1 529 ? 15.491 72.013 68.844 1.00 58.46 531 ALA B C 1
ATOM 17863 O O . ALA B 1 529 ? 15.145 71.611 69.960 1.00 63.41 531 ALA B O 1
ATOM 17870 N N . LYS B 1 530 ? 16.733 72.441 68.599 1.00 58.76 532 LYS B N 1
ATOM 17871 C CA . LYS B 1 530 ? 17.729 72.462 69.667 1.00 64.00 532 LYS B CA 1
ATOM 17872 C C . LYS B 1 530 ? 17.322 73.400 70.796 1.00 63.00 532 LYS B C 1
ATOM 17873 O O . LYS B 1 530 ? 17.661 73.156 71.959 1.00 67.87 532 LYS B O 1
ATOM 17881 N N . LYS B 1 531 ? 16.600 74.472 70.476 1.00 56.72 533 LYS B N 1
ATOM 17882 C CA . LYS B 1 531 ? 16.171 75.428 71.487 1.00 55.72 533 LYS B CA 1
ATOM 17883 C C . LYS B 1 531 ? 14.947 74.961 72.263 1.00 60.81 533 LYS B C 1
ATOM 17884 O O . LYS B 1 531 ? 14.731 75.428 73.387 1.00 70.51 533 LYS B O 1
ATOM 17892 N N . VAL B 1 532 ? 14.150 74.054 71.703 1.00 57.41 534 VAL B N 1
ATOM 17893 C CA . VAL B 1 532 ? 12.908 73.614 72.319 1.00 54.73 534 VAL B CA 1
ATOM 17894 C C . VAL B 1 532 ? 12.987 72.168 72.790 1.00 60.19 534 VAL B C 1
ATOM 17895 O O . VAL B 1 532 ? 12.485 71.838 73.866 1.00 67.22 534 VAL B O 1
ATOM 17908 N N . LEU B 1 533 ? 13.599 71.290 72.000 1.00 67.05 535 LEU B N 1
ATOM 17909 C CA . LEU B 1 533 ? 13.550 69.848 72.223 1.00 67.40 535 LEU B CA 1
ATOM 17910 C C . LEU B 1 533 ? 14.860 69.312 72.792 1.00 70.20 535 LEU B C 1
ATOM 17911 O O . LEU B 1 533 ? 15.279 68.197 72.477 1.00 67.23 535 LEU B O 1
ATOM 17927 N N . THR B 1 534 ? 15.521 70.095 73.640 1.00 80.08 536 THR B N 1
ATOM 17928 C CA . THR B 1 534 ? 16.792 69.677 74.224 1.00 85.38 536 THR B CA 1
ATOM 17929 C C . THR B 1 534 ? 16.583 68.557 75.241 1.00 86.04 536 THR B C 1
ATOM 17930 O O . THR B 1 534 ? 15.461 68.298 75.679 1.00 78.82 536 THR B O 1
ATOM 17935 N N . SER B 1 547 ? 16.063 64.240 68.373 1.00 80.35 549 SER B N 1
ATOM 17936 C CA . SER B 1 547 ? 16.451 63.454 67.208 1.00 81.72 549 SER B CA 1
ATOM 17937 C C . SER B 1 547 ? 16.459 64.323 65.955 1.00 78.64 549 SER B C 1
ATOM 17938 O O . SER B 1 547 ? 15.585 64.200 65.096 1.00 74.31 549 SER B O 1
ATOM 17946 N N . GLU B 1 548 ? 17.456 65.206 65.854 1.00 81.78 550 GLU B N 1
ATOM 17947 C CA . GLU B 1 548 ? 17.529 66.111 64.711 1.00 75.31 550 GLU B CA 1
ATOM 17948 C C . GLU B 1 548 ? 17.686 65.345 63.405 1.00 72.01 550 GLU B C 1
ATOM 17949 O O . GLU B 1 548 ? 17.074 65.701 62.391 1.00 69.99 550 GLU B O 1
ATOM 17961 N N . LYS B 1 549 ? 18.507 64.292 63.407 1.00 71.55 551 LYS B N 1
ATOM 17962 C CA . LYS B 1 549 ? 18.849 63.608 62.165 1.00 64.46 551 LYS B CA 1
ATOM 17963 C C . LYS B 1 549 ? 17.612 63.165 61.397 1.00 63.74 551 LYS B C 1
ATOM 17964 O O . LYS B 1 549 ? 17.635 63.112 60.161 1.00 58.96 551 LYS B O 1
ATOM 17968 N N . GLU B 1 550 ? 16.523 62.848 62.098 1.00 66.84 552 GLU B N 1
ATOM 17969 C CA . GLU B 1 550 ? 15.311 62.397 61.428 1.00 66.58 552 GLU B CA 1
ATOM 17970 C C . GLU B 1 550 ? 14.354 63.534 61.098 1.00 64.15 552 GLU B C 1
ATOM 17971 O O . GLU B 1 550 ? 13.467 63.351 60.257 1.00 56.88 552 GLU B O 1
ATOM 17983 N N . LEU B 1 551 ? 14.508 64.699 61.732 1.00 63.04 553 LEU B N 1
ATOM 17984 C CA . LEU B 1 551 ? 13.790 65.883 61.270 1.00 59.05 553 LEU B CA 1
ATOM 17985 C C . LEU B 1 551 ? 14.360 66.372 59.946 1.00 58.35 553 LEU B C 1
ATOM 17986 O O . LEU B 1 551 ? 13.613 66.706 59.020 1.00 56.08 553 LEU B O 1
ATOM 18002 N N . ILE B 1 552 ? 15.689 66.423 59.842 1.00 55.88 554 ILE B N 1
ATOM 18003 C CA . ILE B 1 552 ? 16.326 66.752 58.571 1.00 56.60 554 ILE B CA 1
ATOM 18004 C C . ILE B 1 552 ? 15.844 65.802 57.485 1.00 57.87 554 ILE B C 1
ATOM 18005 O O . ILE B 1 552 ? 15.512 66.222 56.371 1.00 61.06 554 ILE B O 1
ATOM 18021 N N . THR B 1 553 ? 15.788 64.507 57.796 1.00 57.71 555 THR B N 1
ATOM 18022 C CA . THR B 1 553 ? 15.395 63.523 56.796 1.00 59.33 555 THR B CA 1
ATOM 18023 C C . THR B 1 553 ? 13.980 63.779 56.298 1.00 56.32 555 THR B C 1
ATOM 18024 O O . THR B 1 553 ? 13.712 63.688 55.095 1.00 57.16 555 THR B O 1
ATOM 18035 N N . ALA B 1 554 ? 13.057 64.103 57.207 1.00 53.50 556 ALA B N 1
ATOM 18036 C CA . ALA B 1 554 ? 11.683 64.370 56.796 1.00 50.52 556 ALA B CA 1
ATOM 18037 C C . ALA B 1 554 ? 11.609 65.549 55.838 1.00 52.42 556 ALA B C 1
ATOM 18038 O O . ALA B 1 554 ? 10.704 65.612 54.999 1.00 51.51 556 ALA B O 1
ATOM 18045 N N . ILE B 1 555 ? 12.554 66.482 55.937 1.00 50.61 557 ILE B N 1
ATOM 18046 C CA . ILE B 1 555 ? 12.551 67.649 55.063 1.00 52.74 557 ILE B CA 1
ATOM 18047 C C . ILE B 1 555 ? 13.030 67.279 53.664 1.00 56.90 557 ILE B C 1
ATOM 18048 O O . ILE B 1 555 ? 12.536 67.817 52.667 1.00 56.86 557 ILE B O 1
ATOM 18064 N N . ASP B 1 556 ? 13.997 66.364 53.563 1.00 59.11 558 ASP B N 1
ATOM 18065 C CA . ASP B 1 556 ? 14.493 65.958 52.251 1.00 57.68 558 ASP B CA 1
ATOM 18066 C C . ASP B 1 556 ? 13.393 65.311 51.420 1.00 56.87 558 ASP B C 1
ATOM 18067 O O . ASP B 1 556 ? 13.314 65.527 50.205 1.00 58.47 558 ASP B O 1
ATOM 18076 N N . ARG B 1 557 ? 12.530 64.523 52.059 1.00 56.27 559 ARG B N 1
ATOM 18077 C CA . ARG B 1 557 ? 11.540 63.729 51.347 1.00 56.60 559 ARG B CA 1
ATOM 18078 C C . ARG B 1 557 ? 10.370 64.546 50.818 1.00 57.83 559 ARG B C 1
ATOM 18079 O O . ARG B 1 557 ? 9.549 63.999 50.074 1.00 60.08 559 ARG B O 1
ATOM 18100 N N . GLU B 1 558 ? 10.266 65.825 51.172 1.00 57.49 560 GLU B N 1
ATOM 18101 C CA . GLU B 1 558 ? 9.168 66.674 50.727 1.00 58.51 560 GLU B CA 1
ATOM 18102 C C . GLU B 1 558 ? 9.695 67.711 49.747 1.00 53.70 560 GLU B C 1
ATOM 18103 O O . GLU B 1 558 ? 10.730 68.337 49.995 1.00 57.27 560 GLU B O 1
ATOM 18115 N N . GLY B 1 559 ? 8.981 67.890 48.640 1.00 48.03 561 GLY B N 1
ATOM 18116 C CA . GLY B 1 559 ? 9.373 68.892 47.663 1.00 44.04 561 GLY B CA 1
ATOM 18117 C C . GLY B 1 559 ? 9.129 70.295 48.194 1.00 39.10 561 GLY B C 1
ATOM 18118 O O . GLY B 1 559 ? 8.044 70.605 48.701 1.00 34.10 561 GLY B O 1
ATOM 18122 N N . VAL B 1 560 ? 10.146 71.152 48.072 1.00 38.48 562 VAL B N 1
ATOM 18123 C CA . VAL B 1 560 ? 10.064 72.516 48.594 1.00 38.42 562 VAL B CA 1
ATOM 18124 C C . VAL B 1 560 ? 8.781 73.189 48.129 1.00 37.50 562 VAL B C 1
ATOM 18125 O O . VAL B 1 560 ? 8.019 73.743 48.931 1.00 37.61 562 VAL B O 1
ATOM 18138 N N . PHE B 1 561 ? 8.525 73.157 46.826 1.00 35.15 563 PHE B N 1
ATOM 18139 C CA . PHE B 1 561 ? 7.439 73.956 46.276 1.00 34.65 563 PHE B CA 1
ATOM 18140 C C . PHE B 1 561 ? 6.060 73.424 46.629 1.00 32.34 563 PHE B C 1
ATOM 18141 O O . PHE B 1 561 ? 5.067 74.040 46.233 1.00 34.15 563 PHE B O 1
ATOM 18158 N N . THR B 1 562 ? 5.958 72.322 47.367 1.00 33.32 564 THR B N 1
ATOM 18159 C CA . THR B 1 562 ? 4.664 71.912 47.897 1.00 33.35 564 THR B CA 1
ATOM 18160 C C . THR B 1 562 ? 4.287 72.661 49.168 1.00 34.20 564 THR B C 1
ATOM 18161 O O . THR B 1 562 ? 3.145 72.540 49.619 1.00 37.94 564 THR B O 1
ATOM 18172 N N . TYR B 1 563 ? 5.209 73.431 49.751 1.00 36.49 565 TYR B N 1
ATOM 18173 C CA . TYR B 1 563 ? 4.906 74.206 50.947 1.00 37.66 565 TYR B CA 1
ATOM 18174 C C . TYR B 1 563 ? 5.522 75.599 50.973 1.00 38.86 565 TYR B C 1
ATOM 18175 O O . TYR B 1 563 ? 5.172 76.375 51.866 1.00 39.21 565 TYR B O 1
ATOM 18193 N N . ALA B 1 564 ? 6.396 75.957 50.030 1.00 37.82 566 ALA B N 1
ATOM 18194 C CA . ALA B 1 564 ? 7.146 77.203 50.129 1.00 41.74 566 ALA B CA 1
ATOM 18195 C C . ALA B 1 564 ? 6.269 78.448 50.038 1.00 46.24 566 ALA B C 1
ATOM 18196 O O . ALA B 1 564 ? 6.695 79.518 50.483 1.00 47.57 566 ALA B O 1
ATOM 18203 N N . GLU B 1 565 ? 5.068 78.349 49.466 1.00 44.73 567 GLU B N 1
ATOM 18204 C CA . GLU B 1 565 ? 4.204 79.523 49.405 1.00 48.80 567 GLU B CA 1
ATOM 18205 C C . GLU B 1 565 ? 3.712 79.923 50.788 1.00 48.99 567 GLU B C 1
ATOM 18206 O O . GLU B 1 565 ? 3.554 81.116 51.066 1.00 52.91 567 GLU B O 1
ATOM 18218 N N . ASP B 1 566 ? 3.469 78.944 51.661 1.00 50.26 568 ASP B N 1
ATOM 18219 C CA . ASP B 1 566 ? 2.991 79.203 53.020 1.00 50.63 568 ASP B CA 1
ATOM 18220 C C . ASP B 1 566 ? 3.613 78.167 53.949 1.00 43.68 568 ASP B C 1
ATOM 18221 O O . ASP B 1 566 ? 2.944 77.242 54.423 1.00 39.43 568 ASP B O 1
ATOM 18230 N N . PRO B 1 567 ? 4.909 78.298 54.229 1.00 41.44 569 PRO B N 1
ATOM 18231 C CA . PRO B 1 567 ? 5.614 77.211 54.929 1.00 42.65 569 PRO B CA 1
ATOM 18232 C C . PRO B 1 567 ? 5.064 76.901 56.310 1.00 44.21 569 PRO B C 1
ATOM 18233 O O . PRO B 1 567 ? 5.190 75.757 56.767 1.00 42.29 569 PRO B O 1
ATOM 18244 N N . ALA B 1 568 ? 4.454 77.875 56.987 1.00 47.32 570 ALA B N 1
ATOM 18245 C CA . ALA B 1 568 ? 3.934 77.665 58.333 1.00 42.58 570 ALA B CA 1
ATOM 18246 C C . ALA B 1 568 ? 2.551 77.028 58.349 1.00 39.75 570 ALA B C 1
ATOM 18247 O O . ALA B 1 568 ? 2.060 76.683 59.429 1.00 40.37 570 ALA B O 1
ATOM 18254 N N . SER B 1 569 ? 1.916 76.857 57.194 1.00 39.85 571 SER B N 1
ATOM 18255 C CA . SER B 1 569 ? 0.573 76.294 57.158 1.00 44.65 571 SER B CA 1
ATOM 18256 C C . SER B 1 569 ? 0.565 74.877 57.716 1.00 43.99 571 SER B C 1
ATOM 18257 O O . SER B 1 569 ? 1.399 74.046 57.349 1.00 46.28 571 SER B O 1
ATOM 18265 N N . ALA B 1 570 ? -0.399 74.603 58.596 1.00 46.78 572 ALA B N 1
ATOM 18266 C CA . ALA B 1 570 ? -0.518 73.290 59.214 1.00 46.75 572 ALA B CA 1
ATOM 18267 C C . ALA B 1 570 ? -1.130 72.251 58.284 1.00 48.58 572 ALA B C 1
ATOM 18268 O O . ALA B 1 570 ? -1.032 71.053 58.568 1.00 47.89 572 ALA B O 1
ATOM 18275 N N . SER B 1 571 ? -1.761 72.674 57.191 1.00 51.19 573 SER B N 1
ATOM 18276 C CA . SER B 1 571 ? -2.336 71.741 56.233 1.00 55.62 573 SER B CA 1
ATOM 18277 C C . SER B 1 571 ? -1.401 71.430 55.072 1.00 50.02 573 SER B C 1
ATOM 18278 O O . SER B 1 571 ? -1.735 70.579 54.242 1.00 53.23 573 SER B O 1
ATOM 18286 N N . LEU B 1 572 ? -0.254 72.090 54.991 1.00 50.63 574 LEU B N 1
ATOM 18287 C CA . LEU B 1 572 ? 0.714 71.802 53.946 1.00 48.92 574 LEU B CA 1
ATOM 18288 C C . LEU B 1 572 ? 1.758 70.811 54.445 1.00 48.09 574 LEU B C 1
ATOM 18289 O O . LEU B 1 572 ? 1.912 70.604 55.653 1.00 47.59 574 LEU B O 1
ATOM 18305 N N . PRO B 1 573 ? 2.496 70.179 53.528 1.00 45.72 575 PRO B N 1
ATOM 18306 C CA . PRO B 1 573 ? 3.304 69.012 53.921 1.00 47.10 575 PRO B CA 1
ATOM 18307 C C . PRO B 1 573 ? 4.337 69.282 55.000 1.00 43.91 575 PRO B C 1
ATOM 18308 O O . PRO B 1 573 ? 4.567 68.408 55.844 1.00 46.50 575 PRO B O 1
ATOM 18319 N N . LEU B 1 574 ? 4.985 70.448 54.999 1.00 41.98 576 LEU B N 1
ATOM 18320 C CA . LEU B 1 574 ? 6.099 70.662 55.917 1.00 42.55 576 LEU B CA 1
ATOM 18321 C C . LEU B 1 574 ? 5.657 70.510 57.369 1.00 43.94 576 LEU B C 1
ATOM 18322 O O . LEU B 1 574 ? 6.201 69.686 58.113 1.00 44.58 576 LEU B O 1
ATOM 18338 N N . MET B 1 575 ? 4.675 71.307 57.796 1.00 39.92 577 MET B N 1
ATOM 18339 C CA . MET B 1 575 ? 4.214 71.218 59.177 1.00 38.93 577 MET B CA 1
ATOM 18340 C C . MET B 1 575 ? 3.573 69.865 59.453 1.00 41.08 577 MET B C 1
ATOM 18341 O O . MET B 1 575 ? 3.725 69.310 60.547 1.00 41.77 577 MET B O 1
ATOM 18355 N N . THR B 1 576 ? 2.862 69.312 58.472 1.00 42.70 578 THR B N 1
ATOM 18356 C CA . THR B 1 576 ? 2.164 68.051 58.692 1.00 42.29 578 THR B CA 1
ATOM 18357 C C . THR B 1 576 ? 3.142 66.909 58.938 1.00 43.58 578 THR B C 1
ATOM 18358 O O . THR B 1 576 ? 2.885 66.037 59.778 1.00 42.88 578 THR B O 1
ATOM 18369 N N . LYS B 1 577 ? 4.263 66.892 58.216 1.00 41.43 579 LYS B N 1
ATOM 18370 C CA . LYS B 1 577 ? 5.201 65.785 58.342 1.00 45.21 579 LYS B CA 1
ATOM 18371 C C . LYS B 1 577 ? 6.100 65.953 59.559 1.00 45.02 579 LYS B C 1
ATOM 18372 O O . LYS B 1 577 ? 6.441 64.966 60.219 1.00 47.15 579 LYS B O 1
ATOM 18391 N N . LEU B 1 578 ? 6.489 67.188 59.877 1.00 43.75 580 LEU B N 1
ATOM 18392 C CA . LEU B 1 578 ? 7.250 67.419 61.099 1.00 41.25 580 LEU B CA 1
ATOM 18393 C C . LEU B 1 578 ? 6.446 67.012 62.330 1.00 41.77 580 LEU B C 1
ATOM 18394 O O . LEU B 1 578 ? 6.977 66.369 63.242 1.00 42.96 580 LEU B O 1
ATOM 18410 N N . ARG B 1 579 ? 5.161 67.371 62.374 1.00 41.00 581 ARG B N 1
ATOM 18411 C CA . ARG B 1 579 ? 4.309 66.919 63.470 1.00 43.57 581 ARG B CA 1
ATOM 18412 C C . ARG B 1 579 ? 4.254 65.400 63.527 1.00 42.82 581 ARG B C 1
ATOM 18413 O O . ARG B 1 579 ? 4.374 64.802 64.601 1.00 47.25 581 ARG B O 1
ATOM 18434 N N . ALA B 1 580 ? 4.046 64.758 62.377 1.00 44.15 582 ALA B N 1
ATOM 18435 C CA . ALA B 1 580 ? 3.900 63.307 62.359 1.00 47.81 582 ALA B CA 1
ATOM 18436 C C . ALA B 1 580 ? 5.153 62.622 62.891 1.00 49.91 582 ALA B C 1
ATOM 18437 O O . ALA B 1 580 ? 5.061 61.626 63.617 1.00 53.24 582 ALA B O 1
ATOM 18444 N N . VAL B 1 581 ? 6.332 63.140 62.541 1.00 47.52 583 VAL B N 1
ATOM 18445 C CA . VAL B 1 581 ? 7.579 62.596 63.078 1.00 52.15 583 VAL B CA 1
ATOM 18446 C C . VAL B 1 581 ? 7.532 62.572 64.601 1.00 54.09 583 VAL B C 1
ATOM 18447 O O . VAL B 1 581 ? 7.752 61.532 65.233 1.00 55.09 583 VAL B O 1
ATOM 18460 N N . LEU B 1 582 ? 7.247 63.724 65.211 1.00 50.11 584 LEU B N 1
ATOM 18461 C CA . LEU B 1 582 ? 7.280 63.824 66.666 1.00 49.55 584 LEU B CA 1
ATOM 18462 C C . LEU B 1 582 ? 6.189 62.977 67.306 1.00 52.55 584 LEU B C 1
ATOM 18463 O O . LEU B 1 582 ? 6.423 62.322 68.328 1.00 54.33 584 LEU B O 1
ATOM 18479 N N . VAL B 1 583 ? 4.991 62.980 66.725 1.00 51.65 585 VAL B N 1
ATOM 18480 C CA . VAL B 1 583 ? 3.905 62.169 67.266 1.00 53.12 585 VAL B CA 1
ATOM 18481 C C . VAL B 1 583 ? 4.277 60.693 67.242 1.00 59.09 585 VAL B C 1
ATOM 18482 O O . VAL B 1 583 ? 3.955 59.943 68.171 1.00 63.76 585 VAL B O 1
ATOM 18495 N N . ASP B 1 584 ? 4.953 60.248 66.181 1.00 61.10 586 ASP B N 1
ATOM 18496 C CA . ASP B 1 584 ? 5.368 58.851 66.101 1.00 66.87 586 ASP B CA 1
ATOM 18497 C C . ASP B 1 584 ? 6.333 58.503 67.228 1.00 66.08 586 ASP B C 1
ATOM 18498 O O . ASP B 1 584 ? 6.158 57.495 67.922 1.00 70.59 586 ASP B O 1
ATOM 18507 N N . HIS B 1 585 ? 7.364 59.327 67.420 1.00 67.51 587 HIS B N 1
ATOM 18508 C CA . HIS B 1 585 ? 8.325 59.074 68.488 1.00 73.54 587 HIS B CA 1
ATOM 18509 C C . HIS B 1 585 ? 7.631 59.011 69.842 1.00 72.26 587 HIS B C 1
ATOM 18510 O O . HIS B 1 585 ? 7.915 58.123 70.654 1.00 78.73 587 HIS B O 1
ATOM 18524 N N . ALA B 1 586 ? 6.707 59.938 70.098 1.00 67.80 588 ALA B N 1
ATOM 18525 C CA . ALA B 1 586 ? 6.036 59.984 71.392 1.00 71.84 588 ALA B CA 1
ATOM 18526 C C . ALA B 1 586 ? 5.138 58.769 71.594 1.00 75.47 588 ALA B C 1
ATOM 18527 O O . ALA B 1 586 ? 5.175 58.127 72.649 1.00 87.22 588 ALA B O 1
ATOM 18534 N N . LEU B 1 587 ? 4.321 58.439 70.593 1.00 72.16 589 LEU B N 1
ATOM 18535 C CA . LEU B 1 587 ? 3.358 57.355 70.758 1.00 75.86 589 LEU B CA 1
ATOM 18536 C C . LEU B 1 587 ? 4.057 56.023 71.001 1.00 83.42 589 LEU B C 1
ATOM 18537 O O . LEU B 1 587 ? 3.614 55.225 71.836 1.00 88.73 589 LEU B O 1
ATOM 18553 N N . SER B 1 588 ? 5.148 55.761 70.283 1.00 75.89 590 SER B N 1
ATOM 18554 C CA . SER B 1 588 ? 5.891 54.526 70.497 1.00 78.16 590 SER B CA 1
ATOM 18555 C C . SER B 1 588 ? 6.499 54.492 71.896 1.00 86.32 590 SER B C 1
ATOM 18556 O O . SER B 1 588 ? 6.195 53.603 72.701 1.00 89.81 590 SER B O 1
ATOM 18564 N N . SER B 1 589 ? 7.356 55.463 72.207 1.00 90.42 591 SER B N 1
ATOM 18565 C CA . SER B 1 589 ? 8.080 55.511 73.470 1.00 88.07 591 SER B CA 1
ATOM 18566 C C . SER B 1 589 ? 7.743 56.788 74.227 1.00 93.11 591 SER B C 1
ATOM 18567 O O . SER B 1 589 ? 7.576 57.854 73.624 1.00 94.22 591 SER B O 1
ATOM 18575 N N . GLY B 1 590 ? 7.653 56.678 75.550 1.00 97.34 592 GLY B N 1
ATOM 18576 C CA . GLY B 1 590 ? 7.405 57.833 76.391 1.00 101.79 592 GLY B CA 1
ATOM 18577 C C . GLY B 1 590 ? 5.934 58.167 76.526 1.00 105.83 592 GLY B C 1
ATOM 18578 O O . GLY B 1 590 ? 5.432 59.067 75.846 1.00 99.84 592 GLY B O 1
ATOM 18582 N N . ASP B 1 591 ? 5.238 57.447 77.402 1.00 107.21 593 ASP B N 1
ATOM 18583 C CA . ASP B 1 591 ? 3.814 57.665 77.651 1.00 103.09 593 ASP B CA 1
ATOM 18584 C C . ASP B 1 591 ? 3.476 59.149 77.758 1.00 107.37 593 ASP B C 1
ATOM 18585 O O . ASP B 1 591 ? 2.428 59.521 78.288 1.00 103.60 593 ASP B O 1
ATOM 18591 N N . GLU B 1 593 ? 2.006 61.092 80.383 1.00 101.74 595 GLU B N 1
ATOM 18592 C CA . GLU B 1 593 ? 2.726 62.338 80.618 1.00 97.40 595 GLU B CA 1
ATOM 18593 C C . GLU B 1 593 ? 4.134 62.257 80.039 1.00 101.58 595 GLU B C 1
ATOM 18594 O O . GLU B 1 593 ? 4.468 62.985 79.105 1.00 97.90 595 GLU B O 1
ATOM 18600 N N . ARG B 1 594 ? 4.946 61.366 80.601 1.00 108.76 596 ARG B N 1
ATOM 18601 C CA . ARG B 1 594 ? 6.310 61.116 80.140 1.00 110.03 596 ARG B CA 1
ATOM 18602 C C . ARG B 1 594 ? 7.040 62.428 79.859 1.00 109.64 596 ARG B C 1
ATOM 18603 O O . ARG B 1 594 ? 7.543 62.677 78.763 1.00 109.15 596 ARG B O 1
ATOM 18609 N N . GLU B 1 595 ? 7.085 63.272 80.889 1.00 112.83 597 GLU B N 1
ATOM 18610 C CA . GLU B 1 595 ? 7.711 64.590 80.816 1.00 111.04 597 GLU B CA 1
ATOM 18611 C C . GLU B 1 595 ? 6.924 65.548 79.924 1.00 108.91 597 GLU B C 1
ATOM 18612 O O . GLU B 1 595 ? 7.509 66.406 79.259 1.00 104.46 597 GLU B O 1
ATOM 18618 N N . PRO B 1 596 ? 5.597 65.415 79.909 1.00 104.47 598 PRO B N 1
ATOM 18619 C CA . PRO B 1 596 ? 4.724 66.288 79.123 1.00 96.23 598 PRO B CA 1
ATOM 18620 C C . PRO B 1 596 ? 5.218 66.399 77.681 1.00 93.91 598 PRO B C 1
ATOM 18621 O O . PRO B 1 596 ? 5.431 67.491 77.149 1.00 87.19 598 PRO B O 1
ATOM 18627 N N . SER B 1 597 ? 5.395 65.240 77.044 1.00 97.41 599 SER B N 1
ATOM 18628 C CA . SER B 1 597 ? 5.959 65.204 75.697 1.00 86.96 599 SER B CA 1
ATOM 18629 C C . SER B 1 597 ? 5.104 65.999 74.717 1.00 84.22 599 SER B C 1
ATOM 18630 O O . SER B 1 597 ? 5.617 66.829 73.958 1.00 77.94 599 SER B O 1
ATOM 18636 N N . VAL B 1 598 ? 3.790 65.757 74.718 1.00 85.23 600 VAL B N 1
ATOM 18637 C CA . VAL B 1 598 ? 2.918 66.414 73.750 1.00 74.22 600 VAL B CA 1
ATOM 18638 C C . VAL B 1 598 ? 2.992 67.930 73.873 1.00 76.85 600 VAL B C 1
ATOM 18639 O O . VAL B 1 598 ? 3.033 68.638 72.861 1.00 77.12 600 VAL B O 1
ATOM 18644 N N . PHE B 1 599 ? 3.016 68.451 75.102 1.00 87.08 601 PHE B N 1
ATOM 18645 C CA . PHE B 1 599 ? 3.065 69.899 75.287 1.00 86.25 601 PHE B CA 1
ATOM 18646 C C . PHE B 1 599 ? 4.311 70.507 74.654 1.00 77.52 601 PHE B C 1
ATOM 18647 O O . PHE B 1 599 ? 4.274 71.650 74.185 1.00 68.88 601 PHE B O 1
ATOM 18653 N N . SER B 1 600 ? 5.421 69.766 74.634 1.00 72.65 602 SER B N 1
ATOM 18654 C CA . SER B 1 600 ? 6.637 70.277 74.011 1.00 72.20 602 SER B CA 1
ATOM 18655 C C . SER B 1 600 ? 6.521 70.285 72.491 1.00 73.53 602 SER B C 1
ATOM 18656 O O . SER B 1 600 ? 7.127 71.135 71.829 1.00 73.37 602 SER B O 1
ATOM 18664 N N . LYS B 1 601 ? 5.755 69.352 71.924 1.00 75.12 603 LYS B N 1
ATOM 18665 C CA . LYS B 1 601 ? 5.535 69.340 70.481 1.00 62.81 603 LYS B CA 1
ATOM 18666 C C . LYS B 1 601 ? 4.676 70.523 70.051 1.00 63.91 603 LYS B C 1
ATOM 18667 O O . LYS B 1 601 ? 5.109 71.362 69.253 1.00 59.47 603 LYS B O 1
ATOM 18671 N N . ILE B 1 602 ? 3.453 70.613 70.577 1.00 71.66 604 ILE B N 1
ATOM 18672 C CA . ILE B 1 602 ? 2.506 71.629 70.126 1.00 74.47 604 ILE B CA 1
ATOM 18673 C C . ILE B 1 602 ? 3.029 73.009 70.480 1.00 70.98 604 ILE B C 1
ATOM 18674 O O . ILE B 1 602 ? 3.345 73.811 69.595 1.00 67.64 604 ILE B O 1
ATOM 18690 N N . THR B 1 603 ? 3.127 73.297 71.772 1.00 85.11 605 THR B N 1
ATOM 18691 C CA . THR B 1 603 ? 3.360 74.665 72.204 1.00 98.39 605 THR B CA 1
ATOM 18692 C C . THR B 1 603 ? 4.657 75.155 71.584 1.00 87.97 605 THR B C 1
ATOM 18693 O O . THR B 1 603 ? 4.649 75.787 70.524 1.00 80.22 605 THR B O 1
ATOM 18704 N N . LYS B 1 604 ? 5.779 74.809 72.205 1.00 83.69 606 LYS B N 1
ATOM 18705 C CA . LYS B 1 604 ? 7.039 75.449 71.864 1.00 87.02 606 LYS B CA 1
ATOM 18706 C C . LYS B 1 604 ? 7.393 75.235 70.396 1.00 72.26 606 LYS B C 1
ATOM 18707 O O . LYS B 1 604 ? 7.546 76.198 69.638 1.00 73.56 606 LYS B O 1
ATOM 18726 N N . PHE B 1 605 ? 7.514 73.979 69.967 1.00 66.19 607 PHE B N 1
ATOM 18727 C CA . PHE B 1 605 ? 8.116 73.715 68.664 1.00 64.96 607 PHE B CA 1
ATOM 18728 C C . PHE B 1 605 ? 7.299 74.337 67.537 1.00 58.89 607 PHE B C 1
ATOM 18729 O O . PHE B 1 605 ? 7.817 75.128 66.741 1.00 55.97 607 PHE B O 1
ATOM 18746 N N . GLU B 1 606 ? 6.014 73.992 67.450 1.00 57.82 608 GLU B N 1
ATOM 18747 C CA . GLU B 1 606 ? 5.202 74.487 66.343 1.00 61.46 608 GLU B CA 1
ATOM 18748 C C . GLU B 1 606 ? 5.045 76.002 66.407 1.00 56.07 608 GLU B C 1
ATOM 18749 O O . GLU B 1 606 ? 5.229 76.692 65.398 1.00 55.93 608 GLU B O 1
ATOM 18761 N N . GLU B 1 607 ? 4.708 76.540 67.583 1.00 58.98 609 GLU B N 1
ATOM 18762 C CA . GLU B 1 607 ? 4.592 77.991 67.724 1.00 59.42 609 GLU B CA 1
ATOM 18763 C C . GLU B 1 607 ? 5.881 78.683 67.304 1.00 53.30 609 GLU B C 1
ATOM 18764 O O . GLU B 1 607 ? 5.856 79.678 66.571 1.00 52.04 609 GLU B O 1
ATOM 18776 N N . GLU B 1 608 ? 7.022 78.175 67.771 1.00 57.81 610 GLU B N 1
ATOM 18777 C CA . GLU B 1 608 ? 8.296 78.789 67.416 1.00 61.58 610 GLU B CA 1
ATOM 18778 C C . GLU B 1 608 ? 8.532 78.731 65.914 1.00 56.03 610 GLU B C 1
ATOM 18779 O O . GLU B 1 608 ? 9.017 79.700 65.321 1.00 57.77 610 GLU B O 1
ATOM 18791 N N . LEU B 1 609 ? 8.185 77.609 65.278 1.00 55.04 611 LEU B N 1
ATOM 18792 C CA . LEU B 1 609 ? 8.400 77.479 63.840 1.00 53.63 611 LEU B CA 1
ATOM 18793 C C . LEU B 1 609 ? 7.515 78.442 63.058 1.00 47.72 611 LEU B C 1
ATOM 18794 O O . LEU B 1 609 ? 7.995 79.154 62.171 1.00 45.69 611 LEU B O 1
ATOM 18810 N N . ARG B 1 610 ? 6.218 78.477 63.371 1.00 50.37 612 ARG B N 1
ATOM 18811 C CA . ARG B 1 610 ? 5.318 79.388 62.673 1.00 48.40 612 ARG B CA 1
ATOM 18812 C C . ARG B 1 610 ? 5.795 80.829 62.770 1.00 48.02 612 ARG B C 1
ATOM 18813 O O . ARG B 1 610 ? 5.553 81.626 61.857 1.00 51.62 612 ARG B O 1
ATOM 18834 N N . ALA B 1 611 ? 6.473 81.182 63.859 1.00 47.13 613 ALA B N 1
ATOM 18835 C CA . ALA B 1 611 ? 6.896 82.562 64.056 1.00 49.09 613 ALA B CA 1
ATOM 18836 C C . ALA B 1 611 ? 8.147 82.910 63.259 1.00 53.79 613 ALA B C 1
ATOM 18837 O O . ALA B 1 611 ? 8.284 84.051 62.806 1.00 60.64 613 ALA B O 1
ATOM 18844 N N . VAL B 1 612 ? 9.060 81.959 63.073 1.00 48.91 614 VAL B N 1
ATOM 18845 C CA . VAL B 1 612 ? 10.355 82.256 62.469 1.00 54.11 614 VAL B CA 1
ATOM 18846 C C . VAL B 1 612 ? 10.405 81.784 61.020 1.00 52.27 614 VAL B C 1
ATOM 18847 O O . VAL B 1 612 ? 11.095 82.380 60.187 1.00 51.79 614 VAL B O 1
ATOM 18860 N N . LEU B 1 613 ? 9.674 80.718 60.705 1.00 47.24 615 LEU B N 1
ATOM 18861 C CA . LEU B 1 613 ? 9.868 80.044 59.423 1.00 45.75 615 LEU B CA 1
ATOM 18862 C C . LEU B 1 613 ? 9.505 80.918 58.227 1.00 48.08 615 LEU B C 1
ATOM 18863 O O . LEU B 1 613 ? 10.306 80.988 57.277 1.00 41.92 615 LEU B O 1
ATOM 18879 N N . PRO B 1 614 ? 8.351 81.592 58.189 1.00 48.73 616 PRO B N 1
ATOM 18880 C CA . PRO B 1 614 ? 8.041 82.420 57.011 1.00 43.92 616 PRO B CA 1
ATOM 18881 C C . PRO B 1 614 ? 9.040 83.535 56.752 1.00 43.78 616 PRO B C 1
ATOM 18882 O O . PRO B 1 614 ? 9.269 83.878 55.585 1.00 41.88 616 PRO B O 1
ATOM 18893 N N . ARG B 1 615 ? 9.643 84.121 57.789 1.00 42.19 617 ARG B N 1
ATOM 18894 C CA . ARG B 1 615 ? 10.620 85.177 57.543 1.00 46.02 617 ARG B CA 1
ATOM 18895 C C . ARG B 1 615 ? 11.906 84.618 56.945 1.00 45.66 617 ARG B C 1
ATOM 18896 O O . ARG B 1 615 ? 12.570 85.301 56.158 1.00 40.46 617 ARG B O 1
ATOM 18917 N N . GLU B 1 616 ? 12.264 83.381 57.297 1.00 45.65 618 GLU B N 1
ATOM 18918 C CA . GLU B 1 616 ? 13.509 82.799 56.809 1.00 45.85 618 GLU B CA 1
ATOM 18919 C C . GLU B 1 616 ? 13.396 82.425 55.338 1.00 43.96 618 GLU B C 1
ATOM 18920 O O . GLU B 1 616 ? 14.305 82.700 54.545 1.00 40.66 618 GLU B O 1
ATOM 18932 N N . VAL B 1 617 ? 12.287 81.790 54.957 1.00 40.19 619 VAL B N 1
ATOM 18933 C CA . VAL B 1 617 ? 12.049 81.482 53.550 1.00 40.62 619 VAL B CA 1
ATOM 18934 C C . VAL B 1 617 ? 12.058 82.762 52.727 1.00 40.28 619 VAL B C 1
ATOM 18935 O O . VAL B 1 617 ? 12.739 82.858 51.699 1.00 38.29 619 VAL B O 1
ATOM 18948 N N . GLU B 1 618 ? 11.299 83.766 53.171 1.00 41.68 620 GLU B N 1
ATOM 18949 C CA . GLU B 1 618 ? 11.249 85.036 52.457 1.00 40.85 620 GLU B CA 1
ATOM 18950 C C . GLU B 1 618 ? 12.641 85.632 52.300 1.00 38.25 620 GLU B C 1
ATOM 18951 O O . GLU B 1 618 ? 12.980 86.168 51.239 1.00 39.55 620 GLU B O 1
ATOM 18963 N N . ALA B 1 619 ? 13.464 85.547 53.347 1.00 37.27 621 ALA B N 1
ATOM 18964 C CA . ALA B 1 619 ? 14.826 86.061 53.261 1.00 38.96 621 ALA B CA 1
ATOM 18965 C C . ALA B 1 619 ? 15.665 85.253 52.282 1.00 40.07 621 ALA B C 1
ATOM 18966 O O . ALA B 1 619 ? 16.594 85.794 51.673 1.00 37.99 621 ALA B O 1
ATOM 18973 N N . ALA B 1 620 ? 15.361 83.963 52.125 1.00 42.46 622 ALA B N 1
ATOM 18974 C CA . ALA B 1 620 ? 16.044 83.160 51.119 1.00 39.96 622 ALA B CA 1
ATOM 18975 C C . ALA B 1 620 ? 15.609 83.558 49.713 1.00 37.85 622 ALA B C 1
ATOM 18976 O O . ALA B 1 620 ? 16.443 83.662 48.808 1.00 38.46 622 ALA B O 1
ATOM 18983 N N . ARG B 1 621 ? 14.309 83.787 49.509 1.00 35.04 623 ARG B N 1
ATOM 18984 C CA . ARG B 1 621 ? 13.842 84.264 48.210 1.00 36.25 623 ARG B CA 1
ATOM 18985 C C . ARG B 1 621 ? 14.485 85.599 47.850 1.00 39.35 623 ARG B C 1
ATOM 18986 O O . ARG B 1 621 ? 14.834 85.834 46.687 1.00 42.59 623 ARG B O 1
ATOM 19007 N N . VAL B 1 622 ? 14.653 86.488 48.832 1.00 37.55 624 VAL B N 1
ATOM 19008 C CA . VAL B 1 622 ? 15.244 87.794 48.556 1.00 37.20 624 VAL B CA 1
ATOM 19009 C C . VAL B 1 622 ? 16.717 87.654 48.203 1.00 40.63 624 VAL B C 1
ATOM 19010 O O . VAL B 1 622 ? 17.212 88.309 47.277 1.00 45.73 624 VAL B O 1
ATOM 19023 N N . ALA B 1 623 ? 17.448 86.817 48.938 1.00 39.53 625 ALA B N 1
ATOM 19024 C CA . ALA B 1 623 ? 18.860 86.618 48.631 1.00 45.95 625 ALA B CA 1
ATOM 19025 C C . ALA B 1 623 ? 19.043 86.105 47.208 1.00 48.04 625 ALA B C 1
ATOM 19026 O O . ALA B 1 623 ? 19.937 86.561 46.484 1.00 49.38 625 ALA B O 1
ATOM 19033 N N . VAL B 1 624 ? 18.198 85.163 46.784 1.00 43.62 626 VAL B N 1
ATOM 19034 C CA . VAL B 1 624 ? 18.274 84.646 45.420 1.00 44.45 626 VAL B CA 1
ATOM 19035 C C . VAL B 1 624 ? 18.033 85.765 44.416 1.00 43.48 626 VAL B C 1
ATOM 19036 O O . VAL B 1 624 ? 18.790 85.933 43.453 1.00 45.28 626 VAL B O 1
ATOM 19049 N N . ALA B 1 625 ? 16.976 86.551 44.629 1.00 40.98 627 ALA B N 1
ATOM 19050 C CA . ALA B 1 625 ? 16.598 87.569 43.654 1.00 44.28 627 ALA B CA 1
ATOM 19051 C C . ALA B 1 625 ? 17.691 88.613 43.463 1.00 50.09 627 ALA B C 1
ATOM 19052 O O . ALA B 1 625 ? 17.859 89.137 42.356 1.00 53.13 627 ALA B O 1
ATOM 19059 N N . GLU B 1 626 ? 18.440 88.928 44.516 1.00 52.39 628 GLU B N 1
ATOM 19060 C CA . GLU B 1 626 ? 19.478 89.948 44.455 1.00 54.02 628 GLU B CA 1
ATOM 19061 C C . GLU B 1 626 ? 20.841 89.395 44.065 1.00 53.76 628 GLU B C 1
ATOM 19062 O O . GLU B 1 626 ? 21.809 90.160 44.015 1.00 56.75 628 GLU B O 1
ATOM 19074 N N . GLY B 1 627 ? 20.946 88.096 43.797 1.00 53.41 629 GLY B N 1
ATOM 19075 C CA . GLY B 1 627 ? 22.219 87.510 43.429 1.00 57.67 629 GLY B CA 1
ATOM 19076 C C . GLY B 1 627 ? 23.163 87.262 44.582 1.00 53.82 629 GLY B C 1
ATOM 19077 O O . GLY B 1 627 ? 24.362 87.071 44.355 1.00 48.46 629 GLY B O 1
ATOM 19081 N N . THR B 1 628 ? 22.661 87.247 45.816 1.00 55.32 630 THR B N 1
ATOM 19082 C CA . THR B 1 628 ? 23.490 87.075 47.003 1.00 60.31 630 THR B CA 1
ATOM 19083 C C . THR B 1 628 ? 23.094 85.824 47.781 1.00 56.60 630 THR B C 1
ATOM 19084 O O . THR B 1 628 ? 23.180 85.794 49.010 1.00 51.58 630 THR B O 1
ATOM 19095 N N . ALA B 1 629 ? 22.676 84.781 47.075 1.00 59.27 631 ALA B N 1
ATOM 19096 C CA . ALA B 1 629 ? 22.203 83.577 47.739 1.00 51.90 631 ALA B CA 1
ATOM 19097 C C . ALA B 1 629 ? 23.365 82.858 48.423 1.00 47.03 631 ALA B C 1
ATOM 19098 O O . ALA B 1 629 ? 24.479 82.831 47.891 1.00 48.05 631 ALA B O 1
ATOM 19105 N N . PRO B 1 630 ? 23.144 82.274 49.604 1.00 43.16 632 PRO B N 1
ATOM 19106 C CA . PRO B 1 630 ? 24.223 81.488 50.228 1.00 44.79 632 PRO B CA 1
ATOM 19107 C C . PRO B 1 630 ? 24.663 80.293 49.399 1.00 45.57 632 PRO B C 1
ATOM 19108 O O . PRO B 1 630 ? 25.851 79.949 49.409 1.00 49.43 632 PRO B O 1
ATOM 19119 N N . VAL B 1 631 ? 23.746 79.644 48.687 1.00 44.18 633 VAL B N 1
ATOM 19120 C CA . VAL B 1 631 ? 24.074 78.517 47.819 1.00 44.16 633 VAL B CA 1
ATOM 19121 C C . VAL B 1 631 ? 24.075 79.024 46.384 1.00 39.65 633 VAL B C 1
ATOM 19122 O O . VAL B 1 631 ? 23.022 79.372 45.839 1.00 40.56 633 VAL B O 1
ATOM 19135 N N . ALA B 1 632 ? 25.249 79.052 45.764 1.00 34.97 634 ALA B N 1
ATOM 19136 C CA . ALA B 1 632 ? 25.373 79.599 44.422 1.00 42.13 634 ALA B CA 1
ATOM 19137 C C . ALA B 1 632 ? 24.622 78.740 43.407 1.00 37.47 634 ALA B C 1
ATOM 19138 O O . ALA B 1 632 ? 24.439 77.534 43.589 1.00 40.02 634 ALA B O 1
ATOM 19145 N N . ASN B 1 633 ? 24.186 79.381 42.326 1.00 34.92 635 ASN B N 1
ATOM 19146 C CA . ASN B 1 633 ? 23.484 78.674 41.263 1.00 36.50 635 ASN B CA 1
ATOM 19147 C C . ASN B 1 633 ? 24.419 77.669 40.604 1.00 35.43 635 ASN B C 1
ATOM 19148 O O . ASN B 1 633 ? 25.502 78.029 40.132 1.00 36.89 635 ASN B O 1
ATOM 19159 N N . ARG B 1 634 ? 23.999 76.406 40.572 1.00 33.15 636 ARG B N 1
ATOM 19160 C CA . ARG B 1 634 ? 24.859 75.349 40.059 1.00 35.98 636 ARG B CA 1
ATOM 19161 C C . ARG B 1 634 ? 25.156 75.480 38.573 1.00 35.37 636 ARG B C 1
ATOM 19162 O O . ARG B 1 634 ? 26.054 74.789 38.080 1.00 33.25 636 ARG B O 1
ATOM 19183 N N . ILE B 1 635 ? 24.444 76.347 37.849 1.00 35.68 637 ILE B N 1
ATOM 19184 C CA . ILE B 1 635 ? 24.736 76.522 36.432 1.00 33.99 637 ILE B CA 1
ATOM 19185 C C . ILE B 1 635 ? 26.120 77.122 36.236 1.00 33.57 637 ILE B C 1
ATOM 19186 O O . ILE B 1 635 ? 26.803 76.818 35.251 1.00 32.33 637 ILE B O 1
ATOM 19202 N N . ALA B 1 636 ? 26.557 77.983 37.156 1.00 35.94 638 ALA B N 1
ATOM 19203 C CA . ALA B 1 636 ? 27.849 78.643 37.010 1.00 36.58 638 ALA B CA 1
ATOM 19204 C C . ALA B 1 636 ? 29.005 77.656 36.987 1.00 35.24 638 ALA B C 1
ATOM 19205 O O . ALA B 1 636 ? 30.073 77.981 36.462 1.00 34.39 638 ALA B O 1
ATOM 19212 N N . ASP B 1 637 ? 28.817 76.461 37.545 1.00 38.67 639 ASP B N 1
ATOM 19213 C CA . ASP B 1 637 ? 29.862 75.450 37.614 1.00 39.85 639 ASP B CA 1
ATOM 19214 C C . ASP B 1 637 ? 29.606 74.297 36.648 1.00 37.57 639 ASP B C 1
ATOM 19215 O O . ASP B 1 637 ? 30.123 73.196 36.850 1.00 40.40 639 ASP B O 1
ATOM 19224 N N . SER B 1 638 ? 28.818 74.528 35.605 1.00 34.75 640 SER B N 1
ATOM 19225 C CA . SER B 1 638 ? 28.426 73.479 34.680 1.00 32.09 640 SER B CA 1
ATOM 19226 C C . SER B 1 638 ? 28.870 73.834 33.269 1.00 29.55 640 SER B C 1
ATOM 19227 O O . SER B 1 638 ? 29.011 75.008 32.919 1.00 30.27 640 SER B O 1
ATOM 19235 N N . ARG B 1 639 ? 29.098 72.800 32.460 1.00 31.20 641 ARG B N 1
ATOM 19236 C CA . ARG B 1 639 ? 29.497 73.014 31.076 1.00 30.94 641 ARG B CA 1
ATOM 19237 C C . ARG B 1 639 ? 28.378 73.620 30.240 1.00 29.22 641 ARG B C 1
ATOM 19238 O O . ARG B 1 639 ? 28.658 74.209 29.192 1.00 28.79 641 ARG B O 1
ATOM 19259 N N . SER B 1 640 ? 27.127 73.499 30.677 1.00 27.94 642 SER B N 1
ATOM 19260 C CA . SER B 1 640 ? 26.007 74.113 29.975 1.00 29.62 642 SER B CA 1
ATOM 19261 C C . SER B 1 640 ? 25.882 75.607 30.244 1.00 31.85 642 SER B C 1
ATOM 19262 O O . SER B 1 640 ? 25.003 76.252 29.664 1.00 30.59 642 SER B O 1
ATOM 19270 N N . PHE B 1 641 ? 26.741 76.169 31.088 1.00 31.76 643 PHE B N 1
ATOM 19271 C CA . PHE B 1 641 ? 26.638 77.580 31.447 1.00 31.90 643 PHE B CA 1
ATOM 19272 C C . PHE B 1 641 ? 26.564 78.522 30.251 1.00 32.39 643 PHE B C 1
ATOM 19273 O O . PHE B 1 641 ? 25.731 79.442 30.281 1.00 31.73 643 PHE B O 1
ATOM 19290 N N . PRO B 1 642 ? 27.372 78.370 29.199 1.00 32.70 644 PRO B N 1
ATOM 19291 C CA . PRO B 1 642 ? 27.366 79.379 28.125 1.00 34.10 644 PRO B CA 1
ATOM 19292 C C . PRO B 1 642 ? 25.995 79.659 27.527 1.00 34.00 644 PRO B C 1
ATOM 19293 O O . PRO B 1 642 ? 25.770 80.769 27.031 1.00 37.34 644 PRO B O 1
ATOM 19304 N N . LEU B 1 643 ? 25.069 78.698 27.549 1.00 33.08 645 LEU B N 1
ATOM 19305 C CA . LEU B 1 643 ? 23.726 78.964 27.040 1.00 35.13 645 LEU B CA 1
ATOM 19306 C C . LEU B 1 643 ? 22.895 79.764 28.036 1.00 35.19 645 LEU B C 1
ATOM 19307 O O . LEU B 1 643 ? 22.134 80.653 27.641 1.00 35.66 645 LEU B O 1
ATOM 19323 N N . TYR B 1 644 ? 23.009 79.450 29.325 1.00 33.15 646 TYR B N 1
ATOM 19324 C CA . TYR B 1 644 ? 22.342 80.257 30.341 1.00 32.06 646 TYR B CA 1
ATOM 19325 C C . TYR B 1 644 ? 22.857 81.690 30.306 1.00 32.63 646 TYR B C 1
ATOM 19326 O O . TYR B 1 644 ? 22.075 82.647 30.327 1.00 31.29 646 TYR B O 1
ATOM 19344 N N . ARG B 1 645 ? 24.179 81.853 30.237 1.00 32.30 647 ARG B N 1
ATOM 19345 C CA . ARG B 1 645 ? 24.771 83.181 30.119 1.00 35.87 647 ARG B CA 1
ATOM 19346 C C . ARG B 1 645 ? 24.224 83.920 28.904 1.00 36.54 647 ARG B C 1
ATOM 19347 O O . ARG B 1 645 ? 23.831 85.088 28.996 1.00 37.50 647 ARG B O 1
ATOM 19368 N N . PHE B 1 646 ? 24.204 83.251 27.750 1.00 36.18 648 PHE B N 1
ATOM 19369 C CA . PHE B 1 646 ? 23.747 83.888 26.519 1.00 38.20 648 PHE B CA 1
ATOM 19370 C C . PHE B 1 646 ? 22.328 84.426 26.665 1.00 36.39 648 PHE B C 1
ATOM 19371 O O . PHE B 1 646 ? 22.021 85.527 26.198 1.00 37.83 648 PHE B O 1
ATOM 19388 N N . VAL B 1 647 ? 21.455 83.671 27.328 1.00 33.87 649 VAL B N 1
ATOM 19389 C CA . VAL B 1 647 ? 20.062 84.080 27.458 1.00 33.84 649 VAL B CA 1
ATOM 19390 C C . VAL B 1 647 ? 19.910 85.157 28.519 1.00 34.69 649 VAL B C 1
ATOM 19391 O O . VAL B 1 647 ? 19.170 86.128 28.334 1.00 35.34 649 VAL B O 1
ATOM 19404 N N . ARG B 1 648 ? 20.599 85.006 29.645 1.00 34.75 650 ARG B N 1
ATOM 19405 C CA . ARG B 1 648 ? 20.367 85.892 30.776 1.00 34.59 650 ARG B CA 1
ATOM 19406 C C . ARG B 1 648 ? 21.169 87.183 30.658 1.00 35.65 650 ARG B C 1
ATOM 19407 O O . ARG B 1 648 ? 20.656 88.260 30.974 1.00 37.16 650 ARG B O 1
ATOM 19428 N N . GLU B 1 649 ? 22.413 87.105 30.186 1.00 37.48 651 GLU B N 1
ATOM 19429 C CA . GLU B 1 649 ? 23.285 88.275 30.118 1.00 42.52 651 GLU B CA 1
ATOM 19430 C C . GLU B 1 649 ? 23.310 88.901 28.727 1.00 41.27 651 GLU B C 1
ATOM 19431 O O . GLU B 1 649 ? 23.000 90.084 28.569 1.00 42.54 651 GLU B O 1
ATOM 19443 N N . GLU B 1 650 ? 23.688 88.125 27.710 1.00 40.63 652 GLU B N 1
ATOM 19444 C CA . GLU B 1 650 ? 23.809 88.679 26.367 1.00 43.33 652 GLU B CA 1
ATOM 19445 C C . GLU B 1 650 ? 22.461 89.164 25.842 1.00 40.11 652 GLU B C 1
ATOM 19446 O O . GLU B 1 650 ? 22.372 90.242 25.247 1.00 43.10 652 GLU B O 1
ATOM 19458 N N . LEU B 1 651 ? 21.395 88.393 26.066 1.00 37.11 653 LEU B N 1
ATOM 19459 C CA . LEU B 1 651 ? 20.075 88.753 25.566 1.00 35.73 653 LEU B CA 1
ATOM 19460 C C . LEU B 1 651 ? 19.199 89.444 26.601 1.00 38.24 653 LEU B C 1
ATOM 19461 O O . LEU B 1 651 ? 18.189 90.047 26.225 1.00 36.97 653 LEU B O 1
ATOM 19477 N N . GLY B 1 652 ? 19.547 89.366 27.882 1.00 35.67 654 GLY B N 1
ATOM 19478 C CA . GLY B 1 652 ? 18.819 90.101 28.894 1.00 32.01 654 GLY B CA 1
ATOM 19479 C C . GLY B 1 652 ? 17.458 89.551 29.260 1.00 32.68 654 GLY B C 1
ATOM 19480 O O . GLY B 1 652 ? 16.624 90.298 29.775 1.00 35.13 654 GLY B O 1
ATOM 19484 N N . CYS B 1 653 ? 17.198 88.271 29.017 1.00 33.24 655 CYS B N 1
ATOM 19485 C CA . CYS B 1 653 ? 15.966 87.664 29.503 1.00 35.10 655 CYS B CA 1
ATOM 19486 C C . CYS B 1 653 ? 16.052 87.449 31.007 1.00 33.90 655 CYS B C 1
ATOM 19487 O O . CYS B 1 653 ? 17.107 87.090 31.535 1.00 37.16 655 CYS B O 1
ATOM 19495 N N . VAL B 1 654 ? 14.933 87.660 31.697 1.00 31.99 656 VAL B N 1
ATOM 19496 C CA . VAL B 1 654 ? 14.901 87.600 33.150 1.00 34.56 656 VAL B CA 1
ATOM 19497 C C . VAL B 1 654 ? 13.967 86.480 33.590 1.00 33.95 656 VAL B C 1
ATOM 19498 O O . VAL B 1 654 ? 13.086 86.035 32.849 1.00 32.52 656 VAL B O 1
ATOM 19511 N N . PHE B 1 655 ? 14.189 86.016 34.817 1.00 33.09 657 PHE B N 1
ATOM 19512 C CA . PHE B 1 655 ? 13.313 85.031 35.434 1.00 32.01 657 PHE B CA 1
ATOM 19513 C C . PHE B 1 655 ? 11.870 85.523 35.390 1.00 31.09 657 PHE B C 1
ATOM 19514 O O . PHE B 1 655 ? 11.588 86.684 35.697 1.00 31.70 657 PHE B O 1
ATOM 19531 N N . LEU B 1 656 ? 10.960 84.640 34.987 1.00 29.67 658 LEU B N 1
ATOM 19532 C CA . LEU B 1 656 ? 9.572 85.005 34.736 1.00 30.82 658 LEU B CA 1
ATOM 19533 C C . LEU B 1 656 ? 8.719 84.721 35.967 1.00 30.13 658 LEU B C 1
ATOM 19534 O O . LEU B 1 656 ? 8.797 83.636 36.552 1.00 29.01 658 LEU B O 1
ATOM 19550 N N . THR B 1 657 ? 7.904 85.699 36.350 1.00 30.84 659 THR B N 1
ATOM 19551 C CA . THR B 1 657 ? 7.097 85.604 37.555 1.00 30.98 659 THR B CA 1
ATOM 19552 C C . THR B 1 657 ? 5.878 86.502 37.411 1.00 32.81 659 THR B C 1
ATOM 19553 O O . THR B 1 657 ? 5.972 87.612 36.879 1.00 30.45 659 THR B O 1
ATOM 19564 N N . GLY B 1 658 ? 4.737 86.013 37.894 1.00 34.57 660 GLY B N 1
ATOM 19565 C CA . GLY B 1 658 ? 3.521 86.805 37.907 1.00 37.26 660 GLY B CA 1
ATOM 19566 C C . GLY B 1 658 ? 3.587 88.023 38.805 1.00 36.64 660 GLY B C 1
ATOM 19567 O O . GLY B 1 658 ? 2.654 88.834 38.787 1.00 35.02 660 GLY B O 1
ATOM 19571 N N . GLU B 1 659 ? 4.654 88.166 39.593 1.00 37.77 661 GLU B N 1
ATOM 19572 C CA . GLU B 1 659 ? 4.833 89.348 40.424 1.00 39.38 661 GLU B CA 1
ATOM 19573 C C . GLU B 1 659 ? 5.305 90.548 39.616 1.00 37.13 661 GLU B C 1
ATOM 19574 O O . GLU B 1 659 ? 5.226 91.680 40.105 1.00 38.96 661 GLU B O 1
ATOM 19586 N N . LYS B 1 660 ? 5.790 90.320 38.400 1.00 34.71 662 LYS B N 1
ATOM 19587 C CA . LYS B 1 660 ? 6.200 91.357 37.470 1.00 35.98 662 LYS B CA 1
ATOM 19588 C C . LYS B 1 660 ? 5.249 91.338 36.273 1.00 32.81 662 LYS B C 1
ATOM 19589 O O . LYS B 1 660 ? 4.261 90.599 36.254 1.00 34.19 662 LYS B O 1
ATOM 19608 N N . LEU B 1 661 ? 5.548 92.149 35.262 1.00 34.14 663 LEU B N 1
ATOM 19609 C CA . LEU B 1 661 ? 4.654 92.304 34.122 1.00 35.26 663 LEU B CA 1
ATOM 19610 C C . LEU B 1 661 ? 5.180 91.672 32.841 1.00 35.08 663 LEU B C 1
ATOM 19611 O O . LEU B 1 661 ? 4.396 91.475 31.907 1.00 36.51 663 LEU B O 1
ATOM 19627 N N . LYS B 1 662 ? 6.464 91.336 32.774 1.00 34.98 664 LYS B N 1
ATOM 19628 C CA . LYS B 1 662 ? 7.027 90.753 31.564 1.00 34.52 664 LYS B CA 1
ATOM 19629 C C . LYS B 1 662 ? 6.307 89.458 31.202 1.00 33.07 664 LYS B C 1
ATOM 19630 O O . LYS B 1 662 ? 6.005 88.630 32.066 1.00 33.95 664 LYS B O 1
ATOM 19649 N N . SER B 1 663 ? 6.032 89.278 29.888 1.00 32.91 665 SER B N 1
ATOM 19650 C CA . SER B 1 663 ? 5.374 88.076 29.402 1.00 31.29 665 SER B CA 1
ATOM 19651 C C . SER B 1 663 ? 6.387 87.123 28.780 1.00 28.37 665 SER B C 1
ATOM 19652 O O . SER B 1 663 ? 7.443 87.549 28.304 1.00 27.86 665 SER B O 1
ATOM 19660 N N . PRO B 1 664 ? 6.094 85.822 28.770 1.00 29.07 666 PRO B N 1
ATOM 19661 C CA . PRO B 1 664 ? 7.041 84.869 28.168 1.00 28.78 666 PRO B CA 1
ATOM 19662 C C . PRO B 1 664 ? 7.305 85.115 26.693 1.00 26.49 666 PRO B C 1
ATOM 19663 O O . PRO B 1 664 ? 8.419 84.851 26.226 1.00 27.90 666 PRO B O 1
ATOM 19674 N N . GLY B 1 665 ? 6.322 85.613 25.942 1.00 25.78 667 GLY B N 1
ATOM 19675 C CA . GLY B 1 665 ? 6.538 85.857 24.525 1.00 25.20 667 GLY B CA 1
ATOM 19676 C C . GLY B 1 665 ? 7.669 86.831 24.257 1.00 25.58 667 GLY B C 1
ATOM 19677 O O . GLY B 1 665 ? 8.430 86.665 23.303 1.00 27.21 667 GLY B O 1
ATOM 19681 N N . GLU B 1 666 ? 7.792 87.864 25.090 1.00 27.84 668 GLU B N 1
ATOM 19682 C CA . GLU B 1 666 ? 8.862 88.838 24.906 1.00 30.12 668 GLU B CA 1
ATOM 19683 C C . GLU B 1 666 ? 10.231 88.177 25.006 1.00 28.75 668 GLU B C 1
ATOM 19684 O O . GLU B 1 666 ? 11.140 88.487 24.226 1.00 29.14 668 GLU B O 1
ATOM 19696 N N . GLU B 1 667 ? 10.397 87.255 25.951 1.00 28.64 669 GLU B N 1
ATOM 19697 C CA . GLU B 1 667 ? 11.672 86.563 26.092 1.00 30.30 669 GLU B CA 1
ATOM 19698 C C . GLU B 1 667 ? 11.861 85.518 24.999 1.00 29.40 669 GLU B C 1
ATOM 19699 O O . GLU B 1 667 ? 12.965 85.370 24.464 1.00 31.03 669 GLU B O 1
ATOM 19711 N N . CYS B 1 668 ? 10.800 84.784 24.652 1.00 25.03 670 CYS B N 1
ATOM 19712 C CA . CYS B 1 668 ? 10.877 83.874 23.515 1.00 26.50 670 CYS B CA 1
ATOM 19713 C C . CYS B 1 668 ? 11.268 84.618 22.246 1.00 25.46 670 CYS B C 1
ATOM 19714 O O . CYS B 1 668 ? 12.062 84.116 21.443 1.00 24.60 670 CYS B O 1
ATOM 19722 N N . THR B 1 669 ? 10.718 85.817 22.047 1.00 25.84 671 THR B N 1
ATOM 19723 C CA . THR B 1 669 ? 11.019 86.591 20.848 1.00 26.52 671 THR B CA 1
ATOM 19724 C C . THR B 1 669 ? 12.481 87.019 20.814 1.00 26.45 671 THR B C 1
ATOM 19725 O O . THR B 1 669 ? 13.107 87.028 19.748 1.00 26.48 671 THR B O 1
ATOM 19736 N N . LYS B 1 670 ? 13.044 87.380 21.967 1.00 27.18 672 LYS B N 1
ATOM 19737 C CA . LYS B 1 670 ? 14.440 87.801 21.998 1.00 28.81 672 LYS B CA 1
ATOM 19738 C C . LYS B 1 670 ? 15.370 86.645 21.659 1.00 26.28 672 LYS B C 1
ATOM 19739 O O . LYS B 1 670 ? 16.359 86.827 20.940 1.00 26.54 672 LYS B O 1
ATOM 19758 N N . VAL B 1 671 ? 15.069 85.449 22.162 1.00 25.41 673 VAL B N 1
ATOM 19759 C CA . VAL B 1 671 ? 15.883 84.282 21.844 1.00 25.93 673 VAL B CA 1
ATOM 19760 C C . VAL B 1 671 ? 15.742 83.929 20.369 1.00 24.77 673 VAL B C 1
ATOM 19761 O O . VAL B 1 671 ? 16.737 83.719 19.665 1.00 24.94 673 VAL B O 1
ATOM 19774 N N . PHE B 1 672 ? 14.503 83.868 19.880 1.00 23.88 674 PHE B N 1
ATOM 19775 C CA . PHE B 1 672 ? 14.264 83.556 18.476 1.00 26.00 674 PHE B CA 1
ATOM 19776 C C . PHE B 1 672 ? 15.071 84.467 17.558 1.00 26.68 674 PHE B C 1
ATOM 19777 O O . PHE B 1 672 ? 15.713 84.001 16.610 1.00 28.46 674 PHE B O 1
ATOM 19794 N N . ASN B 1 673 ? 15.059 85.773 17.825 1.00 26.47 675 ASN B N 1
ATOM 19795 C CA . ASN B 1 673 ? 15.825 86.690 16.989 1.00 29.19 675 ASN B CA 1
ATOM 19796 C C . ASN B 1 673 ? 17.320 86.468 17.167 1.00 28.59 675 ASN B C 1
ATOM 19797 O O . ASN B 1 673 ? 18.088 86.569 16.203 1.00 29.32 675 ASN B O 1
ATOM 19808 N N . GLY B 1 674 ? 17.752 86.148 18.387 1.00 27.27 676 GLY B N 1
ATOM 19809 C CA . GLY B 1 674 ? 19.141 85.779 18.587 1.00 30.06 676 GLY B CA 1
ATOM 19810 C C . GLY B 1 674 ? 19.554 84.609 17.715 1.00 29.42 676 GLY B C 1
ATOM 19811 O O . GLY B 1 674 ? 20.640 84.611 17.129 1.00 28.26 676 GLY B O 1
ATOM 19815 N N . ILE B 1 675 ? 18.686 83.599 17.608 1.00 28.46 677 ILE B N 1
ATOM 19816 C CA . ILE B 1 675 ? 18.996 82.423 16.797 1.00 29.39 677 ILE B CA 1
ATOM 19817 C C . ILE B 1 675 ? 19.104 82.797 15.325 1.00 29.21 677 ILE B C 1
ATOM 19818 O O . ILE B 1 675 ? 20.019 82.347 14.625 1.00 29.76 677 ILE B O 1
ATOM 19834 N N . ASN B 1 676 ? 18.174 83.615 14.826 1.00 28.38 678 ASN B N 1
ATOM 19835 C CA . ASN B 1 676 ? 18.196 83.982 13.413 1.00 29.45 678 ASN B CA 1
ATOM 19836 C C . ASN B 1 676 ? 19.431 84.798 13.067 1.00 30.48 678 ASN B C 1
ATOM 19837 O O . ASN B 1 676 ? 19.977 84.672 11.965 1.00 36.57 678 ASN B O 1
ATOM 19848 N N . GLN B 1 677 ? 19.882 85.645 13.988 1.00 31.54 679 GLN B N 1
ATOM 19849 C CA . GLN B 1 677 ? 21.080 86.448 13.769 1.00 33.00 679 GLN B CA 1
ATOM 19850 C C . GLN B 1 677 ? 22.371 85.668 13.984 1.00 28.69 679 GLN B C 1
ATOM 19851 O O . GLN B 1 677 ? 23.451 86.257 13.877 1.00 29.22 679 GLN B O 1
ATOM 19865 N N . GLY B 1 678 ? 22.294 84.377 14.291 1.00 28.55 680 GLY B N 1
ATOM 19866 C CA . GLY B 1 678 ? 23.489 83.573 14.442 1.00 29.76 680 GLY B CA 1
ATOM 19867 C C . GLY B 1 678 ? 24.172 83.682 15.784 1.00 29.23 680 GLY B C 1
ATOM 19868 O O . GLY B 1 678 ? 25.329 83.277 15.908 1.00 30.39 680 GLY B O 1
ATOM 19872 N N . LYS B 1 679 ? 23.491 84.197 16.801 1.00 29.70 681 LYS B N 1
ATOM 19873 C CA . LYS B 1 679 ? 24.134 84.467 18.079 1.00 34.52 681 LYS B CA 1
ATOM 19874 C C . LYS B 1 679 ? 24.145 83.273 19.024 1.00 33.75 681 LYS B C 1
ATOM 19875 O O . LYS B 1 679 ? 24.787 83.348 20.076 1.00 36.39 681 LYS B O 1
ATOM 19894 N N . LEU B 1 680 ? 23.462 82.182 18.688 1.00 35.19 682 LEU B N 1
ATOM 19895 C CA . LEU B 1 680 ? 23.428 81.014 19.559 1.00 34.74 682 LEU B CA 1
ATOM 19896 C C . LEU B 1 680 ? 24.480 79.973 19.208 1.00 32.14 682 LEU B C 1
ATOM 19897 O O . LEU B 1 680 ? 24.781 79.114 20.043 1.00 32.14 682 LEU B O 1
ATOM 19913 N N . VAL B 1 681 ? 25.057 80.036 18.007 1.00 31.93 683 VAL B N 1
ATOM 19914 C CA . VAL B 1 681 ? 26.012 79.017 17.580 1.00 32.19 683 VAL B CA 1
ATOM 19915 C C . VAL B 1 681 ? 27.202 78.962 18.533 1.00 31.10 683 VAL B C 1
ATOM 19916 O O . VAL B 1 681 ? 27.573 77.892 19.027 1.00 29.34 683 VAL B O 1
ATOM 19929 N N . ASP B 1 682 ? 27.827 80.108 18.797 1.00 33.20 684 ASP B N 1
ATOM 19930 C CA . ASP B 1 682 ? 29.009 80.117 19.659 1.00 35.62 684 ASP B CA 1
ATOM 19931 C C . ASP B 1 682 ? 28.725 79.568 21.050 1.00 33.43 684 ASP B C 1
ATOM 19932 O O . ASP B 1 682 ? 29.467 78.680 21.502 1.00 33.07 684 ASP B O 1
ATOM 19941 N N . PRO B 1 683 ? 27.715 80.040 21.783 1.00 32.14 685 PRO B N 1
ATOM 19942 C CA . PRO B 1 683 ? 27.469 79.464 23.114 1.00 34.26 685 PRO B CA 1
ATOM 19943 C C . PRO B 1 683 ? 27.028 78.010 23.072 1.00 34.27 685 PRO B C 1
ATOM 19944 O O . PRO B 1 683 ? 27.275 77.276 24.037 1.00 31.95 685 PRO B O 1
ATOM 19955 N N . MET B 1 684 ? 26.386 77.566 21.990 1.00 34.62 686 MET B N 1
ATOM 19956 C CA . MET B 1 684 ? 26.054 76.151 21.862 1.00 32.16 686 MET B CA 1
ATOM 19957 C C . MET B 1 684 ? 27.319 75.308 21.787 1.00 28.45 686 MET B C 1
ATOM 19958 O O . MET B 1 684 ? 27.477 74.328 22.524 1.00 27.61 686 MET B O 1
ATOM 19972 N N . LEU B 1 685 ? 28.234 75.674 20.892 1.00 27.98 687 LEU B N 1
ATOM 19973 C CA . LEU B 1 685 ? 29.480 74.938 20.757 1.00 29.19 687 LEU B CA 1
ATOM 19974 C C . LEU B 1 685 ? 30.395 75.146 21.951 1.00 30.02 687 LEU B C 1
ATOM 19975 O O . LEU B 1 685 ? 31.262 74.306 22.203 1.00 32.69 687 LEU B O 1
ATOM 19991 N N . GLU B 1 686 ? 30.214 76.236 22.695 1.00 31.89 688 GLU B N 1
ATOM 19992 C CA . GLU B 1 686 ? 31.030 76.461 23.881 1.00 32.34 688 GLU B CA 1
ATOM 19993 C C . GLU B 1 686 ? 30.733 75.429 24.961 1.00 30.58 688 GLU B C 1
ATOM 19994 O O . GLU B 1 686 ? 31.620 75.087 25.749 1.00 30.16 688 GLU B O 1
ATOM 20006 N N . CYS B 1 687 ? 29.499 74.919 25.007 1.00 29.39 689 CYS B N 1
ATOM 20007 C CA . CYS B 1 687 ? 29.161 73.835 25.922 1.00 28.41 689 CYS B CA 1
ATOM 20008 C C . CYS B 1 687 ? 30.040 72.607 25.721 1.00 29.40 689 CYS B C 1
ATOM 20009 O O . CYS B 1 687 ? 30.164 71.794 26.641 1.00 28.20 689 CYS B O 1
ATOM 20017 N N . LEU B 1 688 ? 30.657 72.454 24.547 1.00 29.63 690 LEU B N 1
ATOM 20018 C CA . LEU B 1 688 ? 31.422 71.257 24.219 1.00 30.02 690 LEU B CA 1
ATOM 20019 C C . LEU B 1 688 ? 32.888 71.565 23.926 1.00 30.12 690 LEU B C 1
ATOM 20020 O O . LEU B 1 688 ? 33.587 70.730 23.346 1.00 28.72 690 LEU B O 1
ATOM 20036 N N . LYS B 1 689 ? 33.377 72.737 24.334 1.00 31.42 691 LYS B N 1
ATOM 20037 C CA . LYS B 1 689 ? 34.741 73.134 24.001 1.00 31.72 691 LYS B CA 1
ATOM 20038 C C . LYS B 1 689 ? 35.794 72.219 24.621 1.00 34.93 691 LYS B C 1
ATOM 20039 O O . LYS B 1 689 ? 36.911 72.144 24.098 1.00 35.89 691 LYS B O 1
ATOM 20058 N N . GLU B 1 690 ? 35.476 71.529 25.715 1.00 34.66 692 GLU B N 1
ATOM 20059 C CA . GLU B 1 690 ? 36.424 70.632 26.365 1.00 35.66 692 GLU B CA 1
ATOM 20060 C C . GLU B 1 690 ? 36.346 69.198 25.853 1.00 35.36 692 GLU B C 1
ATOM 20061 O O . GLU B 1 690 ? 37.073 68.342 26.364 1.00 36.90 692 GLU B O 1
ATOM 20073 N N . TRP B 1 691 ? 35.497 68.911 24.866 1.00 34.98 693 TRP B N 1
ATOM 20074 C CA . TRP B 1 691 ? 35.247 67.539 24.439 1.00 32.24 693 TRP B CA 1
ATOM 20075 C C . TRP B 1 691 ? 36.269 67.106 23.396 1.00 31.99 693 TRP B C 1
ATOM 20076 O O . TRP B 1 691 ? 36.533 67.835 22.436 1.00 31.85 693 TRP B O 1
ATOM 20097 N N . ASP B 1 692 ? 36.821 65.908 23.579 1.00 33.06 694 ASP B N 1
ATOM 20098 C CA . ASP B 1 692 ? 37.824 65.352 22.679 1.00 34.94 694 ASP B CA 1
ATOM 20099 C C . ASP B 1 692 ? 37.219 64.522 21.551 1.00 35.84 694 ASP B C 1
ATOM 20100 O O . ASP B 1 692 ? 37.961 63.860 20.819 1.00 35.35 694 ASP B O 1
ATOM 20109 N N . GLY B 1 693 ? 35.898 64.540 21.395 1.00 34.06 695 GLY B N 1
ATOM 20110 C CA . GLY B 1 693 ? 35.250 63.749 20.372 1.00 31.91 695 GLY B CA 1
ATOM 20111 C C . GLY B 1 693 ? 35.149 62.271 20.666 1.00 30.71 695 GLY B C 1
ATOM 20112 O O . GLY B 1 693 ? 34.741 61.511 19.782 1.00 32.37 695 GLY B O 1
ATOM 20116 N N . LYS B 1 694 ? 35.497 61.834 21.874 1.00 31.03 696 LYS B N 1
ATOM 20117 C CA . LYS B 1 694 ? 35.470 60.423 22.217 1.00 29.53 696 LYS B CA 1
ATOM 20118 C C . LYS B 1 694 ? 34.445 60.159 23.313 1.00 29.78 696 LYS B C 1
ATOM 20119 O O . LYS B 1 694 ? 34.202 61.021 24.162 1.00 30.35 696 LYS B O 1
ATOM 20138 N N . PRO B 1 695 ? 33.831 58.981 23.328 1.00 28.33 697 PRO B N 1
ATOM 20139 C CA . PRO B 1 695 ? 33.033 58.593 24.490 1.00 29.79 697 PRO B CA 1
ATOM 20140 C C . PRO B 1 695 ? 33.932 58.292 25.676 1.00 31.25 697 PRO B C 1
ATOM 20141 O O . PRO B 1 695 ? 35.126 58.013 25.532 1.00 31.47 697 PRO B O 1
ATOM 20152 N N . LEU B 1 696 ? 33.344 58.360 26.864 1.00 31.46 698 LEU B N 1
ATOM 20153 C CA . LEU B 1 696 ? 34.087 58.007 28.065 1.00 33.84 698 LEU B CA 1
ATOM 20154 C C . LEU B 1 696 ? 34.367 56.503 28.074 1.00 37.35 698 LEU B C 1
ATOM 20155 O O . LEU B 1 696 ? 33.483 55.705 27.744 1.00 34.75 698 LEU B O 1
ATOM 20171 N N . PRO B 1 697 ? 35.581 56.088 28.445 1.00 42.82 699 PRO B N 1
ATOM 20172 C CA . PRO B 1 697 ? 35.936 54.664 28.357 1.00 41.20 699 PRO B CA 1
ATOM 20173 C C . PRO B 1 697 ? 35.053 53.777 29.223 1.00 39.28 699 PRO B C 1
ATOM 20174 O O . PRO B 1 697 ? 34.599 54.171 30.299 1.00 39.37 699 PRO B O 1
ATOM 20185 N N . ILE B 1 698 ? 34.832 52.554 28.742 1.00 45.39 700 ILE B N 1
ATOM 20186 C CA . ILE B 1 698 ? 34.049 51.561 29.469 1.00 56.58 700 ILE B CA 1
ATOM 20187 C C . ILE B 1 698 ? 34.814 50.272 29.734 1.00 66.15 700 ILE B C 1
ATOM 20188 O O . ILE B 1 698 ? 34.376 49.480 30.584 1.00 70.58 700 ILE B O 1
ATOM 20204 N N . ASN B 1 699 ? 35.933 50.024 29.044 1.00 75.37 701 ASN B N 1
ATOM 20205 C CA . ASN B 1 699 ? 36.520 48.685 29.007 1.00 91.46 701 ASN B CA 1
ATOM 20206 C C . ASN B 1 699 ? 36.696 48.086 30.397 1.00 93.27 701 ASN B C 1
ATOM 20207 O O . ASN B 1 699 ? 36.639 46.861 30.556 1.00 91.92 701 ASN B O 1
ATOM 20218 N N . VAL B 1 700 ? 36.906 48.919 31.409 1.00 88.36 702 VAL B N 1
ATOM 20219 C CA . VAL B 1 700 ? 37.039 48.434 32.774 1.00 84.14 702 VAL B CA 1
ATOM 20220 C C . VAL B 1 700 ? 36.843 49.596 33.741 1.00 87.06 702 VAL B C 1
ATOM 20221 O O . VAL B 1 700 ? 35.960 50.433 33.546 1.00 72.80 702 VAL B O 1
#

InterPro domains:
  IPR001106 Aromatic amino acid lyase [PF00221] (50-526)
  IPR001106 Aromatic amino acid lyase [PTHR10362] (11-700)
  IPR001106 Aromatic amino acid lyase [cd00332] (47-513)
  IPR005922 Phenylalanine ammonia-lyase [TIGR01226] (11-691)
  IPR008948 L-Aspartase-like [SSF48557] (11-700)
  IPR022313 Phenylalanine/histidine ammonia-lyases, active site [PS00488] (185-201)
  IPR023144 Phenylalanine ammonia-lyase, shielding domain superfamily [G3DSA:1.10.274.20] (516-635)
  IPR024083 Fumarase/histidase, N-terminal [G3DSA:1.10.275.10] (1-249)

Sequence (1362 aa):
ESDPLNWGAAAAELSGSHLDEVKRMVAQARQPVVKIEGSTLRVGQVAAVASAKDASGVAVELDEEARPRVKASSEWILDCIAHGGDIYGVTTGFGGTSHRRTKDGPALQVELLRHLNAGIFGTGSDGHTLPSEVVRAAMLVRINTLLQGYSGIRFEILEAITKLLNTGVSPCLPLRGTITDLVPLSYIAGLITGRPNAQATTVDGRKVDAAEAFKIAGIEGGFFKLNPKEGLAIVNGTSVGSALAATVMYDANVLAVLSEVLSAIFCEVMNGKPEYTDHLTHKLKHHPGSIEAAAIMEHILDGSAFMKHAKKVNELDPLLKPKQDRYALRTSPQWLGPQIEVLRAATKSIEREVNSVNDNPVIDVHRGKALHGGNFQGTPIGVSMDNARLAIANIGKLMFAQFSELVNEFYNNGLTSNLAGSRNPSLDYGFKGTEIAMASYCSELQYLGNPITNHVQSAEQHNQDVNSLGLVSARKTAEAIDILKLMSSTYIVALCQAIDLRHLEENIKTSVKNTVTQVAKKVLTMNPSGDLSSARFSEKELITAIDREGVFTYAEDPASASLPLMTKLRAVLVDHALSSGDAEREPSVFSKITKFEEELRAVLPREVEAARVAVAEGTAPVANRIADSRSFPLYRFVREELGCVFLTGEKLKSPGEECTKVFNGINQGKLVDPMLECLKEWDGKPLPINVNGAIVESDPLNWGAAAAELSGSHLDEVKRMVAQARQPVVKIEGSTLRVGQVAAVASAKDASGVAVELDEEARPRVKASSEWILDCIAHGGDIYGVTTKDGPALQVELLRHLNAGIFGTGSDGHTLPSEVVRAAMLVRINTLLQGYSGIRFEILEAITKLLNTGVSPCLPLRGTITDLVPLSYIAGLITGRPNAQATTVDGRKVDAAEAFKIAGIEGGFFKLNPKEGLAIVNGTSVGSALAATVMYDANVLAVLSEVLSAIFCEVMNGKPEYTDHLTHKLKHHPGSIEAAAIMEHILDGSAFMKHAKKVNELDLKPKQDRYALRTSPQWLGPQIEVLRAATKSIEREVNSVNDNPVIDVHRGKALHGGNFQGTPIGVSMDNARLAIANIGKLMFAQFSELVNEFYNNGLTSNLAGSRNPSLDYGFKGTEIAMASYCSELQYLGNPITNHVQSAEQHNQDVNSLGLVSARKTAEAIDILKLMSSTYIVALCQAIDLRHLEENIKTSVKNTVTQVAKKVLTSEKELITAIDREGVFTYAEDPASASLPLMTKLRAVLVDHALSSGDEREPSVFSKITKFEEELRAVLPREVEAARVAVAEGTAPVANRIADSRSFPLYRFVREELGCVFLTGEKLKSPGEECTKVFNGINQGKLVDPMLECLKEWDGKPLPINV

CATH classification: 1.10.275.10 (+2 more: 1.20.200.10, 1.10.274.20)

Foldseek 3Di:
DDDPPCPVVLVVLVPDDLVVVLVVLCVCLQDLEDEAQQAPDALSVLLNLLPDQASVRHAYHYDPVLQVLQVLLQVLVVVCLVPHDDFEQQQWDDFPPGRDGDNPQLVSLVVLLVVLLPADCDVVPPPFWDDQSLQRSLLVLLLSLSSVNWQNFHVLLNVLSSLCSRQNKGKIFTQDDDLQWQNRQSLVVCLLQQPVPIWTAGSVGDIDGSVVSCVSSVPDDDHDRTHRRHSQSRRQANSSLLSLLSSLLSLLSLVLLVLLLVLLLLCLLLVADLCLLPQVVVVVVVQVLLNLSSQLSNLQLVQFLSNVVSVVVCVVVVDDDPDHADCLNNVVSVQSRVLNSLSSSLSSLSSVRSSHNRTAQTRDSVVSDRHGDGSSFPQSLQVSLLSNLLSLLSSLVSLLVSLVQCQPPVRRRQADHLLADALDVVLTNHCPVVNVVSVVLNVVSNVLSHGDLVPAPQDDVSSCVHHRSRNVSSVSSSVSSLSSLLSSLLSLLSSLSSLLRVVLQVLLLVLLLVLLLVLCCVQVVVCCVPPVPQCPVCNVVLNVQSVVDRCSQQLNVVLDCVTRNVVSNLCSQVVSCVVVPCVVPPPRSVVSNVVSSVSCSVPSNVSSVVQNVCSVVLNHPDHRSLVSGLLVLSSCCLCPVLPDDNDHSVDDDDSVVSSVSSSVCVVVVNVSVSSCSSCPPPPSDHDDDPD/DDDQDPVQRPCPVVLVVLVPDDLVVVLVVLCVCLQDLEDEAQQADDALSVLLNLLPDQASVSHAYHYDCVLQPLQVLLLVLQVVCVVVPHDAPVQDPDDNLVVLVVLLVVLLPADCDVVPPPFKDDQSLQRLLLNLLLSLSSNNFQNFHVLLSVLSSLCSRQNKGKIFTLDDDLQWQNRQSLVLCLLQQPQPIWTAGSVGDIDGSVVSCVSSVPDDDHDRTGRRHSLSRRQARSSLLSLLSSLLSLLSLVLLVLLLLLLLLCLLLLADLCLLAQVVVVVVVQSLLNLSSQLSNLQLVQFLSNVVSVVCVVQAPVDDHADCLRNVVSVQSRVLNVLSSSLSSLSSVRSSHNQGPQTRDVVVSHGHGDGSSFPQSLQVSLLSNLLSLLSSLVSLLVSLVQCQPPVRRNQADHLLADALDVVLTNHCPVVNVVSVVLSVVSNVLSHGDLVVAPQDDVSPCHHHRSNNVSSVSSSVSSLSSLLSSLLSLLSSLSSLLRVVLQVLLLVLQLVQLVVLCVVQVCVSVVLNSQSSHDRCVQQLSPVLDCPTSNVVSSLVVQVVVCVVDAPVNVPSVCSSPPRNSVSCNVVSNVSSVVQVVCSVVLNHPDHRSLVSGLLVLSSCCLCPVQNDDNDHSVDDDDSVVSSVSSSVCVVVPNVSVSSCSSCPVPPSDHDDDPD

Solvent-accessible surface area: 50025 Å² total

Radius of gyration: 37.55 Å; Cα contacts (8 Å, |Δi|>4): 2524; chains: 2; bounding box: 54×83×155 Å

Secondary structure (DSSP, 8-state):
---TTSHHHHHHHT-S-HHHHHHHHHHHTT-SEEEE-SS---HHHHHHHHH-SSTTT-EEEE-GGGHHHHHHHHHHHHHHHHT----TTTTB--STT---B-S-HHHHHHHHHHHH-----TTSSSS-B--HHHHHHHHHHHHHTTTTS-S---HHHHHHHHHHHHHT-EE--BSS-----HHHHHHHHHHHTT-TT-EEE-TT--EEEHHHHHHHHT--S-S----TTHHHHHHSSSHHHHHHHHHHHHHHHHHHHHHHHHHHHHHHHHT--GGGG-HHHHHTT--HHHHHHHHHHHHHHHT-HHHHHHHHHHHH--S---PPPPHHHHTHHHHHHHHHHHHHHHHHHHHHHTTS---SSEEETTTTEEE---TT--HHHHHHHHHHHHHHHHHHHHHHHHHHHHT-TTTSSSPPGGG--SS-GGG--TTHHHHHHHHHHHHHHHHHTS-SGGG---BTTTTBSS---HHHHHHHHHHHHHHHHHHHHHHHHHHHHHHHHHHHHHHHHHHHHHHHHHHHHHHHTTGGGT-SSSSSTHHHHHHHHHHTS-GGGTSSSTT-TTSHHHHHHHHHHHHHHHHS-GGGGHHHHHHHHHHHHHHHHHHHHHHHHHHHHHHHHT--SSPPGGGGSTTHHHHHIIIIIS------TTS---HHHHHHHHHHHHHTTTTHHHHHHTTTT--S-PPP---/-----TTSTTSHHHHHHTTSS-HHHHHHHHHHHHT-SEEEE-SS---HHHHHHHHH-SSTTT-EEEE-GGGHHHHHHHHHHHHHHHHTS---TTT----HHHHHHHHHHHH-----TTSSSS-B--HHHHHHHHHHHHHTTTTS-S---HHHHHHHHHHHHHT-EE--BSS-----HHHHHHHHHHHTT-TT-EEE-TT--EEEHHHHHHHHT--S-SPPPPTTHHHHHHSSSHHHHHHHHHHHHHHHHHHHHHHHHHHHHHHHHT--GGGG-HHHHHTT--HHHHHHHHHHHHHHHT-HHHHHHHHTTS------PPPHHHHTHHHHHHHHHHHHHHHHHHHHHHTTS--SSSEEETTTTEEE---TT--HHHHHHHHHHHHHHHHHHHHHHHHHHHHT-TTTSTTPPGGG--SS-GGG--TTHHHHHHHHHHHHHHHHHTS-SGGG---BTTTTBSS---HHHHHHHHHHHHHHHHHHHHHHHHHHHHHHHHHHHHHHHHHHHHHHHHHHHHHH---HHHHHHHHHTS-GGGTTTSTT-TTSHHHHHHHHHHHHHHHHS---TTTHHHIIIIIIIHHHHHHHHHHHHHHHHHHHTT--SS--GGGGSTTHHHHHIIIIIS------TTS---HHHHHHHHHHHHHTT-SHHHHHHTTTT--S-PPP---